Protein AF-0000000070301333 (afdb_homodimer)

Organism: Porphyromonas gingivalis (strain ATCC BAA-308 / W83) (NCBI:txid242619)

Radius of gyration: 38.58 Å; Cα contacts (8 Å, |Δi|>4): 1467; chains: 2; bounding box: 71×151×85 Å

InterPro domains:
  IPR019292 Type IV methyl-directed restriction enzyme EcoKMcrBC [PF10117] (130-346)
  IPR019292 Type IV methyl-directed restriction enzyme EcoKMcrBC [PTHR38733] (127-389)

Nearest PDB structures (foldseek):
  6ut8-assembly1_G  TM=3.629E-01  e=6.518E-14  Thermococcus gammatolerans
  6ut6-assembly1_G  TM=4.168E-01  e=2.386E-09  Escherichia coli K-12
  6ut5-assembly1_G  TM=4.423E-01  e=5.676E-09  Thermococcus gammatolerans
  6hz5-assembly1_M  TM=3.954E-01  e=1.388E-09  Escherichia coli K-12
  3lg7-assembly1_C  TM=2.995E-01  e=7.207E+00  synthetic construct

Foldseek 3Di:
DEAFAFDPDDQVVCCVPQVQAAWDDDLDVPRIDHQKGWDQAPVPLPPPPPPDDSSPPRHTGITGHLKAFWDAPDPVRPRIDGYDYDPPCLFFQQLLLLLLLLVLLPALVLLVSFKDFDPPDDWAQDQSCPSHVLSSLLSSLLSLLVVCLVVAADKDWDKDKDWAQDEEAAFPVVVQCVPDVVVVNPSTTIYIYIDTDSQDQLLLLLLLLLVLSLLLLVPPPDDPSCVVVNVSSVVSNVSSVRYDNDDDPVSLVPDDDDPVCPSSNVSSVSSCVSCVVQVNDSVSSPPDCPSIGTTMMGNPQSSVLSSLVSLCCVAPNPQWDAQQDFPLGTFGTFGVVVTETEHEDADAPVVPPPDDPVVVVSQQVLQCTCSNPVDDDPDRHAYEYEYEYADAQDSPSHPDDPVRQQPDADPVDPRYYYDYGYGHGDDDPDD/DEAFAFDPDDQVVCCVPQVQAAWDDALDVPRIDHQKGWDDAPVPLPPPPPPDDSSPPRHTGITGHLKAFWDAPDPVSPRIDGYHYDPPCLFFQQLLLLLLLLVLLPALVLLVSFKDFDPPDDWDQDLSCPSHVLSSLLSSLLSLLVVCLVVAADKDWDKDKDWDQDEEAAFPVVVQCVPDVVVVNPSTTIYIYIDTDSQDQLLLLLLLLLVLSLLLLVPPPDDPSCVVVNVSSVVSNVSSVRYDNDDDPVSLVPDDDDPVCPSSNVSSVSSVVSCVVQVNDSVSSPPDDPSIGTTMMGNPQSSVLSSLVSLCCVAPNPQWDAQQDFPLGTFGIFGVVVTETEHEDADAPPVPPPDDPVVVVSQQVLQCTCSNPVDDDPDRHAYEYEYEYADAQDSPSHPDDPVRQQPDADPVDPRYYYDYGYGHGDDDPDD

Sequence (862 aa):
MQEHERIPYNSSDYRNFWDEGMRLPPQKPGLDRWFFQWQWRDPLKKDENNGDSMSHMNEAGYYASYVIGVQWFDKEKTMPLVVTTKHGCDKVDFLNMFSTCFNSGIAAKDFSQIYKVDMEQPRVKAPELNSVLSPLIVVHFLSVVRGIVKRGLKKDYVQRENNLNKVKGHIAISRNERTNVIRKRFDKVLCKYQEYSENIPENRLIKKALLFSREILENLAITSSLIPLRHAIHQYLSAFCNVDEQIEVWEVKNIKHHKIFKEYDEAIRLAQMILRRYDYSITNIRPAEEEYCPVFWLDMALLYEHYVLGLLKVAYGNKIMYQAHGYTGYPDFICYDPKIVMDTKYIPRFEKDGIDVYIVRQLCGYSRDRRLFKTCPDKSIPCLIIYPKEGEPQNPFKDKTIEQLIENEDKQLWGFYRIAVPLPTLRTPNTMQEHERIPYNSSDYRNFWDEGMRLPPQKPGLDRWFFQWQWRDPLKKDENNGDSMSHMNEAGYYASYVIGVQWFDKEKTMPLVVTTKHGCDKVDFLNMFSTCFNSGIAAKDFSQIYKVDMEQPRVKAPELNSVLSPLIVVHFLSVVRGIVKRGLKKDYVQRENNLNKVKGHIAISRNERTNVIRKRFDKVLCKYQEYSENIPENRLIKKALLFSREILENLAITSSLIPLRHAIHQYLSAFCNVDEQIEVWEVKNIKHHKIFKEYDEAIRLAQMILRRYDYSITNIRPAEEEYCPVFWLDMALLYEHYVLGLLKVAYGNKIMYQAHGYTGYPDFICYDPKIVMDTKYIPRFEKDGIDVYIVRQLCGYSRDRRLFKTCPDKSIPCLIIYPKEGEPQNPFKDKTIEQLIENEDKQLWGFYRIAVPLPTLRTPNT

pLDDT: mean 81.92, std 14.08, range [30.28, 97.0]

Solvent-accessible surface area (backbone atoms only — not comparable to full-atom values): 47782 Å² total; per-residue (Å²): 90,35,39,64,33,68,53,89,60,72,39,78,81,40,38,83,76,38,57,66,34,49,74,44,81,54,82,44,95,90,41,82,35,44,48,26,32,57,39,73,53,46,79,79,69,55,75,73,72,75,79,80,62,89,71,72,55,65,59,58,34,37,24,30,27,70,31,28,36,33,45,61,74,43,93,85,63,80,39,78,41,52,30,38,59,38,92,83,45,77,47,56,27,51,53,46,44,48,37,41,22,52,72,54,58,53,53,49,69,56,49,61,64,29,37,50,73,41,82,84,50,77,63,39,83,37,56,86,51,46,75,46,51,56,49,48,52,46,51,47,35,50,41,35,45,50,56,40,60,74,72,46,76,69,65,46,75,37,85,40,76,46,76,27,77,58,93,43,81,39,71,39,60,75,58,24,39,65,65,18,57,70,65,69,36,81,66,44,42,33,19,37,29,74,41,83,34,51,58,37,71,68,48,11,44,45,47,37,32,49,54,45,43,51,50,54,55,64,71,36,83,88,42,85,54,47,49,65,56,52,51,48,49,52,52,50,52,58,75,42,64,78,32,52,63,75,67,55,70,70,56,62,73,61,61,71,83,50,88,84,43,61,61,54,44,50,32,49,53,42,24,48,51,59,32,56,74,32,68,71,34,73,83,57,65,50,86,62,81,57,39,56,30,55,29,28,43,37,33,46,47,56,46,50,44,43,30,50,46,18,51,47,36,73,54,55,41,85,54,57,40,69,54,51,72,35,82,63,43,63,51,50,32,36,29,76,81,71,59,36,41,31,39,69,43,80,46,72,73,52,83,85,45,77,79,56,50,68,58,47,11,51,54,37,25,52,59,32,15,33,68,67,42,80,61,83,69,71,45,71,49,37,34,37,40,35,28,41,33,82,41,71,70,53,71,78,50,58,97,52,56,76,70,65,63,61,68,63,63,43,90,58,32,63,52,29,24,66,48,70,42,38,42,41,53,58,79,72,76,82,124,90,36,38,63,34,69,53,91,60,72,39,78,81,38,37,84,76,40,58,65,36,48,75,44,80,54,80,45,93,90,40,84,34,45,48,25,33,58,38,72,53,46,78,77,69,54,75,72,74,75,79,80,64,88,71,74,54,64,59,57,37,35,24,30,28,71,31,28,36,32,44,60,74,42,93,84,62,79,41,79,41,52,30,38,60,39,91,82,44,77,47,55,27,52,52,48,43,47,34,40,22,53,72,53,58,53,53,49,69,56,50,62,66,30,37,52,75,39,81,84,49,77,61,40,83,37,57,85,51,46,74,48,51,56,48,48,51,46,50,47,36,51,43,34,44,49,56,42,61,72,71,47,74,70,65,44,75,38,86,40,75,46,76,26,76,58,94,43,83,40,70,40,60,74,58,22,39,66,64,16,57,70,65,67,35,80,69,43,43,33,18,37,30,73,41,82,35,50,56,37,71,70,47,12,45,44,47,38,33,49,52,45,42,51,51,54,56,65,72,36,84,88,44,86,54,45,48,64,57,52,51,47,50,52,53,50,52,58,74,41,63,80,34,54,64,75,67,56,70,70,57,60,73,62,59,71,82,52,88,84,43,60,60,53,44,51,35,50,53,42,25,49,50,57,31,56,75,32,69,73,35,75,82,58,65,58,84,70,75,64,40,56,30,56,30,27,41,34,34,47,49,57,46,49,43,42,32,50,48,19,51,47,37,74,53,55,41,85,53,57,38,70,53,50,73,35,82,62,42,64,50,50,32,35,27,78,82,70,58,34,41,32,38,70,42,81,46,73,74,52,83,86,44,77,80,55,50,67,57,47,10,50,53,37,25,52,59,32,15,34,66,68,42,79,61,85,70,72,46,70,49,35,34,35,39,36,28,42,33,84,41,73,68,53,70,78,49,58,97,52,57,77,72,66,64,61,68,63,63,43,89,58,33,64,51,30,25,64,47,73,43,36,43,40,51,61,78,72,77,81,125

Secondary structure (DSSP, 8-state):
-BTTPBPSS-GGGGHHHHTTEEEEPPSSTT--EEEEEEE---SS-------SSS--TTS-EEEE-SEEEEEESSTTS-SEEEEBPPTT-TTB-HHHHHHHHHHTT--HHHHHHHEEEESSSPPEE-HHHHHHHHHHHHHHHHHHHHHHHHH----EEEEEEEEESS--SEE-HHHHIIIIITTT-TT-EEEEEEEEES--HHHHHHHHHHHHHHHHHHHS---GGGHHHHHHHHHHHHHTTTS-S---HHHHHT----SS-HHHHHHHHHHHHHHHHTTT-GGG-SS----EE-EEEEEHHHHHHHHHHHHHHHHHGGGEEES---SS---SEEEETTEEEEEE---S--SSS---HHHHHHHHHHHTBTTT--S--SSPPPEEEEEEEES----TTTT--GGGGG-SB-SSBTTEEEEEEEEPB------/-BTTPBPSS-GGGGHHHHTTEEEEPPSSTT--EEEEEEE---SS-------SSS--TTS-EEEE-SEEEEEESSTTS-SEEEEBPPTT-TTB-HHHHHHHHHHTT--HHHHHHHEEEESSSPPEE-HHHHHHHHHHHHHHHHHHHHHHHHH----EEEEEEEEESS--SEE-HHHHIIIIITTT-TT-EEEEEEEEES--HHHHHHHHHHHHHHHHHHHS---GGGHHHHHHHHHHHHHTTTS-S---HHHHHT----SS-HHHHHHHHHHHHHHHHTTT-GGG--SS---EE-EEEEEHHHHHHHHHHHHHHHHHGGGEEES---SS---SEEEETTEEEEEE---S--SSS---HHHHHHHHHHHTBTTT--S--SSPPPEEEEEEEES----TTTT--GGGGG-SB-SSBTTEEEEEEEEPB------

Structure (mmCIF, N/CA/C/O backbone):
data_AF-0000000070301333-model_v1
#
loop_
_entity.id
_entity.type
_entity.pdbx_description
1 polymer 'Restriction endonuclease'
#
loop_
_atom_site.group_PDB
_atom_site.id
_atom_site.type_symbol
_atom_site.label_atom_id
_atom_site.label_alt_id
_atom_site.label_comp_id
_atom_site.label_asym_id
_atom_site.label_entity_id
_atom_site.label_seq_id
_atom_site.pdbx_PDB_ins_code
_atom_site.Cartn_x
_atom_site.Cartn_y
_atom_site.Cartn_z
_atom_site.occupancy
_atom_site.B_iso_or_equiv
_atom_site.auth_seq_id
_atom_site.auth_comp_id
_atom_site.auth_asym_id
_atom_site.auth_atom_id
_atom_site.pdbx_PDB_model_num
ATOM 1 N N . MET A 1 1 ? -14.18 21.859 -7.996 1 83.62 1 MET A N 1
ATOM 2 C CA . MET A 1 1 ? -14.234 20.422 -7.801 1 83.62 1 MET A CA 1
ATOM 3 C C . MET A 1 1 ? -14.094 20.062 -6.328 1 83.62 1 MET A C 1
ATOM 5 O O . MET A 1 1 ? -13.727 20.906 -5.512 1 83.62 1 MET A O 1
ATOM 9 N N . GLN A 1 2 ? -14.438 18.812 -6.059 1 75.69 2 GLN A N 1
ATOM 10 C CA . GLN A 1 2 ? -14.336 18.375 -4.672 1 75.69 2 GLN A CA 1
ATOM 11 C C . GLN A 1 2 ? -13.18 17.406 -4.484 1 75.69 2 GLN A C 1
ATOM 13 O O . GLN A 1 2 ? -12.609 16.906 -5.461 1 75.69 2 GLN A O 1
ATOM 18 N N . GLU A 1 3 ? -12.906 17.219 -3.318 1 75.75 3 GLU A N 1
ATOM 19 C CA . GLU A 1 3 ? -11.875 16.25 -2.961 1 75.75 3 GLU A CA 1
ATOM 20 C C . GLU A 1 3 ? -12.141 14.898 -3.619 1 75.75 3 GLU A C 1
ATOM 22 O O . GLU A 1 3 ? -13.289 14.469 -3.73 1 75.75 3 GLU A O 1
ATOM 27 N N . HIS A 1 4 ? -11.117 14.234 -4.117 1 71.94 4 HIS A N 1
ATOM 28 C CA . HIS A 1 4 ? -11.102 12.883 -4.664 1 71.94 4 HIS A CA 1
ATOM 29 C C . HIS A 1 4 ? -11.797 12.828 -6.023 1 71.94 4 HIS A C 1
ATOM 31 O O . HIS A 1 4 ? -12.016 11.742 -6.57 1 71.94 4 HIS A O 1
ATOM 37 N N . GLU A 1 5 ? -12.117 13.992 -6.52 1 77.75 5 GLU A N 1
ATOM 38 C CA . GLU A 1 5 ? -12.727 14.031 -7.848 1 77.75 5 GLU A CA 1
ATOM 39 C C . GLU A 1 5 ? -11.664 14.172 -8.93 1 77.75 5 GLU A C 1
ATOM 41 O O . GLU A 1 5 ? -10.57 14.68 -8.68 1 77.75 5 GLU A O 1
ATOM 46 N N . ARG A 1 6 ? -12.023 13.711 -10.125 1 83 6 ARG A N 1
ATOM 47 C CA . ARG A 1 6 ? -11.133 13.82 -11.273 1 83 6 ARG A CA 1
ATOM 48 C C . ARG A 1 6 ? -10.984 15.266 -11.727 1 83 6 ARG A C 1
ATOM 50 O O . ARG A 1 6 ? -11.969 16.016 -11.758 1 83 6 ARG A O 1
ATOM 57 N N . ILE A 1 7 ? -9.742 15.547 -12.109 1 87.38 7 ILE A N 1
ATOM 58 C CA . ILE A 1 7 ? -9.5 16.891 -12.633 1 87.38 7 ILE A CA 1
ATOM 59 C C . ILE A 1 7 ? -10.234 17.062 -13.961 1 87.38 7 ILE A C 1
ATOM 61 O O . ILE A 1 7 ? -10.203 16.172 -14.812 1 87.38 7 ILE A O 1
ATOM 65 N N . PRO A 1 8 ? -10.852 18.188 -14.094 1 79.81 8 PRO A N 1
ATOM 66 C CA . PRO A 1 8 ? -11.711 18.391 -15.258 1 79.81 8 PRO A CA 1
ATOM 67 C C . PRO A 1 8 ? -10.922 18.609 -16.547 1 79.81 8 PRO A C 1
ATOM 69 O O . PRO A 1 8 ? -11.484 18.531 -17.641 1 79.81 8 PRO A O 1
ATOM 72 N N . TYR A 1 9 ? -9.672 18.812 -16.484 1 84 9 TYR A N 1
ATOM 73 C CA . TYR A 1 9 ? -8.852 19.062 -17.656 1 84 9 TYR A CA 1
ATOM 74 C C . TYR A 1 9 ? -8.344 17.75 -18.266 1 84 9 TYR A C 1
ATOM 76 O O . TYR A 1 9 ? -8.391 16.703 -17.609 1 84 9 TYR A O 1
ATOM 84 N N . ASN A 1 10 ? -7.949 17.859 -19.516 1 78.88 10 ASN A N 1
ATOM 85 C CA . ASN A 1 10 ? -7.414 16.672 -20.188 1 78.88 10 ASN A CA 1
ATOM 86 C C . ASN A 1 10 ? -6.09 16.234 -19.562 1 78.88 10 ASN A C 1
ATOM 88 O O . ASN A 1 10 ? -5.031 16.734 -19.938 1 78.88 10 ASN A O 1
ATOM 92 N N . SER A 1 11 ? -6.16 15.312 -18.75 1 76.88 11 SER A N 1
ATOM 93 C CA . SER A 1 11 ? -5.035 14.852 -17.938 1 76.88 11 SER A CA 1
ATOM 94 C C . SER A 1 11 ? -3.922 14.281 -18.812 1 76.88 11 SER A C 1
ATOM 96 O O . SER A 1 11 ? -2.74 14.469 -18.516 1 76.88 11 SER A O 1
ATOM 98 N N . SER A 1 12 ? -4.305 13.664 -19.891 1 75.38 12 SER A N 1
ATOM 99 C CA . SER A 1 12 ? -3.334 12.977 -20.75 1 75.38 12 SER A CA 1
ATOM 100 C C . SER A 1 12 ? -2.348 13.961 -21.359 1 75.38 12 SER A C 1
ATOM 102 O O . SER A 1 12 ? -1.167 13.648 -21.516 1 75.38 12 SER A O 1
ATOM 104 N N . ASP A 1 13 ? -2.871 15.172 -21.594 1 79.38 13 ASP A N 1
ATOM 105 C CA . ASP A 1 13 ? -2.043 16.172 -22.25 1 79.38 13 ASP A CA 1
ATOM 106 C C . ASP A 1 13 ? -0.993 16.734 -21.281 1 79.38 13 ASP A C 1
ATOM 108 O O . ASP A 1 13 ? 0.009 17.312 -21.719 1 79.38 13 ASP A O 1
ATOM 112 N N . TYR A 1 14 ? -1.27 16.516 -20.062 1 82.81 14 TYR A N 1
ATOM 113 C CA . TYR A 1 14 ? -0.387 17.156 -19.109 1 82.81 14 TYR A CA 1
ATOM 114 C C . TYR A 1 14 ? 0.442 16.125 -18.344 1 82.81 14 TYR A C 1
ATOM 116 O O . TYR A 1 14 ? 1.125 16.453 -17.375 1 82.81 14 TYR A O 1
ATOM 124 N N . ARG A 1 15 ? 0.427 14.93 -18.766 1 80.5 15 ARG A N 1
ATOM 125 C CA . ARG A 1 15 ? 1.143 13.859 -18.094 1 80.5 15 ARG A CA 1
ATOM 126 C C . ARG A 1 15 ? 2.648 14.094 -18.125 1 80.5 15 ARG A C 1
ATOM 128 O O . ARG A 1 15 ? 3.354 13.773 -17.156 1 80.5 15 ARG A O 1
ATOM 135 N N . ASN A 1 16 ? 3.078 14.664 -19.172 1 75.44 16 ASN A N 1
ATOM 136 C CA . ASN A 1 16 ? 4.508 14.945 -19.25 1 75.44 16 ASN A CA 1
ATOM 137 C C . ASN A 1 16 ? 4.914 16.078 -18.328 1 75.44 16 ASN A C 1
ATOM 139 O O . ASN A 1 16 ? 6.059 16.141 -17.859 1 75.44 16 ASN A O 1
ATOM 143 N N . PHE A 1 17 ? 3.93 16.922 -18.109 1 81.38 17 PHE A N 1
ATOM 144 C CA . PHE A 1 17 ? 4.215 18.078 -17.281 1 81.38 17 PHE A CA 1
ATOM 145 C C . PHE A 1 17 ? 4.121 17.719 -15.805 1 81.38 17 PHE A C 1
ATOM 147 O O . PHE A 1 17 ? 5.012 18.062 -15.023 1 81.38 17 PHE A O 1
ATOM 154 N N . TRP A 1 18 ? 3.197 16.953 -15.375 1 86.19 18 TRP A N 1
ATOM 155 C CA . TRP A 1 18 ? 2.922 16.719 -13.961 1 86.19 18 TRP A CA 1
ATOM 156 C C . TRP A 1 18 ? 3.439 15.359 -13.523 1 86.19 18 TRP A C 1
ATOM 158 O O . TRP A 1 18 ? 3.555 15.078 -12.328 1 86.19 18 TRP A O 1
ATOM 168 N N . ASP A 1 19 ? 3.74 14.539 -14.5 1 82.44 19 ASP A N 1
ATOM 169 C CA . ASP A 1 19 ? 4.152 13.18 -14.188 1 82.44 19 ASP A CA 1
ATOM 170 C C . ASP A 1 19 ? 3.211 12.539 -13.172 1 82.44 19 ASP A C 1
ATOM 172 O O . ASP A 1 19 ? 2.043 12.281 -13.469 1 82.44 19 ASP A O 1
ATOM 176 N N . GLU A 1 20 ? 3.65 12.383 -11.977 1 85.06 20 GLU A N 1
ATOM 177 C CA . GLU A 1 20 ? 2.84 11.719 -10.953 1 85.06 20 GLU A CA 1
ATOM 178 C C . GLU A 1 20 ? 1.775 12.664 -10.398 1 85.06 20 GLU A C 1
ATOM 180 O O . GLU A 1 20 ? 0.793 12.219 -9.805 1 85.06 20 GLU A O 1
ATOM 185 N N . GLY A 1 21 ? 1.959 13.883 -10.539 1 89.19 21 GLY A N 1
ATOM 186 C CA . GLY A 1 21 ? 1.018 14.859 -10.016 1 89.19 21 GLY A CA 1
ATOM 187 C C . GLY A 1 21 ? 1.693 16.031 -9.328 1 89.19 21 GLY A C 1
ATOM 188 O O . GLY A 1 21 ? 2.891 16.266 -9.516 1 89.19 21 GLY A O 1
ATOM 189 N N . MET A 1 22 ? 0.933 16.812 -8.68 1 89.56 22 MET A N 1
ATOM 190 C CA . MET A 1 22 ? 1.472 17.938 -7.93 1 89.56 22 MET A CA 1
ATOM 191 C C . MET A 1 22 ? 1.773 17.547 -6.488 1 89.56 22 MET A C 1
ATOM 193 O O . MET A 1 22 ? 0.866 17.469 -5.66 1 89.56 22 MET A O 1
ATOM 197 N N . ARG A 1 23 ? 3.047 17.391 -6.238 1 86.44 23 ARG A N 1
ATOM 198 C CA . ARG A 1 23 ? 3.506 16.969 -4.922 1 86.44 23 ARG A CA 1
ATOM 199 C C . ARG A 1 23 ? 3.629 18.156 -3.975 1 86.44 23 ARG A C 1
ATOM 201 O O . ARG A 1 23 ? 4.105 19.219 -4.367 1 86.44 23 ARG A O 1
ATOM 208 N N . LEU A 1 24 ? 3.121 17.922 -2.797 1 86.62 24 LEU A N 1
ATOM 209 C CA . LEU A 1 24 ? 3.24 18.938 -1.748 1 86.62 24 LEU A CA 1
ATOM 210 C C . LEU A 1 24 ? 4.387 18.594 -0.801 1 86.62 24 LEU A C 1
ATOM 212 O O . LEU A 1 24 ? 4.902 17.484 -0.813 1 86.62 24 LEU A O 1
ATOM 216 N N . PRO A 1 25 ? 4.828 19.531 -0.057 1 80.06 25 PRO A N 1
ATOM 217 C CA . PRO A 1 25 ? 5.863 19.203 0.93 1 80.06 25 PRO A CA 1
ATOM 218 C C . PRO A 1 25 ? 5.434 18.109 1.903 1 80.06 25 PRO A C 1
ATOM 220 O O . PRO A 1 25 ? 4.305 18.125 2.4 1 80.06 25 PRO A O 1
ATOM 223 N N . PRO A 1 26 ? 6.355 17.141 2.027 1 73.5 26 PRO A N 1
ATOM 224 C CA . PRO A 1 26 ? 5.984 16.016 2.877 1 73.5 26 PRO A CA 1
ATOM 225 C C . PRO A 1 26 ? 5.801 16.406 4.34 1 73.5 26 PRO A C 1
ATOM 227 O O . PRO A 1 26 ? 6.457 17.328 4.82 1 73.5 26 PRO A O 1
ATOM 230 N N . GLN A 1 27 ? 4.707 15.82 4.961 1 65.12 27 GLN A N 1
ATOM 231 C CA . GLN A 1 27 ? 4.527 16.016 6.395 1 65.12 27 GLN A CA 1
ATOM 232 C C . GLN A 1 27 ? 5.688 15.406 7.18 1 65.12 27 GLN A C 1
ATOM 234 O O . GLN A 1 27 ? 6.188 16.016 8.125 1 65.12 27 GLN A O 1
ATOM 239 N N . LYS A 1 28 ? 5.934 14.148 6.812 1 62.59 28 LYS A N 1
ATOM 240 C CA . LYS A 1 28 ? 7.004 13.344 7.391 1 62.59 28 LYS A CA 1
ATOM 241 C C . LYS A 1 28 ? 7.852 12.688 6.305 1 62.59 28 LYS A C 1
ATOM 243 O O . LYS A 1 28 ? 7.398 12.531 5.168 1 62.59 28 LYS A O 1
ATOM 248 N N . PRO A 1 29 ? 9.086 12.523 6.754 1 58.12 29 PRO A N 1
ATOM 249 C CA . PRO A 1 29 ? 9.906 11.844 5.75 1 58.12 29 PRO A CA 1
ATOM 250 C C . PRO A 1 29 ? 9.258 10.555 5.23 1 58.12 29 PRO A C 1
ATOM 252 O O . PRO A 1 29 ? 8.805 9.727 6.02 1 58.12 29 PRO A O 1
ATOM 255 N N . GLY A 1 30 ? 9.086 10.523 3.994 1 57.09 30 GLY A N 1
ATOM 256 C CA . GLY A 1 30 ? 8.602 9.297 3.375 1 57.09 30 GLY A CA 1
ATOM 257 C C . GLY A 1 30 ? 7.117 9.32 3.072 1 57.09 30 GLY A C 1
ATOM 258 O O . GLY A 1 30 ? 6.594 8.406 2.434 1 57.09 30 GLY A O 1
ATOM 259 N N . LEU A 1 31 ? 6.457 10.328 3.66 1 66 31 LEU A N 1
ATOM 260 C CA . LEU A 1 31 ? 5.023 10.398 3.395 1 66 31 LEU A CA 1
ATOM 261 C C . LEU A 1 31 ? 4.707 11.492 2.381 1 66 31 LEU A C 1
ATOM 263 O O . LEU A 1 31 ? 4.742 12.68 2.713 1 66 31 LEU A O 1
ATOM 267 N N . ASP A 1 32 ? 4.434 11.07 1.215 1 74.12 32 ASP A N 1
ATOM 268 C CA . ASP A 1 32 ? 4.137 12.008 0.139 1 74.12 32 ASP A CA 1
ATOM 269 C C . ASP A 1 32 ? 2.715 12.555 0.268 1 74.12 32 ASP A C 1
ATOM 271 O O . ASP A 1 32 ? 1.812 11.852 0.725 1 74.12 32 ASP A O 1
ATOM 275 N N . ARG A 1 33 ? 2.643 13.797 -0.004 1 84.12 33 ARG A N 1
ATOM 276 C CA . ARG A 1 33 ? 1.361 14.484 -0.081 1 84.12 33 ARG A CA 1
ATOM 277 C C . ARG A 1 33 ? 1.146 15.086 -1.466 1 84.12 33 ARG A C 1
ATOM 279 O O . ARG A 1 33 ? 2.084 15.602 -2.076 1 84.12 33 ARG A O 1
ATOM 286 N N . TRP A 1 34 ? -0.141 14.93 -1.83 1 87.38 34 TRP A N 1
ATOM 287 C CA . TRP A 1 34 ? -0.433 15.367 -3.189 1 87.38 34 TRP A CA 1
ATOM 288 C C . TRP A 1 34 ? -1.647 16.297 -3.215 1 87.38 34 TRP A C 1
ATOM 290 O O . TRP A 1 34 ? -2.633 16.047 -2.514 1 87.38 34 TRP A O 1
ATOM 300 N N . PHE A 1 35 ? -1.53 17.328 -3.963 1 91.56 35 PHE A N 1
ATOM 301 C CA . PHE A 1 35 ? -2.742 18.078 -4.27 1 91.56 35 PHE A CA 1
ATOM 302 C C . PHE A 1 35 ? -3.627 17.312 -5.242 1 91.56 35 PHE A C 1
ATOM 304 O O . PHE A 1 35 ? -4.844 17.234 -5.051 1 91.56 35 PHE A O 1
ATOM 311 N N . PHE A 1 36 ? -3.002 16.781 -6.266 1 90.19 36 PHE A N 1
ATOM 312 C CA . PHE A 1 36 ? -3.611 15.805 -7.156 1 90.19 36 PHE A CA 1
ATOM 313 C C . PHE A 1 36 ? -2.578 14.789 -7.633 1 90.19 36 PHE A C 1
ATOM 315 O O . PHE A 1 36 ? -1.377 15.062 -7.609 1 90.19 36 PHE A O 1
ATOM 322 N N . GLN A 1 37 ? -3.045 13.68 -7.996 1 87.81 37 GLN A N 1
ATOM 323 C CA . GLN A 1 37 ? -2.156 12.594 -8.398 1 87.81 37 GLN A CA 1
ATOM 324 C C . GLN A 1 37 ? -2.777 11.766 -9.516 1 87.81 37 GLN A C 1
ATOM 326 O O . GLN A 1 37 ? -3.998 11.594 -9.57 1 87.81 37 GLN A O 1
ATOM 331 N N . TRP A 1 38 ? -1.888 11.266 -10.305 1 85.56 38 TRP A N 1
ATOM 332 C CA . TRP A 1 38 ? -2.34 10.414 -11.391 1 85.56 38 TRP A CA 1
ATOM 333 C C . TRP A 1 38 ? -2.854 9.078 -10.859 1 85.56 38 TRP A C 1
ATOM 335 O O . TRP A 1 38 ? -2.219 8.461 -10.008 1 85.56 38 TRP A O 1
ATOM 345 N N . GLN A 1 39 ? -4.02 8.766 -11.258 1 80.06 39 GLN A N 1
ATOM 346 C CA . GLN A 1 39 ? -4.578 7.457 -10.945 1 80.06 39 GLN A CA 1
ATOM 347 C C . GLN A 1 39 ? -4.848 6.656 -12.219 1 80.06 39 GLN A C 1
ATOM 349 O O . GLN A 1 39 ? -5.363 7.195 -13.203 1 80.06 39 GLN A O 1
ATOM 354 N N . TRP A 1 40 ? -4.32 5.344 -12.141 1 75.44 40 TRP A N 1
ATOM 355 C CA . TRP A 1 40 ? -4.512 4.477 -13.297 1 75.44 40 TRP A CA 1
ATOM 356 C C . TRP A 1 40 ? -5.91 3.875 -13.305 1 75.44 40 TRP A C 1
ATOM 358 O O . TRP A 1 40 ? -6.57 3.807 -12.266 1 75.44 40 TRP A O 1
ATOM 368 N N . ARG A 1 41 ? -6.348 3.453 -14.547 1 62.59 41 ARG A N 1
ATOM 369 C CA . ARG A 1 41 ? -7.641 2.787 -14.695 1 62.59 41 ARG A CA 1
ATOM 370 C C . ARG A 1 41 ? -7.645 1.444 -13.969 1 62.59 41 ARG A C 1
ATOM 372 O O . ARG A 1 41 ? -6.676 0.687 -14.055 1 62.59 41 ARG A O 1
ATOM 379 N N . ASP A 1 42 ? -8.438 1.274 -12.945 1 56.81 42 ASP A N 1
ATOM 380 C CA . ASP A 1 42 ? -8.578 -0.063 -12.375 1 56.81 42 ASP A CA 1
ATOM 381 C C . ASP A 1 42 ? -9.523 -0.92 -13.219 1 56.81 42 ASP A C 1
ATOM 383 O O . ASP A 1 42 ? -10.727 -0.674 -13.258 1 56.81 42 ASP A O 1
ATOM 387 N N . PRO A 1 43 ? -9.023 -1.763 -14.242 1 50.84 43 PRO A N 1
ATOM 388 C CA . PRO A 1 43 ? -9.938 -2.543 -15.078 1 50.84 43 PRO A CA 1
ATOM 389 C C . PRO A 1 43 ? -10.93 -3.373 -14.266 1 50.84 43 PRO A C 1
ATOM 391 O O . PRO A 1 43 ? -12.008 -3.713 -14.758 1 50.84 43 PRO A O 1
ATOM 394 N N . LEU A 1 44 ? -10.477 -4.074 -13.219 1 49.28 44 LEU A N 1
ATOM 395 C CA . LEU A 1 44 ? -11.352 -5.02 -12.531 1 49.28 44 LEU A CA 1
ATOM 396 C C . LEU A 1 44 ? -12.438 -4.289 -11.758 1 49.28 44 LEU A C 1
ATOM 398 O O . LEU A 1 44 ? -13.367 -4.918 -11.242 1 49.28 44 LEU A O 1
ATOM 402 N N . LYS A 1 45 ? -12.156 -3.172 -11.391 1 44.44 45 LYS A N 1
ATOM 403 C CA . LYS A 1 45 ? -13.297 -2.586 -10.68 1 44.44 45 LYS A CA 1
ATOM 404 C C . LYS A 1 45 ? -14.477 -2.383 -11.617 1 44.44 45 LYS A C 1
ATOM 406 O O . LYS A 1 45 ? -14.609 -1.325 -12.242 1 44.44 45 LYS A O 1
ATOM 411 N N . LYS A 1 46 ? -14.797 -3.367 -12.5 1 39.84 46 LYS A N 1
ATOM 412 C CA . LYS A 1 46 ? -16.156 -3.41 -13.016 1 39.84 46 LYS A CA 1
ATOM 413 C C . LYS A 1 46 ? -17.156 -2.873 -12 1 39.84 46 LYS A C 1
ATOM 415 O O . LYS A 1 46 ? -16.875 -2.822 -10.805 1 39.84 46 LYS A O 1
ATOM 420 N N . ASP A 1 47 ? -18.547 -2.859 -12.555 1 34.25 47 ASP A N 1
ATOM 421 C CA . ASP A 1 47 ? -19.859 -2.42 -12.102 1 34.25 47 ASP A CA 1
ATOM 422 C C . ASP A 1 47 ? -20.188 -2.988 -10.727 1 34.25 47 ASP A C 1
ATOM 424 O O . ASP A 1 47 ? -21.297 -3.467 -10.492 1 34.25 47 ASP A O 1
ATOM 428 N N . GLU A 1 48 ? -19.453 -3.838 -10.07 1 33.03 48 GLU A N 1
ATOM 429 C CA . GLU A 1 48 ? -20.438 -4.145 -9.047 1 33.03 48 GLU A CA 1
ATOM 430 C C . GLU A 1 48 ? -21.078 -2.875 -8.492 1 33.03 48 GLU A C 1
ATOM 432 O O . GLU A 1 48 ? -20.391 -1.858 -8.328 1 33.03 48 GLU A O 1
ATOM 437 N N . ASN A 1 49 ? -22.406 -2.748 -8.672 1 31.08 49 ASN A N 1
ATOM 438 C CA . ASN A 1 49 ? -23.469 -1.893 -8.141 1 31.08 49 ASN A CA 1
ATOM 439 C C . ASN A 1 49 ? -23.125 -1.387 -6.742 1 31.08 49 ASN A C 1
ATOM 441 O O . ASN A 1 49 ? -24.016 -0.947 -6.008 1 31.08 49 ASN A O 1
ATOM 445 N N . ASN A 1 50 ? -22.25 -2.07 -5.965 1 31.89 50 ASN A N 1
ATOM 446 C CA . ASN A 1 50 ? -22.562 -1.412 -4.699 1 31.89 50 ASN A CA 1
ATOM 447 C C . ASN A 1 50 ? -22.219 0.074 -4.738 1 31.89 50 ASN A C 1
ATOM 449 O O . ASN A 1 50 ? -21.188 0.461 -5.277 1 31.89 50 ASN A O 1
ATOM 453 N N . GLY A 1 51 ? -23.141 0.978 -4.691 1 30.98 51 GLY A N 1
ATOM 454 C CA . GLY A 1 51 ? -23.359 2.414 -4.633 1 30.98 51 GLY A CA 1
ATOM 455 C C . GLY A 1 51 ? -22.156 3.191 -4.168 1 30.98 51 GLY A C 1
ATOM 456 O O . GLY A 1 51 ? -21.766 4.191 -4.785 1 30.98 51 GLY A O 1
ATOM 457 N N . ASP A 1 52 ? -21.797 3.164 -2.91 1 32.88 52 ASP A N 1
ATOM 458 C CA . ASP A 1 52 ? -21.203 4.289 -2.189 1 32.88 52 ASP A CA 1
ATOM 459 C C . ASP A 1 52 ? -19.688 4.316 -2.348 1 32.88 52 ASP A C 1
ATOM 461 O O . ASP A 1 52 ? -19 5.105 -1.696 1 32.88 52 ASP A O 1
ATOM 465 N N . SER A 1 53 ? -19.031 3.141 -2.588 1 36.03 53 SER A N 1
ATOM 466 C CA . SER A 1 53 ? -17.609 3.26 -2.293 1 36.03 53 SER A CA 1
ATOM 467 C C . SER A 1 53 ? -16.906 4.125 -3.328 1 36.03 53 SER A C 1
ATOM 469 O O . SER A 1 53 ? -17.391 4.289 -4.449 1 36.03 53 SER A O 1
ATOM 471 N N . MET A 1 54 ? -15.922 4.961 -3.152 1 38.88 54 MET A N 1
ATOM 472 C CA . MET A 1 54 ? -15.094 5.816 -3.992 1 38.88 54 MET A CA 1
ATOM 473 C C . MET A 1 54 ? -14.633 5.07 -5.246 1 38.88 54 MET A C 1
ATOM 475 O O . MET A 1 54 ? -13.469 5.168 -5.637 1 38.88 54 MET A O 1
ATOM 479 N N . SER A 1 55 ? -15.141 4.016 -5.676 1 40.03 55 SER A N 1
ATOM 480 C CA . SER A 1 55 ? -14.953 3.133 -6.824 1 40.03 55 SER A CA 1
ATOM 481 C C . SER A 1 55 ? -15.047 3.904 -8.133 1 40.03 55 SER A C 1
ATOM 483 O O . SER A 1 55 ? -15.086 3.307 -9.211 1 40.03 55 SER A O 1
ATOM 485 N N . HIS A 1 56 ? -15.359 5.223 -8.078 1 44.06 56 HIS A N 1
ATOM 486 C CA . HIS A 1 56 ? -15.578 5.863 -9.367 1 44.06 56 HIS A CA 1
ATOM 487 C C . HIS A 1 56 ? -14.281 5.957 -10.164 1 44.06 56 HIS A C 1
ATOM 489 O O . HIS A 1 56 ? -14.203 6.695 -11.148 1 44.06 56 HIS A O 1
ATOM 495 N N . MET A 1 57 ? -13.211 5.434 -9.68 1 50.94 57 MET A N 1
ATOM 496 C CA . MET A 1 57 ? -12.016 5.758 -10.453 1 50.94 57 MET A CA 1
ATOM 497 C C . MET A 1 57 ? -12 4.98 -11.766 1 50.94 57 MET A C 1
ATOM 499 O O . MET A 1 57 ? -11.312 3.965 -11.883 1 50.94 57 MET A O 1
ATOM 503 N N . ASN A 1 58 ? -12.953 5.117 -12.562 1 58.5 58 ASN A N 1
ATOM 504 C CA . ASN A 1 58 ? -13.156 4.359 -13.797 1 58.5 58 ASN A CA 1
ATOM 505 C C . ASN A 1 58 ? -12.172 4.789 -14.883 1 58.5 58 ASN A C 1
ATOM 507 O O . ASN A 1 58 ? -11.859 4.012 -15.789 1 58.5 58 ASN A O 1
ATOM 511 N N . GLU A 1 59 ? -11.711 6.086 -14.797 1 71.19 59 GLU A N 1
ATOM 512 C CA . GLU A 1 59 ? -10.867 6.516 -15.906 1 71.19 59 GLU A CA 1
ATOM 513 C C . GLU A 1 59 ? -9.5 6.98 -15.422 1 71.19 59 GLU A C 1
ATOM 515 O O . GLU A 1 59 ? -9.391 7.602 -14.359 1 71.19 59 GLU A O 1
ATOM 520 N N . ALA A 1 60 ? -8.562 6.559 -16.109 1 77.44 60 ALA A N 1
ATOM 521 C CA . ALA A 1 60 ? -7.215 7.031 -15.797 1 77.44 60 ALA A CA 1
ATOM 522 C C . ALA A 1 60 ? -7.129 8.555 -15.891 1 77.44 60 ALA A C 1
ATOM 524 O O . ALA A 1 60 ? -7.75 9.164 -16.766 1 77.44 60 ALA A O 1
ATOM 525 N N . GLY A 1 61 ? -6.559 9.234 -14.969 1 85.25 61 GLY A N 1
ATOM 526 C CA . GLY A 1 61 ? -6.383 10.672 -14.945 1 85.25 61 GLY A CA 1
ATOM 527 C C . GLY A 1 61 ? -5.895 11.195 -13.609 1 85.25 61 GLY A C 1
ATOM 528 O O . GLY A 1 61 ? -5.555 10.414 -12.719 1 85.25 61 GLY A O 1
ATOM 529 N N . TYR A 1 62 ? -5.762 12.523 -13.602 1 88.38 62 TYR A N 1
ATOM 530 C CA . TYR A 1 62 ? -5.383 13.148 -12.344 1 88.38 62 TYR A CA 1
ATOM 531 C C . TYR A 1 62 ? -6.594 13.336 -11.438 1 88.38 62 TYR A C 1
ATOM 533 O O . TYR A 1 62 ? -7.645 13.797 -11.883 1 88.38 62 TYR A O 1
ATOM 541 N N . TYR A 1 63 ? -6.441 12.984 -10.195 1 86.25 63 TYR A N 1
ATOM 542 C CA . TYR A 1 63 ? -7.5 13.102 -9.195 1 86.25 63 TYR A CA 1
ATOM 543 C C . TYR A 1 63 ? -7.043 13.945 -8.008 1 86.25 63 TYR A C 1
ATOM 545 O O . TYR A 1 63 ? -5.898 13.828 -7.566 1 86.25 63 TYR A O 1
ATOM 553 N N . ALA A 1 64 ? -8.008 14.719 -7.516 1 86.38 64 ALA A N 1
ATOM 554 C CA . ALA A 1 64 ? -7.723 15.469 -6.297 1 86.38 64 ALA A CA 1
ATOM 555 C C . ALA A 1 64 ? -7.566 14.531 -5.102 1 86.38 64 ALA A C 1
ATOM 557 O O . ALA A 1 64 ? -8.141 13.438 -5.082 1 86.38 64 ALA A O 1
ATOM 558 N N . SER A 1 65 ? -6.789 14.984 -4.18 1 83.38 65 SER A N 1
ATOM 559 C CA . SER A 1 65 ? -6.543 14.219 -2.963 1 83.38 65 SER A CA 1
ATOM 560 C C . SER A 1 65 ? -7.383 14.742 -1.802 1 83.38 65 SER A C 1
ATOM 562 O O . SER A 1 65 ? -8.477 15.273 -2.008 1 83.38 65 SER A O 1
ATOM 564 N N . TYR A 1 66 ? -6.93 14.547 -0.582 1 80.5 66 TYR A N 1
ATOM 565 C CA . TYR A 1 66 ? -7.617 15.008 0.62 1 80.5 66 TYR A CA 1
ATOM 566 C C . TYR A 1 66 ? -7.227 16.438 0.949 1 80.5 66 TYR A C 1
ATOM 568 O O . TYR A 1 66 ? -7.547 16.953 2.027 1 80.5 66 TYR A O 1
ATOM 576 N N . VAL A 1 67 ? -6.598 17.094 0.056 1 88.56 67 VAL A N 1
ATOM 577 C CA . VAL A 1 67 ? -6.133 18.469 0.235 1 88.56 67 VAL A CA 1
ATOM 578 C C . VAL A 1 67 ? -7.062 19.422 -0.502 1 88.56 67 VAL A C 1
ATOM 580 O O . VAL A 1 67 ? -7.406 19.203 -1.664 1 88.56 67 VAL A O 1
ATOM 583 N N . ILE A 1 68 ? -7.508 20.391 0.183 1 89.94 68 ILE A N 1
ATOM 584 C CA . ILE A 1 68 ? -8.344 21.406 -0.458 1 89.94 68 ILE A CA 1
ATOM 585 C C . ILE A 1 68 ? -7.52 22.672 -0.711 1 89.94 68 ILE A C 1
ATOM 587 O O . ILE A 1 68 ? -6.438 22.828 -0.143 1 89.94 68 ILE A O 1
ATOM 591 N N . GLY A 1 69 ? -8.023 23.5 -1.666 1 92.62 69 GLY A N 1
ATOM 592 C CA . GLY A 1 69 ? -7.316 24.734 -1.951 1 92.62 69 GLY A CA 1
ATOM 593 C C . GLY A 1 69 ? -7.418 25.172 -3.404 1 92.62 69 GLY A C 1
ATOM 594 O O . GLY A 1 69 ? -8.352 24.766 -4.109 1 92.62 69 GLY A O 1
ATOM 595 N N . VAL A 1 70 ? -6.578 26.078 -3.646 1 92.25 70 VAL A N 1
ATOM 596 C CA . VAL A 1 70 ? -6.562 26.672 -4.98 1 92.25 70 VAL A CA 1
ATOM 597 C C . VAL A 1 70 ? -5.152 26.578 -5.566 1 92.25 70 VAL A C 1
ATOM 599 O O . VAL A 1 70 ? -4.18 26.969 -4.918 1 92.25 70 VAL A O 1
ATOM 602 N N . GLN A 1 71 ? -5.109 26 -6.762 1 92.06 71 GLN A N 1
ATOM 603 C CA . GLN A 1 71 ? -3.842 25.906 -7.48 1 92.06 71 GLN A CA 1
ATOM 604 C C . GLN A 1 71 ? -4.031 26.172 -8.969 1 92.06 71 GLN A C 1
ATOM 606 O O . GLN A 1 71 ? -5.148 26.062 -9.484 1 92.06 71 GLN A O 1
ATOM 611 N N . TRP A 1 72 ? -2.947 26.531 -9.539 1 91.75 72 TRP A N 1
ATOM 612 C CA . TRP A 1 72 ? -2.943 26.609 -10.992 1 91.75 72 TRP A CA 1
ATOM 613 C C . TRP A 1 72 ? -2.477 25.281 -11.602 1 91.75 72 TRP A C 1
ATOM 615 O O . TRP A 1 72 ? -1.438 24.75 -11.203 1 91.75 72 TRP A O 1
ATOM 625 N N . PHE A 1 73 ? -3.201 24.812 -12.57 1 90.12 73 PHE A N 1
ATOM 626 C CA . PHE A 1 73 ? -2.891 23.516 -13.18 1 90.12 73 PHE A CA 1
ATOM 627 C C . PHE A 1 73 ? -1.8 23.672 -14.227 1 90.12 73 PHE A C 1
ATOM 629 O O . PHE A 1 73 ? -1.042 22.719 -14.477 1 90.12 73 PHE A O 1
ATOM 636 N N . ASP A 1 74 ? -1.767 24.812 -14.836 1 88.56 74 ASP A N 1
ATOM 637 C CA . ASP A 1 74 ? -0.806 25.016 -15.914 1 88.56 74 ASP A CA 1
ATOM 638 C C . ASP A 1 74 ? 0.216 26.078 -15.547 1 88.56 74 ASP A C 1
ATOM 640 O O . ASP A 1 74 ? -0.01 26.875 -14.633 1 88.56 74 ASP A O 1
ATOM 644 N N . LYS A 1 75 ? 1.286 26.125 -16.281 1 86.25 75 LYS A N 1
ATOM 645 C CA . LYS A 1 75 ? 2.344 27.109 -16.047 1 86.25 75 LYS A CA 1
ATOM 646 C C . LYS A 1 75 ? 1.881 28.516 -16.422 1 86.25 75 LYS A C 1
ATOM 648 O O . LYS A 1 75 ? 2.268 29.484 -15.773 1 86.25 75 LYS A O 1
ATOM 653 N N . GLU A 1 76 ? 0.994 28.625 -17.344 1 88.62 76 GLU A N 1
ATOM 654 C CA . GLU A 1 76 ? 0.523 29.922 -17.844 1 88.62 76 GLU A CA 1
ATOM 655 C C . GLU A 1 76 ? -0.527 30.516 -16.922 1 88.62 76 GLU A C 1
ATOM 657 O O . GLU A 1 76 ? -0.931 31.672 -17.109 1 88.62 76 GLU A O 1
ATOM 662 N N . LYS A 1 77 ? -0.942 29.812 -15.945 1 90.94 77 LYS A N 1
ATOM 663 C CA . LYS A 1 77 ? -1.914 30.281 -14.961 1 90.94 77 LYS A CA 1
ATOM 664 C C . LYS A 1 77 ? -3.234 30.656 -15.633 1 90.94 77 LYS A C 1
ATOM 666 O O . LYS A 1 77 ? -3.777 31.734 -15.391 1 90.94 77 LYS A O 1
ATOM 671 N N . THR A 1 78 ? -3.715 29.719 -16.453 1 90.5 78 THR A N 1
ATOM 672 C CA . THR A 1 78 ? -4.984 29.906 -17.156 1 90.5 78 THR A CA 1
ATOM 673 C C . THR A 1 78 ? -5.992 28.844 -16.719 1 90.5 78 THR A C 1
ATOM 675 O O . THR A 1 78 ? -7.184 28.953 -17.016 1 90.5 78 THR A O 1
ATOM 678 N N . MET A 1 79 ? -5.5 27.891 -16.016 1 91.56 79 MET A N 1
ATOM 679 C CA . MET A 1 79 ? -6.355 26.766 -15.641 1 91.56 79 MET A CA 1
ATOM 680 C C . MET A 1 79 ? -6.434 26.625 -14.125 1 91.56 79 MET A C 1
ATOM 682 O O . MET A 1 79 ? -5.746 25.797 -13.539 1 91.56 79 MET A O 1
ATOM 686 N N . PRO A 1 80 ? -7.371 27.375 -13.523 1 91.44 80 PRO A N 1
ATOM 687 C CA . PRO A 1 80 ? -7.488 27.297 -12.07 1 91.44 80 PRO A CA 1
ATOM 688 C C . PRO A 1 80 ? -8.102 25.969 -11.594 1 91.44 80 PRO A C 1
ATOM 690 O O . PRO A 1 80 ? -9.031 25.469 -12.227 1 91.44 80 PRO A O 1
ATOM 693 N N . LEU A 1 81 ? -7.461 25.422 -10.609 1 92.06 81 LEU A N 1
ATOM 694 C CA . LEU A 1 81 ? -8 24.25 -9.906 1 92.06 81 LEU A CA 1
ATOM 695 C C . LEU A 1 81 ? -8.484 24.641 -8.516 1 92.06 81 LEU A C 1
ATOM 697 O O . LEU A 1 81 ? -7.68 25.016 -7.656 1 92.06 81 LEU A O 1
ATOM 701 N N . VAL A 1 82 ? -9.82 24.594 -8.305 1 91.06 82 VAL A N 1
ATOM 702 C CA . VAL A 1 82 ? -10.414 24.891 -7.004 1 91.06 82 VAL A CA 1
ATOM 703 C C . VAL A 1 82 ? -10.984 23.609 -6.398 1 91.06 82 VAL A C 1
ATOM 705 O O . VAL A 1 82 ? -11.961 23.062 -6.902 1 91.06 82 VAL A O 1
ATOM 708 N N . VAL A 1 83 ? -10.305 23.141 -5.383 1 89.62 83 VAL A N 1
ATOM 709 C CA . VAL A 1 83 ? -10.742 21.922 -4.715 1 89.62 83 VAL A CA 1
ATOM 710 C C . VAL A 1 83 ? -11.406 22.266 -3.383 1 89.62 83 VAL A C 1
ATOM 712 O O . VAL A 1 83 ? -10.773 22.844 -2.5 1 89.62 83 VAL A O 1
ATOM 715 N N . THR A 1 84 ? -12.617 21.859 -3.236 1 87.88 84 THR A N 1
ATOM 716 C CA . THR A 1 84 ? -13.359 22.109 -2.002 1 87.88 84 THR A CA 1
ATOM 717 C C . THR A 1 84 ? -13.609 20.797 -1.259 1 87.88 84 THR A C 1
ATOM 719 O O . THR A 1 84 ? -13.117 19.734 -1.669 1 87.88 84 THR A O 1
ATOM 722 N N . THR A 1 85 ? -14.18 20.922 -0.136 1 81.5 85 THR A N 1
ATOM 723 C CA . THR A 1 85 ? -14.422 19.75 0.706 1 81.5 85 THR A CA 1
ATOM 724 C C . THR A 1 85 ? -15.414 18.812 0.036 1 81.5 85 THR A C 1
ATOM 726 O O . THR A 1 85 ? -16.109 19.188 -0.913 1 81.5 85 THR A O 1
ATOM 729 N N . LYS A 1 86 ? -15.273 17.625 0.489 1 71.44 86 LYS A N 1
ATOM 730 C CA . LYS A 1 86 ? -16.109 16.578 -0.073 1 71.44 86 LYS A CA 1
ATOM 731 C C . LYS A 1 86 ? -17.594 16.875 0.159 1 71.44 86 LYS A C 1
ATOM 733 O O . LYS A 1 86 ? -17.938 17.656 1.041 1 71.44 86 LYS A O 1
ATOM 738 N N . HIS A 1 87 ? -18.344 16.188 -0.652 1 61.09 87 HIS A N 1
ATOM 739 C CA . HIS A 1 87 ? -19.781 16.328 -0.494 1 61.09 87 HIS A CA 1
ATOM 740 C C . HIS A 1 87 ? -20.234 15.961 0.917 1 61.09 87 HIS A C 1
ATOM 742 O O . HIS A 1 87 ? -19.781 14.953 1.469 1 61.09 87 HIS A O 1
ATOM 748 N N . GLY A 1 88 ? -20.906 16.734 1.571 1 59.62 88 GLY A N 1
ATOM 749 C CA . GLY A 1 88 ? -21.359 16.516 2.934 1 59.62 88 GLY A CA 1
ATOM 750 C C . GLY A 1 88 ? -20.562 17.281 3.965 1 59.62 88 GLY A C 1
ATOM 751 O O . GLY A 1 88 ? -20.953 17.359 5.133 1 59.62 88 GLY A O 1
ATOM 752 N N . CYS A 1 89 ? -19.5 17.797 3.449 1 61.84 89 CYS A N 1
ATOM 753 C CA . CYS A 1 89 ? -18.672 18.578 4.359 1 61.84 89 CYS A CA 1
ATOM 754 C C . CYS A 1 89 ? -18.594 20.031 3.916 1 61.84 89 CYS A C 1
ATOM 756 O O . CYS A 1 89 ? -17.578 20.703 4.141 1 61.84 89 CYS A O 1
ATOM 758 N N . ASP A 1 90 ? -19.672 20.391 3.219 1 64.69 90 ASP A N 1
ATOM 759 C CA . ASP A 1 90 ? -19.656 21.734 2.641 1 64.69 90 ASP A CA 1
ATOM 760 C C . ASP A 1 90 ? -19.828 22.797 3.719 1 64.69 90 ASP A C 1
ATOM 762 O O . ASP A 1 90 ? -19.469 23.969 3.521 1 64.69 90 ASP A O 1
ATOM 766 N N . LYS A 1 91 ? -20.281 22.312 4.859 1 73.12 91 LYS A N 1
ATOM 767 C CA . LYS A 1 91 ? -20.625 23.312 5.863 1 73.12 91 LYS A CA 1
ATOM 768 C C . LYS A 1 91 ? -19.719 23.203 7.086 1 73.12 91 LYS A C 1
ATOM 770 O O . LYS A 1 91 ? -20.156 23.422 8.219 1 73.12 91 LYS A O 1
ATOM 775 N N . VAL A 1 92 ? -18.531 22.875 6.727 1 78.19 92 VAL A N 1
ATOM 776 C CA . VAL A 1 92 ? -17.594 22.703 7.84 1 78.19 92 VAL A CA 1
ATOM 777 C C . VAL A 1 92 ? -17.25 24.062 8.445 1 78.19 92 VAL A C 1
ATOM 779 O O . VAL A 1 92 ? -17.016 25.031 7.711 1 78.19 92 VAL A O 1
ATOM 782 N N . ASP A 1 93 ? -17.391 24.125 9.766 1 81.38 93 ASP A N 1
ATOM 783 C CA . ASP A 1 93 ? -16.938 25.312 10.5 1 81.38 93 ASP A CA 1
ATOM 784 C C . ASP A 1 93 ? -15.43 25.25 10.766 1 81.38 93 ASP A C 1
ATOM 786 O O . ASP A 1 93 ? -15 24.844 11.852 1 81.38 93 ASP A O 1
ATOM 790 N N . PHE A 1 94 ? -14.734 25.766 9.867 1 82.06 94 PHE A N 1
ATOM 791 C CA . PHE A 1 94 ? -13.273 25.703 9.945 1 82.06 94 PHE A CA 1
ATOM 792 C C . PHE A 1 94 ? -12.758 26.516 11.125 1 82.06 94 PHE A C 1
ATOM 794 O O . PHE A 1 94 ? -11.766 26.141 11.758 1 82.06 94 PHE A O 1
ATOM 801 N N . LEU A 1 95 ? -13.383 27.547 11.359 1 80.75 95 LEU A N 1
ATOM 802 C CA . LEU A 1 95 ? -12.945 28.391 12.469 1 80.75 95 LEU A CA 1
ATOM 803 C C . LEU A 1 95 ? -13.008 27.641 13.789 1 80.75 95 LEU A C 1
ATOM 805 O O . LEU A 1 95 ? -12.078 27.734 14.602 1 80.75 95 LEU A O 1
ATOM 809 N N . ASN A 1 96 ? -14.062 26.953 13.961 1 82.5 96 ASN A N 1
ATOM 810 C CA . ASN A 1 96 ? -14.188 26.141 15.164 1 82.5 96 ASN A CA 1
ATOM 811 C C . ASN A 1 96 ? -13.109 25.078 15.227 1 82.5 96 ASN A C 1
ATOM 813 O O . ASN A 1 96 ? -12.547 24.812 16.297 1 82.5 96 ASN A O 1
ATOM 817 N N . MET A 1 97 ? -12.852 24.531 14.18 1 83.62 97 MET A N 1
ATOM 818 C CA . MET A 1 97 ? -11.805 23.516 14.133 1 83.62 97 MET A CA 1
ATOM 819 C C . MET A 1 97 ? -10.445 24.094 14.492 1 83.62 97 MET A C 1
ATOM 821 O O . MET A 1 97 ? -9.727 23.531 15.32 1 83.62 97 MET A O 1
ATOM 825 N N . PHE A 1 98 ? -10.258 25.25 13.922 1 84.56 98 PHE A N 1
ATOM 826 C CA . PHE A 1 98 ? -8.969 25.891 14.164 1 84.56 98 PHE A CA 1
ATOM 827 C C . PHE A 1 98 ? -8.867 26.359 15.617 1 84.56 98 PHE A C 1
ATOM 829 O O . PHE A 1 98 ? -7.805 26.25 16.234 1 84.56 98 PHE A O 1
ATOM 836 N N . SER A 1 99 ? -9.922 26.812 16.031 1 83.31 99 SER A N 1
ATOM 837 C CA . SER A 1 99 ? -9.969 27.281 17.422 1 83.31 99 SER A CA 1
ATOM 838 C C . SER A 1 99 ? -9.688 26.141 18.391 1 83.31 99 SER A C 1
ATOM 840 O O . SER A 1 99 ? -8.969 26.328 19.375 1 83.31 99 SER A O 1
ATOM 842 N N . THR A 1 100 ? -10.281 25.047 18.109 1 83.06 100 THR A N 1
ATOM 843 C CA . THR A 1 100 ? -10.062 23.859 18.938 1 83.06 100 THR A CA 1
ATOM 844 C C . THR A 1 100 ? -8.586 23.453 18.906 1 83.06 100 THR A C 1
ATOM 846 O O . THR A 1 100 ? -8.016 23.109 19.938 1 83.06 100 THR A O 1
ATOM 849 N N . CYS A 1 101 ? -8.047 23.531 17.766 1 83.25 101 CYS A N 1
ATOM 850 C CA . CYS A 1 101 ? -6.625 23.234 17.641 1 83.25 101 CYS A CA 1
ATOM 851 C C . CYS A 1 101 ? -5.785 24.219 18.438 1 83.25 101 CYS A C 1
ATOM 853 O O . CYS A 1 101 ? -4.84 23.812 19.125 1 83.25 101 CYS A O 1
ATOM 855 N N . PHE A 1 102 ? -6.168 25.438 18.406 1 81.62 102 PHE A N 1
ATOM 856 C CA . PHE A 1 102 ? -5.461 26.5 19.125 1 81.62 102 PHE A CA 1
ATOM 857 C C . PHE A 1 102 ? -5.539 26.281 20.625 1 81.62 102 PHE A C 1
ATOM 859 O O . PHE A 1 102 ? -4.535 26.406 21.328 1 81.62 102 PHE A O 1
ATOM 866 N N . ASN A 1 103 ? -6.652 25.922 21 1 76.19 103 ASN A N 1
ATOM 867 C CA . ASN A 1 103 ? -6.895 25.766 22.438 1 76.19 103 ASN A CA 1
ATOM 868 C C . ASN A 1 103 ? -6.121 24.578 23 1 76.19 103 ASN A C 1
ATOM 870 O O . ASN A 1 103 ? -5.758 24.578 24.188 1 76.19 103 ASN A O 1
ATOM 874 N N . SER A 1 104 ? -5.922 23.641 22.156 1 74.06 104 SER A N 1
ATOM 875 C CA . SER A 1 104 ? -5.223 22.438 22.609 1 74.06 104 SER A CA 1
ATOM 876 C C . SER A 1 104 ? -3.717 22.672 22.656 1 74.06 104 SER A C 1
ATOM 878 O O . SER A 1 104 ? -2.975 21.828 23.156 1 74.06 104 SER A O 1
ATOM 880 N N . GLY A 1 105 ? -3.344 23.812 22.266 1 71.56 105 GLY A N 1
ATOM 881 C CA . GLY A 1 105 ? -1.93 24.141 22.328 1 71.56 105 GLY A CA 1
ATOM 882 C C . GLY A 1 105 ? -1.144 23.641 21.125 1 71.56 105 GLY A C 1
ATOM 883 O O . GLY A 1 105 ? 0.029 23.281 21.266 1 71.56 105 GLY A O 1
ATOM 884 N N . ILE A 1 106 ? -1.839 23.578 20.094 1 68.31 106 ILE A N 1
ATOM 885 C CA . ILE A 1 106 ? -1.108 23.172 18.891 1 68.31 106 ILE A CA 1
ATOM 886 C C . ILE A 1 106 ? 0.063 24.125 18.656 1 68.31 106 ILE A C 1
ATOM 888 O O . ILE A 1 106 ? -0.068 25.328 18.828 1 68.31 106 ILE A O 1
ATOM 892 N N . ALA A 1 107 ? 1.198 23.469 18.375 1 68 107 ALA A N 1
ATOM 893 C CA . ALA A 1 107 ? 2.389 24.281 18.109 1 68 107 ALA A CA 1
ATOM 894 C C . ALA A 1 107 ? 2.281 24.984 16.75 1 68 107 ALA A C 1
ATOM 896 O O . ALA A 1 107 ? 1.626 24.469 15.836 1 68 107 ALA A O 1
ATOM 897 N N . ALA A 1 108 ? 2.783 26.172 16.719 1 71.88 108 ALA A N 1
ATOM 898 C CA . ALA A 1 108 ? 2.816 26.953 15.484 1 71.88 108 ALA A CA 1
ATOM 899 C C . ALA A 1 108 ? 3.387 26.141 14.336 1 71.88 108 ALA A C 1
ATOM 901 O O . ALA A 1 108 ? 2.91 26.234 13.195 1 71.88 108 ALA A O 1
ATOM 902 N N . LYS A 1 109 ? 4.352 25.344 14.648 1 74.31 109 LYS A N 1
ATOM 903 C CA . LYS A 1 109 ? 5.031 24.547 13.625 1 74.31 109 LYS A CA 1
ATOM 904 C C . LYS A 1 109 ? 4.078 23.547 12.977 1 74.31 109 LYS A C 1
ATOM 906 O O . LYS A 1 109 ? 4.238 23.203 11.812 1 74.31 109 LYS A O 1
ATOM 911 N N . ASP A 1 110 ? 3.139 23.156 13.734 1 78.31 110 ASP A N 1
ATOM 912 C CA . ASP A 1 110 ? 2.18 22.188 13.227 1 78.31 110 ASP A CA 1
ATOM 913 C C . ASP A 1 110 ? 1.257 22.828 12.188 1 78.31 110 ASP A C 1
ATOM 915 O O . ASP A 1 110 ? 0.881 22.172 11.203 1 78.31 110 ASP A O 1
ATOM 919 N N . PHE A 1 111 ? 0.993 24.062 12.398 1 79.12 111 PHE A N 1
ATOM 920 C CA . PHE A 1 111 ? 0.156 24.781 11.438 1 79.12 111 PHE A CA 1
ATOM 921 C C . PHE A 1 111 ? 0.861 24.891 10.086 1 79.12 111 PHE A C 1
ATOM 923 O O . PHE A 1 111 ? 0.225 24.797 9.039 1 79.12 111 PHE A O 1
ATOM 930 N N . SER A 1 112 ? 2.15 25.062 10.18 1 76.88 112 SER A N 1
ATOM 931 C CA . SER A 1 112 ? 2.918 25.234 8.945 1 76.88 112 SER A CA 1
ATOM 932 C C . SER A 1 112 ? 2.914 23.953 8.117 1 76.88 112 SER A C 1
ATOM 934 O O . SER A 1 112 ? 3.172 23.984 6.914 1 76.88 112 SER A O 1
ATOM 936 N N . GLN A 1 113 ? 2.574 22.906 8.758 1 83.25 113 GLN A N 1
ATOM 937 C CA . GLN A 1 113 ? 2.512 21.625 8.055 1 83.25 113 GLN A CA 1
ATOM 938 C C . GLN A 1 113 ? 1.118 21.375 7.488 1 83.25 113 GLN A C 1
ATOM 940 O O . GLN A 1 113 ? 0.958 20.609 6.543 1 83.25 113 GLN A O 1
ATOM 945 N N . ILE A 1 114 ? 0.207 22.047 8 1 87.12 114 ILE A N 1
ATOM 946 C CA . ILE A 1 114 ? -1.188 21.781 7.68 1 87.12 114 ILE A CA 1
ATOM 947 C C . ILE A 1 114 ? -1.582 22.531 6.41 1 87.12 114 ILE A C 1
ATOM 949 O O . ILE A 1 114 ? -2.412 22.047 5.633 1 87.12 114 ILE A O 1
ATOM 953 N N . TYR A 1 115 ? -1.004 23.75 6.289 1 89.06 115 TYR A N 1
ATOM 954 C CA . TYR A 1 115 ? -1.399 24.547 5.129 1 89.06 115 TYR A CA 1
ATOM 955 C C . TYR A 1 115 ? -0.247 25.406 4.641 1 89.06 115 TYR A C 1
ATOM 957 O O . TYR A 1 115 ? 0.754 25.578 5.344 1 89.06 115 TYR A O 1
ATOM 965 N N . LYS A 1 116 ? -0.366 25.875 3.422 1 89.19 116 LYS A N 1
ATOM 966 C CA . LYS A 1 116 ? 0.562 26.844 2.852 1 89.19 116 LYS A CA 1
ATOM 967 C C . LYS A 1 116 ? -0.156 27.797 1.905 1 89.19 116 LYS A C 1
ATOM 969 O O . LYS A 1 116 ? -1.1 27.406 1.215 1 89.19 116 LYS A O 1
ATOM 974 N N . VAL A 1 117 ? 0.291 29.031 1.991 1 88.31 117 VAL A N 1
ATOM 975 C CA . VAL A 1 117 ? -0.282 30.062 1.135 1 88.31 117 VAL A CA 1
ATOM 976 C C . VAL A 1 117 ? 0.816 30.688 0.282 1 88.31 117 VAL A C 1
ATOM 978 O O . VAL A 1 117 ? 1.924 30.938 0.767 1 88.31 117 VAL A O 1
ATOM 981 N N . ASP A 1 118 ? 0.526 30.828 -0.952 1 88.56 118 ASP A N 1
ATOM 982 C CA . ASP A 1 118 ? 1.414 31.547 -1.857 1 88.56 118 ASP A CA 1
ATOM 983 C C . ASP A 1 118 ? 0.789 32.875 -2.301 1 88.56 118 ASP A C 1
ATOM 985 O O . ASP A 1 118 ? -0.09 32.906 -3.164 1 88.56 118 ASP A O 1
ATOM 989 N N . MET A 1 119 ? 1.379 33.969 -1.776 1 83.25 119 MET A N 1
ATOM 990 C CA . MET A 1 119 ? 0.812 35.281 -2.039 1 83.25 119 MET A CA 1
ATOM 991 C C . MET A 1 119 ? 1.401 35.875 -3.309 1 83.25 119 MET A C 1
ATOM 993 O O . MET A 1 119 ? 0.912 36.906 -3.803 1 83.25 119 MET A O 1
ATOM 997 N N . GLU A 1 120 ? 2.367 35.219 -3.82 1 84.62 120 GLU A N 1
ATOM 998 C CA . GLU A 1 120 ? 3.055 35.781 -4.977 1 84.62 120 GLU A CA 1
ATOM 999 C C . GLU A 1 120 ? 2.35 35.375 -6.277 1 84.62 120 GLU A C 1
ATOM 1001 O O . GLU A 1 120 ? 2.436 36.125 -7.27 1 84.62 120 GLU A O 1
ATOM 1006 N N . GLN A 1 121 ? 1.617 34.406 -6.246 1 88.75 121 GLN A N 1
ATOM 1007 C CA . GLN A 1 121 ? 0.918 33.969 -7.453 1 88.75 121 GLN A CA 1
ATOM 1008 C C . GLN A 1 121 ? -0.393 34.719 -7.633 1 88.75 121 GLN A C 1
ATOM 1010 O O . GLN A 1 121 ? -0.956 35.25 -6.66 1 88.75 121 GLN A O 1
ATOM 1015 N N . PRO A 1 122 ? -0.87 34.781 -8.883 1 89.56 122 PRO A N 1
ATOM 1016 C CA . PRO A 1 122 ? -2.16 35.438 -9.102 1 89.56 122 PRO A CA 1
ATOM 1017 C C . PRO A 1 122 ? -3.303 34.75 -8.344 1 89.56 122 PRO A C 1
ATOM 1019 O O . PRO A 1 122 ? -3.336 33.531 -8.234 1 89.56 122 PRO A O 1
ATOM 1022 N N . ARG A 1 123 ? -4.156 35.594 -7.91 1 88.69 123 ARG A N 1
ATOM 1023 C CA . ARG A 1 123 ? -5.301 35.094 -7.156 1 88.69 123 ARG A CA 1
ATOM 1024 C C . ARG A 1 123 ? -6.32 34.438 -8.078 1 88.69 123 ARG A C 1
ATOM 1026 O O . ARG A 1 123 ? -6.348 34.688 -9.281 1 88.69 123 ARG A O 1
ATOM 1033 N N . VAL A 1 124 ? -7.027 33.5 -7.512 1 90.56 124 VAL A N 1
ATOM 1034 C CA . VAL A 1 124 ? -8.031 32.781 -8.258 1 90.56 124 VAL A CA 1
ATOM 1035 C C . VAL A 1 124 ? -9.422 33.062 -7.688 1 90.56 124 VAL A C 1
ATOM 1037 O O . VAL A 1 124 ? -9.578 33.219 -6.477 1 90.56 124 VAL A O 1
ATOM 1040 N N . LYS A 1 125 ? -10.43 33.125 -8.562 1 87.56 125 LYS A N 1
ATOM 1041 C CA . LYS A 1 125 ? -11.812 33.312 -8.117 1 87.56 125 LYS A CA 1
ATOM 1042 C C . LYS A 1 125 ? -12.336 32.031 -7.445 1 87.56 125 LYS A C 1
ATOM 1044 O O . LYS A 1 125 ? -12.578 31.031 -8.109 1 87.56 125 LYS A O 1
ATOM 1049 N N . ALA A 1 126 ? -12.406 32.094 -6.148 1 87.25 126 ALA A N 1
ATOM 1050 C CA . ALA A 1 126 ? -12.898 30.953 -5.371 1 87.25 126 ALA A CA 1
ATOM 1051 C C . ALA A 1 126 ? -13.617 31.438 -4.113 1 87.25 126 ALA A C 1
ATOM 1053 O O . ALA A 1 126 ? -13.141 31.219 -2.996 1 87.25 126 ALA A O 1
ATOM 1054 N N . PRO A 1 127 ? -14.805 31.906 -4.199 1 78.81 127 PRO A N 1
ATOM 1055 C CA . PRO A 1 127 ? -15.531 32.469 -3.051 1 78.81 127 PRO A CA 1
ATOM 1056 C C . PRO A 1 127 ? -15.836 31.406 -1.984 1 78.81 127 PRO A C 1
ATOM 1058 O O . PRO A 1 127 ? -15.906 31.734 -0.796 1 78.81 127 PRO A O 1
ATOM 1061 N N . GLU A 1 128 ? -15.914 30.188 -2.395 1 77.75 128 GLU A N 1
ATOM 1062 C CA . GLU A 1 128 ? -16.25 29.094 -1.473 1 77.75 128 GLU A CA 1
ATOM 1063 C C . GLU A 1 128 ? -15.133 28.859 -0.464 1 77.75 128 GLU A C 1
ATOM 1065 O O . GLU A 1 128 ? -15.367 28.312 0.614 1 77.75 128 GLU A O 1
ATOM 1070 N N . LEU A 1 129 ? -13.953 29.297 -0.848 1 82 129 LEU A N 1
ATOM 1071 C CA . LEU A 1 129 ? -12.805 28.969 -0.006 1 82 129 LEU A CA 1
ATOM 1072 C C . LEU A 1 129 ? -12.352 30.172 0.795 1 82 129 LEU A C 1
ATOM 1074 O O . LEU A 1 129 ? -11.43 30.078 1.611 1 82 129 LEU A O 1
ATOM 1078 N N . ASN A 1 130 ? -13.016 31.25 0.671 1 71 130 ASN A N 1
ATOM 1079 C CA . ASN A 1 130 ? -12.641 32.438 1.409 1 71 130 ASN A CA 1
ATOM 1080 C C . ASN A 1 130 ? -12.906 32.281 2.904 1 71 130 ASN A C 1
ATOM 1082 O O . ASN A 1 130 ? -12.141 32.781 3.73 1 71 130 ASN A O 1
ATOM 1086 N N . SER A 1 131 ? -13.898 31.594 3.189 1 72.56 131 SER A N 1
ATOM 1087 C CA . SER A 1 131 ? -14.281 31.406 4.582 1 72.56 131 SER A CA 1
ATOM 1088 C C . SER A 1 131 ? -13.336 30.438 5.289 1 72.56 131 SER A C 1
ATOM 1090 O O . SER A 1 131 ? -13.398 30.281 6.512 1 72.56 131 SER A O 1
ATOM 1092 N N . VAL A 1 132 ? -12.453 29.953 4.547 1 79.62 132 VAL A N 1
ATOM 1093 C CA . VAL A 1 132 ? -11.539 28.953 5.105 1 79.62 132 VAL A CA 1
ATOM 1094 C C . VAL A 1 132 ? -10.195 29.609 5.418 1 79.62 132 VAL A C 1
ATOM 1096 O O . VAL A 1 132 ? -9.672 29.469 6.527 1 79.62 132 VAL A O 1
ATOM 1099 N N . LEU A 1 133 ? -9.742 30.375 4.547 1 81.75 133 LEU A N 1
ATOM 1100 C CA . LEU A 1 133 ? -8.352 30.797 4.602 1 81.75 133 LEU A CA 1
ATOM 1101 C C . LEU A 1 133 ? -8.148 31.875 5.672 1 81.75 133 LEU A C 1
ATOM 1103 O O . LEU A 1 133 ? -7.207 31.797 6.465 1 81.75 133 LEU A O 1
ATOM 1107 N N . SER A 1 134 ? -9.023 32.781 5.773 1 79 134 SER A N 1
ATOM 1108 C CA . SER A 1 134 ? -8.844 33.938 6.676 1 79 134 SER A CA 1
ATOM 1109 C C . SER A 1 134 ? -8.797 33.469 8.133 1 79 134 SER A C 1
ATOM 1111 O O . SER A 1 134 ? -7.859 33.781 8.859 1 79 134 SER A O 1
ATOM 1113 N N . PRO A 1 135 ? -9.75 32.688 8.484 1 81.94 135 PRO A N 1
ATOM 1114 C CA . PRO A 1 135 ? -9.68 32.188 9.859 1 81.94 135 PRO A CA 1
ATOM 1115 C C . PRO A 1 135 ? -8.422 31.375 10.133 1 81.94 135 PRO A C 1
ATOM 1117 O O . PRO A 1 135 ? -7.859 31.453 11.227 1 81.94 135 PRO A O 1
ATOM 1120 N N . LEU A 1 136 ? -8.055 30.719 9.18 1 85 136 LEU A N 1
ATOM 1121 C CA . LEU A 1 136 ? -6.883 29.875 9.336 1 85 136 LEU A CA 1
ATOM 1122 C C . LEU A 1 136 ? -5.633 30.703 9.594 1 85 136 LEU A C 1
ATOM 1124 O O . LEU A 1 136 ? -4.855 30.391 10.5 1 85 136 LEU A O 1
ATOM 1128 N N . ILE A 1 137 ? -5.484 31.734 8.852 1 87.38 137 ILE A N 1
ATOM 1129 C CA . ILE A 1 137 ? -4.309 32.594 8.977 1 87.38 137 ILE A CA 1
ATOM 1130 C C . ILE A 1 137 ? -4.32 33.281 10.336 1 87.38 137 ILE A C 1
ATOM 1132 O O . ILE A 1 137 ? -3.285 33.406 10.992 1 87.38 137 ILE A O 1
ATOM 1136 N N . VAL A 1 138 ? -5.441 33.688 10.727 1 88.56 138 VAL A N 1
ATOM 1137 C CA . VAL A 1 138 ? -5.586 34.406 11.992 1 88.56 138 VAL A CA 1
ATOM 1138 C C . VAL A 1 138 ? -5.207 33.5 13.156 1 88.56 138 VAL A C 1
ATOM 1140 O O . VAL A 1 138 ? -4.426 33.875 14.023 1 88.56 138 VAL A O 1
ATOM 1143 N N . VAL A 1 139 ? -5.754 32.344 13.117 1 88.12 139 VAL A N 1
ATOM 1144 C CA . VAL A 1 139 ? -5.496 31.406 14.211 1 88.12 139 VAL A CA 1
ATOM 1145 C C . VAL A 1 139 ? -4.016 31.016 14.234 1 88.12 139 VAL A C 1
ATOM 1147 O O . VAL A 1 139 ? -3.41 30.922 15.305 1 88.12 139 VAL A O 1
ATOM 1150 N N . HIS A 1 140 ? -3.494 30.781 13.109 1 89.56 140 HIS A N 1
ATOM 1151 C CA . HIS A 1 140 ? -2.064 30.516 13.016 1 89.56 140 HIS A CA 1
ATOM 1152 C C . HIS A 1 140 ? -1.245 31.672 13.586 1 89.56 140 HIS A C 1
ATOM 1154 O O . HIS A 1 140 ? -0.317 31.453 14.367 1 89.56 140 HIS A O 1
ATOM 1160 N N . PHE A 1 141 ? -1.568 32.844 13.227 1 91.81 141 PHE A N 1
ATOM 1161 C CA . PHE A 1 141 ? -0.921 34.062 13.703 1 91.81 141 PHE A CA 1
ATOM 1162 C C . PHE A 1 141 ? -0.989 34.156 15.219 1 91.81 141 PHE A C 1
ATOM 1164 O O . PHE A 1 141 ? 0.026 34.406 15.883 1 91.81 141 PHE A O 1
ATOM 1171 N N . LEU A 1 142 ? -2.119 33.906 15.742 1 91.62 142 LEU A N 1
ATOM 1172 C CA . LEU A 1 142 ? -2.307 33.969 17.188 1 91.62 142 LEU A CA 1
ATOM 1173 C C . LEU A 1 142 ? -1.473 32.938 17.906 1 91.62 142 LEU A C 1
ATOM 1175 O O . LEU A 1 142 ? -0.955 33.156 18.984 1 91.62 142 LEU A O 1
ATOM 1179 N N . SER A 1 143 ? -1.387 31.797 17.297 1 89.69 143 SER A N 1
ATOM 1180 C CA . SER A 1 143 ? -0.582 30.734 17.891 1 89.69 143 SER A CA 1
ATOM 1181 C C . SER A 1 143 ? 0.89 31.125 17.953 1 89.69 143 SER A C 1
ATOM 1183 O O . SER A 1 143 ? 1.575 30.812 18.938 1 89.69 143 SER A O 1
ATOM 1185 N N . VAL A 1 144 ? 1.383 31.797 16.969 1 90.81 144 VAL A N 1
ATOM 1186 C CA . VAL A 1 144 ? 2.77 32.25 16.938 1 90.81 144 VAL A CA 1
ATOM 1187 C C . VAL A 1 144 ? 2.975 33.375 17.969 1 90.81 144 VAL A C 1
ATOM 1189 O O . VAL A 1 144 ? 3.963 33.375 18.703 1 90.81 144 VAL A O 1
ATOM 1192 N N . VAL A 1 145 ? 2.062 34.25 18.016 1 94.06 145 VAL A N 1
ATOM 1193 C CA . VAL A 1 145 ? 2.158 35.375 18.922 1 94.06 145 VAL A CA 1
ATOM 1194 C C . VAL A 1 145 ? 2.137 34.906 20.375 1 94.06 145 VAL A C 1
ATOM 1196 O O . VAL A 1 145 ? 2.793 35.469 21.234 1 94.06 145 VAL A O 1
ATOM 1199 N N . ARG A 1 146 ? 1.391 33.875 20.594 1 91.19 146 ARG A N 1
ATOM 1200 C CA . ARG A 1 146 ? 1.367 33.25 21.922 1 91.19 146 ARG A CA 1
ATOM 1201 C C . ARG A 1 146 ? 2.779 32.969 22.422 1 91.19 146 ARG A C 1
ATOM 1203 O O . ARG A 1 146 ? 3.117 33.281 23.562 1 91.19 146 ARG A O 1
ATOM 1210 N N . GLY A 1 147 ? 3.553 32.375 21.562 1 89.44 147 GLY A N 1
ATOM 1211 C CA . GLY A 1 147 ? 4.934 32.094 21.922 1 89.44 147 GLY A CA 1
ATOM 1212 C C . GLY A 1 147 ? 5.742 33.344 22.219 1 89.44 147 GLY A C 1
ATOM 1213 O O . GLY A 1 147 ? 6.551 33.375 23.141 1 89.44 147 GLY A O 1
ATOM 1214 N N . ILE A 1 148 ? 5.496 34.375 21.469 1 92.12 148 ILE A N 1
ATOM 1215 C CA . ILE A 1 148 ? 6.211 35.625 21.625 1 92.12 148 ILE A CA 1
ATOM 1216 C C . ILE A 1 148 ? 5.852 36.281 22.969 1 92.12 148 ILE A C 1
ATOM 1218 O O . ILE A 1 148 ? 6.73 36.719 23.703 1 92.12 148 ILE A O 1
ATOM 1222 N N . VAL A 1 149 ? 4.609 36.281 23.281 1 94.12 149 VAL A N 1
ATOM 1223 C CA . VAL A 1 149 ? 4.129 36.906 24.516 1 94.12 149 VAL A CA 1
ATOM 1224 C C . VAL A 1 149 ? 4.633 36.125 25.719 1 94.12 149 VAL A C 1
ATOM 1226 O O . VAL A 1 149 ? 5.016 36.688 26.734 1 94.12 149 VAL A O 1
ATOM 1229 N N . LYS A 1 150 ? 4.656 34.844 25.594 1 90.31 150 LYS A N 1
ATOM 1230 C CA . LYS A 1 150 ? 5.133 34 26.688 1 90.31 150 LYS A CA 1
ATOM 1231 C C . LYS A 1 150 ? 6.609 34.281 26.969 1 90.31 150 LYS A C 1
ATOM 1233 O O . LYS A 1 150 ? 7.035 34.25 28.141 1 90.31 150 LYS A O 1
ATOM 1238 N N . ARG A 1 151 ? 7.371 34.531 26 1 90.12 151 ARG A N 1
ATOM 1239 C CA . ARG A 1 151 ? 8.805 34.781 26.141 1 90.12 151 ARG A CA 1
ATOM 1240 C C . ARG A 1 151 ? 9.102 36.25 26.438 1 90.12 151 ARG A C 1
ATOM 1242 O O . ARG A 1 151 ? 10.18 36.562 26.938 1 90.12 151 ARG A O 1
ATOM 1249 N N . GLY A 1 152 ? 8.211 37.031 26.141 1 91.44 152 GLY A N 1
ATOM 1250 C CA . GLY A 1 152 ? 8.406 38.469 26.281 1 91.44 152 GLY A CA 1
ATOM 1251 C C . GLY A 1 152 ? 8.727 39.156 24.969 1 91.44 152 GLY A C 1
ATOM 1252 O O . GLY A 1 152 ? 9.461 38.625 24.141 1 91.44 152 GLY A O 1
ATOM 1253 N N . LEU A 1 153 ? 8.234 40.312 24.812 1 93.19 153 LEU A N 1
ATOM 1254 C CA . LEU A 1 153 ? 8.383 41.062 23.562 1 93.19 153 LEU A CA 1
ATOM 1255 C C . LEU A 1 153 ? 9.828 41.469 23.344 1 93.19 153 LEU A C 1
ATOM 1257 O O . LEU A 1 153 ? 10.531 41.844 24.281 1 93.19 153 LEU A O 1
ATOM 1261 N N . LYS A 1 154 ? 10.188 41.344 22.156 1 90.25 154 LYS A N 1
ATOM 1262 C CA . LYS A 1 154 ? 11.516 41.812 21.75 1 90.25 154 LYS A CA 1
ATOM 1263 C C . LYS A 1 154 ? 11.68 43.312 22 1 90.25 154 LYS A C 1
ATOM 1265 O O . LYS A 1 154 ? 10.758 44.094 21.75 1 90.25 154 LYS A O 1
ATOM 1270 N N . LYS A 1 155 ? 12.797 43.656 22.5 1 90.69 155 LYS A N 1
ATOM 1271 C CA . LYS A 1 155 ? 13.133 45.062 22.703 1 90.69 155 LYS A CA 1
ATOM 1272 C C . LYS A 1 155 ? 14.367 45.438 21.891 1 90.69 155 LYS A C 1
ATOM 1274 O O . LYS A 1 155 ? 15.195 44.594 21.578 1 90.69 155 LYS A O 1
ATOM 1279 N N . ASP A 1 156 ? 14.281 46.625 21.531 1 87.56 156 ASP A N 1
ATOM 1280 C CA . ASP A 1 156 ? 15.422 47.188 20.797 1 87.56 156 ASP A CA 1
ATOM 1281 C C . ASP A 1 156 ? 15.516 48.688 20.984 1 87.56 156 ASP A C 1
ATOM 1283 O O . ASP A 1 156 ? 14.617 49.312 21.547 1 87.56 156 ASP A O 1
ATOM 1287 N N . TYR A 1 157 ? 16.672 49.25 20.609 1 86 157 TYR A N 1
ATOM 1288 C CA . TYR A 1 157 ? 16.891 50.688 20.734 1 86 157 TYR A CA 1
ATOM 1289 C C . TYR A 1 157 ? 16.141 51.438 19.656 1 86 157 TYR A C 1
ATOM 1291 O O . TYR A 1 157 ? 16.203 51.094 18.484 1 86 157 TYR A O 1
ATOM 1299 N N . VAL A 1 158 ? 15.352 52.344 20.094 1 86.5 158 VAL A N 1
ATOM 1300 C CA . VAL A 1 158 ? 14.594 53.219 19.188 1 86.5 158 VAL A CA 1
ATOM 1301 C C . VAL A 1 158 ? 15.031 54.656 19.359 1 86.5 158 VAL A C 1
ATOM 1303 O O . VAL A 1 158 ? 15.258 55.125 20.484 1 86.5 158 VAL A O 1
ATOM 1306 N N . GLN A 1 159 ? 15.195 55.375 18.219 1 86.25 159 GLN A N 1
ATOM 1307 C CA . GLN A 1 159 ? 15.594 56.781 18.266 1 86.25 159 GLN A CA 1
ATOM 1308 C C . GLN A 1 159 ? 14.438 57.688 18.703 1 86.25 159 GLN A C 1
ATOM 1310 O O . GLN A 1 159 ? 13.32 57.562 18.188 1 86.25 159 GLN A O 1
ATOM 1315 N N . ARG A 1 160 ? 14.648 58.438 19.703 1 85.94 160 ARG A N 1
ATOM 1316 C CA . ARG A 1 160 ? 13.656 59.375 20.203 1 85.94 160 ARG A CA 1
ATOM 1317 C C . ARG A 1 160 ? 14.203 60.812 20.188 1 85.94 160 ARG A C 1
ATOM 1319 O O . ARG A 1 160 ? 15.406 61.031 20.312 1 85.94 160 ARG A O 1
ATOM 1326 N N . GLU A 1 161 ? 13.273 61.688 19.844 1 85.62 161 GLU A N 1
ATOM 1327 C CA . GLU A 1 161 ? 13.586 63.094 19.891 1 85.62 161 GLU A CA 1
ATOM 1328 C C . GLU A 1 161 ? 12.602 63.844 20.781 1 85.62 161 GLU A C 1
ATOM 1330 O O . GLU A 1 161 ? 11.406 63.906 20.5 1 85.62 161 GLU A O 1
ATOM 1335 N N . ASN A 1 162 ? 13.047 64.25 21.844 1 86.06 162 ASN A N 1
ATOM 1336 C CA . ASN A 1 162 ? 12.148 65 22.75 1 86.06 162 ASN A CA 1
ATOM 1337 C C . ASN A 1 162 ? 12.82 66.188 23.359 1 86.06 162 ASN A C 1
ATOM 1339 O O . ASN A 1 162 ? 14.047 66.312 23.406 1 86.06 162 ASN A O 1
ATOM 1343 N N . ASN A 1 163 ? 11.898 67.125 23.688 1 88 163 ASN A N 1
ATOM 1344 C CA . ASN A 1 163 ? 12.32 68.312 24.438 1 88 163 ASN A CA 1
ATOM 1345 C C . ASN A 1 163 ? 12.43 68 25.938 1 88 163 ASN A C 1
ATOM 1347 O O . ASN A 1 163 ? 11.414 67.812 26.609 1 88 163 ASN A O 1
ATOM 1351 N N . LEU A 1 164 ? 13.633 67.938 26.406 1 86.69 164 LEU A N 1
ATOM 1352 C CA . LEU A 1 164 ? 13.867 67.438 27.766 1 86.69 164 LEU A CA 1
ATOM 1353 C C . LEU A 1 164 ? 14.469 68.562 28.609 1 86.69 164 LEU A C 1
ATOM 1355 O O . LEU A 1 164 ? 14.961 69.562 28.078 1 86.69 164 LEU A O 1
ATOM 1359 N N . ASN A 1 165 ? 14.367 68.312 29.906 1 88.12 165 ASN A N 1
ATOM 1360 C CA . ASN A 1 165 ? 14.945 69.312 30.844 1 88.12 165 ASN A CA 1
ATOM 1361 C C . ASN A 1 165 ? 16.438 69 31.078 1 88.12 165 ASN A C 1
ATOM 1363 O O . ASN A 1 165 ? 17.141 69.875 31.594 1 88.12 165 ASN A O 1
ATOM 1367 N N . LYS A 1 166 ? 16.781 67.812 30.75 1 87 166 LYS A N 1
ATOM 1368 C CA . LYS A 1 166 ? 18.188 67.438 30.859 1 87 166 LYS A CA 1
ATOM 1369 C C . LYS A 1 166 ? 18.672 66.812 29.547 1 87 166 LYS A C 1
ATOM 1371 O O . LYS A 1 166 ? 17.891 66.25 28.781 1 87 166 LYS A O 1
ATOM 1376 N N . VAL A 1 167 ? 19.984 67.062 29.281 1 84.69 167 VAL A N 1
ATOM 1377 C CA . VAL A 1 167 ? 20.547 66.562 28.047 1 84.69 167 VAL A CA 1
ATOM 1378 C C . VAL A 1 167 ? 20.641 65.062 28.109 1 84.69 167 VAL A C 1
ATOM 1380 O O . VAL A 1 167 ? 21.156 64.5 29.078 1 84.69 167 VAL A O 1
ATOM 1383 N N . LYS A 1 168 ? 20 64.438 27.203 1 84.62 168 LYS A N 1
ATOM 1384 C CA . LYS A 1 168 ? 20.078 63 27.016 1 84.62 168 LYS A CA 1
ATOM 1385 C C . LYS A 1 168 ? 20.516 62.656 25.594 1 84.62 168 LYS A C 1
ATOM 1387 O O . LYS A 1 168 ? 19.891 63.125 24.625 1 84.62 168 LYS A O 1
ATOM 1392 N N . GLY A 1 169 ? 21.578 61.844 25.484 1 84.12 169 GLY A N 1
ATOM 1393 C CA . GLY A 1 169 ? 22.094 61.5 24.156 1 84.12 169 GLY A CA 1
ATOM 1394 C C . GLY A 1 169 ? 22.766 62.688 23.469 1 84.12 169 GLY A C 1
ATOM 1395 O O . GLY A 1 169 ? 23.688 63.281 24.016 1 84.12 169 GLY A O 1
ATOM 1396 N N . HIS A 1 170 ? 22.109 62.969 22.219 1 87.5 170 HIS A N 1
ATOM 1397 C CA . HIS A 1 170 ? 22.672 64.062 21.422 1 87.5 170 HIS A CA 1
ATOM 1398 C C . HIS A 1 170 ? 21.656 65.188 21.266 1 87.5 170 HIS A C 1
ATOM 1400 O O . HIS A 1 170 ? 20.469 64.938 21.094 1 87.5 170 HIS A O 1
ATOM 1406 N N . ILE A 1 171 ? 22.219 66.375 21.391 1 86.44 171 ILE A N 1
ATOM 1407 C CA . ILE A 1 171 ? 21.359 67.562 21.188 1 86.44 171 ILE A CA 1
ATOM 1408 C C . ILE A 1 171 ? 21.141 67.812 19.688 1 86.44 171 ILE A C 1
ATOM 1410 O O . ILE A 1 171 ? 22.109 67.812 18.906 1 86.44 171 ILE A O 1
ATOM 1414 N N . ALA A 1 172 ? 19.875 67.938 19.312 1 86.94 172 ALA A N 1
ATOM 1415 C CA . ALA A 1 172 ? 19.547 68.312 17.953 1 86.94 172 ALA A CA 1
ATOM 1416 C C . ALA A 1 172 ? 19.734 69.812 17.766 1 86.94 172 ALA A C 1
ATOM 1418 O O . ALA A 1 172 ? 18.766 70.625 17.844 1 86.94 172 ALA A O 1
ATOM 1419 N N . ILE A 1 173 ? 20.781 70.188 17.453 1 84.19 173 ILE A N 1
ATOM 1420 C CA . ILE A 1 173 ? 21.234 71.625 17.547 1 84.19 173 ILE A CA 1
ATOM 1421 C C . ILE A 1 173 ? 20.312 72.5 16.734 1 84.19 173 ILE A C 1
ATOM 1423 O O . ILE A 1 173 ? 19.766 73.5 17.25 1 84.19 173 ILE A O 1
ATOM 1427 N N . SER A 1 174 ? 20.203 72.125 15.469 1 85.88 174 SER A N 1
ATOM 1428 C CA . SER A 1 174 ? 19.422 72.938 14.578 1 85.88 174 SER A CA 1
ATOM 1429 C C . SER A 1 174 ? 17.969 73.062 15.031 1 85.88 174 SER A C 1
ATOM 1431 O O . SER A 1 174 ? 17.391 74.125 15.062 1 85.88 174 SER A O 1
ATOM 1433 N N . ARG A 1 175 ? 17.516 72 15.438 1 87.56 175 ARG A N 1
ATOM 1434 C CA . ARG A 1 175 ? 16.094 72 15.82 1 87.56 175 ARG A CA 1
ATOM 1435 C C . ARG A 1 175 ? 15.898 72.562 17.219 1 87.56 175 ARG A C 1
ATOM 1437 O O . ARG A 1 175 ? 14.883 73.188 17.469 1 87.56 175 ARG A O 1
ATOM 1444 N N . ASN A 1 176 ? 16.797 72.375 18.031 1 87.56 176 ASN A N 1
ATOM 1445 C CA . ASN A 1 176 ? 16.734 73 19.359 1 87.56 176 ASN A CA 1
ATOM 1446 C C . ASN A 1 176 ? 16.766 74.5 19.297 1 87.56 176 ASN A C 1
ATOM 1448 O O . ASN A 1 176 ? 16.078 75.188 20.078 1 87.56 176 ASN A O 1
ATOM 1452 N N . GLU A 1 177 ? 17.484 75 18.375 1 85.75 177 GLU A N 1
ATOM 1453 C CA . GLU A 1 177 ? 17.547 76.438 18.203 1 85.75 177 GLU A CA 1
ATOM 1454 C C . GLU A 1 177 ? 16.188 77 17.797 1 85.75 177 GLU A C 1
ATOM 1456 O O . GLU A 1 177 ? 15.75 78.062 18.359 1 85.75 177 GLU A O 1
ATOM 1461 N N . ARG A 1 178 ? 15.648 76.25 16.969 1 87.44 178 ARG A N 1
ATOM 1462 C CA . ARG A 1 178 ? 14.375 76.688 16.422 1 87.44 178 ARG A CA 1
ATOM 1463 C C . ARG A 1 178 ? 13.258 76.5 17.453 1 87.44 178 ARG A C 1
ATOM 1465 O O . ARG A 1 178 ? 12.367 77.375 17.547 1 87.44 178 ARG A O 1
ATOM 1472 N N . THR A 1 179 ? 13.398 75.562 18.25 1 86.75 179 THR A N 1
ATOM 1473 C CA . THR A 1 179 ? 12.289 75.188 19.125 1 86.75 179 THR A CA 1
ATOM 1474 C C . THR A 1 179 ? 12.438 75.812 20.484 1 86.75 179 THR A C 1
ATOM 1476 O O . THR A 1 179 ? 11.445 76.25 21.109 1 86.75 179 THR A O 1
ATOM 1479 N N . ASN A 1 180 ? 13.68 75.938 20.922 1 85.5 180 ASN A N 1
ATOM 1480 C CA . ASN A 1 180 ? 13.852 76.375 22.297 1 85.5 180 ASN A CA 1
ATOM 1481 C C . ASN A 1 180 ? 14.602 77.688 22.359 1 85.5 180 ASN A C 1
ATOM 1483 O O . ASN A 1 180 ? 14.156 78.625 23.031 1 85.5 180 ASN A O 1
ATOM 1487 N N . VAL A 1 181 ? 15.602 77.875 21.625 1 82.56 181 VAL A N 1
ATOM 1488 C CA . VAL A 1 181 ? 16.469 79 21.766 1 82.56 181 VAL A CA 1
ATOM 1489 C C . VAL A 1 181 ? 15.758 80.25 21.25 1 82.56 181 VAL A C 1
ATOM 1491 O O . VAL A 1 181 ? 15.719 81.312 21.938 1 82.56 181 VAL A O 1
ATOM 1494 N N . ILE A 1 182 ? 15.156 80.062 20.125 1 86.25 182 ILE A N 1
ATOM 1495 C CA . ILE A 1 182 ? 14.492 81.188 19.516 1 86.25 182 ILE A CA 1
ATOM 1496 C C . ILE A 1 182 ? 13.273 81.562 20.344 1 86.25 182 ILE A C 1
ATOM 1498 O O . ILE A 1 182 ? 12.953 82.75 20.453 1 86.25 182 ILE A O 1
ATOM 1502 N N . ARG A 1 183 ? 12.719 80.625 20.953 1 88.81 183 ARG A N 1
ATOM 1503 C CA . ARG A 1 183 ? 11.5 80.875 21.719 1 88.81 183 ARG A CA 1
ATOM 1504 C C . ARG A 1 183 ? 11.82 81.188 23.172 1 88.81 183 ARG A C 1
ATOM 1506 O O . ARG A 1 183 ? 10.914 81.25 24.016 1 88.81 183 ARG A O 1
ATOM 1513 N N . LYS A 1 184 ? 13.109 81.312 23.531 1 85.56 184 LYS A N 1
ATOM 1514 C CA . LYS A 1 184 ? 13.633 81.688 24.844 1 85.56 184 LYS A CA 1
ATOM 1515 C C . LYS A 1 184 ? 13.234 80.688 25.906 1 85.56 184 LYS A C 1
ATOM 1517 O O . LYS A 1 184 ? 12.859 81.062 27.031 1 85.56 184 LYS A O 1
ATOM 1522 N N . ARG A 1 185 ? 13.031 79.5 25.547 1 87.06 185 ARG A N 1
ATOM 1523 C CA . ARG A 1 185 ? 12.828 78.438 26.484 1 87.06 185 ARG A CA 1
ATOM 1524 C C . ARG A 1 185 ? 14.156 77.75 26.812 1 87.06 185 ARG A C 1
ATOM 1526 O O . ARG A 1 185 ? 14.469 76.688 26.25 1 87.06 185 ARG A O 1
ATOM 1533 N N . PHE A 1 186 ? 14.844 78.25 27.766 1 83 186 PHE A N 1
ATOM 1534 C CA . PHE A 1 186 ? 16.188 77.75 28.062 1 83 186 PHE A CA 1
ATOM 1535 C C . PHE A 1 186 ? 16.141 76.625 29.047 1 83 186 PHE A C 1
ATOM 1537 O O . PHE A 1 186 ? 17.141 75.938 29.281 1 83 186 PHE A O 1
ATOM 1544 N N . ASP A 1 187 ? 14.914 76.375 29.453 1 86.31 187 ASP A N 1
ATOM 1545 C CA . ASP A 1 187 ? 14.758 75.312 30.438 1 86.31 187 ASP A CA 1
ATOM 1546 C C . ASP A 1 187 ? 14.602 73.938 29.75 1 86.31 187 ASP A C 1
ATOM 1548 O O . ASP A 1 187 ? 14.68 72.875 30.391 1 86.31 187 ASP A O 1
ATOM 1552 N N . LYS A 1 188 ? 14.484 74.062 28.422 1 88.88 188 LYS A N 1
ATOM 1553 C CA . LYS A 1 188 ? 14.281 72.812 27.672 1 88.88 188 LYS A CA 1
ATOM 1554 C C . LYS A 1 188 ? 15.336 72.625 26.594 1 88.88 188 LYS A C 1
ATOM 1556 O O . LYS A 1 188 ? 15.844 73.625 26.047 1 88.88 188 LYS A O 1
ATOM 1561 N N . VAL A 1 189 ? 15.781 71.438 26.375 1 90.12 189 VAL A N 1
ATOM 1562 C CA . VAL A 1 189 ? 16.75 71.125 25.328 1 90.12 189 VAL A CA 1
ATOM 1563 C C . VAL A 1 189 ? 16.203 70 24.469 1 90.12 189 VAL A C 1
ATOM 1565 O O . VAL A 1 189 ? 15.773 68.938 25 1 90.12 189 VAL A O 1
ATOM 1568 N N . LEU A 1 190 ? 16.188 70.188 23.172 1 88.5 190 LEU A N 1
ATOM 1569 C CA . LEU A 1 190 ? 15.789 69.125 22.25 1 88.5 190 LEU A CA 1
ATOM 1570 C C . LEU A 1 190 ? 16.922 68.125 22.047 1 88.5 190 LEU A C 1
ATOM 1572 O O . LEU A 1 190 ? 17.984 68.5 21.547 1 88.5 190 LEU A O 1
ATOM 1576 N N . CYS A 1 191 ? 16.641 66.875 22.531 1 90.81 191 CYS A N 1
ATOM 1577 C CA . CYS A 1 191 ? 17.672 65.812 22.484 1 90.81 191 CYS A CA 1
ATOM 1578 C C . CYS A 1 191 ? 17.25 64.688 21.609 1 90.81 191 CYS A C 1
ATOM 1580 O O . CYS A 1 191 ? 16.062 64.375 21.484 1 90.81 191 CYS A O 1
ATOM 1582 N N . LYS A 1 192 ? 18.25 64.125 20.906 1 89.12 192 LYS A N 1
ATOM 1583 C CA . LYS A 1 192 ? 18.109 62.812 20.219 1 89.12 192 LYS A CA 1
ATOM 1584 C C . LYS A 1 192 ? 18.797 61.688 20.984 1 89.12 192 LYS A C 1
ATOM 1586 O O . LYS A 1 192 ? 20 61.781 21.297 1 89.12 192 LYS A O 1
ATOM 1591 N N . TYR A 1 193 ? 17.953 60.75 21.406 1 88.12 193 TYR A N 1
ATOM 1592 C CA . TYR A 1 193 ? 18.547 59.688 22.188 1 88.12 193 TYR A CA 1
ATOM 1593 C C . TYR A 1 193 ? 17.922 58.344 21.812 1 88.12 193 TYR A C 1
ATOM 1595 O O . TYR A 1 193 ? 16.922 58.281 21.109 1 88.12 193 TYR A O 1
ATOM 1603 N N . GLN A 1 194 ? 18.641 57.25 22.203 1 86.38 194 GLN A N 1
ATOM 1604 C CA . GLN A 1 194 ? 18.125 55.906 22 1 86.38 194 GLN A CA 1
ATOM 1605 C C . GLN A 1 194 ? 17.5 55.344 23.281 1 86.38 194 GLN A C 1
ATOM 1607 O O . GLN A 1 194 ? 18.047 55.531 24.359 1 86.38 194 GLN A O 1
ATOM 1612 N N . GLU A 1 195 ? 16.312 54.938 23.094 1 86.5 195 GLU A N 1
ATOM 1613 C CA . GLU A 1 195 ? 15.617 54.312 24.219 1 86.5 195 GLU A CA 1
ATOM 1614 C C . GLU A 1 195 ? 15.359 52.844 23.953 1 86.5 195 GLU A C 1
ATOM 1616 O O . GLU A 1 195 ? 15.008 52.438 22.844 1 86.5 195 GLU A O 1
ATOM 1621 N N . TYR A 1 196 ? 15.734 51.969 24.953 1 87.81 196 TYR A N 1
ATOM 1622 C CA . TYR A 1 196 ? 15.445 50.562 24.859 1 87.81 196 TYR A CA 1
ATOM 1623 C C . TYR A 1 196 ? 13.969 50.281 25.141 1 87.81 196 TYR A C 1
ATOM 1625 O O . TYR A 1 196 ? 13.492 50.469 26.25 1 87.81 196 TYR A O 1
ATOM 1633 N N . SER A 1 197 ? 13.25 50 24.094 1 90.88 197 SER A N 1
ATOM 1634 C CA . SER A 1 197 ? 11.797 49.906 24.172 1 90.88 197 SER A CA 1
ATOM 1635 C C . SER A 1 197 ? 11.258 48.75 23.359 1 90.88 197 SER A C 1
ATOM 1637 O O . SER A 1 197 ? 11.953 48.219 22.484 1 90.88 197 SER A O 1
ATOM 1639 N N . GLU A 1 198 ? 10.07 48.344 23.703 1 93.56 198 GLU A N 1
ATOM 1640 C CA . GLU A 1 198 ? 9.367 47.312 22.938 1 93.56 198 GLU A CA 1
ATOM 1641 C C . GLU A 1 198 ? 8.664 47.938 21.734 1 93.56 198 GLU A C 1
ATOM 1643 O O . GLU A 1 198 ? 8.18 47.188 20.859 1 93.56 198 GLU A O 1
ATOM 1648 N N . ASN A 1 199 ? 8.664 49.219 21.688 1 91.56 199 ASN A N 1
ATOM 1649 C CA . ASN A 1 199 ? 7.969 49.906 20.609 1 91.56 199 ASN A CA 1
ATOM 1650 C C . ASN A 1 199 ? 8.812 49.938 19.328 1 91.56 199 ASN A C 1
ATOM 1652 O O . ASN A 1 199 ? 9.172 51.031 18.844 1 91.56 199 ASN A O 1
ATOM 1656 N N . ILE A 1 200 ? 9.086 48.781 18.828 1 89.31 200 ILE A N 1
ATOM 1657 C CA . ILE A 1 200 ? 9.867 48.594 17.609 1 89.31 200 ILE A CA 1
ATOM 1658 C C . ILE A 1 200 ? 8.938 48.281 16.453 1 89.31 200 ILE A C 1
ATOM 1660 O O . ILE A 1 200 ? 7.789 47.875 16.656 1 89.31 200 ILE A O 1
ATOM 1664 N N . PRO A 1 201 ? 9.383 48.438 15.25 1 88.38 201 PRO A N 1
ATOM 1665 C CA . PRO A 1 201 ? 8.523 48.25 14.078 1 88.38 201 PRO A CA 1
ATOM 1666 C C . PRO A 1 201 ? 7.914 46.844 14.031 1 88.38 201 PRO A C 1
ATOM 1668 O O . PRO A 1 201 ? 6.758 46.688 13.633 1 88.38 201 PRO A O 1
ATOM 1671 N N . GLU A 1 202 ? 8.672 45.844 14.422 1 90.38 202 GLU A N 1
ATOM 1672 C CA . GLU A 1 202 ? 8.18 44.469 14.406 1 90.38 202 GLU A CA 1
ATOM 1673 C C . GLU A 1 202 ? 6.965 44.312 15.312 1 90.38 202 GLU A C 1
ATOM 1675 O O . GLU A 1 202 ? 5.945 43.75 14.914 1 90.38 202 GLU A O 1
ATOM 1680 N N . ASN A 1 203 ? 7.098 44.906 16.484 1 93.25 203 ASN A N 1
ATOM 1681 C CA . ASN A 1 203 ? 6.008 44.812 17.453 1 93.25 203 ASN A CA 1
ATOM 1682 C C . ASN A 1 203 ? 4.809 45.656 17.016 1 93.25 203 ASN A C 1
ATOM 1684 O O . ASN A 1 203 ? 3.662 45.281 17.266 1 93.25 203 ASN A O 1
ATOM 1688 N N . ARG A 1 204 ? 5.066 46.75 16.406 1 92.94 204 ARG A N 1
ATOM 1689 C CA . ARG A 1 204 ? 3.977 47.594 15.906 1 92.94 204 ARG A CA 1
ATOM 1690 C C . ARG A 1 204 ? 3.191 46.875 14.812 1 92.94 204 ARG A C 1
ATOM 1692 O O . ARG A 1 204 ? 1.962 46.938 14.773 1 92.94 204 ARG A O 1
ATOM 1699 N N . LEU A 1 205 ? 3.949 46.219 14.008 1 91.69 205 LEU A N 1
ATOM 1700 C CA . LEU A 1 205 ? 3.307 45.438 12.953 1 91.69 205 LEU A CA 1
ATOM 1701 C C . LEU A 1 205 ? 2.434 44.344 13.547 1 91.69 205 LEU A C 1
ATOM 1703 O O . LEU A 1 205 ? 1.303 44.125 13.102 1 91.69 205 LEU A O 1
ATOM 1707 N N . ILE A 1 206 ? 2.959 43.656 14.477 1 94.69 206 ILE A N 1
ATOM 1708 C CA . ILE A 1 206 ? 2.242 42.562 15.125 1 94.69 206 ILE A CA 1
ATOM 1709 C C . ILE A 1 206 ? 0.987 43.125 15.812 1 94.69 206 ILE A C 1
ATOM 1711 O O . ILE A 1 206 ? -0.085 42.5 15.719 1 94.69 206 ILE A O 1
ATOM 1715 N N . LYS A 1 207 ? 1.143 44.188 16.484 1 95.31 207 LYS A N 1
ATOM 1716 C CA . LYS A 1 207 ? -0.013 44.781 17.156 1 95.31 207 LYS A CA 1
ATOM 1717 C C . LYS A 1 207 ? -1.096 45.156 16.141 1 95.31 207 LYS A C 1
ATOM 1719 O O . LYS A 1 207 ? -2.283 44.938 16.391 1 95.31 207 LYS A O 1
ATOM 1724 N N . LYS A 1 208 ? -0.677 45.781 15.07 1 92.69 208 LYS A N 1
ATOM 1725 C CA . LYS A 1 208 ? -1.642 46.125 14.031 1 92.69 208 LYS A CA 1
ATOM 1726 C C . LYS A 1 208 ? -2.385 44.875 13.531 1 92.69 208 LYS A C 1
ATOM 1728 O O . LYS A 1 208 ? -3.605 44.906 13.359 1 92.69 208 LYS A O 1
ATOM 1733 N N . ALA A 1 209 ? -1.665 43.875 13.273 1 93.19 209 ALA A N 1
ATOM 1734 C CA . ALA A 1 209 ? -2.271 42.625 12.812 1 93.19 209 ALA A CA 1
ATOM 1735 C C . ALA A 1 209 ? -3.229 42.062 13.867 1 93.19 209 ALA A C 1
ATOM 1737 O O . ALA A 1 209 ? -4.25 41.469 13.523 1 93.19 209 ALA A O 1
ATOM 1738 N N . LEU A 1 210 ? -2.873 42.188 15.141 1 95.25 210 LEU A N 1
ATOM 1739 C CA . LEU A 1 210 ? -3.76 41.781 16.219 1 95.25 210 LEU A CA 1
ATOM 1740 C C . LEU A 1 210 ? -5.082 42.531 16.172 1 95.25 210 LEU A C 1
ATOM 1742 O O . LEU A 1 210 ? -6.148 41.938 16.344 1 95.25 210 LEU A O 1
ATOM 1746 N N . LEU A 1 211 ? -5 43.75 15.906 1 92.5 211 LEU A N 1
ATOM 1747 C CA . LEU A 1 211 ? -6.199 44.562 15.812 1 92.5 211 LEU A CA 1
ATOM 1748 C C . LEU A 1 211 ? -7.059 44.125 14.625 1 92.5 211 LEU A C 1
ATOM 1750 O O . LEU A 1 211 ? -8.281 44.062 14.742 1 92.5 211 LEU A O 1
ATOM 1754 N N . PHE A 1 212 ? -6.391 43.875 13.555 1 89.31 212 PHE A N 1
ATOM 1755 C CA . PHE A 1 212 ? -7.105 43.375 12.383 1 89.31 212 PHE A CA 1
ATOM 1756 C C . PHE A 1 212 ? -7.777 42.031 12.688 1 89.31 212 PHE A C 1
ATOM 1758 O O . PHE A 1 212 ? -8.922 41.812 12.289 1 89.31 212 PHE A O 1
ATOM 1765 N N . SER A 1 213 ? -7.004 41.188 13.328 1 90.94 213 SER A N 1
ATOM 1766 C CA . SER A 1 213 ? -7.527 39.875 13.688 1 90.94 213 SER A CA 1
ATOM 1767 C C . SER A 1 213 ? -8.781 40 14.555 1 90.94 213 SER A C 1
ATOM 1769 O O . SER A 1 213 ? -9.727 39.25 14.391 1 90.94 213 SER A O 1
ATOM 1771 N N . ARG A 1 214 ? -8.711 40.906 15.469 1 90 214 ARG A N 1
ATOM 1772 C CA . ARG A 1 214 ? -9.875 41.156 16.312 1 90 214 ARG A CA 1
ATOM 1773 C C . ARG A 1 214 ? -11.094 41.531 15.469 1 90 214 ARG A C 1
ATOM 1775 O O . ARG A 1 214 ? -12.188 41.031 15.695 1 90 214 ARG A O 1
ATOM 1782 N N . GLU A 1 215 ? -10.898 42.344 14.523 1 86.06 215 GLU A N 1
ATOM 1783 C CA . GLU A 1 215 ? -11.984 42.781 13.656 1 86.06 215 GLU A CA 1
ATOM 1784 C C . GLU A 1 215 ? -12.516 41.656 12.797 1 86.06 215 GLU A C 1
ATOM 1786 O O . GLU A 1 215 ? -13.727 41.531 12.57 1 86.06 215 GLU A O 1
ATOM 1791 N N . ILE A 1 216 ? -11.609 40.938 12.312 1 81.81 216 ILE A N 1
ATOM 1792 C CA . ILE A 1 216 ? -11.984 39.781 11.477 1 81.81 216 ILE A CA 1
ATOM 1793 C C . ILE A 1 216 ? -12.875 38.844 12.281 1 81.81 216 ILE A C 1
ATOM 1795 O O . ILE A 1 216 ? -13.898 38.375 11.781 1 81.81 216 ILE A O 1
ATOM 1799 N N . LEU A 1 217 ? -12.477 38.531 13.492 1 82.38 217 LEU A N 1
ATOM 1800 C CA . LEU A 1 217 ? -13.211 37.594 14.328 1 82.38 217 LEU A CA 1
ATOM 1801 C C . LEU A 1 217 ? -14.555 38.156 14.758 1 82.38 217 LEU A C 1
ATOM 1803 O O . LEU A 1 217 ? -15.523 37.438 14.922 1 82.38 217 LEU A O 1
ATOM 1807 N N . GLU A 1 218 ? -14.562 39.406 14.906 1 78.62 218 GLU A N 1
ATOM 1808 C CA . GLU A 1 218 ? -15.805 40.062 15.312 1 78.62 218 GLU A CA 1
ATOM 1809 C C . GLU A 1 218 ? -16.828 40.031 14.188 1 78.62 218 GLU A C 1
ATOM 1811 O O . GLU A 1 218 ? -18.047 40 14.445 1 78.62 218 GLU A O 1
ATOM 1816 N N . ASN A 1 219 ? -16.344 40.094 12.984 1 73.19 219 ASN A N 1
ATOM 1817 C CA . ASN A 1 219 ? -17.234 40.062 11.828 1 73.19 219 ASN A CA 1
ATOM 1818 C C . ASN A 1 219 ? -17.75 38.656 11.555 1 73.19 219 ASN A C 1
ATOM 1820 O O . ASN A 1 219 ? -18.688 38.469 10.781 1 73.19 219 ASN A O 1
ATOM 1824 N N . LEU A 1 220 ? -17.109 37.812 12.125 1 69.62 220 LEU A N 1
ATOM 1825 C CA . LEU A 1 220 ? -17.578 36.438 11.984 1 69.62 220 LEU A CA 1
ATOM 1826 C C . LEU A 1 220 ? -18.578 36.094 13.078 1 69.62 220 LEU A C 1
ATOM 1828 O O . LEU A 1 220 ? -18.562 36.688 14.156 1 69.62 220 LEU A O 1
ATOM 1832 N N . ALA A 1 221 ? -19.703 35.438 12.742 1 58.53 221 ALA A N 1
ATOM 1833 C CA . ALA A 1 221 ? -20.75 35.125 13.711 1 58.53 221 ALA A CA 1
ATOM 1834 C C . ALA A 1 221 ? -20.156 34.531 14.984 1 58.53 221 ALA A C 1
ATOM 1836 O O . ALA A 1 221 ? -19.281 33.688 14.93 1 58.53 221 ALA A O 1
ATOM 1837 N N . ILE A 1 222 ? -20.438 35.219 16.125 1 56.22 222 ILE A N 1
ATOM 1838 C CA . ILE A 1 222 ? -19.953 34.875 17.453 1 56.22 222 ILE A CA 1
ATOM 1839 C C . ILE A 1 222 ? -20.422 33.469 17.812 1 56.22 222 ILE A C 1
ATOM 1841 O O . ILE A 1 222 ? -21.625 33.188 17.875 1 56.22 222 ILE A O 1
ATOM 1845 N N . THR A 1 223 ? -19.594 32.469 17.578 1 62.09 223 THR A N 1
ATOM 1846 C CA . THR A 1 223 ? -19.859 31.156 18.125 1 62.09 223 THR A CA 1
ATOM 1847 C C . THR A 1 223 ? -19 30.891 19.359 1 62.09 223 THR A C 1
ATOM 1849 O O . THR A 1 223 ? -17.953 31.531 19.547 1 62.09 223 THR A O 1
ATOM 1852 N N . SER A 1 224 ? -19.578 30.297 20.359 1 64.31 224 SER A N 1
ATOM 1853 C CA . SER A 1 224 ? -18.875 29.906 21.578 1 64.31 224 SER A CA 1
ATOM 1854 C C . SER A 1 224 ? -17.469 29.438 21.266 1 64.31 224 SER A C 1
ATOM 1856 O O . SER A 1 224 ? -16.562 29.578 22.109 1 64.31 224 SER A O 1
ATOM 1858 N N . SER A 1 225 ? -17.281 29.125 20.047 1 66.94 225 SER A N 1
ATOM 1859 C CA . SER A 1 225 ? -15.992 28.562 19.656 1 66.94 225 SER A CA 1
ATOM 1860 C C . SER A 1 225 ? -14.938 29.656 19.484 1 66.94 225 SER A C 1
ATOM 1862 O O . SER A 1 225 ? -13.742 29.375 19.5 1 66.94 225 SER A O 1
ATOM 1864 N N . LEU A 1 226 ? -15.445 30.875 19.469 1 77.56 226 LEU A N 1
ATOM 1865 C CA . LEU A 1 226 ? -14.523 31.953 19.172 1 77.56 226 LEU A CA 1
ATOM 1866 C C . LEU A 1 226 ? -14.031 32.625 20.453 1 77.56 226 LEU A C 1
ATOM 1868 O O . LEU A 1 226 ? -13.117 33.438 20.422 1 77.56 226 LEU A O 1
ATOM 1872 N N . ILE A 1 227 ? -14.547 32.156 21.578 1 80.62 227 ILE A N 1
ATOM 1873 C CA . ILE A 1 227 ? -14.273 32.781 22.859 1 80.62 227 ILE A CA 1
ATOM 1874 C C . ILE A 1 227 ? -12.789 32.688 23.188 1 80.62 227 ILE A C 1
ATOM 1876 O O . ILE A 1 227 ? -12.141 33.688 23.531 1 80.62 227 ILE A O 1
ATOM 1880 N N . PRO A 1 228 ? -12.297 31.531 23 1 82.38 228 PRO A N 1
ATOM 1881 C CA . PRO A 1 228 ? -10.867 31.422 23.328 1 82.38 228 PRO A CA 1
ATOM 1882 C C . PRO A 1 228 ? -9.992 32.312 22.453 1 82.38 228 PRO A C 1
ATOM 1884 O O . PRO A 1 228 ? -8.984 32.844 22.906 1 82.38 228 PRO A O 1
ATOM 1887 N N . LEU A 1 229 ? -10.344 32.5 21.281 1 88.19 229 LEU A N 1
ATOM 1888 C CA . LEU A 1 229 ? -9.562 33.344 20.359 1 88.19 229 LEU A CA 1
ATOM 1889 C C . LEU A 1 229 ? -9.68 34.812 20.75 1 88.19 229 LEU A C 1
ATOM 1891 O O . LEU A 1 229 ? -8.688 35.531 20.719 1 88.19 229 LEU A O 1
ATOM 1895 N N . ARG A 1 230 ? -10.812 35.156 21.125 1 88.44 230 ARG A N 1
ATOM 1896 C CA . ARG A 1 230 ? -11.031 36.531 21.547 1 88.44 230 ARG A CA 1
ATOM 1897 C C . ARG A 1 230 ? -10.258 36.844 22.812 1 88.44 230 ARG A C 1
ATOM 1899 O O . ARG A 1 230 ? -9.656 37.906 22.938 1 88.44 230 ARG A O 1
ATOM 1906 N N . HIS A 1 231 ? -10.328 35.875 23.641 1 90.44 231 HIS A N 1
ATOM 1907 C CA . HIS A 1 231 ? -9.57 36.031 24.875 1 90.44 231 HIS A CA 1
ATOM 1908 C C . HIS A 1 231 ? -8.078 36.156 24.609 1 90.44 231 HIS A C 1
ATOM 1910 O O . HIS A 1 231 ? -7.395 36.969 25.219 1 90.44 231 HIS A O 1
ATOM 1916 N N . ALA A 1 232 ? -7.645 35.375 23.781 1 91.81 232 ALA A N 1
ATOM 1917 C CA . ALA A 1 232 ? -6.23 35.406 23.422 1 91.81 232 ALA A CA 1
ATOM 1918 C C . ALA A 1 232 ? -5.852 36.781 22.844 1 91.81 232 ALA A C 1
ATOM 1920 O O . ALA A 1 232 ? -4.828 37.344 23.219 1 91.81 232 ALA A O 1
ATOM 1921 N N . ILE A 1 233 ? -6.66 37.281 21.969 1 94.31 233 ILE A N 1
ATOM 1922 C CA . ILE A 1 233 ? -6.391 38.562 21.344 1 94.31 233 ILE A CA 1
ATOM 1923 C C . ILE A 1 233 ? -6.328 39.656 22.406 1 94.31 233 ILE A C 1
ATOM 1925 O O . ILE A 1 233 ? -5.426 40.5 22.375 1 94.31 233 ILE A O 1
ATOM 1929 N N . HIS A 1 234 ? -7.223 39.562 23.297 1 93.75 234 HIS A N 1
ATOM 1930 C CA . HIS A 1 234 ? -7.242 40.531 24.375 1 93.75 234 HIS A CA 1
ATOM 1931 C C . HIS A 1 234 ? -5.977 40.469 25.234 1 93.75 234 HIS A C 1
ATOM 1933 O O . HIS A 1 234 ? -5.383 41.469 25.562 1 93.75 234 HIS A O 1
ATOM 1939 N N . GLN A 1 235 ? -5.664 39.312 25.547 1 95.56 235 GLN A N 1
ATOM 1940 C CA . GLN A 1 235 ? -4.457 39.094 26.328 1 95.56 235 GLN A CA 1
ATOM 1941 C C . GLN A 1 235 ? -3.217 39.594 25.594 1 95.56 235 GLN A C 1
ATOM 1943 O O . GLN A 1 235 ? -2.338 40.188 26.188 1 95.56 235 GLN A O 1
ATOM 1948 N N . TYR A 1 236 ? -3.178 39.312 24.375 1 96.56 236 TYR A N 1
ATOM 1949 C CA . TYR A 1 236 ? -2.01 39.719 23.594 1 96.56 236 TYR A CA 1
ATOM 1950 C C . TYR A 1 236 ? -1.945 41.219 23.422 1 96.56 236 TYR A C 1
ATOM 1952 O O . TYR A 1 236 ? -0.874 41.812 23.547 1 96.56 236 TYR A O 1
ATOM 1960 N N . LEU A 1 237 ? -3.105 41.781 23.156 1 95.75 237 LEU A N 1
ATOM 1961 C CA . LEU A 1 237 ? -3.145 43.25 23.016 1 95.75 237 LEU A CA 1
ATOM 1962 C C . LEU A 1 237 ? -2.719 43.938 24.312 1 95.75 237 LEU A C 1
ATOM 1964 O O . LEU A 1 237 ? -2.086 45 24.281 1 95.75 237 LEU A O 1
ATOM 1968 N N . SER A 1 238 ? -3.027 43.281 25.422 1 95.81 238 SER A N 1
ATOM 1969 C CA . SER A 1 238 ? -2.596 43.812 26.703 1 95.81 238 SER A CA 1
ATOM 1970 C C . SER A 1 238 ? -1.079 43.75 26.859 1 95.81 238 SER A C 1
ATOM 1972 O O . SER A 1 238 ? -0.462 44.656 27.406 1 95.81 238 SER A O 1
ATOM 1974 N N . ALA A 1 239 ? -0.525 42.688 26.391 1 95.56 239 ALA A N 1
ATOM 1975 C CA . ALA A 1 239 ? 0.927 42.562 26.438 1 95.56 239 ALA A CA 1
ATOM 1976 C C . ALA A 1 239 ? 1.606 43.594 25.547 1 95.56 239 ALA A C 1
ATOM 1978 O O . ALA A 1 239 ? 2.75 43.969 25.797 1 95.56 239 ALA A O 1
ATOM 1979 N N . PHE A 1 240 ? 0.873 44.062 24.562 1 96 240 PHE A N 1
ATOM 1980 C CA . PHE A 1 240 ? 1.409 45.031 23.609 1 96 240 PHE A CA 1
ATOM 1981 C C . PHE A 1 240 ? 0.979 46.438 23.984 1 96 240 PHE A C 1
ATOM 1983 O O . PHE A 1 240 ? 0.944 47.344 23.141 1 96 240 PHE A O 1
ATOM 1990 N N . CYS A 1 241 ? 0.647 46.688 25.141 1 92.94 241 CYS A N 1
ATOM 1991 C CA . CYS A 1 241 ? 0.097 47.969 25.578 1 92.94 241 CYS A CA 1
ATOM 1992 C C . CYS A 1 241 ? 1.093 49.094 25.344 1 92.94 241 CYS A C 1
ATOM 1994 O O . CYS A 1 241 ? 0.7 50.219 25.016 1 92.94 241 CYS A O 1
ATOM 1996 N N . ASN A 1 242 ? 2.418 48.844 25.422 1 92.31 242 ASN A N 1
ATOM 1997 C CA . ASN A 1 242 ? 3.439 49.875 25.297 1 92.31 242 ASN A CA 1
ATOM 1998 C C . ASN A 1 242 ? 3.908 50.031 23.844 1 92.31 242 ASN A C 1
ATOM 2000 O O . ASN A 1 242 ? 4.875 50.75 23.578 1 92.31 242 ASN A O 1
ATOM 2004 N N . VAL A 1 243 ? 3.221 49.375 22.984 1 94.31 243 VAL A N 1
ATOM 2005 C CA . VAL A 1 243 ? 3.564 49.406 21.562 1 94.31 243 VAL A CA 1
ATOM 2006 C C . VAL A 1 243 ? 2.543 50.281 20.812 1 94.31 243 VAL A C 1
ATOM 2008 O O . VAL A 1 243 ? 1.337 50.125 21.031 1 94.31 243 VAL A O 1
ATOM 2011 N N . ASP A 1 244 ? 3.041 51.094 19.969 1 90.94 244 ASP A N 1
ATOM 2012 C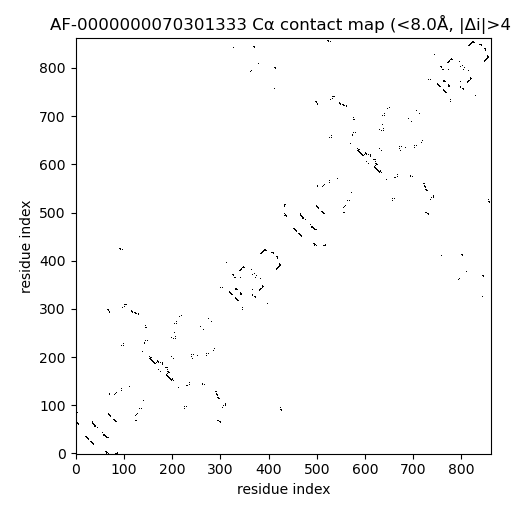 CA . ASP A 1 244 ? 2.158 51.969 19.188 1 90.94 244 ASP A CA 1
ATOM 2013 C C . ASP A 1 244 ? 1.416 51.188 18.109 1 90.94 244 ASP A C 1
ATOM 2015 O O . ASP A 1 244 ? 1.919 50.156 17.625 1 90.94 244 ASP A O 1
ATOM 2019 N N . GLU A 1 245 ? 0.268 51.594 17.672 1 86.75 245 GLU A N 1
ATOM 2020 C CA . GLU A 1 245 ? -0.569 50.906 16.703 1 86.75 245 GLU A CA 1
ATOM 2021 C C . GLU A 1 245 ? -0.254 51.344 15.273 1 86.75 245 GLU A C 1
ATOM 2023 O O . GLU A 1 245 ? -0.626 50.688 14.312 1 86.75 245 GLU A O 1
ATOM 2028 N N . GLN A 1 246 ? 0.349 52.438 15.164 1 81.62 246 GLN A N 1
ATOM 2029 C CA . GLN A 1 246 ? 0.56 53 13.844 1 81.62 246 GLN A CA 1
ATOM 2030 C C . GLN A 1 246 ? 1.869 52.5 13.234 1 81.62 246 GLN A C 1
ATOM 2032 O O . GLN A 1 246 ? 2.896 52.469 13.914 1 81.62 246 GLN A O 1
ATOM 2037 N N . ILE A 1 247 ? 1.698 51.906 12.078 1 78.62 247 ILE A N 1
ATOM 2038 C CA . ILE A 1 247 ? 2.873 51.531 11.305 1 78.62 247 ILE A CA 1
ATOM 2039 C C . ILE A 1 247 ? 2.664 51.875 9.836 1 78.62 247 ILE A C 1
ATOM 2041 O O . ILE A 1 247 ? 1.579 51.656 9.289 1 78.62 247 ILE A O 1
ATOM 2045 N N . GLU A 1 248 ? 3.662 52.562 9.344 1 74.38 248 GLU A N 1
ATOM 2046 C CA . GLU A 1 248 ? 3.578 52.906 7.934 1 74.38 248 GLU A CA 1
ATOM 2047 C C . GLU A 1 248 ? 3.941 51.719 7.043 1 74.38 248 GLU A C 1
ATOM 2049 O O . GLU A 1 248 ? 4.746 50.875 7.43 1 74.38 248 GLU A O 1
ATOM 2054 N N . VAL A 1 249 ? 3.34 51.688 5.914 1 67.94 249 VAL A N 1
ATOM 2055 C CA . VAL A 1 249 ? 3.504 50.594 4.953 1 67.94 249 VAL A CA 1
ATOM 2056 C C . VAL A 1 249 ? 4.984 50.438 4.621 1 67.94 249 VAL A C 1
ATOM 2058 O O . VAL A 1 249 ? 5.461 49.281 4.469 1 67.94 249 VAL A O 1
ATOM 2061 N N . TRP A 1 250 ? 5.617 51.531 4.527 1 69.44 250 TRP A N 1
ATOM 2062 C CA . TRP A 1 250 ? 7.023 51.469 4.133 1 69.44 250 TRP A CA 1
ATOM 2063 C C . TRP A 1 250 ? 7.863 50.812 5.227 1 69.44 250 TRP A C 1
ATOM 2065 O O . TRP A 1 250 ? 8.875 50.188 4.938 1 69.44 250 TRP A O 1
ATOM 2075 N N . GLU A 1 251 ? 7.469 50.969 6.445 1 72.31 251 GLU A N 1
ATOM 2076 C CA . GLU A 1 251 ? 8.172 50.312 7.551 1 72.31 251 GLU A CA 1
ATOM 2077 C C . GLU A 1 251 ? 8.008 48.812 7.496 1 72.31 251 GLU A C 1
ATOM 2079 O O . GLU A 1 251 ? 8.945 48.062 7.82 1 72.31 251 GLU A O 1
ATOM 2084 N N . VAL A 1 252 ? 6.91 48.5 7.082 1 69.94 252 VAL A N 1
ATOM 2085 C CA . VAL A 1 252 ? 6.566 47.062 7.008 1 69.94 252 VAL A CA 1
ATOM 2086 C C . VAL A 1 252 ? 7.469 46.375 5.988 1 69.94 252 VAL A C 1
ATOM 2088 O O . VAL A 1 252 ? 7.93 45.25 6.223 1 69.94 252 VAL A O 1
ATOM 2091 N N . LYS A 1 253 ? 7.648 47.031 4.926 1 66.44 253 LYS A N 1
ATOM 2092 C CA . LYS A 1 253 ? 8.43 46.469 3.824 1 66.44 253 LYS A CA 1
ATOM 2093 C C . LYS A 1 253 ? 9.898 46.344 4.203 1 66.44 253 LYS A C 1
ATOM 2095 O O . LYS A 1 253 ? 10.625 45.531 3.637 1 66.44 253 LYS A O 1
ATOM 2100 N N . ASN A 1 254 ? 10.312 47.156 5.168 1 65.81 254 ASN A N 1
ATOM 2101 C CA . ASN A 1 254 ? 11.734 47.219 5.5 1 65.81 254 ASN A CA 1
ATOM 2102 C C . ASN A 1 254 ? 12.07 46.312 6.695 1 65.81 254 ASN A C 1
ATOM 2104 O O . ASN A 1 254 ? 13.203 46.312 7.172 1 65.81 254 ASN A O 1
ATOM 2108 N N . ILE A 1 255 ? 11.039 45.719 7.129 1 68.88 255 ILE A N 1
ATOM 2109 C CA . ILE A 1 255 ? 11.32 44.875 8.281 1 68.88 255 ILE A CA 1
ATOM 2110 C C . ILE A 1 255 ? 12.211 43.719 7.852 1 68.88 255 ILE A C 1
ATOM 2112 O O . ILE A 1 255 ? 11.891 42.969 6.906 1 68.88 255 ILE A O 1
ATOM 2116 N N . LYS A 1 256 ? 13.492 43.75 8.359 1 59.47 256 LYS A N 1
ATOM 2117 C CA . LYS A 1 256 ? 14.508 42.75 8.031 1 59.47 256 LYS A CA 1
ATOM 2118 C C . LYS A 1 256 ? 14.281 41.469 8.828 1 59.47 256 LYS A C 1
ATOM 2120 O O . LYS A 1 256 ? 13.805 41.5 9.961 1 59.47 256 LYS A O 1
ATOM 2125 N N . HIS A 1 257 ? 14.391 40.375 8.141 1 62.47 257 HIS A N 1
ATOM 2126 C CA . HIS A 1 257 ? 14.375 39.062 8.766 1 62.47 257 HIS A CA 1
ATOM 2127 C C . HIS A 1 257 ? 15.547 38.906 9.727 1 62.47 257 HIS A C 1
ATOM 2129 O O . HIS A 1 257 ? 16.656 39.344 9.438 1 62.47 257 HIS A O 1
ATOM 2135 N N . HIS A 1 258 ? 15.203 38.75 11.016 1 58 258 HIS A N 1
ATOM 2136 C CA . HIS A 1 258 ? 16.281 38.469 11.977 1 58 258 HIS A CA 1
ATOM 2137 C C . HIS A 1 258 ? 16.469 37 12.195 1 58 258 HIS A C 1
ATOM 2139 O O . HIS A 1 258 ? 15.484 36.25 12.266 1 58 258 HIS A O 1
ATOM 2145 N N . LYS A 1 259 ? 17.656 36.5 12.008 1 55.16 259 LYS A N 1
ATOM 2146 C CA . LYS A 1 259 ? 18.062 35.125 12.133 1 55.16 259 LYS A CA 1
ATOM 2147 C C . LYS A 1 259 ? 17.766 34.562 13.523 1 55.16 259 LYS A C 1
ATOM 2149 O O . LYS A 1 259 ? 17.484 33.375 13.688 1 55.16 259 LYS A O 1
ATOM 2154 N N . ILE A 1 260 ? 17.734 35.469 14.477 1 53.66 260 ILE A N 1
ATOM 2155 C CA . ILE A 1 260 ? 17.75 35 15.852 1 53.66 260 ILE A CA 1
ATOM 2156 C C . ILE A 1 260 ? 16.312 34.719 16.328 1 53.66 260 ILE A C 1
ATOM 2158 O O . ILE A 1 260 ? 16.078 33.812 17.125 1 53.66 260 ILE A O 1
ATOM 2162 N N . PHE A 1 261 ? 15.438 35.531 15.742 1 64.25 261 PHE A N 1
ATOM 2163 C CA . PHE A 1 261 ? 14.102 35.375 16.297 1 64.25 261 PHE A CA 1
ATOM 2164 C C . PHE A 1 261 ? 13.172 34.75 15.258 1 64.25 261 PHE A C 1
ATOM 2166 O O . PHE A 1 261 ? 12.375 35.438 14.633 1 64.25 261 PHE A O 1
ATOM 2173 N N . LYS A 1 262 ? 13.203 33.438 15.156 1 74.94 262 LYS A N 1
ATOM 2174 C CA . LYS A 1 262 ? 12.453 32.656 14.172 1 74.94 262 LYS A CA 1
ATOM 2175 C C . LYS A 1 262 ? 10.953 32.844 14.344 1 74.94 262 LYS A C 1
ATOM 2177 O O . LYS A 1 262 ? 10.219 33 13.359 1 74.94 262 LYS A O 1
ATOM 2182 N N . GLU A 1 263 ? 10.586 33.062 15.633 1 83.31 263 GLU A N 1
ATOM 2183 C CA . GLU A 1 263 ? 9.164 33.25 15.898 1 83.31 263 GLU A CA 1
ATOM 2184 C C . GLU A 1 263 ? 8.68 34.594 15.375 1 83.31 263 GLU A C 1
ATOM 2186 O O . GLU A 1 263 ? 7.57 34.688 14.844 1 83.31 263 GLU A O 1
ATOM 2191 N N . TYR A 1 264 ? 9.547 35.562 15.484 1 88.38 264 TYR A N 1
ATOM 2192 C CA . TYR A 1 264 ? 9.164 36.906 15 1 88.38 264 TYR A CA 1
ATOM 2193 C C . TYR A 1 264 ? 9.039 36.906 13.484 1 88.38 264 TYR A C 1
ATOM 2195 O O . TYR A 1 264 ? 8.133 37.531 12.93 1 88.38 264 TYR A O 1
ATOM 2203 N N . ASP A 1 265 ? 9.914 36.156 12.891 1 88 265 ASP A N 1
ATOM 2204 C CA . ASP A 1 265 ? 9.852 36.094 11.43 1 88 265 ASP A CA 1
ATOM 2205 C C . ASP A 1 265 ? 8.523 35.531 10.961 1 88 265 ASP A C 1
ATOM 2207 O O . ASP A 1 265 ? 7.902 36.031 10.031 1 88 265 ASP A O 1
ATOM 2211 N N . GLU A 1 266 ? 8.195 34.562 11.641 1 89.19 266 GLU A N 1
ATOM 2212 C CA . GLU A 1 266 ? 6.93 33.938 11.289 1 89.19 266 GLU A CA 1
ATOM 2213 C C . GLU A 1 266 ? 5.75 34.844 11.609 1 89.19 266 GLU A C 1
ATOM 2215 O O . GLU A 1 266 ? 4.789 34.938 10.844 1 89.19 266 GLU A O 1
ATOM 2220 N N . ALA A 1 267 ? 5.805 35.438 12.734 1 91.88 267 ALA A N 1
ATOM 2221 C CA . ALA A 1 267 ? 4.742 36.375 13.125 1 91.88 267 ALA A CA 1
ATOM 2222 C C . ALA A 1 267 ? 4.621 37.531 12.125 1 91.88 267 ALA A C 1
ATOM 2224 O O . ALA A 1 267 ? 3.512 37.906 11.766 1 91.88 267 ALA A O 1
ATOM 2225 N N . ILE A 1 268 ? 5.758 38 11.703 1 90.69 268 ILE A N 1
ATOM 2226 C CA . ILE A 1 268 ? 5.781 39.094 10.758 1 90.69 268 ILE A CA 1
ATOM 2227 C C . ILE A 1 268 ? 5.191 38.656 9.422 1 90.69 268 ILE A C 1
ATOM 2229 O O . ILE A 1 268 ? 4.371 39.375 8.828 1 90.69 268 ILE A O 1
ATOM 2233 N N . ARG A 1 269 ? 5.598 37.562 9.016 1 88.25 269 ARG A N 1
ATOM 2234 C CA . ARG A 1 269 ? 5.078 37 7.762 1 88.25 269 ARG A CA 1
ATOM 2235 C C . ARG A 1 269 ? 3.557 36.875 7.812 1 88.25 269 ARG A C 1
ATOM 2237 O O . ARG A 1 269 ? 2.863 37.312 6.891 1 88.25 269 ARG A O 1
ATOM 2244 N N . LEU A 1 270 ? 3.035 36.312 8.82 1 91.06 270 LEU A N 1
ATOM 2245 C CA . LEU A 1 270 ? 1.6 36.125 8.977 1 91.06 270 LEU A CA 1
ATOM 2246 C C . LEU A 1 270 ? 0.876 37.469 9.117 1 91.06 270 LEU A C 1
ATOM 2248 O O . LEU A 1 270 ? -0.22 37.625 8.578 1 91.06 270 LEU A O 1
ATOM 2252 N N . ALA A 1 271 ? 1.53 38.312 9.852 1 91.5 271 ALA A N 1
ATOM 2253 C CA . ALA A 1 271 ? 0.96 39.656 10 1 91.5 271 ALA A CA 1
ATOM 2254 C C . ALA A 1 271 ? 0.808 40.344 8.648 1 91.5 271 ALA A C 1
ATOM 2256 O O . ALA A 1 271 ? -0.239 40.938 8.352 1 91.5 271 ALA A O 1
ATOM 2257 N N . GLN A 1 272 ? 1.81 40.219 7.898 1 87.44 272 GLN A N 1
ATOM 2258 C CA . GLN A 1 272 ? 1.768 40.812 6.562 1 87.44 272 GLN A CA 1
ATOM 2259 C C . GLN A 1 272 ? 0.665 40.156 5.719 1 87.44 272 GLN A C 1
ATOM 2261 O O . GLN A 1 272 ? -0.014 40.875 4.957 1 87.44 272 GLN A O 1
ATOM 2266 N N . MET A 1 273 ? 0.49 38.969 5.816 1 86.69 273 MET A N 1
ATOM 2267 C CA . MET A 1 273 ? -0.553 38.25 5.074 1 86.69 273 MET A CA 1
ATOM 2268 C C . MET A 1 273 ? -1.937 38.781 5.469 1 86.69 273 MET A C 1
ATOM 2270 O O . MET A 1 273 ? -2.801 38.969 4.613 1 86.69 273 MET A O 1
ATOM 2274 N N . ILE A 1 274 ? -2.145 38.938 6.727 1 87.5 274 ILE A N 1
ATOM 2275 C CA . ILE A 1 274 ? -3.42 39.406 7.242 1 87.5 274 ILE A CA 1
ATOM 2276 C C . ILE A 1 274 ? -3.68 40.812 6.723 1 87.5 274 ILE A C 1
ATOM 2278 O O . ILE A 1 274 ? -4.77 41.125 6.227 1 87.5 274 ILE A O 1
ATOM 2282 N N . LEU A 1 275 ? -2.646 41.594 6.805 1 84.56 275 LEU A N 1
ATOM 2283 C CA . LEU A 1 275 ? -2.801 43 6.418 1 84.56 275 LEU A CA 1
ATOM 2284 C C . LEU A 1 275 ? -3 43.125 4.91 1 84.56 275 LEU A C 1
ATOM 2286 O O . LEU A 1 275 ? -3.803 43.938 4.453 1 84.56 275 LEU A O 1
ATOM 2290 N N . ARG A 1 276 ? -2.301 42.375 4.191 1 78.56 276 ARG A N 1
ATOM 2291 C CA . ARG A 1 276 ? -2.402 42.406 2.736 1 78.56 276 ARG A CA 1
ATOM 2292 C C . ARG A 1 276 ? -3.787 41.969 2.271 1 78.56 276 ARG A C 1
ATOM 2294 O O . ARG A 1 276 ? -4.312 42.469 1.288 1 78.56 276 ARG A O 1
ATOM 2301 N N . ARG A 1 277 ? -4.27 41.031 2.885 1 75.19 277 ARG A N 1
ATOM 2302 C CA . ARG A 1 277 ? -5.566 40.5 2.498 1 75.19 277 ARG A CA 1
ATOM 2303 C C . ARG A 1 277 ? -6.656 41.562 2.586 1 75.19 277 ARG A C 1
ATOM 2305 O O . ARG A 1 277 ? -7.605 41.562 1.802 1 75.19 277 ARG A O 1
ATOM 2312 N N . TYR A 1 278 ? -6.445 42.469 3.416 1 71.94 278 TYR A N 1
ATOM 2313 C CA . TYR A 1 278 ? -7.461 43.5 3.613 1 71.94 278 TYR A CA 1
ATOM 2314 C C . TYR A 1 278 ? -6.934 44.875 3.205 1 71.94 278 TYR A C 1
ATOM 2316 O O . TYR A 1 278 ? -7.406 45.875 3.703 1 71.94 278 TYR A O 1
ATOM 2324 N N . ASP A 1 279 ? -5.91 44.812 2.414 1 67.62 279 ASP A N 1
ATOM 2325 C CA . ASP A 1 279 ? -5.297 46 1.847 1 67.62 279 ASP A CA 1
ATOM 2326 C C . ASP A 1 279 ? -4.887 46.969 2.943 1 67.62 279 ASP A C 1
ATOM 2328 O O . ASP A 1 279 ? -5.09 48.188 2.811 1 67.62 279 ASP A O 1
ATOM 2332 N N . TYR A 1 280 ? -4.562 46.5 3.994 1 63.22 280 TYR A N 1
ATOM 2333 C CA . TYR A 1 280 ? -3.961 47.219 5.109 1 63.22 280 TYR A CA 1
ATOM 2334 C C . TYR A 1 280 ? -4.961 48.188 5.734 1 63.22 280 TYR A C 1
ATOM 2336 O O . TYR A 1 280 ? -4.57 49.125 6.43 1 63.22 280 TYR A O 1
ATOM 2344 N N . SER A 1 281 ? -6.191 48.062 5.281 1 66.06 281 SER A N 1
ATOM 2345 C CA . SER A 1 281 ? -7.23 48.906 5.867 1 66.06 281 SER A CA 1
ATOM 2346 C C . SER A 1 281 ? -8.258 48.094 6.621 1 66.06 281 SER A C 1
ATOM 2348 O O . SER A 1 281 ? -8.859 47.156 6.055 1 66.06 281 SER A O 1
ATOM 2350 N N . ILE A 1 282 ? -8.484 48.438 7.828 1 60.06 282 ILE A N 1
ATOM 2351 C CA . ILE A 1 282 ? -9.406 47.719 8.703 1 60.06 282 ILE A CA 1
ATOM 2352 C C . ILE A 1 282 ? -10.836 47.906 8.219 1 60.06 282 ILE A C 1
ATOM 2354 O O . ILE A 1 282 ? -11.68 47.031 8.398 1 60.06 282 ILE A O 1
ATOM 2358 N N . THR A 1 283 ? -11.07 49.094 7.594 1 55.03 283 THR A N 1
ATOM 2359 C CA . THR A 1 283 ? -12.406 49.438 7.121 1 55.03 283 THR A CA 1
ATOM 2360 C C . THR A 1 283 ? -12.805 48.5 5.961 1 55.03 283 THR A C 1
ATOM 2362 O O . THR A 1 283 ? -13.992 48.375 5.668 1 55.03 283 THR A O 1
ATOM 2365 N N . ASN A 1 284 ? -11.875 47.938 5.359 1 55.25 284 ASN A N 1
ATOM 2366 C CA . ASN A 1 284 ? -12.125 47.094 4.199 1 55.25 284 ASN A CA 1
ATOM 2367 C C . ASN A 1 284 ? -12.469 45.656 4.621 1 55.25 284 ASN A C 1
ATOM 2369 O O . ASN A 1 284 ? -12.641 44.781 3.771 1 55.25 284 ASN A O 1
ATOM 2373 N N . ILE A 1 285 ? -12.539 45.438 5.926 1 55.69 285 ILE A N 1
ATOM 2374 C CA . ILE A 1 285 ? -12.852 44.125 6.434 1 55.69 285 ILE A CA 1
ATOM 2375 C C . ILE A 1 285 ? -14.336 43.812 6.227 1 55.69 285 ILE A C 1
ATOM 2377 O O . ILE A 1 285 ? -14.93 43.031 6.977 1 55.69 285 ILE A O 1
ATOM 2381 N N . ARG A 1 286 ? -15.016 44.594 5.441 1 51.66 286 ARG A N 1
ATOM 2382 C CA . ARG A 1 286 ? -16.406 44.219 5.133 1 51.66 286 ARG A CA 1
ATOM 2383 C C . ARG A 1 286 ? -16.469 42.906 4.375 1 51.66 286 ARG A C 1
ATOM 2385 O O . ARG A 1 286 ? -15.562 42.562 3.615 1 51.66 286 ARG A O 1
ATOM 2392 N N . PRO A 1 287 ? -17.312 42.062 4.945 1 49.75 287 PRO A N 1
ATOM 2393 C CA . PRO A 1 287 ? -17.578 40.812 4.277 1 49.75 287 PRO A CA 1
ATOM 2394 C C . PRO A 1 287 ? -17.5 40.906 2.756 1 49.75 287 PRO A C 1
ATOM 2396 O O . PRO A 1 287 ? -17.969 40 2.047 1 49.75 287 PRO A O 1
ATOM 2399 N N . ALA A 1 288 ? -17.266 42.094 2.391 1 44.41 288 ALA A N 1
ATOM 2400 C CA . ALA A 1 288 ? -17.422 42.125 0.937 1 44.41 288 ALA A CA 1
ATOM 2401 C C . ALA A 1 288 ? -16.703 40.938 0.287 1 44.41 288 ALA A C 1
ATOM 2403 O O . ALA A 1 288 ? -15.867 40.281 0.912 1 44.41 288 ALA A O 1
ATOM 2404 N N . GLU A 1 289 ? -16.875 40.844 -1.164 1 50.03 289 GLU A N 1
ATOM 2405 C CA . GLU A 1 289 ? -16.797 39.906 -2.285 1 50.03 289 GLU A CA 1
ATOM 2406 C C . GLU A 1 289 ? -15.367 39.406 -2.479 1 50.03 289 GLU A C 1
ATOM 2408 O O . GLU A 1 289 ? -14.648 39.875 -3.361 1 50.03 289 GLU A O 1
ATOM 2413 N N . GLU A 1 290 ? -14.664 39.281 -1.45 1 56.88 290 GLU A N 1
ATOM 2414 C CA . GLU A 1 290 ? -13.398 38.781 -1.964 1 56.88 290 GLU A CA 1
ATOM 2415 C C . GLU A 1 290 ? -13.617 37.5 -2.783 1 56.88 290 GLU A C 1
ATOM 2417 O O . GLU A 1 290 ? -13.875 36.438 -2.225 1 56.88 290 GLU A O 1
ATOM 2422 N N . GLU A 1 291 ? -13.914 37.719 -3.898 1 70.31 291 GLU A N 1
ATOM 2423 C CA . GLU A 1 291 ? -14.156 36.656 -4.887 1 70.31 291 GLU A CA 1
ATOM 2424 C C . GLU A 1 291 ? -12.867 35.906 -5.23 1 70.31 291 GLU A C 1
ATOM 2426 O O . GLU A 1 291 ? -12.898 34.75 -5.641 1 70.31 291 GLU A O 1
ATOM 2431 N N . TYR A 1 292 ? -11.695 36.656 -4.789 1 82 292 TYR A N 1
ATOM 2432 C CA . TYR A 1 292 ? -10.445 36.031 -5.238 1 82 292 TYR A CA 1
ATOM 2433 C C . TYR A 1 292 ? -9.625 35.531 -4.055 1 82 292 TYR A C 1
ATOM 2435 O O . TYR A 1 292 ? -9.547 36.188 -3.018 1 82 292 TYR A O 1
ATOM 2443 N N . CYS A 1 293 ? -9.18 34.406 -4.098 1 84.62 293 CYS A N 1
ATOM 2444 C CA . CYS A 1 293 ? -8.383 33.75 -3.078 1 84.62 293 CYS A CA 1
ATOM 2445 C C . CYS A 1 293 ? -6.961 33.5 -3.574 1 84.62 293 CYS A C 1
ATOM 2447 O O . CYS A 1 293 ? -6.758 33.156 -4.738 1 84.62 293 CYS A O 1
ATOM 2449 N N . PRO A 1 294 ? -5.984 33.781 -2.688 1 87.75 294 PRO A N 1
ATOM 2450 C CA . PRO A 1 294 ? -4.637 33.375 -3.096 1 87.75 294 PRO A CA 1
ATOM 2451 C C . PRO A 1 294 ? -4.512 31.859 -3.299 1 87.75 294 PRO A C 1
ATOM 2453 O O . PRO A 1 294 ? -5.371 31.094 -2.846 1 87.75 294 PRO A O 1
ATOM 2456 N N . VAL A 1 295 ? -3.436 31.516 -3.941 1 91.19 295 VAL A N 1
ATOM 2457 C CA . VAL A 1 295 ? -3.098 30.094 -4.098 1 91.19 295 VAL A CA 1
ATOM 2458 C C . VAL A 1 295 ? -2.713 29.5 -2.746 1 91.19 295 VAL A C 1
ATOM 2460 O O . VAL A 1 295 ? -1.932 30.094 -1.999 1 91.19 295 VAL A O 1
ATOM 2463 N N . PHE A 1 296 ? -3.443 28.469 -2.41 1 92.31 296 PHE A N 1
ATOM 2464 C CA . PHE A 1 296 ? -3.125 27.828 -1.14 1 92.31 296 PHE A CA 1
ATOM 2465 C C . PHE A 1 296 ? -3.572 26.375 -1.14 1 92.31 296 PHE A C 1
ATOM 2467 O O . PHE A 1 296 ? -4.273 25.938 -2.053 1 92.31 296 PHE A O 1
ATOM 2474 N N . TRP A 1 297 ? -3.051 25.625 -0.231 1 92.44 297 TRP A N 1
ATOM 2475 C CA . TRP A 1 297 ? -3.553 24.281 0.018 1 92.44 297 TRP A CA 1
ATOM 2476 C C . TRP A 1 297 ? -3.699 24.016 1.514 1 92.44 297 TRP A C 1
ATOM 2478 O O . TRP A 1 297 ? -3.006 24.641 2.326 1 92.44 297 TRP A O 1
ATOM 2488 N N . LEU A 1 298 ? -4.652 23.219 1.889 1 91.31 298 LEU A N 1
ATOM 2489 C CA . LEU A 1 298 ? -4.965 22.828 3.258 1 91.31 298 LEU A CA 1
ATOM 2490 C C . LEU A 1 298 ? -5.148 21.328 3.363 1 91.31 298 LEU A C 1
ATOM 2492 O O . LEU A 1 298 ? -5.965 20.734 2.648 1 91.31 298 LEU A O 1
ATOM 2496 N N . ASP A 1 299 ? -4.395 20.766 4.18 1 90 299 ASP A N 1
ATOM 2497 C CA . ASP A 1 299 ? -4.48 19.328 4.422 1 90 299 ASP A CA 1
ATOM 2498 C C . ASP A 1 299 ? -5.594 19 5.418 1 90 299 ASP A C 1
ATOM 2500 O O . ASP A 1 299 ? -5.418 19.156 6.625 1 90 299 ASP A O 1
ATOM 2504 N N . MET A 1 300 ? -6.645 18.484 4.918 1 87.25 300 MET A N 1
ATOM 2505 C CA . MET A 1 300 ? -7.816 18.25 5.75 1 87.25 300 MET A CA 1
ATOM 2506 C C . MET A 1 300 ? -7.578 17.078 6.703 1 87.25 300 MET A C 1
ATOM 2508 O O . MET A 1 300 ? -8.086 17.062 7.828 1 87.25 300 MET A O 1
ATOM 2512 N N . ALA A 1 301 ? -6.875 16.125 6.258 1 87.12 301 ALA A N 1
ATOM 2513 C CA . ALA A 1 301 ? -6.582 14.977 7.105 1 87.12 301 ALA A CA 1
ATOM 2514 C C . ALA A 1 301 ? -5.766 15.383 8.328 1 87.12 301 ALA A C 1
ATOM 2516 O O . ALA A 1 301 ? -6.082 15 9.453 1 87.12 301 ALA A O 1
ATOM 2517 N N . LEU A 1 302 ? -4.781 16.156 8.062 1 87.94 302 LEU A N 1
ATOM 2518 C CA . LEU A 1 302 ? -3.928 16.625 9.156 1 87.94 302 LEU A CA 1
ATOM 2519 C C . LEU A 1 302 ? -4.684 17.578 10.062 1 87.94 302 LEU A C 1
ATOM 2521 O O . LEU A 1 302 ? -4.496 17.562 11.281 1 87.94 302 LEU A O 1
ATOM 2525 N N . LEU A 1 303 ? -5.465 18.422 9.445 1 88.06 303 LEU A N 1
ATOM 2526 C CA . LEU A 1 303 ? -6.289 19.328 10.242 1 88.06 303 LEU A CA 1
ATOM 2527 C C . LEU A 1 303 ? -7.215 18.531 11.164 1 88.06 303 LEU A C 1
ATOM 2529 O O . LEU A 1 303 ? -7.32 18.859 12.352 1 88.06 303 LEU A O 1
ATOM 2533 N N . TYR A 1 304 ? -7.848 17.562 10.625 1 89.25 304 TYR A N 1
ATOM 2534 C CA . TYR A 1 304 ? -8.742 16.719 11.422 1 89.25 304 TYR A CA 1
ATOM 2535 C C . TYR A 1 304 ? -7.984 16.016 12.539 1 89.25 304 TYR A C 1
ATOM 2537 O O . TYR A 1 304 ? -8.484 15.898 13.656 1 89.25 304 TYR A O 1
ATOM 2545 N N . GLU A 1 305 ? -6.879 15.562 12.227 1 91 305 GLU A N 1
ATOM 2546 C CA . GLU A 1 305 ? -6.023 14.906 13.211 1 91 305 GLU A CA 1
ATOM 2547 C C . GLU A 1 305 ? -5.734 15.836 14.391 1 91 305 GLU A C 1
ATOM 2549 O O . GLU A 1 305 ? -5.883 15.438 15.547 1 91 305 GLU A O 1
ATOM 2554 N N . HIS A 1 306 ? -5.41 17.031 14.078 1 88.88 306 HIS A N 1
ATOM 2555 C CA . HIS A 1 306 ? -5.102 18 15.133 1 88.88 306 HIS A CA 1
ATOM 2556 C C . HIS A 1 306 ? -6.363 18.422 15.883 1 88.88 306 HIS A C 1
ATOM 2558 O O . HIS A 1 306 ? -6.316 18.672 17.078 1 88.88 306 HIS A O 1
ATOM 2564 N N . TYR A 1 307 ? -7.41 18.484 15.18 1 89.69 307 TYR A N 1
ATOM 2565 C CA . TYR A 1 307 ? -8.688 18.766 15.82 1 89.69 307 TYR A CA 1
ATOM 2566 C C . TYR A 1 307 ? -9.031 17.703 16.859 1 89.69 307 TYR A C 1
ATOM 2568 O O . TYR A 1 307 ? -9.359 18.031 18 1 89.69 307 TYR A O 1
ATOM 2576 N N . VAL A 1 308 ? -8.906 16.484 16.484 1 92.69 308 VAL A N 1
ATOM 2577 C CA . VAL A 1 308 ? -9.18 15.367 17.375 1 92.69 308 VAL A CA 1
ATOM 2578 C C . VAL A 1 308 ? -8.188 15.375 18.531 1 92.69 308 VAL A C 1
ATOM 2580 O O . VAL A 1 308 ? -8.562 15.102 19.672 1 92.69 308 VAL A O 1
ATOM 2583 N N . LEU A 1 309 ? -6.945 15.672 18.219 1 91.06 309 LEU A N 1
ATOM 2584 C CA . LEU A 1 309 ? -5.941 15.773 19.281 1 91.06 309 LEU A CA 1
ATOM 2585 C C . LEU A 1 309 ? -6.371 16.781 20.344 1 91.06 309 LEU A C 1
ATOM 2587 O O . LEU A 1 309 ? -6.246 16.5 21.547 1 91.06 309 LEU A O 1
ATOM 2591 N N . GLY A 1 310 ? -6.863 17.891 19.859 1 87.62 310 GLY A N 1
ATOM 2592 C CA . GLY A 1 310 ? -7.355 18.891 20.797 1 87.62 310 GLY A CA 1
ATOM 2593 C C . GLY A 1 310 ? -8.453 18.359 21.703 1 87.62 310 GLY A C 1
ATOM 2594 O O . GLY A 1 310 ? -8.43 18.594 22.906 1 87.62 310 GLY A O 1
ATOM 2595 N N . LEU A 1 311 ? -9.391 17.672 21.141 1 90.88 311 LEU A N 1
ATOM 2596 C CA . LEU A 1 311 ? -10.5 17.109 21.906 1 90.88 311 LEU A CA 1
ATOM 2597 C C . LEU A 1 311 ? -10 16.062 22.891 1 90.88 311 LEU A C 1
ATOM 2599 O O . LEU A 1 311 ? -10.461 16 24.031 1 90.88 311 LEU A O 1
ATOM 2603 N N . LEU A 1 312 ? -9.055 15.242 22.484 1 92.81 312 LEU A N 1
ATOM 2604 C CA . LEU A 1 312 ? -8.492 14.195 23.312 1 92.81 312 LEU A CA 1
ATOM 2605 C C . LEU A 1 312 ? -7.715 14.789 24.484 1 92.81 312 LEU A C 1
ATOM 2607 O O . LEU A 1 312 ? -7.805 14.297 25.609 1 92.81 312 LEU A O 1
ATOM 2611 N N . LYS A 1 313 ? -6.961 15.844 24.234 1 87.88 313 LYS A N 1
ATOM 2612 C CA . LYS A 1 313 ? -6.16 16.484 25.266 1 87.88 313 LYS A CA 1
ATOM 2613 C C . LYS A 1 313 ? -7.047 17.125 26.328 1 87.88 313 LYS A C 1
ATOM 2615 O O . LYS A 1 313 ? -6.707 17.141 27.516 1 87.88 313 LYS A O 1
ATOM 2620 N N . VAL A 1 314 ? -8.125 17.672 25.875 1 85.31 314 VAL A N 1
ATOM 2621 C CA . VAL A 1 314 ? -9.086 18.266 26.797 1 85.31 314 VAL A CA 1
ATOM 2622 C C . VAL A 1 314 ? -9.664 17.188 27.703 1 85.31 314 VAL A C 1
ATOM 2624 O O . VAL A 1 314 ? -9.82 17.391 28.906 1 85.31 314 VAL A O 1
ATOM 2627 N N . ALA A 1 315 ? -9.906 16.047 27.156 1 90.56 315 ALA A N 1
ATOM 2628 C CA . ALA A 1 315 ? -10.586 14.977 27.891 1 90.56 315 ALA A CA 1
ATOM 2629 C C . ALA A 1 315 ? -9.602 14.188 28.75 1 90.56 315 ALA A C 1
ATOM 2631 O O . ALA A 1 315 ? -9.93 13.789 29.859 1 90.56 315 ALA A O 1
ATOM 2632 N N . TYR A 1 316 ? -8.336 13.969 28.219 1 93.12 316 TYR A N 1
ATOM 2633 C CA . TYR A 1 316 ? -7.473 12.992 28.875 1 93.12 316 TYR A CA 1
ATOM 2634 C C . TYR A 1 316 ? -6.125 13.609 29.219 1 93.12 316 TYR A C 1
ATOM 2636 O O . TYR A 1 316 ? -5.281 12.961 29.844 1 93.12 316 TYR A O 1
ATOM 2644 N N . GLY A 1 317 ? -5.852 14.727 28.797 1 88.06 317 GLY A N 1
ATOM 2645 C CA . GLY A 1 317 ? -4.641 15.445 29.156 1 88.06 317 GLY A CA 1
ATOM 2646 C C . GLY A 1 317 ? -3.379 14.789 28.625 1 88.06 317 GLY A C 1
ATOM 2647 O O . GLY A 1 317 ? -3.293 14.477 27.438 1 88.06 317 GLY A O 1
ATOM 2648 N N . ASN A 1 318 ? -2.451 14.445 29.5 1 88.38 318 ASN A N 1
ATOM 2649 C CA . ASN A 1 318 ? -1.114 14 29.125 1 88.38 318 ASN A CA 1
ATOM 2650 C C . ASN A 1 318 ? -1.064 12.492 28.891 1 88.38 318 ASN A C 1
ATOM 2652 O O . ASN A 1 318 ? -0.012 11.945 28.562 1 88.38 318 ASN A O 1
ATOM 2656 N N . LYS A 1 319 ? -2.193 11.914 28.969 1 93.12 319 LYS A N 1
ATOM 2657 C CA . LYS A 1 319 ? -2.229 10.469 28.75 1 93.12 319 LYS A CA 1
ATOM 2658 C C . LYS A 1 319 ? -2.08 10.148 27.266 1 93.12 319 LYS A C 1
ATOM 2660 O O . LYS A 1 319 ? -1.743 9.023 26.891 1 93.12 319 LYS A O 1
ATOM 2665 N N . ILE A 1 320 ? -2.332 11.18 26.516 1 92.69 320 ILE A N 1
ATOM 2666 C CA . ILE A 1 320 ? -2.336 10.977 25.078 1 92.69 320 ILE A CA 1
ATOM 2667 C C . ILE A 1 320 ? -0.984 11.383 24.5 1 92.69 320 ILE A C 1
ATOM 2669 O O . ILE A 1 320 ? -0.555 12.523 24.656 1 92.69 320 ILE A O 1
ATOM 2673 N N . MET A 1 321 ? -0.323 10.406 23.891 1 92.44 321 MET A N 1
ATOM 2674 C CA . MET A 1 321 ? 0.916 10.688 23.172 1 92.44 321 MET A CA 1
ATOM 2675 C C . MET A 1 321 ? 0.649 10.859 21.672 1 92.44 321 MET A C 1
ATOM 2677 O O . MET A 1 321 ? 0.004 10.016 21.047 1 92.44 321 MET A O 1
ATOM 2681 N N . TYR A 1 322 ? 1.157 11.938 21.203 1 89.31 322 TYR A N 1
ATOM 2682 C CA . TYR A 1 322 ? 0.926 12.281 19.797 1 89.31 322 TYR A CA 1
ATOM 2683 C C . TYR A 1 322 ? 2.121 11.891 18.938 1 89.31 322 TYR A C 1
ATOM 2685 O O . TYR A 1 322 ? 3.268 12.18 19.297 1 89.31 322 TYR A O 1
ATOM 2693 N N . GLN A 1 323 ? 1.924 11.117 17.875 1 84.44 323 GLN A N 1
ATOM 2694 C CA . GLN A 1 323 ? 2.855 10.766 16.797 1 84.44 323 GLN A CA 1
ATOM 2695 C C . GLN A 1 323 ? 4.145 10.18 17.375 1 84.44 323 GLN A C 1
ATOM 2697 O O . GLN A 1 323 ? 5.242 10.625 17.016 1 84.44 323 GLN A O 1
ATOM 2702 N N . ALA A 1 324 ? 3.943 9.195 18.188 1 87.56 324 ALA A N 1
ATOM 2703 C CA . ALA A 1 324 ? 5.105 8.453 18.672 1 87.56 324 ALA A CA 1
ATOM 2704 C C . ALA A 1 324 ? 5.809 7.742 17.516 1 87.56 324 ALA A C 1
ATOM 2706 O O . ALA A 1 324 ? 5.152 7.23 16.594 1 87.56 324 ALA A O 1
ATOM 2707 N N . HIS A 1 325 ? 7.086 7.684 17.547 1 86.62 325 HIS A N 1
ATOM 2708 C CA . HIS A 1 325 ? 7.871 7.102 16.469 1 86.62 325 HIS A CA 1
ATOM 2709 C C . HIS A 1 325 ? 8.031 5.598 16.656 1 86.62 325 HIS A C 1
ATOM 2711 O O . HIS A 1 325 ? 8.695 5.148 17.594 1 86.62 325 HIS A O 1
ATOM 2717 N N . GLY A 1 326 ? 7.465 4.875 15.781 1 89.5 326 GLY A N 1
ATOM 2718 C CA . GLY A 1 326 ? 7.598 3.428 15.805 1 89.5 326 GLY A CA 1
ATOM 2719 C C . GLY A 1 326 ? 8.359 2.875 14.617 1 89.5 326 GLY A C 1
ATOM 2720 O O . GLY A 1 326 ? 8.75 3.625 13.719 1 89.5 326 GLY A O 1
ATOM 2721 N N . TYR A 1 327 ? 8.672 1.634 14.68 1 88.94 327 TYR A N 1
ATOM 2722 C CA . TYR A 1 327 ? 9.297 0.911 13.578 1 88.94 327 TYR A CA 1
ATOM 2723 C C . TYR A 1 327 ? 8.336 0.78 12.398 1 88.94 327 TYR A C 1
ATOM 2725 O O . TYR A 1 327 ? 8.734 0.922 11.242 1 88.94 327 TYR A O 1
ATOM 2733 N N . THR A 1 328 ? 7.117 0.539 12.711 1 89.69 328 THR A N 1
ATOM 2734 C CA . THR A 1 328 ? 6.133 0.271 11.672 1 89.69 328 THR A CA 1
ATOM 2735 C C . THR A 1 328 ? 5.465 1.564 11.211 1 89.69 328 THR A C 1
ATOM 2737 O O . THR A 1 328 ? 4.609 1.546 10.328 1 89.69 328 THR A O 1
ATOM 2740 N N . GLY A 1 329 ? 5.746 2.641 11.836 1 88.12 329 GLY A N 1
ATOM 2741 C CA . GLY A 1 329 ? 5.168 3.912 11.438 1 88.12 329 GLY A CA 1
ATOM 2742 C C . GLY A 1 329 ? 4.902 4.84 12.609 1 88.12 329 GLY A C 1
ATOM 2743 O O . GLY A 1 329 ? 5.512 4.703 13.664 1 88.12 329 GLY A O 1
ATOM 2744 N N . TYR A 1 330 ? 4.004 5.852 12.344 1 88.06 330 TYR A N 1
ATOM 2745 C CA . TYR A 1 330 ? 3.682 6.871 13.344 1 88.06 330 TYR A CA 1
ATOM 2746 C C . TYR A 1 330 ? 2.186 6.902 13.617 1 88.06 330 TYR A C 1
ATOM 2748 O O . TYR A 1 330 ? 1.427 7.562 12.906 1 88.06 330 TYR A O 1
ATOM 2756 N N . PRO A 1 331 ? 1.824 6.16 14.688 1 94.06 331 PRO A N 1
ATOM 2757 C CA . PRO A 1 331 ? 0.406 6.273 15.039 1 94.06 331 PRO A CA 1
ATOM 2758 C C . PRO A 1 331 ? 0.013 7.691 15.445 1 94.06 331 PRO A C 1
ATOM 2760 O O . PRO A 1 331 ? 0.819 8.414 16.047 1 94.06 331 PRO A O 1
ATOM 2763 N N . ASP A 1 332 ? -1.177 8.094 15.164 1 93.25 332 ASP A N 1
ATOM 2764 C CA . ASP A 1 332 ? -1.62 9.438 15.523 1 93.25 332 ASP A CA 1
ATOM 2765 C C . ASP A 1 332 ? -1.607 9.641 17.031 1 93.25 332 ASP A C 1
ATOM 2767 O O . ASP A 1 332 ? -0.992 10.578 17.531 1 93.25 332 ASP A O 1
ATOM 2771 N N . PHE A 1 333 ? -2.275 8.672 17.75 1 96.06 333 PHE A N 1
ATOM 2772 C CA . PHE A 1 333 ? -2.389 8.789 19.203 1 96.06 333 PHE A CA 1
ATOM 2773 C C . PHE A 1 333 ? -2.127 7.449 19.875 1 96.06 333 PHE A C 1
ATOM 2775 O O . PHE A 1 333 ? -2.598 6.41 19.406 1 96.06 333 PHE A O 1
ATOM 2782 N N . ILE A 1 334 ? -1.379 7.523 20.953 1 96.56 334 ILE A N 1
ATOM 2783 C CA . ILE A 1 334 ? -1.152 6.332 21.766 1 96.56 334 ILE A CA 1
ATOM 2784 C C . ILE A 1 334 ? -1.434 6.648 23.234 1 96.56 334 ILE A C 1
ATOM 2786 O O . ILE A 1 334 ? -1.064 7.715 23.734 1 96.56 334 ILE A O 1
ATOM 2790 N N . CYS A 1 335 ? -2.154 5.809 23.859 1 96.25 335 CYS A N 1
ATOM 2791 C CA . CYS A 1 335 ? -2.285 5.789 25.312 1 96.25 335 CYS A CA 1
ATOM 2792 C C . CYS A 1 335 ? -1.604 4.562 25.906 1 96.25 335 CYS A C 1
ATOM 2794 O O . CYS A 1 335 ? -1.84 3.439 25.453 1 96.25 335 CYS A O 1
ATOM 2796 N N . TYR A 1 336 ? -0.85 4.715 26.922 1 94.06 336 TYR A N 1
ATOM 2797 C CA . TYR A 1 336 ? -0.064 3.609 27.453 1 94.06 336 TYR A CA 1
ATOM 2798 C C . TYR A 1 336 ? -0.75 2.988 28.672 1 94.06 336 TYR A C 1
ATOM 2800 O O . TYR A 1 336 ? -0.448 1.854 29.047 1 94.06 336 TYR A O 1
ATOM 2808 N N . ASP A 1 337 ? -1.637 3.801 29.219 1 92.81 337 ASP A N 1
ATOM 2809 C CA . ASP A 1 337 ? -2.414 3.273 30.344 1 92.81 337 ASP A CA 1
ATOM 2810 C C . ASP A 1 337 ? -3.84 3.82 30.328 1 92.81 337 ASP A C 1
ATOM 2812 O O . ASP A 1 337 ? -4.09 4.93 30.797 1 92.81 337 ASP A O 1
ATOM 2816 N N . PRO A 1 338 ? -4.801 3.023 30 1 94.19 338 PRO A N 1
ATOM 2817 C CA . PRO A 1 338 ? -4.699 1.701 29.375 1 94.19 338 PRO A CA 1
ATOM 2818 C C . PRO A 1 338 ? -4.051 1.745 28 1 94.19 338 PRO A C 1
ATOM 2820 O O . PRO A 1 338 ? -4.039 2.795 27.344 1 94.19 338 PRO A O 1
ATOM 2823 N N . LYS A 1 339 ? -3.469 0.612 27.547 1 94.81 339 LYS A N 1
ATOM 2824 C CA . LYS A 1 339 ? -2.807 0.561 26.25 1 94.81 339 LYS A CA 1
ATOM 2825 C C . LYS A 1 339 ? -3.824 0.596 25.109 1 94.81 339 LYS A C 1
ATOM 2827 O O . LYS A 1 339 ? -4.715 -0.253 25.047 1 94.81 339 LYS A O 1
ATOM 2832 N N . ILE A 1 340 ? -3.701 1.6 24.25 1 96.56 340 ILE A N 1
ATOM 2833 C CA . ILE A 1 340 ? -4.59 1.726 23.109 1 96.56 340 ILE A CA 1
ATOM 2834 C C . ILE A 1 340 ? -3.883 2.494 21.984 1 96.56 340 ILE A C 1
ATOM 2836 O O . ILE A 1 340 ? -3.141 3.441 22.25 1 96.56 340 ILE A O 1
ATOM 2840 N N . VAL A 1 341 ? -4.082 2.016 20.766 1 96.88 341 VAL A N 1
ATOM 2841 C CA . VAL A 1 341 ? -3.627 2.734 19.578 1 96.88 341 VAL A CA 1
ATOM 2842 C C . VAL A 1 341 ? -4.812 3.412 18.906 1 96.88 341 VAL A C 1
ATOM 2844 O O . VAL A 1 341 ? -5.84 2.775 18.656 1 96.88 341 VAL A O 1
ATOM 2847 N N . MET A 1 342 ? -4.684 4.668 18.656 1 96.69 342 MET A N 1
ATOM 2848 C CA . MET A 1 342 ? -5.762 5.41 18.016 1 96.69 342 MET A CA 1
ATOM 2849 C C . MET A 1 342 ? -5.277 6.07 16.719 1 96.69 342 MET A C 1
ATOM 2851 O O . MET A 1 342 ? -4.156 6.586 16.672 1 96.69 342 MET A O 1
ATOM 2855 N N . ASP A 1 343 ? -6.094 6.047 15.75 1 94.56 343 ASP A N 1
ATOM 2856 C CA . ASP A 1 343 ? -5.758 6.645 14.461 1 94.56 343 ASP A CA 1
ATOM 2857 C C . ASP A 1 343 ? -6.965 7.359 13.852 1 94.56 343 ASP A C 1
ATOM 2859 O O . ASP A 1 343 ? -8.086 6.848 13.906 1 94.56 343 ASP A O 1
ATOM 2863 N N . THR A 1 344 ? -6.68 8.539 13.344 1 93.31 344 THR A N 1
ATOM 2864 C CA . THR A 1 344 ? -7.742 9.32 12.719 1 93.31 344 THR A CA 1
ATOM 2865 C C . THR A 1 344 ? -7.742 9.109 11.203 1 93.31 344 THR A C 1
ATOM 2867 O O . THR A 1 344 ? -6.684 9.055 10.578 1 93.31 344 THR A O 1
ATOM 2870 N N . LYS A 1 345 ? -8.836 8.867 10.656 1 88.06 345 LYS A N 1
ATOM 2871 C CA . LYS A 1 345 ? -9.016 8.781 9.211 1 88.06 345 LYS A CA 1
ATOM 2872 C C . LYS A 1 345 ? -10.109 9.727 8.727 1 88.06 345 LYS A C 1
ATOM 2874 O O . LYS A 1 345 ? -11.281 9.531 9.031 1 88.06 345 LYS A O 1
ATOM 2879 N N . TYR A 1 346 ? -9.633 10.672 7.938 1 84.75 346 TYR A N 1
ATOM 2880 C CA . TYR A 1 346 ? -10.57 11.664 7.41 1 84.75 346 TYR A CA 1
ATOM 2881 C C . TYR A 1 346 ? -11.336 11.109 6.215 1 84.75 346 TYR A C 1
ATOM 2883 O O . TYR A 1 346 ? -11.078 11.5 5.07 1 84.75 346 TYR A O 1
ATOM 2891 N N . ILE A 1 347 ? -12.086 10.109 6.352 1 70.44 347 ILE A N 1
ATOM 2892 C CA . ILE A 1 347 ? -12.945 9.477 5.348 1 70.44 347 ILE A CA 1
ATOM 2893 C C . ILE A 1 347 ? -14.406 9.57 5.789 1 70.44 347 ILE A C 1
ATOM 2895 O O . ILE A 1 347 ? -14.781 9.031 6.832 1 70.44 347 ILE A O 1
ATOM 2899 N N . PRO A 1 348 ? -15.211 10.484 5.223 1 59.41 348 PRO A N 1
ATOM 2900 C CA . PRO A 1 348 ? -16.562 10.711 5.734 1 59.41 348 PRO A CA 1
ATOM 2901 C C . PRO A 1 348 ? -17.391 9.43 5.789 1 59.41 348 PRO A C 1
ATOM 2903 O O . PRO A 1 348 ? -18.328 9.328 6.59 1 59.41 348 PRO A O 1
ATOM 2906 N N . ARG A 1 349 ? -17.188 8.414 4.875 1 55.94 349 ARG A N 1
ATOM 2907 C CA . ARG A 1 349 ? -18.234 7.41 4.742 1 55.94 349 ARG A CA 1
ATOM 2908 C C . ARG A 1 349 ? -17.781 6.059 5.277 1 55.94 349 ARG A C 1
ATOM 2910 O O . ARG A 1 349 ? -17.484 5.145 4.504 1 55.94 349 ARG A O 1
ATOM 2917 N N . PHE A 1 350 ? -17.25 5.988 6.551 1 52.34 350 PHE A N 1
ATOM 2918 C CA . PHE A 1 350 ? -16.969 4.648 7.051 1 52.34 350 PHE A CA 1
ATOM 2919 C C . PHE A 1 350 ? -18.25 3.908 7.387 1 52.34 350 PHE A C 1
ATOM 2921 O O . PHE A 1 350 ? -18.25 2.691 7.586 1 52.34 350 PHE A O 1
ATOM 2928 N N . GLU A 1 351 ? -19.406 4.562 7.582 1 52.56 351 GLU A N 1
ATOM 2929 C CA . GLU A 1 351 ? -20.547 3.918 8.219 1 52.56 351 GLU A CA 1
ATOM 2930 C C . GLU A 1 351 ? -20.984 2.666 7.457 1 52.56 351 GLU A C 1
ATOM 2932 O O . GLU A 1 351 ? -21.359 1.663 8.062 1 52.56 351 GLU A O 1
ATOM 2937 N N . LYS A 1 352 ? -21.031 2.783 6.16 1 53.38 352 LYS A N 1
ATOM 2938 C CA . LYS A 1 352 ? -21.688 1.628 5.555 1 53.38 352 LYS A CA 1
ATOM 2939 C C . LYS A 1 352 ? -20.672 0.565 5.152 1 53.38 352 LYS A C 1
ATOM 2941 O O . LYS A 1 352 ? -21 -0.621 5.082 1 53.38 352 LYS A O 1
ATOM 2946 N N . ASP A 1 353 ? -19.484 1.024 5.062 1 62.19 353 ASP A N 1
ATOM 2947 C CA . ASP A 1 353 ? -18.562 0.071 4.449 1 62.19 353 ASP A CA 1
ATOM 2948 C C . ASP A 1 353 ? -17.484 -0.376 5.441 1 62.19 353 ASP A C 1
ATOM 2950 O O . ASP A 1 353 ? -17.25 0.298 6.445 1 62.19 353 ASP A O 1
ATOM 2954 N N . GLY A 1 354 ? -17.203 -1.665 5.637 1 72.25 354 GLY A N 1
ATOM 2955 C CA . GLY A 1 354 ? -16.109 -2.25 6.402 1 72.25 354 GLY A CA 1
ATOM 2956 C C . GLY A 1 354 ? -14.859 -1.391 6.41 1 72.25 354 GLY A C 1
ATOM 2957 O O . GLY A 1 354 ? -14.758 -0.425 5.652 1 72.25 354 GLY A O 1
ATOM 2958 N N . ILE A 1 355 ? -14.078 -1.461 7.586 1 80.12 355 ILE A N 1
ATOM 2959 C CA . ILE A 1 355 ? -12.812 -0.746 7.707 1 80.12 355 ILE A CA 1
ATOM 2960 C C . ILE A 1 355 ? -11.883 -1.14 6.559 1 80.12 355 ILE A C 1
ATOM 2962 O O . ILE A 1 355 ? -11.773 -2.32 6.219 1 80.12 355 ILE A O 1
ATOM 2966 N N . ASP A 1 356 ? -11.445 -0.147 5.961 1 84.56 356 ASP A N 1
ATOM 2967 C CA . ASP A 1 356 ? -10.461 -0.39 4.914 1 84.56 356 ASP A CA 1
ATOM 2968 C C . ASP A 1 356 ? -9.336 -1.298 5.41 1 84.56 356 ASP A C 1
ATOM 2970 O O . ASP A 1 356 ? -8.789 -1.073 6.492 1 84.56 356 ASP A O 1
ATOM 2974 N N . VAL A 1 357 ? -8.977 -2.234 4.672 1 86.88 357 VAL A N 1
ATOM 2975 C CA . VAL A 1 357 ? -8.016 -3.273 5.043 1 86.88 357 VAL A CA 1
ATOM 2976 C C . VAL A 1 357 ? -6.648 -2.646 5.297 1 86.88 357 VAL A C 1
ATOM 2978 O O . VAL A 1 357 ? -5.918 -3.072 6.195 1 86.88 357 VAL A O 1
ATOM 2981 N N . TYR A 1 358 ? -6.328 -1.679 4.535 1 85.31 358 TYR A N 1
ATOM 2982 C CA . TYR A 1 358 ? -5.023 -1.049 4.684 1 85.31 358 TYR A CA 1
ATOM 2983 C C . TYR A 1 358 ? -4.918 -0.32 6.02 1 85.31 358 TYR A C 1
ATOM 2985 O O . TYR A 1 358 ? -3.867 -0.345 6.668 1 85.31 358 TYR A O 1
ATOM 2993 N N . ILE A 1 359 ? -5.969 0.204 6.414 1 88.75 359 ILE A N 1
ATOM 2994 C CA . ILE A 1 359 ? -6.012 0.879 7.707 1 88.75 359 ILE A CA 1
ATOM 2995 C C . ILE A 1 359 ? -5.848 -0.144 8.828 1 88.75 359 ILE A C 1
ATOM 2997 O O . ILE A 1 359 ? -5.074 0.073 9.766 1 88.75 359 ILE A O 1
ATOM 3001 N N . VAL A 1 360 ? -6.531 -1.173 8.641 1 93.25 360 VAL A N 1
ATOM 3002 C CA . VAL A 1 360 ? -6.48 -2.248 9.625 1 93.25 360 VAL A CA 1
ATOM 3003 C C . VAL A 1 360 ? -5.047 -2.752 9.766 1 93.25 360 VAL A C 1
ATOM 3005 O O . VAL A 1 360 ? -4.523 -2.852 10.883 1 93.25 360 VAL A O 1
ATOM 3008 N N . ARG A 1 361 ? -4.449 -3.004 8.703 1 93.81 361 ARG A N 1
ATOM 3009 C CA . ARG A 1 361 ? -3.092 -3.545 8.695 1 93.81 361 ARG A CA 1
ATOM 3010 C C . ARG A 1 361 ? -2.109 -2.57 9.328 1 93.81 361 ARG A C 1
ATOM 3012 O O . ARG A 1 361 ? -1.229 -2.977 10.094 1 93.81 361 ARG A O 1
ATOM 3019 N N . GLN A 1 362 ? -2.316 -1.39 9.031 1 93.12 362 GLN A N 1
ATOM 3020 C CA . GLN A 1 362 ? -1.436 -0.364 9.586 1 93.12 362 GLN A CA 1
ATOM 3021 C C . GLN A 1 362 ? -1.523 -0.322 11.109 1 93.12 362 GLN A C 1
ATOM 3023 O O . GLN A 1 362 ? -0.501 -0.368 11.797 1 93.12 362 GLN A O 1
ATOM 3028 N N . LEU A 1 363 ? -2.725 -0.286 11.648 1 95.31 363 LEU A N 1
ATOM 3029 C CA . LEU A 1 363 ? -2.914 -0.203 13.094 1 95.31 363 LEU A CA 1
ATOM 3030 C C . LEU A 1 363 ? -2.422 -1.473 13.781 1 95.31 363 LEU A C 1
ATOM 3032 O O . LEU A 1 363 ? -1.871 -1.414 14.883 1 95.31 363 LEU A O 1
ATOM 3036 N N . CYS A 1 364 ? -2.633 -2.539 13.102 1 94.69 364 CYS A N 1
ATOM 3037 C CA . CYS A 1 364 ? -2.125 -3.793 13.648 1 94.69 364 CYS A CA 1
ATOM 3038 C C . CYS A 1 364 ? -0.608 -3.75 13.789 1 94.69 364 CYS A C 1
ATOM 3040 O O . CYS A 1 364 ? -0.059 -4.242 14.781 1 94.69 364 CYS A O 1
ATOM 3042 N N . GLY A 1 365 ? -0.02 -3.209 12.797 1 94.69 365 GLY A N 1
ATOM 3043 C CA . GLY A 1 365 ? 1.426 -3.068 12.859 1 94.69 365 GLY A CA 1
ATOM 3044 C C . GLY A 1 365 ? 1.898 -2.285 14.07 1 94.69 365 GLY A C 1
ATOM 3045 O O . GLY A 1 365 ? 2.867 -2.672 14.727 1 94.69 365 GLY A O 1
ATOM 3046 N N . TYR A 1 366 ? 1.183 -1.242 14.414 1 95.81 366 TYR A N 1
ATOM 3047 C CA . TYR A 1 366 ? 1.534 -0.419 15.57 1 95.81 366 TYR A CA 1
ATOM 3048 C C . TYR A 1 366 ? 1.434 -1.219 16.859 1 95.81 366 TYR A C 1
ATOM 3050 O O . TYR A 1 366 ? 2.268 -1.069 17.766 1 95.81 366 TYR A O 1
ATOM 3058 N N . SER A 1 367 ? 0.456 -2.006 16.938 1 95.25 367 SER A N 1
ATOM 3059 C CA . SER A 1 367 ? 0.131 -2.711 18.172 1 95.25 367 SER A CA 1
ATOM 3060 C C . SER A 1 367 ? 1.193 -3.75 18.516 1 95.25 367 SER A C 1
ATOM 3062 O O . SER A 1 367 ? 1.24 -4.254 19.641 1 95.25 367 SER A O 1
ATOM 3064 N N . ARG A 1 368 ? 2.043 -4.051 17.578 1 95.25 368 ARG A N 1
ATOM 3065 C CA . ARG A 1 368 ? 3.07 -5.059 17.828 1 95.25 368 ARG A CA 1
ATOM 3066 C C . ARG A 1 368 ? 4.465 -4.449 17.75 1 95.25 368 ARG A C 1
ATOM 3068 O O . ARG A 1 368 ? 5.461 -5.172 17.688 1 95.25 368 ARG A O 1
ATOM 3075 N N . ASP A 1 369 ? 4.547 -3.203 17.719 1 96.06 369 ASP A N 1
ATOM 3076 C CA . ASP A 1 369 ? 5.797 -2.459 17.578 1 96.06 369 ASP A CA 1
ATOM 3077 C C . ASP A 1 369 ? 6.512 -2.311 18.906 1 96.06 369 ASP A C 1
ATOM 3079 O O . ASP A 1 369 ? 5.996 -1.672 19.828 1 96.06 369 ASP A O 1
ATOM 3083 N N . ARG A 1 370 ? 7.727 -2.812 19.016 1 95.19 370 ARG A N 1
ATOM 3084 C CA . ARG A 1 370 ? 8.484 -2.811 20.266 1 95.19 370 ARG A CA 1
ATOM 3085 C C . ARG A 1 370 ? 8.938 -1.401 20.625 1 95.19 370 ARG A C 1
ATOM 3087 O O . ARG A 1 370 ? 9.188 -1.104 21.797 1 95.19 370 ARG A O 1
ATOM 3094 N N . ARG A 1 371 ? 9.07 -0.58 19.688 1 94.44 371 ARG A N 1
ATOM 3095 C CA . ARG A 1 371 ? 9.469 0.799 19.938 1 94.44 371 ARG A CA 1
ATOM 3096 C C . ARG A 1 371 ? 8.328 1.59 20.578 1 94.44 371 ARG A C 1
ATOM 3098 O O . ARG A 1 371 ? 8.562 2.48 21.391 1 94.44 371 ARG A O 1
ATOM 3105 N N . LEU A 1 372 ? 7.125 1.263 20.203 1 95.5 372 LEU A N 1
ATOM 3106 C CA . LEU A 1 372 ? 5.941 1.931 20.75 1 95.5 372 LEU A CA 1
ATOM 3107 C C . LEU A 1 372 ? 5.535 1.323 22.078 1 95.5 372 LEU A C 1
ATOM 3109 O O . LEU A 1 372 ? 5.148 2.045 23 1 95.5 372 LEU A O 1
ATOM 3113 N N . PHE A 1 373 ? 5.629 0.022 22.125 1 95.62 373 PHE A N 1
ATOM 3114 C CA . PHE A 1 373 ? 5.297 -0.711 23.344 1 95.62 373 PHE A CA 1
ATOM 3115 C C . PHE A 1 373 ? 6.48 -1.55 23.812 1 95.62 373 PHE A C 1
ATOM 3117 O O . PHE A 1 373 ? 6.699 -2.656 23.312 1 95.62 373 PHE A O 1
ATOM 3124 N N . LYS A 1 374 ? 7.16 -1.198 24.75 1 93.31 374 LYS A N 1
ATOM 3125 C CA . LYS A 1 374 ? 8.445 -1.752 25.188 1 93.31 374 LYS A CA 1
ATOM 3126 C C . LYS A 1 374 ? 8.25 -3.096 25.891 1 93.31 374 LYS A C 1
ATOM 3128 O O . LYS A 1 374 ? 9.148 -3.941 25.875 1 93.31 374 LYS A O 1
ATOM 3133 N N . THR A 1 375 ? 7.094 -3.238 26.469 1 92.44 375 THR A N 1
ATOM 3134 C CA . THR A 1 375 ? 6.805 -4.496 27.156 1 92.44 375 THR A CA 1
ATOM 3135 C C . THR A 1 375 ? 5.828 -5.34 26.328 1 92.44 375 THR A C 1
ATOM 3137 O O . THR A 1 375 ? 4.871 -4.809 25.766 1 92.44 375 THR A O 1
ATOM 3140 N N . CYS A 1 376 ? 6.125 -6.57 26.266 1 88.81 376 CYS A N 1
ATOM 3141 C CA . CYS A 1 376 ? 5.27 -7.484 25.516 1 88.81 376 CYS A CA 1
ATOM 3142 C C . CYS A 1 376 ? 3.832 -7.418 26.016 1 88.81 376 CYS A C 1
ATOM 3144 O O . CYS A 1 376 ? 3.57 -7.656 27.203 1 88.81 376 CYS A O 1
ATOM 3146 N N . PRO A 1 377 ? 2.996 -7.172 25.141 1 86.88 377 PRO A N 1
ATOM 3147 C CA . PRO A 1 377 ? 1.599 -7.109 25.578 1 86.88 377 PRO A CA 1
ATOM 3148 C C . PRO A 1 377 ? 1.015 -8.484 25.891 1 86.88 377 PRO A C 1
ATOM 3150 O O . PRO A 1 377 ? 1.312 -9.461 25.188 1 86.88 377 PRO A O 1
ATOM 3153 N N . ASP A 1 378 ? 0.21 -8.539 26.922 1 84.19 378 ASP A N 1
ATOM 3154 C CA . ASP A 1 378 ? -0.436 -9.789 27.312 1 84.19 378 ASP A CA 1
ATOM 3155 C C . ASP A 1 378 ? -1.555 -10.156 26.344 1 84.19 378 ASP A C 1
ATOM 3157 O O . ASP A 1 378 ? -1.815 -11.344 26.109 1 84.19 378 ASP A O 1
ATOM 3161 N N . LYS A 1 379 ? -2.191 -9.133 25.922 1 88 379 LYS A N 1
ATOM 3162 C CA . LYS A 1 379 ? -3.271 -9.273 24.938 1 88 379 LYS A CA 1
ATOM 3163 C C . LYS A 1 379 ? -3.088 -8.32 23.766 1 88 379 LYS A C 1
ATOM 3165 O O . LYS A 1 379 ? -2.225 -7.441 23.812 1 88 379 LYS A O 1
ATOM 3170 N N . SER A 1 380 ? -3.826 -8.602 22.75 1 91.38 380 SER A N 1
ATOM 3171 C CA . SER A 1 380 ? -3.77 -7.691 21.609 1 91.38 380 SER A CA 1
ATOM 3172 C C . SER A 1 380 ? -4.18 -6.277 22.016 1 91.38 380 SER A C 1
ATOM 3174 O O . SER A 1 380 ? -5.219 -6.082 22.656 1 91.38 380 SER A O 1
ATOM 3176 N N . ILE A 1 381 ? -3.354 -5.371 21.75 1 95.31 381 ILE A N 1
ATOM 3177 C CA . ILE A 1 381 ? -3.631 -3.979 22.078 1 95.31 381 ILE A CA 1
ATOM 3178 C C . ILE A 1 381 ? -4.809 -3.479 21.234 1 95.31 381 ILE A C 1
ATOM 3180 O O . ILE A 1 381 ? -4.809 -3.613 20.016 1 95.31 381 ILE A O 1
ATOM 3184 N N . PRO A 1 382 ? -5.797 -2.939 21.906 1 96.69 382 PRO A N 1
ATOM 3185 C CA . PRO A 1 382 ? -6.949 -2.434 21.156 1 96.69 382 PRO A CA 1
ATOM 3186 C C . PRO A 1 382 ? -6.578 -1.312 20.188 1 96.69 382 PRO A C 1
ATOM 3188 O O . PRO A 1 382 ? -5.707 -0.494 20.484 1 96.69 382 PRO A O 1
ATOM 3191 N N . CYS A 1 383 ? -7.219 -1.291 19.031 1 97 383 CYS A N 1
ATOM 3192 C CA . CYS A 1 383 ? -7.062 -0.267 18.016 1 97 383 CYS A CA 1
ATOM 3193 C C . CYS A 1 383 ? -8.359 0.503 17.797 1 97 383 CYS A C 1
ATOM 3195 O O . CYS A 1 383 ? -9.406 -0.092 17.531 1 97 383 CYS A O 1
ATOM 3197 N N . LEU A 1 384 ? -8.281 1.771 17.953 1 96.69 384 LEU A N 1
ATOM 3198 C CA . LEU A 1 384 ? -9.461 2.621 17.844 1 96.69 384 LEU A CA 1
ATOM 3199 C C . LEU A 1 384 ? -9.352 3.531 16.625 1 96.69 384 LEU A C 1
ATOM 3201 O O . LEU A 1 384 ? -8.398 4.293 16.484 1 96.69 384 LEU A O 1
ATOM 3205 N N . ILE A 1 385 ? -10.297 3.406 15.742 1 94.38 385 ILE A N 1
ATOM 3206 C CA . ILE A 1 385 ? -10.344 4.254 14.555 1 94.38 385 ILE A CA 1
ATOM 3207 C C . ILE A 1 385 ? -11.312 5.414 14.789 1 94.38 385 ILE A C 1
ATOM 3209 O O . ILE A 1 385 ? -12.469 5.199 15.18 1 94.38 385 ILE A O 1
ATOM 3213 N N . ILE A 1 386 ? -10.812 6.574 14.539 1 93.5 386 ILE A N 1
ATOM 3214 C CA . ILE A 1 386 ? -11.609 7.781 14.703 1 93.5 386 ILE A CA 1
ATOM 3215 C C . ILE A 1 386 ? -11.945 8.375 13.336 1 93.5 386 ILE A C 1
ATOM 3217 O O . ILE A 1 386 ? -11.055 8.578 12.508 1 93.5 386 ILE A O 1
ATOM 3221 N N . TYR A 1 387 ? -13.18 8.633 13.094 1 89.81 387 TYR A N 1
ATOM 3222 C CA . TYR A 1 387 ? -13.594 9.148 11.789 1 89.81 387 TYR A CA 1
ATOM 3223 C C . TYR A 1 387 ? -14.602 10.281 11.945 1 89.81 387 TYR A C 1
ATOM 3225 O O . TYR A 1 387 ? -15.273 10.383 12.977 1 89.81 387 TYR A O 1
ATOM 3233 N N . PRO A 1 388 ? -14.625 11.094 10.875 1 87.19 388 PRO A N 1
ATOM 3234 C CA . PRO A 1 388 ? -15.531 12.242 10.984 1 87.19 388 PRO A CA 1
ATOM 3235 C C . PRO A 1 388 ? -16.984 11.883 10.648 1 87.19 388 PRO A C 1
ATOM 3237 O O . PRO A 1 388 ? -17.234 10.938 9.898 1 87.19 388 PRO A O 1
ATOM 3240 N N . LYS A 1 389 ? -17.812 12.555 11.273 1 81.25 389 LYS A N 1
ATOM 3241 C CA . LYS A 1 389 ? -19.234 12.531 10.953 1 81.25 389 LYS A CA 1
ATOM 3242 C C . LYS A 1 389 ? -19.812 13.938 10.945 1 81.25 389 LYS A C 1
ATOM 3244 O O . LYS A 1 389 ? -19.312 14.828 11.641 1 81.25 389 LYS A O 1
ATOM 3249 N N . GLU A 1 390 ? -20.812 14.055 10.031 1 70.81 390 GLU A N 1
ATOM 3250 C CA . GLU A 1 390 ? -21.5 15.344 10.055 1 70.81 390 GLU A CA 1
ATOM 3251 C C . GLU A 1 390 ? -22.406 15.469 11.273 1 70.81 390 GLU A C 1
ATOM 3253 O O . GLU A 1 390 ? -23.078 14.508 11.656 1 70.81 390 GLU A O 1
ATOM 3258 N N . GLY A 1 391 ? -22.266 16.469 12.047 1 68.88 391 GLY A N 1
ATOM 3259 C CA . GLY A 1 391 ? -23.203 16.656 13.141 1 68.88 391 GLY A CA 1
ATOM 3260 C C . GLY A 1 391 ? -22.797 17.766 14.094 1 68.88 391 GLY A C 1
ATOM 3261 O O . GLY A 1 391 ? -21.922 18.578 13.773 1 68.88 391 GLY A O 1
ATOM 3262 N N . GLU A 1 392 ? -23.578 17.844 15.086 1 66.06 392 GLU A N 1
ATOM 3263 C CA . GLU A 1 392 ? -23.359 18.891 16.078 1 66.06 392 GLU A CA 1
ATOM 3264 C C . GLU A 1 392 ? -22.047 18.672 16.828 1 66.06 392 GLU A C 1
ATOM 3266 O O . GLU A 1 392 ? -21.719 17.547 17.188 1 66.06 392 GLU A O 1
ATOM 3271 N N . PRO A 1 393 ? -21.359 19.797 16.875 1 66.31 393 PRO A N 1
ATOM 3272 C CA . PRO A 1 393 ? -20.062 19.719 17.562 1 66.31 393 PRO A CA 1
ATOM 3273 C C . PRO A 1 393 ? -20.203 19.297 19.031 1 66.31 393 PRO A C 1
ATOM 3275 O O . PRO A 1 393 ? -20.859 19.984 19.812 1 66.31 393 PRO A O 1
ATOM 3278 N N . GLN A 1 394 ? -20.016 18.031 19.359 1 77.12 394 GLN A N 1
ATOM 3279 C CA . GLN A 1 394 ? -19.891 17.516 20.719 1 77.12 394 GLN A CA 1
ATOM 3280 C C . GLN A 1 394 ? -18.641 16.656 20.859 1 77.12 394 GLN A C 1
ATOM 3282 O O . GLN A 1 394 ? -18.281 15.914 19.953 1 77.12 394 GLN A O 1
ATOM 3287 N N . ASN A 1 395 ? -17.906 17.031 21.953 1 84.94 395 ASN A N 1
ATOM 3288 C CA . ASN A 1 395 ? -16.75 16.188 22.234 1 84.94 395 ASN A CA 1
ATOM 3289 C C . ASN A 1 395 ? -17.156 14.805 22.719 1 84.94 395 ASN A C 1
ATOM 3291 O O . ASN A 1 395 ? -17.578 14.648 23.859 1 84.94 395 ASN A O 1
ATOM 3295 N N . PRO A 1 396 ? -17.031 13.875 21.938 1 89.31 396 PRO A N 1
ATOM 3296 C CA . PRO A 1 396 ? -17.5 12.539 22.328 1 89.31 396 PRO A CA 1
ATOM 3297 C C . PRO A 1 396 ? -16.641 11.898 23.406 1 89.31 396 PRO A C 1
ATOM 3299 O O . PRO A 1 396 ? -17.031 10.891 24 1 89.31 396 PRO A O 1
ATOM 3302 N N . PHE A 1 397 ? -15.508 12.5 23.734 1 93.38 397 PHE A N 1
ATOM 3303 C CA . PHE A 1 397 ? -14.578 11.93 24.703 1 93.38 397 PHE A CA 1
ATOM 3304 C C . PHE A 1 397 ? -14.852 12.469 26.094 1 93.38 397 PHE A C 1
ATOM 3306 O O . PHE A 1 397 ? -14.414 11.883 27.094 1 93.38 397 PHE A O 1
ATOM 3313 N N . LYS A 1 398 ? -15.539 13.523 26.109 1 88.44 398 LYS A N 1
ATOM 3314 C CA . LYS A 1 398 ? -15.742 14.188 27.391 1 88.44 398 LYS A CA 1
ATOM 3315 C C . LYS A 1 398 ? -16.531 13.297 28.344 1 88.44 398 LYS A C 1
ATOM 3317 O O . LYS A 1 398 ? -17.531 12.68 27.953 1 88.44 398 LYS A O 1
ATOM 3322 N N . ASP A 1 399 ? -16.109 13.102 29.547 1 90.06 399 ASP A N 1
ATOM 3323 C CA . ASP A 1 399 ? -16.75 12.398 30.656 1 90.06 399 ASP A CA 1
ATOM 3324 C C . ASP A 1 399 ? -16.766 10.891 30.406 1 90.06 399 ASP A C 1
ATOM 3326 O O . ASP A 1 399 ? -17.656 10.188 30.891 1 90.06 399 ASP A O 1
ATOM 3330 N N . LYS A 1 400 ? -16 10.422 29.578 1 93.38 400 LYS A N 1
ATOM 3331 C CA . LYS A 1 400 ? -15.828 8.992 29.344 1 93.38 400 LYS A CA 1
ATOM 3332 C C . LYS A 1 400 ? -14.391 8.555 29.625 1 93.38 400 LYS A C 1
ATOM 3334 O O . LYS A 1 400 ? -13.453 9.312 29.375 1 93.38 400 LYS A O 1
ATOM 3339 N N . THR A 1 401 ? -14.336 7.383 30.203 1 94.19 401 THR A N 1
ATOM 3340 C CA . THR A 1 401 ? -13.008 6.801 30.328 1 94.19 401 THR A CA 1
ATOM 3341 C C . THR A 1 401 ? -12.547 6.188 29.016 1 94.19 401 THR A C 1
ATOM 3343 O O . THR A 1 401 ? -13.367 5.918 28.125 1 94.19 401 THR A O 1
ATOM 3346 N N . ILE A 1 402 ? -11.289 6.031 28.859 1 93.94 402 ILE A N 1
ATOM 3347 C CA . ILE A 1 402 ? -10.727 5.473 27.625 1 93.94 402 ILE A CA 1
ATOM 3348 C C . ILE A 1 402 ? -11.273 4.062 27.406 1 93.94 402 ILE A C 1
ATOM 3350 O O . ILE A 1 402 ? -11.531 3.666 26.266 1 93.94 402 ILE A O 1
ATOM 3354 N N . GLU A 1 403 ? -11.5 3.326 28.484 1 94.06 403 GLU A N 1
ATOM 3355 C CA . GLU A 1 403 ? -12.031 1.967 28.422 1 94.06 403 GLU A CA 1
ATOM 3356 C C . GLU A 1 403 ? -13.445 1.951 27.859 1 94.06 403 GLU A C 1
ATOM 3358 O O . GLU A 1 403 ? -13.844 0.989 27.203 1 94.06 403 GLU A O 1
ATOM 3363 N N . GLN A 1 404 ? -14.07 3.018 28.062 1 94.5 404 GLN A N 1
ATOM 3364 C CA . GLN A 1 404 ? -15.453 3.111 27.609 1 94.5 404 GLN A CA 1
ATOM 3365 C C . GLN A 1 404 ? -15.531 3.355 26.094 1 94.5 404 GLN A C 1
ATOM 3367 O O . GLN A 1 404 ? -16.578 3.184 25.484 1 94.5 404 GLN A O 1
ATOM 3372 N N . LEU A 1 405 ? -14.422 3.754 25.547 1 93.88 405 LEU A N 1
ATOM 3373 C CA . LEU A 1 405 ? -14.375 4.004 24.109 1 93.88 405 LEU A CA 1
ATOM 3374 C C . LEU A 1 405 ? -14.289 2.693 23.328 1 93.88 405 LEU A C 1
ATOM 3376 O O . LEU A 1 405 ? -14.539 2.666 22.125 1 93.88 405 LEU A O 1
ATOM 3380 N N . ILE A 1 406 ? -13.891 1.626 24.031 1 94.19 406 ILE A N 1
ATOM 3381 C CA . ILE A 1 406 ? -13.641 0.358 23.359 1 94.19 406 ILE A CA 1
ATOM 3382 C C . ILE A 1 406 ? -14.672 -0.678 23.797 1 94.19 406 ILE A C 1
ATOM 3384 O O . ILE A 1 406 ? -14.32 -1.811 24.125 1 94.19 406 ILE A O 1
ATOM 3388 N N . GLU A 1 407 ? -15.836 -0.349 23.766 1 90.62 407 GLU A N 1
ATOM 3389 C CA . GLU A 1 407 ? -16.906 -1.243 24.203 1 90.62 407 GLU A CA 1
ATOM 3390 C C . GLU A 1 407 ? -17.484 -2.021 23.016 1 90.62 407 GLU A C 1
ATOM 3392 O O . GLU A 1 407 ? -17.781 -3.213 23.141 1 90.62 407 GLU A O 1
ATOM 3397 N N . ASN A 1 408 ? -17.609 -1.374 21.859 1 91.94 408 ASN A N 1
ATOM 3398 C CA . ASN A 1 408 ? -18.188 -2.016 20.688 1 91.94 408 ASN A CA 1
ATOM 3399 C C . ASN A 1 408 ? -17.109 -2.479 19.719 1 91.94 408 ASN A C 1
ATOM 3401 O O . ASN A 1 408 ? -16.641 -1.699 18.875 1 91.94 408 ASN A O 1
ATOM 3405 N N . GLU A 1 409 ? -16.922 -3.77 19.766 1 93.75 409 GLU A N 1
ATOM 3406 C CA . GLU A 1 409 ? -15.859 -4.34 18.938 1 93.75 409 GLU A CA 1
ATOM 3407 C C . GLU A 1 409 ? -16.344 -4.586 17.516 1 93.75 409 GLU A C 1
ATOM 3409 O O . GLU A 1 409 ? -17.516 -4.859 17.281 1 93.75 409 GLU A O 1
ATOM 3414 N N . ASP A 1 410 ? -15.453 -4.453 16.578 1 93.19 410 ASP A N 1
ATOM 3415 C CA . ASP A 1 410 ? -15.75 -4.695 15.172 1 93.19 410 ASP A CA 1
ATOM 3416 C C . ASP A 1 410 ? -16.203 -6.137 14.945 1 93.19 410 ASP A C 1
ATOM 3418 O O . ASP A 1 410 ? -15.688 -7.059 15.578 1 93.19 410 ASP A O 1
ATOM 3422 N N . LYS A 1 411 ? -16.984 -6.344 13.969 1 91.69 411 LYS A N 1
ATOM 3423 C CA . LYS A 1 411 ? -17.562 -7.656 13.719 1 91.69 411 LYS A CA 1
ATOM 3424 C C . LYS A 1 411 ? -16.609 -8.555 12.945 1 91.69 411 LYS A C 1
ATOM 3426 O O . LYS A 1 411 ? -16.703 -9.781 13.016 1 91.69 411 LYS A O 1
ATOM 3431 N N . GLN A 1 412 ? -15.711 -7.969 12.297 1 93.31 412 GLN A N 1
ATOM 3432 C CA . GLN A 1 412 ? -14.852 -8.758 11.414 1 93.31 412 GLN A CA 1
ATOM 3433 C C . GLN A 1 412 ? -13.438 -8.852 11.969 1 93.31 412 GLN A C 1
ATOM 3435 O O . GLN A 1 412 ? -12.641 -9.672 11.5 1 93.31 412 GLN A O 1
ATOM 3440 N N . LEU A 1 413 ? -13.125 -8.062 13.023 1 95.38 413 LEU A N 1
ATOM 3441 C CA . LEU A 1 413 ? -11.75 -7.973 13.492 1 95.38 413 LEU A CA 1
ATOM 3442 C C . LEU A 1 413 ? -11.688 -8.039 15.016 1 95.38 413 LEU A C 1
ATOM 3444 O O . LEU A 1 413 ? -12.5 -7.418 15.703 1 95.38 413 LEU A O 1
ATOM 3448 N N . TRP A 1 414 ? -10.766 -8.727 15.484 1 95.31 414 TRP A N 1
ATOM 3449 C CA . TRP A 1 414 ? -10.531 -8.773 16.922 1 95.31 414 TRP A CA 1
ATOM 3450 C C . TRP A 1 414 ? -9.789 -7.527 17.391 1 95.31 414 TRP A C 1
ATOM 3452 O O . TRP A 1 414 ? -8.781 -7.141 16.812 1 95.31 414 TRP A O 1
ATOM 3462 N N . GLY A 1 415 ? -10.312 -6.875 18.406 1 94.69 415 GLY A N 1
ATOM 3463 C CA . GLY A 1 415 ? -9.602 -5.781 19.047 1 94.69 415 GLY A CA 1
ATOM 3464 C C . GLY A 1 415 ? -9.703 -4.473 18.297 1 94.69 415 GLY A C 1
ATOM 3465 O O . GLY A 1 415 ? -8.852 -3.596 18.438 1 94.69 415 GLY A O 1
ATOM 3466 N N . PHE A 1 416 ? -10.617 -4.344 17.391 1 95.38 416 PHE A N 1
ATOM 3467 C CA . PHE A 1 416 ? -10.797 -3.113 16.625 1 95.38 416 PHE A CA 1
ATOM 3468 C C . PHE A 1 416 ? -12.094 -2.416 17.031 1 95.38 416 PHE A C 1
ATOM 3470 O O . PHE A 1 416 ? -13.117 -3.066 17.234 1 95.38 416 PHE A O 1
ATOM 3477 N N . TYR A 1 417 ? -12 -1.151 17.156 1 95.5 417 TYR A N 1
ATOM 3478 C CA . TYR A 1 417 ? -13.117 -0.306 17.562 1 95.5 417 TYR A CA 1
ATOM 3479 C C . TYR A 1 417 ? -13.18 0.959 16.719 1 95.5 417 TYR A C 1
ATOM 3481 O O . TYR A 1 417 ? -12.195 1.332 16.078 1 95.5 417 TYR A O 1
ATOM 3489 N N . ARG A 1 418 ? -14.375 1.596 16.672 1 92.75 418 ARG A N 1
ATOM 3490 C CA . ARG A 1 418 ? -14.547 2.836 15.93 1 92.75 418 ARG A CA 1
ATOM 3491 C C . ARG A 1 418 ? -15.359 3.85 16.734 1 92.75 418 ARG A C 1
ATOM 3493 O O . ARG A 1 418 ? -16.266 3.475 17.469 1 92.75 418 ARG A O 1
ATOM 3500 N N . ILE A 1 419 ? -15.023 5.074 16.562 1 91.88 419 ILE A N 1
ATOM 3501 C CA . ILE A 1 419 ? -15.789 6.156 17.172 1 91.88 419 ILE A CA 1
ATOM 3502 C C . ILE A 1 419 ? -15.891 7.332 16.203 1 91.88 419 ILE A C 1
ATOM 3504 O O . ILE A 1 419 ? -14.922 7.656 15.516 1 91.88 419 ILE A O 1
ATOM 3508 N N . ALA A 1 420 ? -17.047 7.875 16.094 1 89.38 420 ALA A N 1
ATOM 3509 C CA . ALA A 1 420 ? -17.266 9.039 15.25 1 89.38 420 ALA A CA 1
ATOM 3510 C C . ALA A 1 420 ? -17.094 10.336 16.031 1 89.38 420 ALA A C 1
ATOM 3512 O O . ALA A 1 420 ? -17.625 10.484 17.125 1 89.38 420 ALA A O 1
ATOM 3513 N N . VAL A 1 421 ? -16.281 11.18 15.453 1 90.69 421 VAL A N 1
ATOM 3514 C CA . VAL A 1 421 ? -16.125 12.523 16.016 1 90.69 421 VAL A CA 1
ATOM 3515 C C . VAL A 1 421 ? -16.688 13.555 15.039 1 90.69 421 VAL A C 1
ATOM 3517 O O . VAL A 1 421 ? -16.156 13.734 13.938 1 90.69 421 VAL A O 1
ATOM 3520 N N . PRO A 1 422 ? -17.703 14.188 15.453 1 85.5 422 PRO A N 1
ATOM 3521 C CA . PRO A 1 422 ? -18.359 15.109 14.531 1 85.5 422 PRO A CA 1
ATOM 3522 C C . PRO A 1 422 ? -17.5 16.312 14.188 1 85.5 422 PRO A C 1
ATOM 3524 O O . PRO A 1 422 ? -16.766 16.828 15.039 1 85.5 422 PRO A O 1
ATOM 3527 N N . LEU A 1 423 ? -17.594 16.719 12.914 1 84.06 423 LEU A N 1
ATOM 3528 C CA . LEU A 1 423 ? -17.031 18 12.492 1 84.06 423 LEU A CA 1
ATOM 3529 C C . LEU A 1 423 ? -17.969 19.141 12.852 1 84.06 423 LEU A C 1
ATOM 3531 O O . LEU A 1 423 ? -19.188 19.016 12.719 1 84.06 423 LEU A O 1
ATOM 3535 N N . PRO A 1 424 ? -17.375 20.172 13.273 1 82.38 424 PRO A N 1
ATOM 3536 C CA . PRO A 1 424 ? -18.25 21.312 13.516 1 82.38 424 PRO A CA 1
ATOM 3537 C C . PRO A 1 424 ? -18.859 21.875 12.227 1 82.38 424 PRO A C 1
ATOM 3539 O O . PRO A 1 424 ? -18.172 21.922 11.195 1 82.38 424 PRO A O 1
ATOM 3542 N N . THR A 1 425 ? -20.141 22.156 12.273 1 80.12 425 THR A N 1
ATOM 3543 C CA . THR A 1 425 ? -20.812 22.688 11.094 1 80.12 425 THR A CA 1
ATOM 3544 C C . THR A 1 425 ? -21.328 24.094 11.367 1 80.12 425 THR A C 1
ATOM 3546 O O . THR A 1 425 ? -21.609 24.453 12.508 1 80.12 425 THR A O 1
ATOM 3549 N N . LEU A 1 426 ? -21.422 24.891 10.203 1 73.31 426 LEU A N 1
ATOM 3550 C CA . LEU A 1 426 ? -21.953 26.234 10.297 1 73.31 426 LEU A CA 1
ATOM 3551 C C . LEU A 1 426 ? -23.469 26.219 10.523 1 73.31 426 LEU A C 1
ATOM 3553 O O . LEU A 1 426 ? -24.172 25.391 9.945 1 73.31 426 LEU A O 1
ATOM 3557 N N . ARG A 1 427 ? -24.078 26.781 11.672 1 60.5 427 ARG A N 1
ATOM 3558 C CA . ARG A 1 427 ? -25.516 26.828 11.953 1 60.5 427 ARG A CA 1
ATOM 3559 C C . ARG A 1 427 ? -26.25 27.578 10.852 1 60.5 427 ARG A C 1
ATOM 3561 O O . ARG A 1 427 ? -25.781 28.609 10.367 1 60.5 427 ARG A O 1
ATOM 3568 N N . THR A 1 428 ? -26.984 26.828 10.016 1 54.62 428 THR A N 1
ATOM 3569 C CA . THR A 1 428 ? -27.891 27.547 9.133 1 54.62 428 THR A CA 1
ATOM 3570 C C . THR A 1 428 ? -28.75 28.547 9.93 1 54.62 428 THR A C 1
ATOM 3572 O O . THR A 1 428 ? -29.266 28.219 10.992 1 54.62 428 THR A O 1
ATOM 3575 N N . PRO A 1 429 ? -28.719 29.859 9.516 1 42.84 429 PRO A N 1
ATOM 3576 C CA . PRO A 1 429 ? -29.703 30.734 10.148 1 42.84 429 PRO A CA 1
ATOM 3577 C C . PRO A 1 429 ? -31.125 30.156 10.125 1 42.84 429 PRO A C 1
ATOM 3579 O O . PRO A 1 429 ? -31.5 29.5 9.156 1 42.84 429 PRO A O 1
ATOM 3582 N N . ASN A 1 430 ? -31.672 29.719 11.258 1 35.94 430 ASN A N 1
ATOM 3583 C CA . ASN A 1 430 ? -33.125 29.531 11.258 1 35.94 430 ASN A CA 1
ATOM 3584 C C . ASN A 1 430 ? -33.812 30.609 10.422 1 35.94 430 ASN A C 1
ATOM 3586 O O . ASN A 1 430 ? -33.656 31.812 10.68 1 35.94 430 ASN A O 1
ATOM 3590 N N . THR A 1 431 ? -34.156 30.266 9.148 1 30.61 431 THR A N 1
ATOM 3591 C CA . THR A 1 431 ? -35.281 31.078 8.742 1 30.61 431 THR A CA 1
ATOM 3592 C C . THR A 1 431 ? -36.438 30.922 9.727 1 30.61 431 THR A C 1
ATOM 3594 O O . THR A 1 431 ? -36.781 29.797 10.117 1 30.61 431 THR A O 1
ATOM 3597 N N . MET B 1 1 ? 17.719 -8.984 -18.984 1 83.75 1 MET B N 1
ATOM 3598 C CA . MET B 1 1 ? 17.609 -8.242 -17.734 1 83.75 1 MET B CA 1
ATOM 3599 C C . MET B 1 1 ? 17.141 -9.141 -16.594 1 83.75 1 MET B C 1
ATOM 3601 O O . MET B 1 1 ? 16.703 -10.266 -16.828 1 83.75 1 MET B O 1
ATOM 3605 N N . GLN B 1 2 ? 17.297 -8.602 -15.391 1 75.81 2 GLN B N 1
ATOM 3606 C CA . GLN B 1 2 ? 16.891 -9.391 -14.234 1 75.81 2 GLN B CA 1
ATOM 3607 C C . GLN B 1 2 ? 15.617 -8.812 -13.602 1 75.81 2 GLN B C 1
ATOM 3609 O O . GLN B 1 2 ? 15.211 -7.699 -13.922 1 75.81 2 GLN B O 1
ATOM 3614 N N . GLU B 1 3 ? 15.102 -9.57 -12.812 1 75.88 3 GLU B N 1
ATOM 3615 C CA . GLU B 1 3 ? 13.938 -9.133 -12.047 1 75.88 3 GLU B CA 1
ATOM 3616 C C . GLU B 1 3 ? 14.195 -7.805 -11.352 1 75.88 3 GLU B C 1
ATOM 3618 O O . GLU B 1 3 ? 15.297 -7.562 -10.859 1 75.88 3 GLU B O 1
ATOM 3623 N N . HIS B 1 4 ? 13.234 -6.895 -11.344 1 71.94 4 HIS B N 1
ATOM 3624 C CA . HIS B 1 4 ? 13.203 -5.621 -10.633 1 71.94 4 HIS B CA 1
ATOM 3625 C C . HIS B 1 4 ? 14.148 -4.609 -11.273 1 71.94 4 HIS B C 1
ATOM 3627 O O . HIS B 1 4 ? 14.375 -3.531 -10.719 1 71.94 4 HIS B O 1
ATOM 3633 N N . GLU B 1 5 ? 14.664 -4.992 -12.406 1 77.88 5 GLU B N 1
ATOM 3634 C CA . GLU B 1 5 ? 15.531 -4.051 -13.117 1 77.88 5 GLU B CA 1
ATOM 3635 C C . GLU B 1 5 ? 14.727 -3.199 -14.102 1 77.88 5 GLU B C 1
ATOM 3637 O O . GLU B 1 5 ? 13.664 -3.613 -14.562 1 77.88 5 GLU B O 1
ATOM 3642 N N . ARG B 1 6 ? 15.273 -2.029 -14.391 1 83.25 6 ARG B N 1
ATOM 3643 C CA . ARG B 1 6 ? 14.648 -1.118 -15.344 1 83.25 6 ARG B CA 1
ATOM 3644 C C . ARG B 1 6 ? 14.734 -1.67 -16.766 1 83.25 6 ARG B C 1
ATOM 3646 O O . ARG B 1 6 ? 15.766 -2.213 -17.156 1 83.25 6 ARG B O 1
ATOM 3653 N N . ILE B 1 7 ? 13.625 -1.438 -17.453 1 87.69 7 ILE B N 1
ATOM 3654 C CA . ILE B 1 7 ? 13.617 -1.858 -18.844 1 87.69 7 ILE B CA 1
ATOM 3655 C C . ILE B 1 7 ? 14.617 -1.02 -19.641 1 87.69 7 ILE B C 1
ATOM 3657 O O . ILE B 1 7 ? 14.688 0.199 -19.469 1 87.69 7 ILE B O 1
ATOM 3661 N N . PRO B 1 8 ? 15.344 -1.685 -20.484 1 80.25 8 PRO B N 1
ATOM 3662 C CA . PRO B 1 8 ? 16.438 -1.002 -21.172 1 80.25 8 PRO B CA 1
ATOM 3663 C C . PRO B 1 8 ? 15.945 -0.06 -22.266 1 80.25 8 PRO B C 1
ATOM 3665 O O . PRO B 1 8 ? 16.719 0.773 -22.766 1 80.25 8 PRO B O 1
ATOM 3668 N N . TYR B 1 9 ? 14.734 -0.101 -22.625 1 84.5 9 TYR B N 1
ATOM 3669 C CA . TYR B 1 9 ? 14.188 0.734 -23.703 1 84.5 9 TYR B CA 1
ATOM 3670 C C . TYR B 1 9 ? 13.695 2.064 -23.141 1 84.5 9 TYR B C 1
ATOM 3672 O O . TYR B 1 9 ? 13.523 2.219 -21.938 1 84.5 9 TYR B O 1
ATOM 3680 N N . ASN B 1 10 ? 13.562 3.004 -24.047 1 79.25 10 ASN B N 1
ATOM 3681 C CA . ASN B 1 10 ? 13.07 4.312 -23.641 1 79.25 10 ASN B CA 1
ATOM 3682 C C . ASN B 1 10 ? 11.609 4.246 -23.188 1 79.25 10 ASN B C 1
ATOM 3684 O O . ASN B 1 10 ? 10.695 4.328 -24.016 1 79.25 10 ASN B O 1
ATOM 3688 N N . SER B 1 11 ? 11.438 4.188 -21.969 1 77.06 11 SER B N 1
ATOM 3689 C CA . SER B 1 11 ? 10.133 3.963 -21.344 1 77.06 11 SER B CA 1
ATOM 3690 C C . SER B 1 11 ? 9.172 5.102 -21.672 1 77.06 11 SER B C 1
ATOM 3692 O O . SER B 1 11 ? 7.977 4.871 -21.875 1 77.06 11 SER B O 1
ATOM 3694 N N . SER B 1 12 ? 9.695 6.297 -21.766 1 75.44 12 SER B N 1
ATOM 3695 C CA . SER B 1 12 ? 8.852 7.477 -21.938 1 75.44 12 SER B CA 1
ATOM 3696 C C . SER B 1 12 ? 8.109 7.43 -23.266 1 75.44 12 SER B C 1
ATOM 3698 O O . SER B 1 12 ? 6.965 7.871 -23.359 1 75.44 12 SER B O 1
ATOM 3700 N N . ASP B 1 13 ? 8.773 6.781 -24.234 1 79.75 13 ASP B N 1
ATOM 3701 C CA . ASP B 1 13 ? 8.195 6.738 -25.562 1 79.75 13 ASP B CA 1
ATOM 3702 C C . ASP B 1 13 ? 7.031 5.754 -25.625 1 79.75 13 ASP B C 1
ATOM 3704 O O . ASP B 1 13 ? 6.203 5.82 -26.531 1 79.75 13 ASP B O 1
ATOM 3708 N N . TYR B 1 14 ? 7.031 4.934 -24.672 1 83.06 14 TYR B N 1
ATOM 3709 C CA . TYR B 1 14 ? 6.035 3.873 -24.75 1 83.06 14 TYR B CA 1
ATOM 3710 C C . TYR B 1 14 ? 4.98 4.02 -23.672 1 83.06 14 TYR B C 1
ATOM 3712 O O . TYR B 1 14 ? 4.156 3.125 -23.469 1 83.06 14 TYR B O 1
ATOM 3720 N N . ARG B 1 15 ? 4.973 5.094 -23 1 80.94 15 ARG B N 1
ATOM 3721 C CA . ARG B 1 15 ? 4.035 5.305 -21.891 1 80.94 15 ARG B CA 1
ATOM 3722 C C . ARG B 1 15 ? 2.596 5.324 -22.391 1 80.94 15 ARG B C 1
ATOM 3724 O O . ARG B 1 15 ? 1.688 4.852 -21.703 1 80.94 15 ARG B O 1
ATOM 3731 N N . ASN B 1 16 ? 2.428 5.816 -23.562 1 75.69 16 ASN B N 1
ATOM 3732 C CA . ASN B 1 16 ? 1.076 5.844 -24.109 1 75.69 16 ASN B CA 1
ATOM 3733 C C . ASN B 1 16 ? 0.605 4.449 -24.5 1 75.69 16 ASN B C 1
ATOM 3735 O O . ASN B 1 16 ? -0.595 4.168 -24.5 1 75.69 16 ASN B O 1
ATOM 3739 N N . PHE B 1 17 ? 1.601 3.674 -24.828 1 81.56 17 PHE B N 1
ATOM 3740 C CA . PHE B 1 17 ? 1.271 2.328 -25.281 1 81.56 17 PHE B CA 1
ATOM 3741 C C . PHE B 1 17 ? 1.034 1.397 -24.094 1 81.56 17 PHE B C 1
ATOM 3743 O O . PHE B 1 17 ? 0.042 0.666 -24.062 1 81.56 17 PHE B O 1
ATOM 3750 N N . TRP B 1 18 ? 1.779 1.452 -23.062 1 86.38 18 TRP B N 1
ATOM 3751 C CA . TRP B 1 18 ? 1.744 0.479 -21.984 1 86.38 18 TRP B CA 1
ATOM 3752 C C . TRP B 1 18 ? 1.023 1.047 -20.766 1 86.38 18 TRP B C 1
ATOM 3754 O O . TRP B 1 18 ? 0.649 0.304 -19.844 1 86.38 18 TRP B O 1
ATOM 3764 N N . ASP B 1 19 ? 0.856 2.355 -20.766 1 82.62 19 ASP B N 1
ATOM 3765 C CA . ASP B 1 19 ? 0.26 3.006 -19.609 1 82.62 19 ASP B CA 1
ATOM 3766 C C . ASP B 1 19 ? 0.917 2.531 -18.312 1 82.62 19 ASP B C 1
ATOM 3768 O O . ASP B 1 19 ? 2.094 2.805 -18.078 1 82.62 19 ASP B O 1
ATOM 3772 N N . GLU B 1 20 ? 0.232 1.76 -17.562 1 85.06 20 GLU B N 1
ATOM 3773 C CA . GLU B 1 20 ? 0.757 1.309 -16.281 1 85.06 20 GLU B CA 1
ATOM 3774 C C . GLU B 1 20 ? 1.778 0.19 -16.469 1 85.06 20 GLU B C 1
ATOM 3776 O O . GLU B 1 20 ? 2.586 -0.073 -15.57 1 85.06 20 GLU B O 1
ATOM 3781 N N . GLY B 1 21 ? 1.737 -0.459 -17.516 1 89.38 21 GLY B N 1
ATOM 3782 C CA . GLY B 1 21 ? 2.646 -1.566 -17.766 1 89.38 21 GLY B CA 1
ATOM 3783 C C . GLY B 1 21 ? 1.963 -2.764 -18.406 1 89.38 21 GLY B C 1
ATOM 3784 O O . GLY B 1 21 ? 0.855 -2.646 -18.938 1 89.38 21 GLY B O 1
ATOM 3785 N N . MET B 1 22 ? 2.65 -3.834 -18.469 1 89.88 22 MET B N 1
ATOM 3786 C CA . MET B 1 22 ? 2.086 -5.07 -19 1 89.88 22 MET B CA 1
ATOM 3787 C C . MET B 1 22 ? 1.463 -5.91 -17.891 1 89.88 22 MET B C 1
ATOM 3789 O O . MET B 1 22 ? 2.17 -6.598 -17.156 1 89.88 22 MET B O 1
ATOM 3793 N N . ARG B 1 23 ? 0.152 -5.871 -17.891 1 86.81 23 ARG B N 1
ATOM 3794 C CA . ARG B 1 23 ? -0.604 -6.582 -16.859 1 86.81 23 ARG B CA 1
ATOM 3795 C C . ARG B 1 23 ? -0.795 -8.047 -17.234 1 86.81 23 ARG B C 1
ATOM 3797 O O . ARG B 1 23 ? -1.07 -8.367 -18.406 1 86.81 23 ARG B O 1
ATOM 3804 N N . LEU B 1 24 ? -0.55 -8.867 -16.25 1 86.81 24 LEU B N 1
ATOM 3805 C CA . LEU B 1 24 ? -0.775 -10.297 -16.422 1 86.81 24 LEU B CA 1
ATOM 3806 C C . LEU B 1 24 ? -2.104 -10.711 -15.797 1 86.81 24 LEU B C 1
ATOM 3808 O O . LEU B 1 24 ? -2.707 -9.953 -15.039 1 86.81 24 LEU B O 1
ATOM 3812 N N . PRO B 1 25 ? -2.604 -11.836 -16.156 1 80.19 25 PRO B N 1
ATOM 3813 C CA . PRO B 1 25 ? -3.826 -12.297 -15.492 1 80.19 25 PRO B CA 1
ATOM 3814 C C . PRO B 1 25 ? -3.682 -12.391 -13.977 1 80.19 25 PRO B C 1
ATOM 3816 O O . PRO B 1 25 ? -2.666 -12.883 -13.477 1 80.19 25 PRO B O 1
ATOM 3819 N N . PRO B 1 26 ? -4.691 -11.789 -13.328 1 73.62 26 PRO B N 1
ATOM 3820 C CA . PRO B 1 26 ? -4.586 -11.75 -11.867 1 73.62 26 PRO B CA 1
ATOM 3821 C C . PRO B 1 26 ? -4.633 -13.141 -11.242 1 73.62 26 PRO B C 1
ATOM 3823 O O . PRO B 1 26 ? -5.27 -14.047 -11.789 1 73.62 26 PRO B O 1
ATOM 3826 N N . GLN B 1 27 ? -3.76 -13.328 -10.195 1 65.5 27 GLN B N 1
ATOM 3827 C CA . GLN B 1 27 ? -3.816 -14.57 -9.422 1 65.5 27 GLN B CA 1
ATOM 3828 C C . GLN B 1 27 ? -5.164 -14.719 -8.727 1 65.5 27 GLN B C 1
ATOM 3830 O O . GLN B 1 27 ? -5.758 -15.805 -8.734 1 65.5 27 GLN B O 1
ATOM 3835 N N . LYS B 1 28 ? -5.477 -13.625 -8.016 1 62.72 28 LYS B N 1
ATOM 3836 C CA . LYS B 1 28 ? -6.723 -13.492 -7.27 1 62.72 28 LYS B CA 1
ATOM 3837 C C . LYS B 1 28 ? -7.418 -12.172 -7.59 1 62.72 28 LYS B C 1
ATOM 3839 O O . LYS B 1 28 ? -6.781 -11.219 -8.055 1 62.72 28 LYS B O 1
ATOM 3844 N N . PRO B 1 29 ? -8.719 -12.305 -7.453 1 58.12 29 PRO B N 1
A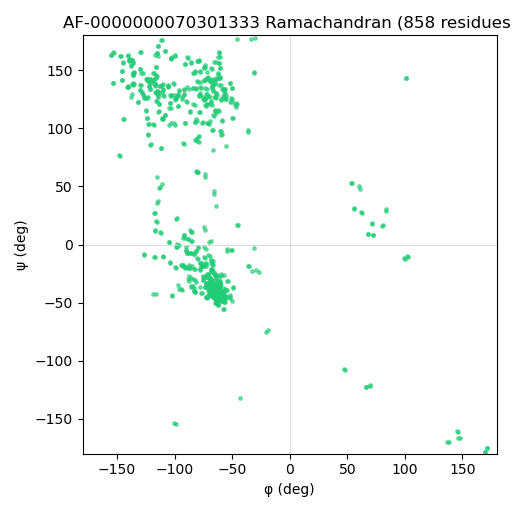TOM 3845 C CA . PRO B 1 29 ? -9.406 -11.039 -7.695 1 58.12 29 PRO B CA 1
ATOM 3846 C C . PRO B 1 29 ? -8.805 -9.883 -6.891 1 58.12 29 PRO B C 1
ATOM 3848 O O . PRO B 1 29 ? -8.602 -10.008 -5.68 1 58.12 29 PRO B O 1
ATOM 3851 N N . GLY B 1 30 ? -8.406 -8.922 -7.574 1 56.75 30 GLY B N 1
ATOM 3852 C CA . GLY B 1 30 ? -7.945 -7.711 -6.91 1 56.75 30 GLY B CA 1
ATOM 3853 C C . GLY B 1 30 ? -6.434 -7.625 -6.809 1 56.75 30 GLY B C 1
ATOM 3854 O O . GLY B 1 30 ? -5.891 -6.605 -6.383 1 56.75 30 GLY B O 1
ATOM 3855 N N . LEU B 1 31 ? -5.801 -8.773 -7.113 1 66.69 31 LEU B N 1
ATOM 3856 C CA . LEU B 1 31 ? -4.348 -8.742 -7.031 1 66.69 31 LEU B CA 1
ATOM 3857 C C . LEU B 1 31 ? -3.727 -8.688 -8.422 1 66.69 31 LEU B C 1
ATOM 3859 O O . LEU B 1 31 ? -3.664 -9.711 -9.117 1 66.69 31 LEU B O 1
ATOM 3863 N N . ASP B 1 32 ? -3.303 -7.543 -8.773 1 74.12 32 ASP B N 1
ATOM 3864 C CA . ASP B 1 32 ? -2.709 -7.34 -10.094 1 74.12 32 ASP B CA 1
ATOM 3865 C C . ASP B 1 32 ? -1.303 -7.93 -10.156 1 74.12 32 ASP B C 1
ATOM 3867 O O . ASP B 1 32 ? -0.587 -7.957 -9.148 1 74.12 32 ASP B O 1
ATOM 3871 N N . ARG B 1 33 ? -1.065 -8.484 -11.273 1 84.44 33 ARG B N 1
ATOM 3872 C CA . ARG B 1 33 ? 0.258 -9 -11.602 1 84.44 33 ARG B CA 1
ATOM 3873 C C . ARG B 1 33 ? 0.81 -8.328 -12.859 1 84.44 33 ARG B C 1
ATOM 3875 O O . ARG B 1 33 ? 0.073 -8.094 -13.82 1 84.44 33 ARG B O 1
ATOM 3882 N N . TRP B 1 34 ? 2.131 -8.062 -12.688 1 87.44 34 TRP B N 1
ATOM 3883 C CA . TRP B 1 34 ? 2.732 -7.316 -13.789 1 87.44 34 TRP B CA 1
ATOM 3884 C C . TRP B 1 34 ? 4.008 -7.996 -14.273 1 87.44 34 TRP B C 1
ATOM 3886 O O . TRP B 1 34 ? 4.801 -8.492 -13.469 1 87.44 34 TRP B O 1
ATOM 3896 N N . PHE B 1 35 ? 4.152 -8.047 -15.547 1 91.81 35 PHE B N 1
ATOM 3897 C CA . PHE B 1 35 ? 5.469 -8.398 -16.078 1 91.81 35 PHE B CA 1
ATOM 3898 C C . PHE B 1 35 ? 6.449 -7.254 -15.883 1 91.81 35 PHE B C 1
ATOM 3900 O O . PHE B 1 35 ? 7.586 -7.465 -15.453 1 91.81 35 PHE B O 1
ATOM 3907 N N . PHE B 1 36 ? 5.992 -6.062 -16.219 1 90.31 36 PHE B N 1
ATOM 3908 C CA . PHE B 1 36 ? 6.672 -4.82 -15.875 1 90.31 36 PHE B CA 1
ATOM 3909 C C . PHE B 1 36 ? 5.664 -3.717 -15.578 1 90.31 36 PHE B C 1
ATOM 3911 O O . PHE B 1 36 ? 4.512 -3.789 -16.016 1 90.31 36 PHE B O 1
ATOM 3918 N N . GLN B 1 37 ? 6.098 -2.781 -14.852 1 87.81 37 GLN B N 1
ATOM 3919 C CA . GLN B 1 37 ? 5.211 -1.702 -14.43 1 87.81 37 GLN B CA 1
ATOM 3920 C C . GLN B 1 37 ? 5.961 -0.377 -14.336 1 87.81 37 GLN B C 1
ATOM 3922 O O . GLN B 1 37 ? 7.145 -0.352 -13.992 1 87.81 37 GLN B O 1
ATOM 3927 N N . TRP B 1 38 ? 5.199 0.633 -14.602 1 85.69 38 TRP B N 1
ATOM 3928 C CA . TRP B 1 38 ? 5.777 1.971 -14.508 1 85.69 38 TRP B CA 1
ATOM 3929 C C . TRP B 1 38 ? 6.047 2.346 -13.055 1 85.69 38 TRP B C 1
ATOM 3931 O O . TRP B 1 38 ? 5.195 2.139 -12.188 1 85.69 38 TRP B O 1
ATOM 3941 N N . GLN B 1 39 ? 7.234 2.723 -12.82 1 80.25 39 GLN B N 1
ATOM 3942 C CA . GLN B 1 39 ? 7.594 3.248 -11.508 1 80.25 39 GLN B CA 1
ATOM 3943 C C . GLN B 1 39 ? 8.031 4.707 -11.602 1 80.25 39 GLN B C 1
ATOM 3945 O O . GLN B 1 39 ? 8.781 5.078 -12.5 1 80.25 39 GLN B O 1
ATOM 3950 N N . TRP B 1 40 ? 7.375 5.52 -10.648 1 75.44 40 TRP B N 1
ATOM 3951 C CA . TRP B 1 40 ? 7.707 6.941 -10.633 1 75.44 40 TRP B CA 1
ATOM 3952 C C . TRP B 1 40 ? 9.016 7.188 -9.898 1 75.44 40 TRP B C 1
ATOM 3954 O O . TRP B 1 40 ? 9.438 6.367 -9.078 1 75.44 40 TRP B O 1
ATOM 3964 N N . ARG B 1 41 ? 9.648 8.367 -10.234 1 62.69 41 ARG B N 1
ATOM 3965 C CA . ARG B 1 41 ? 10.875 8.773 -9.547 1 62.69 41 ARG B CA 1
ATOM 3966 C C . ARG B 1 41 ? 10.609 9.055 -8.078 1 62.69 41 ARG B C 1
ATOM 3968 O O . ARG B 1 41 ? 9.609 9.688 -7.73 1 62.69 41 ARG B O 1
ATOM 3975 N N . ASP B 1 42 ? 11.18 8.297 -7.172 1 56.81 42 ASP B N 1
ATOM 3976 C CA . ASP B 1 42 ? 11.078 8.672 -5.766 1 56.81 42 ASP B CA 1
ATOM 3977 C C . ASP B 1 42 ? 12.086 9.766 -5.418 1 56.81 42 ASP B C 1
ATOM 3979 O O . ASP B 1 42 ? 13.297 9.516 -5.391 1 56.81 42 ASP B O 1
ATOM 3983 N N . PRO B 1 43 ? 11.719 11.109 -5.484 1 51.16 43 PRO B N 1
ATOM 3984 C CA . PRO B 1 43 ? 12.703 12.164 -5.203 1 51.16 43 PRO B CA 1
ATOM 3985 C C . PRO B 1 43 ? 13.422 11.953 -3.871 1 51.16 43 PRO B C 1
ATOM 3987 O O . PRO B 1 43 ? 14.539 12.438 -3.688 1 51.16 43 PRO B O 1
ATOM 3990 N N . LEU B 1 44 ? 12.734 11.594 -2.807 1 49.94 44 LEU B N 1
ATOM 3991 C CA . LEU B 1 44 ? 13.352 11.562 -1.486 1 49.94 44 LEU B CA 1
ATOM 3992 C C . LEU B 1 44 ? 14.328 10.398 -1.374 1 49.94 44 LEU B C 1
ATOM 3994 O O . LEU B 1 44 ? 15.086 10.312 -0.406 1 49.94 44 LEU B O 1
ATOM 3998 N N . LYS B 1 45 ? 14.047 9.469 -2.092 1 45.19 45 LYS B N 1
ATOM 3999 C CA . LYS B 1 45 ? 15.078 8.461 -1.882 1 45.19 45 LYS B CA 1
ATOM 4000 C C . LYS B 1 45 ? 16.438 8.945 -2.373 1 45.19 45 LYS B C 1
ATOM 4002 O O . LYS B 1 45 ? 16.797 8.742 -3.537 1 45.19 45 LYS B O 1
ATOM 4007 N N . LYS B 1 46 ? 16.812 10.219 -2.016 1 40.09 46 LYS B N 1
ATOM 4008 C CA . LYS B 1 46 ? 18.234 10.539 -2.057 1 40.09 46 LYS B CA 1
ATOM 4009 C C . LYS B 1 46 ? 19.078 9.32 -1.693 1 40.09 46 LYS B C 1
ATOM 4011 O O . LYS B 1 46 ? 18.578 8.375 -1.077 1 40.09 46 LYS B O 1
ATOM 4016 N N . ASP B 1 47 ? 20.5 9.617 -1.812 1 34.38 47 ASP B N 1
ATOM 4017 C CA . ASP B 1 47 ? 21.75 8.883 -1.644 1 34.38 47 ASP B CA 1
ATOM 4018 C C . ASP B 1 47 ? 21.766 8.141 -0.308 1 34.38 47 ASP B C 1
ATOM 4020 O O . ASP B 1 47 ? 22.812 8.07 0.345 1 34.38 47 ASP B O 1
ATOM 4024 N N . GLU B 1 48 ? 20.828 8.227 0.61 1 32.78 48 GLU B N 1
ATOM 4025 C CA . GLU B 1 48 ? 21.578 7.555 1.665 1 32.78 48 GLU B CA 1
ATOM 4026 C C . GLU B 1 48 ? 22.219 6.266 1.15 1 32.78 48 GLU B C 1
ATOM 4028 O O . GLU B 1 48 ? 21.625 5.559 0.334 1 32.78 48 GLU B O 1
ATOM 4033 N N . ASN B 1 49 ? 23.562 6.199 1.239 1 31.38 49 ASN B N 1
ATOM 4034 C CA . ASN B 1 49 ? 24.578 5.156 1.11 1 31.38 49 ASN B CA 1
ATOM 4035 C C . ASN B 1 49 ? 24.031 3.787 1.5 1 31.38 49 ASN B C 1
ATOM 4037 O O . ASN B 1 49 ? 24.797 2.865 1.789 1 31.38 49 ASN B O 1
ATOM 4041 N N . ASN B 1 50 ? 22.938 3.691 2.311 1 32.19 50 ASN B N 1
ATOM 4042 C CA . ASN B 1 50 ? 23.062 2.273 2.631 1 32.19 50 ASN B CA 1
ATOM 4043 C C . ASN B 1 50 ? 22.891 1.4 1.391 1 32.19 50 ASN B C 1
ATOM 4045 O O . ASN B 1 50 ? 22.031 1.674 0.55 1 32.19 50 ASN B O 1
ATOM 4049 N N . GLY B 1 51 ? 23.844 0.688 0.924 1 31.23 51 GLY B N 1
ATOM 4050 C CA . GLY B 1 51 ? 24.188 -0.287 -0.098 1 31.23 51 GLY B CA 1
ATOM 4051 C C . GLY B 1 51 ? 22.984 -1.021 -0.652 1 31.23 51 GLY B C 1
ATOM 4052 O O . GLY B 1 51 ? 22.859 -1.189 -1.867 1 31.23 51 GLY B O 1
ATOM 4053 N N . ASP B 1 52 ? 22.422 -1.955 0.064 1 33.12 52 ASP B N 1
ATOM 4054 C CA . ASP B 1 52 ? 21.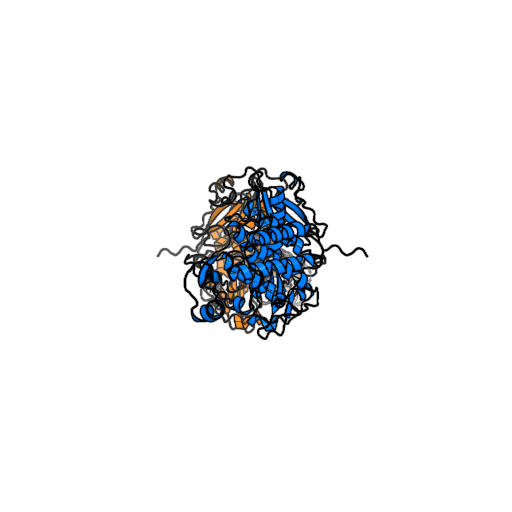812 -3.17 -0.473 1 33.12 52 ASP B CA 1
ATOM 4055 C C . ASP B 1 52 ? 20.359 -2.922 -0.886 1 33.12 52 ASP B C 1
ATOM 4057 O O . ASP B 1 52 ? 19.641 -3.857 -1.251 1 33.12 52 ASP B O 1
ATOM 4061 N N . SER B 1 53 ? 19.641 -1.964 -0.239 1 35.97 53 SER B N 1
ATOM 4062 C CA . SER B 1 53 ? 18.203 -2.148 -0.417 1 35.97 53 SER B CA 1
ATOM 4063 C C . SER B 1 53 ? 17.781 -1.806 -1.84 1 35.97 53 SER B C 1
ATOM 4065 O O . SER B 1 53 ? 18.484 -1.087 -2.551 1 35.97 53 SER B O 1
ATOM 4067 N N . MET B 1 54 ? 16.797 -2.334 -2.553 1 38.84 54 MET B N 1
ATOM 4068 C CA . MET B 1 54 ? 16.203 -2.125 -3.867 1 38.84 54 MET B CA 1
ATOM 4069 C C . MET B 1 54 ? 15.977 -0.64 -4.133 1 38.84 54 MET B C 1
ATOM 4071 O O . MET B 1 54 ? 14.891 -0.236 -4.559 1 38.84 54 MET B O 1
ATOM 4075 N N . SER B 1 55 ? 16.516 0.298 -3.5 1 40.12 55 SER B N 1
ATOM 4076 C CA . SER B 1 55 ? 16.516 1.757 -3.541 1 40.12 55 SER B CA 1
ATOM 4077 C C . SER B 1 55 ? 16.891 2.27 -4.926 1 40.12 55 SER B C 1
ATOM 4079 O O . SER B 1 55 ? 17.078 3.475 -5.117 1 40.12 55 SER B O 1
ATOM 4081 N N . HIS B 1 56 ? 17.281 1.368 -5.867 1 44.44 56 HIS B N 1
ATOM 4082 C CA . HIS B 1 56 ? 17.812 1.931 -7.105 1 44.44 56 HIS B CA 1
ATOM 4083 C C . HIS B 1 56 ? 16.703 2.604 -7.918 1 44.44 56 HIS B C 1
ATOM 4085 O O . HIS B 1 56 ? 16.906 2.906 -9.102 1 44.44 56 HIS B O 1
ATOM 4091 N N . MET B 1 57 ? 15.523 2.645 -7.445 1 51.28 57 MET B N 1
ATOM 4092 C CA . MET B 1 57 ? 14.57 3.158 -8.422 1 51.28 57 MET B CA 1
ATOM 4093 C C . MET B 1 57 ? 14.734 4.664 -8.602 1 51.28 57 MET B C 1
ATOM 4095 O O . MET B 1 57 ? 14.008 5.449 -7.996 1 51.28 57 MET B O 1
ATOM 4099 N N . ASN B 1 58 ? 15.836 5.117 -9.016 1 58.84 58 ASN B N 1
ATOM 4100 C CA . ASN B 1 58 ? 16.219 6.52 -9.133 1 58.84 58 ASN B CA 1
ATOM 4101 C C . ASN B 1 58 ? 15.516 7.195 -10.305 1 58.84 58 ASN B C 1
ATOM 4103 O O . ASN B 1 58 ? 15.32 8.414 -10.305 1 58.84 58 ASN B O 1
ATOM 4107 N N . GLU B 1 59 ? 15.188 6.359 -11.344 1 71.69 59 GLU B N 1
ATOM 4108 C CA . GLU B 1 59 ? 14.633 7.039 -12.508 1 71.69 59 GLU B CA 1
ATOM 4109 C C . GLU B 1 59 ? 13.242 6.508 -12.852 1 71.69 59 GLU B C 1
ATOM 4111 O O . GLU B 1 59 ? 12.969 5.316 -12.695 1 71.69 59 GLU B O 1
ATOM 4116 N N . ALA B 1 60 ? 12.422 7.402 -13.133 1 77.44 60 ALA B N 1
ATOM 4117 C CA . ALA B 1 60 ? 11.086 6.996 -13.578 1 77.44 60 ALA B CA 1
ATOM 4118 C C . ALA B 1 60 ? 11.172 6.129 -14.828 1 77.44 60 ALA B C 1
ATOM 4120 O O . ALA B 1 60 ? 12.008 6.367 -15.703 1 77.44 60 ALA B O 1
ATOM 4121 N N . GLY B 1 61 ? 10.5 5.047 -14.922 1 85.38 61 GLY B N 1
ATOM 4122 C CA . GLY B 1 61 ? 10.453 4.145 -16.062 1 85.38 61 GLY B CA 1
ATOM 4123 C C . GLY B 1 61 ? 9.766 2.828 -15.75 1 85.38 61 GLY B C 1
ATOM 4124 O O . GLY B 1 61 ? 9.188 2.658 -14.68 1 85.38 61 GLY B O 1
ATOM 4125 N N . TYR B 1 62 ? 9.758 2.012 -16.797 1 88.5 62 TYR B N 1
ATOM 4126 C CA . TYR B 1 62 ? 9.195 0.681 -16.594 1 88.5 62 TYR B CA 1
ATOM 4127 C C . TYR B 1 62 ? 10.219 -0.253 -15.953 1 88.5 62 TYR B C 1
ATOM 4129 O O . TYR B 1 62 ? 11.375 -0.297 -16.375 1 88.5 62 TYR B O 1
ATOM 4137 N N . TYR B 1 63 ? 9.781 -0.977 -14.977 1 86.38 63 TYR B N 1
ATOM 4138 C CA . TYR B 1 63 ? 10.633 -1.925 -14.258 1 86.38 63 TYR B CA 1
ATOM 4139 C C . TYR B 1 63 ? 10.023 -3.322 -14.281 1 86.38 63 TYR B C 1
ATOM 4141 O O . TYR B 1 63 ? 8.812 -3.482 -14.148 1 86.38 63 TYR B O 1
ATOM 4149 N N . ALA B 1 64 ? 10.938 -4.289 -14.406 1 86.44 64 ALA B N 1
ATOM 4150 C CA . ALA B 1 64 ? 10.484 -5.676 -14.305 1 86.44 64 ALA B CA 1
ATOM 4151 C C . ALA B 1 64 ? 10.008 -5.996 -12.891 1 86.44 64 ALA B C 1
ATOM 4153 O O . ALA B 1 64 ? 10.477 -5.398 -11.922 1 86.44 64 ALA B O 1
ATOM 4154 N N . SER B 1 65 ? 9.086 -6.91 -12.844 1 83.5 65 SER B N 1
ATOM 4155 C CA . SER B 1 65 ? 8.539 -7.348 -11.562 1 83.5 65 SER B CA 1
ATOM 4156 C C . SER B 1 65 ? 9.188 -8.648 -11.102 1 83.5 65 SER B C 1
ATOM 4158 O O . SER B 1 65 ? 10.344 -8.922 -11.43 1 83.5 65 SER B O 1
ATOM 4160 N N . TYR B 1 66 ? 8.5 -9.43 -10.297 1 80.56 66 TYR B N 1
ATOM 4161 C CA . TYR B 1 66 ? 8.984 -10.711 -9.797 1 80.56 66 TYR B CA 1
ATOM 4162 C C . TYR B 1 66 ? 8.68 -11.828 -10.781 1 80.56 66 TYR B C 1
ATOM 4164 O O . TYR B 1 66 ? 8.852 -13.008 -10.469 1 80.56 66 TYR B O 1
ATOM 4172 N N . VAL B 1 67 ? 8.266 -11.484 -11.938 1 88.62 67 VAL B N 1
ATOM 4173 C CA . VAL B 1 67 ? 7.91 -12.445 -12.977 1 88.62 67 VAL B CA 1
ATOM 4174 C C . VAL B 1 67 ? 9.055 -12.57 -13.977 1 88.62 67 VAL B C 1
ATOM 4176 O O . VAL B 1 67 ? 9.594 -11.562 -14.438 1 88.62 67 VAL B O 1
ATOM 4179 N N . ILE B 1 68 ? 9.438 -13.75 -14.227 1 90.06 68 ILE B N 1
ATOM 4180 C CA . ILE B 1 68 ? 10.477 -13.969 -15.227 1 90.06 68 ILE B CA 1
ATOM 4181 C C . ILE B 1 68 ? 9.852 -14.484 -16.516 1 90.06 68 ILE B C 1
ATOM 4183 O O . ILE B 1 68 ? 8.695 -14.922 -16.516 1 90.06 68 ILE B O 1
ATOM 4187 N N . GLY B 1 69 ? 10.617 -14.336 -17.641 1 92.75 69 GLY B N 1
ATOM 4188 C CA . GLY B 1 69 ? 10.102 -14.82 -18.906 1 92.75 69 GLY B CA 1
ATOM 4189 C C . GLY B 1 69 ? 10.531 -13.977 -20.094 1 92.75 69 GLY B C 1
ATOM 4190 O O . GLY B 1 69 ? 11.547 -13.281 -20.031 1 92.75 69 GLY B O 1
ATOM 4191 N N . VAL B 1 70 ? 9.836 -14.273 -21.109 1 92.38 70 VAL B N 1
ATOM 4192 C CA . VAL B 1 70 ? 10.141 -13.609 -22.375 1 92.38 70 VAL B CA 1
ATOM 4193 C C . VAL B 1 70 ? 8.875 -12.969 -22.938 1 92.38 70 VAL B C 1
ATOM 4195 O O . VAL B 1 70 ? 7.832 -13.617 -23.047 1 92.38 70 VAL B O 1
ATOM 4198 N N . GLN B 1 71 ? 9.008 -11.68 -23.219 1 92.19 71 GLN B N 1
ATOM 4199 C CA . GLN B 1 71 ? 7.91 -10.938 -23.828 1 92.19 71 GLN B CA 1
ATOM 4200 C C . GLN B 1 71 ? 8.414 -9.969 -24.891 1 92.19 71 GLN B C 1
ATOM 4202 O O . GLN B 1 71 ? 9.594 -9.609 -24.891 1 92.19 71 GLN B O 1
ATOM 4207 N N . TRP B 1 72 ? 7.512 -9.656 -25.734 1 91.88 72 TRP B N 1
ATOM 4208 C CA . TRP B 1 72 ? 7.805 -8.57 -26.672 1 91.88 72 TRP B CA 1
ATOM 4209 C C . TRP B 1 72 ? 7.344 -7.23 -26.109 1 91.88 72 TRP B C 1
ATOM 4211 O O . TRP B 1 72 ? 6.203 -7.098 -25.656 1 91.88 72 TRP B O 1
ATOM 4221 N N . PHE B 1 73 ? 8.203 -6.254 -26.203 1 90.31 73 PHE B N 1
ATOM 4222 C CA . PHE B 1 73 ? 7.895 -4.949 -25.625 1 90.31 73 PHE B CA 1
ATOM 4223 C C . PHE B 1 73 ? 7.055 -4.121 -26.594 1 90.31 73 PHE B C 1
ATOM 4225 O O . PHE B 1 73 ? 6.273 -3.268 -26.172 1 90.31 73 PHE B O 1
ATOM 4232 N N . ASP B 1 74 ? 7.246 -4.359 -27.844 1 88.69 74 ASP B N 1
ATOM 4233 C CA . ASP B 1 74 ? 6.539 -3.561 -28.844 1 88.69 74 ASP B CA 1
ATOM 4234 C C . ASP B 1 74 ? 5.574 -4.422 -29.656 1 88.69 74 ASP B C 1
ATOM 4236 O O . ASP B 1 74 ? 5.691 -5.648 -29.672 1 88.69 74 ASP B O 1
ATOM 4240 N N . LYS B 1 75 ? 4.684 -3.777 -30.344 1 86.44 75 LYS B N 1
ATOM 4241 C CA . LYS B 1 75 ? 3.699 -4.469 -31.156 1 86.44 75 LYS B CA 1
ATOM 4242 C C . LYS B 1 75 ? 4.355 -5.113 -32.375 1 86.44 75 LYS B C 1
ATOM 4244 O O . LYS B 1 75 ? 3.943 -6.191 -32.812 1 86.44 75 LYS B O 1
ATOM 4249 N N . GLU B 1 76 ? 5.414 -4.555 -32.844 1 88.69 76 GLU B N 1
ATOM 4250 C CA . GLU B 1 76 ? 6.094 -5.02 -34.062 1 88.69 76 GLU B CA 1
ATOM 4251 C C . GLU B 1 76 ? 6.992 -6.219 -33.75 1 88.69 76 GLU B C 1
ATOM 4253 O O . GLU B 1 76 ? 7.527 -6.84 -34.688 1 88.69 76 GLU B O 1
ATOM 4258 N N . LYS B 1 77 ? 7.129 -6.57 -32.531 1 91.06 77 LYS B N 1
ATOM 4259 C CA . LYS B 1 77 ? 7.926 -7.719 -32.125 1 91.06 77 LYS B CA 1
ATOM 4260 C C . LYS B 1 77 ? 9.383 -7.559 -32.531 1 91.06 77 LYS B C 1
ATOM 4262 O O . LYS B 1 77 ? 9.969 -8.477 -33.125 1 91.06 77 LYS B O 1
ATOM 4267 N N . THR B 1 78 ? 9.93 -6.371 -32.219 1 90.62 78 THR B N 1
ATOM 4268 C CA . THR B 1 78 ? 11.32 -6.07 -32.531 1 90.62 78 THR B CA 1
ATOM 4269 C C . THR B 1 78 ? 12.117 -5.832 -31.25 1 90.62 78 THR B C 1
ATOM 4271 O O . THR B 1 78 ? 13.344 -5.785 -31.281 1 90.62 78 THR B O 1
ATOM 4274 N N . MET B 1 79 ? 11.406 -5.73 -30.188 1 91.69 79 MET B N 1
ATOM 4275 C CA . MET B 1 79 ? 12.062 -5.402 -28.922 1 91.69 79 MET B CA 1
ATOM 4276 C C . MET B 1 79 ? 11.82 -6.496 -27.891 1 91.69 79 MET B C 1
ATOM 4278 O O . MET B 1 79 ? 10.953 -6.359 -27.016 1 91.69 79 MET B O 1
ATOM 4282 N N . PRO B 1 80 ? 12.695 -7.508 -27.922 1 91.56 80 PRO B N 1
ATOM 4283 C CA . PRO B 1 80 ? 12.508 -8.602 -26.953 1 91.56 80 PRO B CA 1
ATOM 4284 C C . PRO B 1 80 ? 12.891 -8.195 -25.531 1 91.56 80 PRO B C 1
ATOM 4286 O O . PRO B 1 80 ? 13.867 -7.477 -25.328 1 91.56 80 PRO B O 1
ATOM 4289 N N . LEU B 1 81 ? 12.023 -8.555 -24.625 1 92.12 81 LEU B N 1
ATOM 4290 C CA . LEU B 1 81 ? 12.305 -8.422 -23.203 1 92.12 81 LEU B CA 1
ATOM 4291 C C . LEU B 1 81 ? 12.531 -9.789 -22.562 1 92.12 81 LEU B C 1
ATOM 4293 O O . LEU B 1 81 ? 11.617 -10.609 -22.516 1 92.12 81 LEU B O 1
ATOM 4297 N N . VAL B 1 82 ? 13.781 -10.062 -22.141 1 91.19 82 VAL B N 1
ATOM 4298 C CA . VAL B 1 82 ? 14.133 -11.305 -21.453 1 91.19 82 VAL B CA 1
ATOM 4299 C C . VAL B 1 82 ? 14.445 -11.023 -19.984 1 91.19 82 VAL B C 1
ATOM 4301 O O . VAL B 1 82 ? 15.445 -10.375 -19.672 1 91.19 82 VAL B O 1
ATOM 4304 N N . VAL B 1 83 ? 13.539 -11.438 -19.156 1 89.75 83 VAL B N 1
ATOM 4305 C CA . VAL B 1 83 ? 13.719 -11.227 -17.719 1 89.75 83 VAL B CA 1
ATOM 4306 C C . VAL B 1 83 ? 14.133 -12.539 -17.047 1 89.75 83 VAL B C 1
ATOM 4308 O O . VAL B 1 83 ? 13.398 -13.523 -17.094 1 89.75 83 VAL B O 1
ATOM 4311 N N . THR B 1 84 ? 15.25 -12.523 -16.406 1 87.94 84 THR B N 1
ATOM 4312 C CA . THR B 1 84 ? 15.75 -13.695 -15.695 1 87.94 84 THR B CA 1
ATOM 4313 C C . THR B 1 84 ? 15.719 -13.469 -14.188 1 87.94 84 THR B C 1
ATOM 4315 O O . THR B 1 84 ? 15.219 -12.445 -13.711 1 87.94 84 THR B O 1
ATOM 4318 N N . THR B 1 85 ? 16.062 -14.484 -13.492 1 81.81 85 THR B N 1
ATOM 4319 C CA . THR B 1 85 ? 16.031 -14.43 -12.039 1 81.81 85 THR B CA 1
ATOM 4320 C C . THR B 1 85 ? 17.031 -13.398 -11.508 1 81.81 85 THR B C 1
ATOM 4322 O O . THR B 1 85 ? 17.922 -12.969 -12.234 1 81.81 85 THR B O 1
ATOM 4325 N N . LYS B 1 86 ? 16.703 -13.008 -10.352 1 71.62 86 LYS B N 1
ATOM 4326 C CA . LYS B 1 86 ? 17.531 -11.992 -9.711 1 71.62 86 LYS B CA 1
ATOM 4327 C C . LYS B 1 86 ? 18.953 -12.5 -9.5 1 71.62 86 LYS B C 1
ATOM 4329 O O . LYS B 1 86 ? 19.203 -13.703 -9.516 1 71.62 86 LYS B O 1
ATOM 4334 N N . HIS B 1 87 ? 19.766 -11.508 -9.305 1 61.28 87 HIS B N 1
ATOM 4335 C CA . HIS B 1 87 ? 21.156 -11.859 -9.031 1 61.28 87 HIS B CA 1
ATOM 4336 C C . HIS B 1 87 ? 21.266 -12.766 -7.809 1 61.28 87 HIS B C 1
ATOM 4338 O O . HIS B 1 87 ? 20.609 -12.531 -6.797 1 61.28 87 HIS B O 1
ATOM 4344 N N . GLY B 1 88 ? 21.875 -13.805 -7.863 1 60.09 88 GLY B N 1
ATOM 4345 C CA . GLY B 1 88 ? 22.031 -14.773 -6.789 1 60.09 88 GLY B CA 1
ATOM 4346 C C . GLY B 1 88 ? 21.125 -15.977 -6.93 1 60.09 88 GLY B C 1
ATOM 4347 O O . GLY B 1 88 ? 21.266 -16.969 -6.203 1 60.09 88 GLY B O 1
ATOM 4348 N N . CYS B 1 89 ? 20.25 -15.812 -7.852 1 62.41 89 CYS B N 1
ATOM 4349 C CA . CYS B 1 89 ? 19.328 -16.922 -8.078 1 62.41 89 CYS B CA 1
ATOM 4350 C C . CYS B 1 89 ? 19.484 -17.469 -9.492 1 62.41 89 CYS B C 1
ATOM 4352 O O . CYS B 1 89 ? 18.516 -17.953 -10.078 1 62.41 89 CYS B O 1
ATOM 4354 N N . ASP B 1 90 ? 20.703 -17.266 -9.992 1 65.06 90 ASP B N 1
ATOM 4355 C CA . ASP B 1 90 ? 20.938 -17.656 -11.383 1 65.06 90 ASP B CA 1
ATOM 4356 C C . ASP B 1 90 ? 21 -19.172 -11.523 1 65.06 90 ASP B C 1
ATOM 4358 O O . ASP B 1 90 ? 20.781 -19.703 -12.617 1 65.06 90 ASP B O 1
ATOM 4362 N N . LYS B 1 91 ? 21.188 -19.797 -10.367 1 73.38 91 LYS B N 1
ATOM 4363 C CA . LYS B 1 91 ? 21.406 -21.234 -10.477 1 73.38 91 LYS B CA 1
ATOM 4364 C C . LYS B 1 91 ? 20.266 -22.016 -9.836 1 73.38 91 LYS B C 1
ATOM 4366 O O . LYS B 1 91 ? 20.484 -23.078 -9.25 1 73.38 91 LYS B O 1
ATOM 4371 N N . VAL B 1 92 ? 19.141 -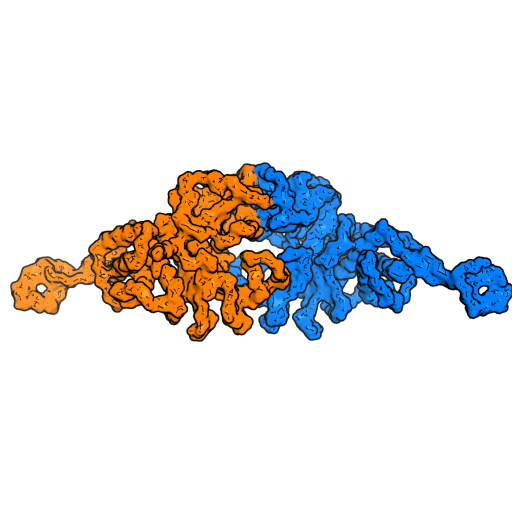21.438 -10.039 1 78.19 92 VAL B N 1
ATOM 4372 C CA . VAL B 1 92 ? 18 -22.094 -9.422 1 78.19 92 VAL B CA 1
ATOM 4373 C C . VAL B 1 92 ? 17.672 -23.375 -10.18 1 78.19 92 VAL B C 1
ATOM 4375 O O . VAL B 1 92 ? 17.672 -23.391 -11.414 1 78.19 92 VAL B O 1
ATOM 4378 N N . ASP B 1 93 ? 17.547 -24.453 -9.406 1 81.38 93 ASP B N 1
ATOM 4379 C CA . ASP B 1 93 ? 17.062 -25.719 -9.961 1 81.38 93 ASP B CA 1
ATOM 4380 C C . ASP B 1 93 ? 15.539 -25.734 -10.047 1 81.38 93 ASP B C 1
ATOM 4382 O O . ASP B 1 93 ? 14.875 -26.281 -9.164 1 81.38 93 ASP B O 1
ATOM 4386 N N . PHE B 1 94 ? 15.086 -25.312 -11.125 1 82.12 94 PHE B N 1
ATOM 4387 C CA . PHE B 1 94 ? 13.641 -25.188 -11.32 1 82.12 94 PHE B CA 1
ATOM 4388 C C . PHE B 1 94 ? 12.977 -26.547 -11.344 1 82.12 94 PHE B C 1
ATOM 4390 O O . PHE B 1 94 ? 11.852 -26.703 -10.867 1 82.12 94 PHE B O 1
ATOM 4397 N N . LEU B 1 95 ? 13.641 -27.453 -11.875 1 80.94 95 LEU B N 1
ATOM 4398 C CA . LEU B 1 95 ? 13.078 -28.797 -11.945 1 80.94 95 LEU B CA 1
ATOM 4399 C C . LEU B 1 95 ? 12.797 -29.344 -10.555 1 80.94 95 LEU B C 1
ATOM 4401 O O . LEU B 1 95 ? 11.75 -29.938 -10.312 1 80.94 95 LEU B O 1
ATOM 4405 N N . ASN B 1 96 ? 13.734 -29.156 -9.727 1 82.75 96 ASN B N 1
ATOM 4406 C CA . ASN B 1 96 ? 13.547 -29.594 -8.344 1 82.75 96 ASN B CA 1
ATOM 4407 C C . ASN B 1 96 ? 12.375 -28.859 -7.688 1 82.75 96 ASN B C 1
ATOM 4409 O O . ASN B 1 96 ? 11.594 -29.469 -6.949 1 82.75 96 ASN B O 1
ATOM 4413 N N . MET B 1 97 ? 12.273 -27.672 -7.949 1 83.75 97 MET B N 1
ATOM 4414 C CA . MET B 1 97 ? 11.172 -26.906 -7.395 1 83.75 97 MET B CA 1
ATOM 4415 C C . MET B 1 97 ? 9.828 -27.422 -7.895 1 83.75 97 MET B C 1
ATOM 4417 O O . MET B 1 97 ? 8.906 -27.641 -7.105 1 83.75 97 MET B O 1
ATOM 4421 N N . PHE B 1 98 ? 9.867 -27.688 -9.164 1 84.81 98 PHE B N 1
ATOM 4422 C CA . PHE B 1 98 ? 8.625 -28.156 -9.766 1 84.81 98 PHE B CA 1
ATOM 4423 C C . PHE B 1 98 ? 8.281 -29.562 -9.273 1 84.81 98 PHE B C 1
ATOM 4425 O O . PHE B 1 98 ? 7.109 -29.859 -9.031 1 84.81 98 PHE B O 1
ATOM 4432 N N . SER B 1 99 ? 9.273 -30.266 -9.172 1 83.5 99 SER B N 1
ATOM 4433 C CA . SER B 1 99 ? 9.078 -31.625 -8.695 1 83.5 99 SER B CA 1
ATOM 4434 C C . SER B 1 99 ? 8.508 -31.641 -7.281 1 83.5 99 SER B C 1
ATOM 4436 O O . SER B 1 99 ? 7.629 -32.438 -6.969 1 83.5 99 SER B O 1
ATOM 4438 N N . THR B 1 100 ? 9.047 -30.797 -6.477 1 83.19 100 THR B N 1
ATOM 4439 C CA . THR B 1 100 ? 8.547 -30.672 -5.113 1 83.19 100 THR B CA 1
ATOM 4440 C C . THR B 1 100 ? 7.082 -30.25 -5.105 1 83.19 100 THR B C 1
ATOM 4442 O O . THR B 1 100 ? 6.281 -30.781 -4.332 1 83.19 100 THR B O 1
ATOM 4445 N N . CYS B 1 101 ? 6.781 -29.375 -5.969 1 83.31 101 CYS B N 1
ATOM 4446 C CA . CYS B 1 101 ? 5.391 -28.953 -6.094 1 83.31 101 CYS B CA 1
ATOM 4447 C C . CYS B 1 101 ? 4.504 -30.109 -6.535 1 83.31 101 CYS B C 1
ATOM 4449 O O . CYS B 1 101 ? 3.412 -30.297 -5.996 1 83.31 101 CYS B O 1
ATOM 4451 N N . PHE B 1 102 ? 5 -30.891 -7.426 1 81.75 102 PHE B N 1
ATOM 4452 C CA . PHE B 1 102 ? 4.27 -32.031 -7.953 1 81.75 102 PHE B CA 1
ATOM 4453 C C . PHE B 1 102 ? 4.027 -33.062 -6.863 1 81.75 102 PHE B C 1
ATOM 4455 O O . PHE B 1 102 ? 2.916 -33.594 -6.727 1 81.75 102 PHE B O 1
ATOM 4462 N N . ASN B 1 103 ? 5.008 -33.25 -6.145 1 76.38 103 ASN B N 1
ATOM 4463 C CA . ASN B 1 103 ? 4.949 -34.281 -5.113 1 76.38 103 ASN B CA 1
ATOM 4464 C C . ASN B 1 103 ? 3.969 -33.906 -4.004 1 76.38 103 ASN B C 1
ATOM 4466 O O . ASN B 1 103 ? 3.381 -34.781 -3.367 1 76.38 103 ASN B O 1
ATOM 4470 N N . SER B 1 104 ? 3.855 -32.625 -3.832 1 74.44 104 SER B N 1
ATOM 4471 C CA . SER B 1 104 ? 2.969 -32.156 -2.771 1 74.44 104 SER B CA 1
ATOM 4472 C C . SER B 1 104 ? 1.51 -32.188 -3.213 1 74.44 104 SER B C 1
ATOM 4474 O O . SER B 1 104 ? 0.604 -31.984 -2.404 1 74.44 104 SER B O 1
ATOM 4476 N N . GLY B 1 105 ? 1.334 -32.562 -4.426 1 72.06 105 GLY B N 1
ATOM 4477 C CA . GLY B 1 105 ? -0.027 -32.688 -4.922 1 72.06 105 GLY B CA 1
ATOM 4478 C C . GLY B 1 105 ? -0.606 -31.375 -5.402 1 72.06 105 GLY B C 1
ATOM 4479 O O . GLY B 1 105 ? -1.808 -31.125 -5.27 1 72.06 105 GLY B O 1
ATOM 4480 N N . ILE B 1 106 ? 0.264 -30.594 -5.855 1 68.81 106 ILE B N 1
ATOM 4481 C CA . ILE B 1 106 ? -0.249 -29.344 -6.406 1 68.81 106 ILE B CA 1
ATOM 4482 C C . ILE B 1 106 ? -1.256 -29.656 -7.512 1 68.81 106 ILE B C 1
ATOM 4484 O O . ILE B 1 106 ? -1.051 -30.562 -8.32 1 68.81 106 ILE B O 1
ATOM 4488 N N . ALA B 1 107 ? -2.367 -28.922 -7.398 1 68.25 107 ALA B N 1
ATOM 4489 C CA . ALA B 1 107 ? -3.396 -29.109 -8.414 1 68.25 107 ALA B CA 1
ATOM 4490 C C . ALA B 1 107 ? -2.961 -28.5 -9.75 1 68.25 107 ALA B C 1
ATOM 4492 O O . ALA B 1 107 ? -2.188 -27.547 -9.781 1 68.25 107 ALA B O 1
ATOM 4493 N N . ALA B 1 108 ? -3.336 -29.172 -10.797 1 72.06 108 ALA B N 1
ATOM 4494 C CA . ALA B 1 108 ? -3.051 -28.703 -12.148 1 72.06 108 ALA B CA 1
ATOM 4495 C C . ALA B 1 108 ? -3.457 -27.234 -12.32 1 72.06 108 ALA B C 1
ATOM 4497 O O . ALA B 1 108 ? -2.76 -26.469 -12.977 1 72.06 108 ALA B O 1
ATOM 4498 N N . LYS B 1 109 ? -4.547 -26.906 -11.695 1 74.44 109 LYS B N 1
ATOM 4499 C CA . LYS B 1 109 ? -5.078 -25.547 -11.836 1 74.44 109 LYS B CA 1
ATOM 4500 C C . LYS B 1 109 ? -4.117 -24.516 -11.25 1 74.44 109 LYS B C 1
ATOM 4502 O O . LYS B 1 109 ? -4.066 -23.375 -11.719 1 74.44 109 LYS B O 1
ATOM 4507 N N . ASP B 1 110 ? -3.373 -24.953 -10.32 1 78.75 110 ASP B N 1
ATOM 4508 C CA . ASP B 1 110 ? -2.428 -24.047 -9.688 1 78.75 110 ASP B CA 1
ATOM 4509 C C . ASP B 1 110 ? -1.26 -23.719 -10.617 1 78.75 110 ASP B C 1
ATOM 4511 O O . ASP B 1 110 ? -0.763 -22.594 -10.633 1 78.75 110 ASP B O 1
ATOM 4515 N N . PHE B 1 111 ? -0.926 -24.688 -11.398 1 79.56 111 PHE B N 1
ATOM 4516 C CA . PHE B 1 111 ? 0.15 -24.469 -12.352 1 79.56 111 PHE B CA 1
ATOM 4517 C C . PHE B 1 111 ? -0.258 -23.438 -13.398 1 79.56 111 PHE B C 1
ATOM 4519 O O . PHE B 1 111 ? 0.562 -22.625 -13.828 1 79.56 111 PHE B O 1
ATOM 4526 N N . SER B 1 112 ? -1.517 -23.484 -13.734 1 77.25 112 SER B N 1
ATOM 4527 C CA . SER B 1 112 ? -2.004 -22.562 -14.758 1 77.25 112 SER B CA 1
ATOM 4528 C C . SER B 1 112 ? -1.959 -21.125 -14.258 1 77.25 112 SER B C 1
ATOM 4530 O O . SER B 1 112 ? -1.966 -20.188 -15.062 1 77.25 112 SER B O 1
ATOM 4532 N N . GLN B 1 113 ? -1.854 -21 -13.016 1 83.62 113 GLN B N 1
ATOM 4533 C CA . GLN B 1 113 ? -1.777 -19.656 -12.43 1 83.62 113 GLN B CA 1
ATOM 4534 C C . GLN B 1 113 ? -0.329 -19.203 -12.305 1 83.62 113 GLN B C 1
ATOM 4536 O O . GLN B 1 113 ? -0.06 -18 -12.234 1 83.62 113 GLN B O 1
ATOM 4541 N N . ILE B 1 114 ? 0.527 -20.109 -12.328 1 87.31 114 ILE B N 1
ATOM 4542 C CA . ILE B 1 114 ? 1.925 -19.812 -12.039 1 87.31 114 ILE B CA 1
ATOM 4543 C C . ILE B 1 114 ? 2.635 -19.344 -13.305 1 87.31 114 ILE B C 1
ATOM 4545 O O . ILE B 1 114 ? 3.555 -18.531 -13.242 1 87.31 114 ILE B O 1
ATOM 4549 N N . TYR B 1 115 ? 2.211 -19.969 -14.438 1 89.12 115 TYR B N 1
ATOM 4550 C CA . TYR B 1 115 ? 2.902 -19.609 -15.672 1 89.12 115 TYR B CA 1
ATOM 4551 C C . TYR B 1 115 ? 1.958 -19.656 -16.859 1 89.12 115 TYR B C 1
ATOM 4553 O O . TYR B 1 115 ? 0.858 -20.219 -16.766 1 89.12 115 TYR B O 1
ATOM 4561 N N . LYS B 1 116 ? 2.355 -19.016 -17.922 1 89.25 116 LYS B N 1
ATOM 4562 C CA . LYS B 1 116 ? 1.655 -19.094 -19.203 1 89.25 116 LYS B CA 1
ATOM 4563 C C . LYS B 1 116 ? 2.637 -19.031 -20.375 1 89.25 116 LYS B C 1
ATOM 4565 O O . LYS B 1 116 ? 3.648 -18.328 -20.297 1 89.25 116 LYS B O 1
ATOM 4570 N N . VAL B 1 117 ? 2.303 -19.828 -21.359 1 88.31 117 VAL B N 1
ATOM 4571 C CA . VAL B 1 117 ? 3.131 -19.859 -22.562 1 88.31 117 VAL B CA 1
ATOM 4572 C C . VAL B 1 117 ? 2.289 -19.5 -23.781 1 88.31 117 VAL B C 1
ATOM 4574 O O . VAL B 1 117 ? 1.136 -19.922 -23.906 1 88.31 117 VAL B O 1
ATOM 4577 N N . ASP B 1 118 ? 2.824 -18.656 -24.562 1 88.5 118 ASP B N 1
ATOM 4578 C CA . ASP B 1 118 ? 2.205 -18.328 -25.844 1 88.5 118 ASP B CA 1
ATOM 4579 C C . ASP B 1 118 ? 3.029 -18.875 -27.016 1 88.5 118 ASP B C 1
ATOM 4581 O O . ASP B 1 118 ? 4.055 -18.297 -27.375 1 88.5 118 ASP B O 1
ATOM 4585 N N . MET B 1 119 ? 2.453 -19.891 -27.641 1 83.19 119 MET B N 1
ATOM 4586 C CA . MET B 1 119 ? 3.186 -20.578 -28.719 1 83.19 119 MET B CA 1
ATOM 4587 C C . MET B 1 119 ? 2.916 -19.922 -30.062 1 83.19 119 MET B C 1
ATOM 4589 O O . MET B 1 119 ? 3.59 -20.219 -31.047 1 83.19 119 MET B O 1
ATOM 4593 N N . GLU B 1 120 ? 2.006 -19 -30.031 1 84.62 120 GLU B N 1
ATOM 4594 C CA . GLU B 1 120 ? 1.618 -18.406 -31.312 1 84.62 120 GLU B CA 1
ATOM 4595 C C . GLU B 1 120 ? 2.525 -17.219 -31.656 1 84.62 120 GLU B C 1
ATOM 4597 O O . GLU B 1 120 ? 2.703 -16.906 -32.844 1 84.62 120 GLU B O 1
ATOM 4602 N N . GLN B 1 121 ? 3.146 -16.703 -30.734 1 88.75 121 GLN B N 1
ATOM 4603 C CA . GLN B 1 121 ? 4.027 -15.562 -30.984 1 88.75 121 GLN B CA 1
ATOM 4604 C C . GLN B 1 121 ? 5.414 -16.031 -31.422 1 88.75 121 GLN B C 1
ATOM 4606 O O . GLN B 1 121 ? 5.82 -17.156 -31.125 1 88.75 121 GLN B O 1
ATOM 4611 N N . PRO B 1 122 ? 6.133 -15.133 -32.125 1 89.62 122 PRO B N 1
ATOM 4612 C CA . PRO B 1 122 ? 7.5 -15.492 -32.5 1 89.62 122 PRO B CA 1
ATOM 4613 C C . PRO B 1 122 ? 8.398 -15.766 -31.312 1 89.62 122 PRO B C 1
ATOM 4615 O O . PRO B 1 122 ? 8.289 -15.086 -30.281 1 89.62 122 PRO B O 1
ATOM 4618 N N . ARG B 1 123 ? 9.219 -16.703 -31.5 1 88.75 123 ARG B N 1
ATOM 4619 C CA . ARG B 1 123 ? 10.141 -17.078 -30.438 1 88.75 123 ARG B CA 1
ATOM 4620 C C . ARG B 1 123 ? 11.258 -16.047 -30.281 1 88.75 123 ARG B C 1
ATOM 4622 O O . ARG B 1 123 ? 11.547 -15.297 -31.219 1 88.75 123 ARG B O 1
ATOM 4629 N N . VAL B 1 124 ? 11.742 -15.984 -29.109 1 90.62 124 VAL B N 1
ATOM 4630 C CA . VAL B 1 124 ? 12.805 -15.031 -28.781 1 90.62 124 VAL B CA 1
ATOM 4631 C C . VAL B 1 124 ? 14.07 -15.789 -28.375 1 90.62 124 VAL B C 1
ATOM 4633 O O . VAL B 1 124 ? 13.992 -16.828 -27.734 1 90.62 124 VAL B O 1
ATOM 4636 N N . LYS B 1 125 ? 15.234 -15.258 -28.766 1 87.62 125 LYS B N 1
ATOM 4637 C CA . LYS B 1 125 ? 16.5 -15.844 -28.359 1 87.62 125 LYS B CA 1
ATOM 4638 C C . LYS B 1 125 ? 16.766 -15.625 -26.875 1 87.62 125 LYS B C 1
ATOM 4640 O O . LYS B 1 125 ? 17.047 -14.5 -26.438 1 87.62 125 LYS B O 1
ATOM 4645 N N . ALA B 1 126 ? 16.578 -16.672 -26.125 1 87.31 126 ALA B N 1
ATOM 4646 C CA . ALA B 1 126 ? 16.797 -16.609 -24.688 1 87.31 126 ALA B CA 1
ATOM 4647 C C . ALA B 1 126 ? 17.297 -17.938 -24.141 1 87.31 126 ALA B C 1
ATOM 4649 O O . ALA B 1 126 ? 16.594 -18.625 -23.406 1 87.31 126 ALA B O 1
ATOM 4650 N N . PRO B 1 127 ? 18.531 -18.281 -24.328 1 78.94 127 PRO B N 1
ATOM 4651 C CA . PRO B 1 127 ? 19.062 -19.594 -23.922 1 78.94 127 PRO B CA 1
ATOM 4652 C C . PRO B 1 127 ? 19.047 -19.781 -22.406 1 78.94 127 PRO B C 1
ATOM 4654 O O . PRO B 1 127 ? 18.906 -20.922 -21.922 1 78.94 127 PRO B O 1
ATOM 4657 N N . GLU B 1 128 ? 19.094 -18.703 -21.688 1 77.88 128 GLU B N 1
ATOM 4658 C CA . GLU B 1 128 ? 19.141 -18.766 -20.234 1 77.88 128 GLU B CA 1
ATOM 4659 C C . GLU B 1 128 ? 17.828 -19.297 -19.656 1 77.88 128 GLU B C 1
ATOM 4661 O O . GLU B 1 128 ? 17.781 -19.797 -18.547 1 77.88 128 GLU B O 1
ATOM 4666 N N . LEU B 1 129 ? 16.781 -19.156 -20.469 1 82 129 LEU B N 1
ATOM 4667 C CA . LEU B 1 129 ? 15.469 -19.5 -19.922 1 82 129 LEU B CA 1
ATOM 4668 C C . LEU B 1 129 ? 14.977 -20.828 -20.469 1 82 129 LEU B C 1
ATOM 4670 O O . LEU B 1 129 ? 13.914 -21.312 -20.078 1 82 129 LEU B O 1
ATOM 4674 N N . ASN B 1 130 ? 15.758 -21.453 -21.25 1 70.94 130 ASN B N 1
ATOM 4675 C CA . ASN B 1 130 ? 15.367 -22.75 -21.812 1 70.94 130 ASN B CA 1
ATOM 4676 C C . ASN B 1 130 ? 15.312 -23.828 -20.734 1 70.94 130 ASN B C 1
ATOM 4678 O O . ASN B 1 130 ? 14.453 -24.719 -20.781 1 70.94 130 ASN B O 1
ATOM 4682 N N . SER B 1 131 ? 16.156 -23.719 -19.828 1 72.88 131 SER B N 1
ATOM 4683 C CA . SER B 1 131 ? 16.234 -24.703 -18.75 1 72.88 131 SER B CA 1
ATOM 4684 C C . SER B 1 131 ? 15.07 -24.562 -17.781 1 72.88 131 SER B C 1
ATOM 4686 O O . SER B 1 131 ? 14.883 -25.422 -16.906 1 72.88 131 SER B O 1
ATOM 4688 N N . VAL B 1 132 ? 14.312 -23.609 -18.016 1 79.75 132 VAL B N 1
ATOM 4689 C CA . VAL B 1 132 ? 13.227 -23.328 -17.094 1 79.75 132 VAL B CA 1
ATOM 4690 C C . VAL B 1 132 ? 11.906 -23.844 -17.672 1 79.75 132 VAL B C 1
ATOM 4692 O O . VAL B 1 132 ? 11.164 -24.562 -17 1 79.75 132 VAL B O 1
ATOM 4695 N N . LEU B 1 133 ? 11.711 -23.609 -18.891 1 81.81 133 LEU B N 1
ATOM 4696 C CA . LEU B 1 133 ? 10.375 -23.781 -19.469 1 81.81 133 LEU B CA 1
ATOM 4697 C C . LEU B 1 133 ? 10.07 -25.25 -19.688 1 81.81 133 LEU B C 1
ATOM 4699 O O . LEU B 1 133 ? 8.984 -25.719 -19.328 1 81.81 133 LEU B O 1
ATOM 4703 N N . SER B 1 134 ? 11 -26 -20.156 1 79 134 SER B N 1
ATOM 4704 C CA . SER B 1 134 ? 10.75 -27.391 -20.531 1 79 134 SER B CA 1
ATOM 4705 C C . SER B 1 134 ? 10.367 -28.219 -19.297 1 79 134 SER B C 1
ATOM 4707 O O . SER B 1 134 ? 9.344 -28.891 -19.297 1 79 134 SER B O 1
ATOM 4709 N N . PRO B 1 135 ? 11.156 -28.094 -18.312 1 81.88 135 PRO B N 1
ATOM 4710 C CA . PRO B 1 135 ? 10.773 -28.844 -17.109 1 81.88 135 PRO B CA 1
ATOM 4711 C C . PRO B 1 135 ? 9.414 -28.422 -16.562 1 81.88 135 PRO B C 1
ATOM 4713 O O . PRO B 1 135 ? 8.656 -29.266 -16.062 1 81.88 135 PRO B O 1
ATOM 4716 N N . LEU B 1 136 ? 9.18 -27.25 -16.703 1 84.94 136 LEU B N 1
ATOM 4717 C CA . LEU B 1 136 ? 7.926 -26.719 -16.172 1 84.94 136 LEU B CA 1
ATOM 4718 C C . LEU B 1 136 ? 6.734 -27.328 -16.906 1 84.94 136 LEU B C 1
ATOM 4720 O O . LEU B 1 136 ? 5.77 -27.766 -16.281 1 84.94 136 LEU B O 1
ATOM 4724 N N . ILE B 1 137 ? 6.836 -27.375 -18.172 1 87.38 137 ILE B N 1
ATOM 4725 C CA . ILE B 1 137 ? 5.742 -27.891 -19 1 87.38 137 ILE B CA 1
ATOM 4726 C C . ILE B 1 137 ? 5.555 -29.375 -18.719 1 87.38 137 ILE B C 1
ATOM 4728 O O . ILE B 1 137 ? 4.426 -29.859 -18.625 1 87.38 137 ILE B O 1
ATOM 4732 N N . VAL B 1 138 ? 6.613 -30.047 -18.578 1 88.56 138 VAL B N 1
ATOM 4733 C CA . VAL B 1 138 ? 6.57 -31.484 -18.344 1 88.56 138 VAL B CA 1
ATOM 4734 C C . VAL B 1 138 ? 5.883 -31.766 -17 1 88.56 138 VAL B C 1
ATOM 4736 O O . VAL B 1 138 ? 4.988 -32.625 -16.938 1 88.56 138 VAL B O 1
ATOM 4739 N N . VAL B 1 139 ? 6.309 -31.078 -16.016 1 88.19 139 VAL B N 1
ATOM 4740 C CA . VAL B 1 139 ? 5.754 -31.312 -14.695 1 88.19 139 VAL B CA 1
ATOM 4741 C C . VAL B 1 139 ? 4.27 -30.953 -14.68 1 88.19 139 VAL B C 1
ATOM 4743 O O . VAL B 1 139 ? 3.457 -31.656 -14.078 1 88.19 139 VAL B O 1
ATOM 4746 N N . HIS B 1 140 ? 3.963 -29.875 -15.281 1 89.62 140 HIS B N 1
ATOM 4747 C CA . HIS B 1 140 ? 2.561 -29.5 -15.414 1 89.62 140 HIS B CA 1
ATOM 4748 C C . HIS B 1 140 ? 1.76 -30.594 -16.125 1 89.62 140 HIS B C 1
ATOM 4750 O O . HIS B 1 140 ? 0.681 -30.969 -15.664 1 89.62 140 HIS B O 1
ATOM 4756 N N . PHE B 1 141 ? 2.266 -31.078 -17.188 1 91.94 141 PHE B N 1
ATOM 4757 C CA . PHE B 1 141 ? 1.654 -32.156 -17.969 1 91.94 141 PHE B CA 1
ATOM 4758 C C . PHE B 1 141 ? 1.428 -33.406 -17.109 1 91.94 141 PHE B C 1
ATOM 4760 O O . PHE B 1 141 ? 0.329 -33.938 -17.094 1 91.94 141 PHE B O 1
ATOM 4767 N N . LEU B 1 142 ? 2.4 -33.719 -16.375 1 91.69 142 LEU B N 1
ATOM 4768 C CA . LEU B 1 142 ? 2.303 -34.906 -15.531 1 91.69 142 LEU B CA 1
ATOM 4769 C C . LEU B 1 142 ? 1.245 -34.719 -14.453 1 91.69 142 LEU B C 1
ATOM 4771 O O . LEU B 1 142 ? 0.545 -35.688 -14.086 1 91.69 142 LEU B O 1
ATOM 4775 N N . SER B 1 143 ? 1.171 -33.562 -13.961 1 89.81 143 SER B N 1
ATOM 4776 C CA . SER B 1 143 ? 0.167 -33.25 -12.938 1 89.81 143 SER B CA 1
ATOM 4777 C C . SER B 1 143 ? -1.245 -33.438 -13.492 1 89.81 143 SER B C 1
ATOM 4779 O O . SER B 1 143 ? -2.137 -33.906 -12.797 1 89.81 143 SER B O 1
ATOM 4781 N N . VAL B 1 144 ? -1.466 -33.031 -14.695 1 90.88 144 VAL B N 1
ATOM 4782 C CA . VAL B 1 144 ? -2.768 -33.156 -15.344 1 90.88 144 VAL B CA 1
ATOM 4783 C C . VAL B 1 144 ? -3.066 -34.625 -15.633 1 90.88 144 VAL B C 1
ATOM 4785 O O . VAL B 1 144 ? -4.176 -35.094 -15.383 1 90.88 144 VAL B O 1
ATOM 4788 N N . VAL B 1 145 ? -2.105 -35.312 -16.094 1 94.12 145 VAL B N 1
ATOM 4789 C CA . VAL B 1 145 ? -2.27 -36.719 -16.453 1 94.12 145 VAL B CA 1
ATOM 4790 C C . VAL B 1 145 ? -2.584 -37.531 -15.2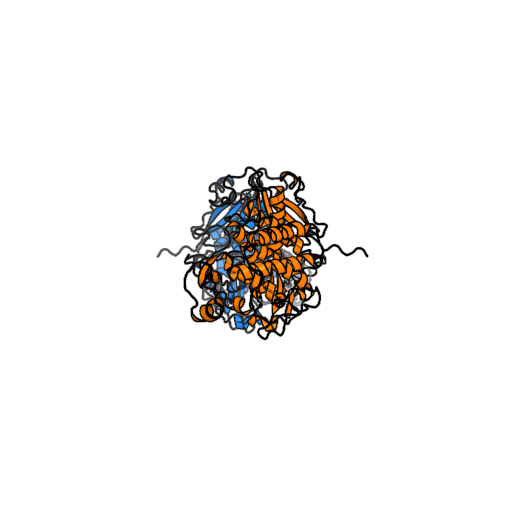03 1 94.12 145 VAL B C 1
ATOM 4792 O O . VAL B 1 145 ? -3.342 -38.5 -15.258 1 94.12 145 VAL B O 1
ATOM 4795 N N . ARG B 1 146 ? -1.999 -37.125 -14.125 1 91.25 146 ARG B N 1
ATOM 4796 C CA . ARG B 1 146 ? -2.297 -37.781 -12.859 1 91.25 146 ARG B CA 1
ATOM 4797 C C . ARG B 1 146 ? -3.801 -37.844 -12.609 1 91.25 146 ARG B C 1
ATOM 4799 O O . ARG B 1 146 ? -4.328 -38.875 -12.227 1 91.25 146 ARG B O 1
ATOM 4806 N N . GLY B 1 147 ? -4.449 -36.75 -12.82 1 89.56 147 GLY B N 1
ATOM 4807 C CA . GLY B 1 147 ? -5.891 -36.719 -12.656 1 89.56 147 GLY B CA 1
ATOM 4808 C C . GLY B 1 147 ? -6.621 -37.656 -13.602 1 89.56 147 GLY B C 1
ATOM 4809 O O . GLY B 1 147 ? -7.598 -38.312 -13.219 1 89.56 147 GLY B O 1
ATOM 4810 N N . ILE B 1 148 ? -6.129 -37.719 -14.789 1 92.12 148 ILE B N 1
ATOM 4811 C CA . ILE B 1 148 ? -6.738 -38.562 -15.812 1 92.12 148 ILE B CA 1
ATOM 4812 C C . ILE B 1 148 ? -6.594 -40.031 -15.438 1 92.12 148 ILE B C 1
ATOM 4814 O O . ILE B 1 148 ? -7.555 -40.812 -15.508 1 92.12 148 ILE B O 1
ATOM 4818 N N . VAL B 1 149 ? -5.449 -40.406 -14.992 1 94.19 149 VAL B N 1
ATOM 4819 C CA . VAL B 1 149 ? -5.164 -41.812 -14.641 1 94.19 149 VAL B CA 1
ATOM 4820 C C . VAL B 1 149 ? -5.973 -42.188 -13.406 1 94.19 149 VAL B C 1
ATOM 4822 O O . VAL B 1 149 ? -6.488 -43.312 -13.328 1 94.19 149 VAL B O 1
ATOM 4825 N N . LYS B 1 150 ? -6.094 -41.312 -12.516 1 90.44 150 LYS B N 1
ATOM 4826 C CA . LYS B 1 150 ? -6.855 -41.562 -11.297 1 90.44 150 LYS B CA 1
ATOM 4827 C C . LYS B 1 150 ? -8.328 -41.812 -11.617 1 90.44 150 LYS B C 1
ATOM 4829 O O . LYS B 1 150 ? -8.977 -42.656 -10.992 1 90.44 150 LYS B O 1
ATOM 4834 N N . ARG B 1 151 ? -8.852 -41.156 -12.578 1 90.12 151 ARG B N 1
ATOM 4835 C CA . ARG B 1 151 ? -10.258 -41.281 -12.953 1 90.12 151 ARG B CA 1
ATOM 4836 C C . ARG B 1 151 ? -10.453 -42.406 -13.969 1 90.12 151 ARG B C 1
ATOM 4838 O O . ARG B 1 151 ? -11.578 -42.875 -14.156 1 90.12 151 ARG B O 1
ATOM 4845 N N . GLY B 1 152 ? -9.445 -42.75 -14.586 1 91.38 152 GLY B N 1
ATOM 4846 C CA . GLY B 1 152 ? -9.531 -43.75 -15.648 1 91.38 152 GLY B CA 1
ATOM 4847 C C . GLY B 1 152 ? -9.523 -43.125 -17.031 1 91.38 152 GLY B C 1
ATOM 4848 O O . GLY B 1 152 ? -10.125 -42.094 -17.266 1 91.38 152 GLY B O 1
ATOM 4849 N N . LEU B 1 153 ? -8.891 -43.781 -17.922 1 93.12 153 LEU B N 1
ATOM 4850 C CA . LEU B 1 153 ? -8.719 -43.25 -19.266 1 93.12 153 LEU B CA 1
ATOM 4851 C C . LEU B 1 153 ? -10.047 -43.219 -20.016 1 93.12 153 LEU B C 1
ATOM 4853 O O . LEU B 1 153 ? -10.875 -44.094 -19.875 1 93.12 153 LEU B O 1
ATOM 4857 N N . LYS B 1 154 ? -10.188 -42.188 -20.719 1 90.19 154 LYS B N 1
ATOM 4858 C CA . LYS B 1 154 ? -11.359 -42.031 -21.562 1 90.19 154 LYS B CA 1
ATOM 4859 C C . LYS B 1 154 ? -11.422 -43.156 -22.609 1 90.19 154 LYS B C 1
ATOM 4861 O O . LYS B 1 154 ? -10.398 -43.531 -23.188 1 90.19 154 LYS B O 1
ATOM 4866 N N . LYS B 1 155 ? -12.586 -43.656 -22.781 1 90.62 155 LYS B N 1
ATOM 4867 C CA . LYS B 1 155 ? -12.82 -44.656 -23.812 1 90.62 155 LYS B CA 1
ATOM 4868 C C . LYS B 1 155 ? -13.82 -44.156 -24.859 1 90.62 155 LYS B C 1
ATOM 4870 O O . LYS B 1 155 ? -14.656 -43.281 -24.562 1 90.62 155 LYS B O 1
ATOM 4875 N N . ASP B 1 156 ? -13.547 -44.625 -25.984 1 87.38 156 ASP B N 1
ATOM 4876 C CA . ASP B 1 156 ? -14.469 -44.281 -27.062 1 87.38 156 ASP B CA 1
ATOM 4877 C C . ASP B 1 156 ? -14.461 -45.375 -28.141 1 87.38 156 ASP B C 1
ATOM 4879 O O . ASP B 1 156 ? -13.633 -46.281 -28.094 1 87.38 156 ASP B O 1
ATOM 4883 N N . TYR B 1 157 ? -15.484 -45.312 -29 1 85.69 157 TYR B N 1
ATOM 4884 C CA . TYR B 1 157 ? -15.586 -46.312 -30.078 1 85.69 157 TYR B CA 1
ATOM 4885 C C . TYR B 1 157 ? -14.562 -46 -31.156 1 85.69 157 TYR B C 1
ATOM 4887 O O . TYR B 1 157 ? -14.422 -44.875 -31.609 1 85.69 157 TYR B O 1
ATOM 4895 N N . VAL B 1 158 ? -13.789 -47 -31.453 1 86.19 158 VAL B N 1
ATOM 4896 C CA . VAL B 1 158 ? -12.789 -46.906 -32.531 1 86.19 158 VAL B CA 1
ATOM 4897 C C . VAL B 1 158 ? -13.109 -47.906 -33.625 1 86.19 158 VAL B C 1
ATOM 4899 O O . VAL B 1 158 ? -13.5 -49.062 -33.344 1 86.19 158 VAL B O 1
ATOM 4902 N N . GLN B 1 159 ? -13 -47.469 -34.875 1 86 159 GLN B N 1
ATOM 4903 C CA . GLN B 1 159 ? -13.266 -48.344 -36.031 1 86 159 GLN B CA 1
ATOM 4904 C C . GLN B 1 159 ? -12.133 -49.344 -36.219 1 86 159 GLN B C 1
ATOM 4906 O O . GLN B 1 159 ? -10.961 -49 -36.219 1 86 159 GLN B O 1
ATOM 4911 N N . ARG B 1 160 ? -12.469 -50.562 -36.25 1 85.56 160 ARG B N 1
ATOM 4912 C CA . ARG B 1 160 ? -11.508 -51.656 -36.5 1 85.56 160 ARG B CA 1
ATOM 4913 C C . ARG B 1 160 ? -11.898 -52.469 -37.719 1 85.56 160 ARG B C 1
ATOM 4915 O O . ARG B 1 160 ? -13.086 -52.594 -38.031 1 85.56 160 ARG B O 1
ATOM 4922 N N . GLU B 1 161 ? -10.867 -52.844 -38.406 1 85.31 161 GLU B N 1
ATOM 4923 C CA . GLU B 1 161 ? -11.055 -53.75 -39.531 1 85.31 161 GLU B CA 1
ATOM 4924 C C . GLU B 1 161 ? -10.203 -55 -39.375 1 85.31 161 GLU B C 1
ATOM 4926 O O . GLU B 1 161 ? -8.969 -54.906 -39.344 1 85.31 161 GLU B O 1
ATOM 4931 N N . ASN B 1 162 ? -10.805 -56.031 -39.125 1 85.62 162 ASN B N 1
ATOM 4932 C CA . ASN B 1 162 ? -10.047 -57.25 -38.969 1 85.62 162 ASN B CA 1
ATOM 4933 C C . ASN B 1 162 ? -10.711 -58.438 -39.656 1 85.62 162 ASN B C 1
ATOM 4935 O O . ASN B 1 162 ? -11.906 -58.406 -39.969 1 85.62 162 ASN B O 1
ATOM 4939 N N . ASN B 1 163 ? -9.789 -59.344 -40 1 87.62 163 ASN B N 1
ATOM 4940 C CA . ASN B 1 163 ? -10.25 -60.625 -40.531 1 87.62 163 ASN B CA 1
ATOM 4941 C C . ASN B 1 163 ? -10.68 -61.594 -39.438 1 87.62 163 ASN B C 1
ATOM 4943 O O . ASN B 1 163 ? -9.844 -62.094 -38.688 1 87.62 163 ASN B O 1
ATOM 4947 N N . LEU B 1 164 ? -11.961 -61.781 -39.312 1 86.19 164 LEU B N 1
ATOM 4948 C CA . LEU B 1 164 ? -12.508 -62.531 -38.188 1 86.19 164 LEU B CA 1
ATOM 4949 C C . LEU B 1 164 ? -13.164 -63.812 -38.656 1 86.19 164 LEU B C 1
ATOM 4951 O O . LEU B 1 164 ? -13.438 -64 -39.844 1 86.19 164 LEU B O 1
ATOM 4955 N N . ASN B 1 165 ? -13.328 -64.688 -37.656 1 87.81 165 ASN B N 1
ATOM 4956 C CA . ASN B 1 165 ? -13.992 -65.938 -37.969 1 87.81 165 ASN B CA 1
ATOM 4957 C C . ASN B 1 165 ? -15.516 -65.812 -37.906 1 87.81 165 ASN B C 1
ATOM 4959 O O . ASN B 1 165 ? -16.234 -66.688 -38.375 1 87.81 165 ASN B O 1
ATOM 4963 N N . LYS B 1 166 ? -15.898 -64.75 -37.219 1 86.62 166 LYS B N 1
ATOM 4964 C CA . LYS B 1 166 ? -17.328 -64.438 -37.156 1 86.62 166 LYS B CA 1
ATOM 4965 C C . LYS B 1 166 ? -17.594 -63 -37.562 1 86.62 166 LYS B C 1
ATOM 4967 O O . LYS B 1 166 ? -16.734 -62.156 -37.438 1 86.62 166 LYS B O 1
ATOM 4972 N N . VAL B 1 167 ? -18.797 -62.875 -38.188 1 84.31 167 VAL B N 1
ATOM 4973 C CA . VAL B 1 167 ? -19.141 -61.531 -38.625 1 84.31 167 VAL B CA 1
ATOM 4974 C C . VAL B 1 167 ? -19.375 -60.594 -37.438 1 84.31 167 VAL B C 1
ATOM 4976 O O . VAL B 1 167 ? -20.125 -60.938 -36.531 1 84.31 167 VAL B O 1
ATOM 4979 N N . LYS B 1 168 ? -18.625 -59.625 -37.406 1 83.94 168 LYS B N 1
ATOM 4980 C CA . LYS B 1 168 ? -18.797 -58.562 -36.406 1 83.94 168 LYS B CA 1
ATOM 4981 C C . LYS B 1 168 ? -18.969 -57.188 -37.094 1 83.94 168 LYS B C 1
ATOM 4983 O O . LYS B 1 168 ? -18.125 -56.781 -37.906 1 83.94 168 LYS B O 1
ATOM 4988 N N . GLY B 1 169 ? -20.062 -56.469 -36.719 1 83.56 169 GLY B N 1
ATOM 4989 C CA . GLY B 1 169 ? -20.328 -55.188 -37.375 1 83.56 169 GLY B CA 1
ATOM 4990 C C . GLY B 1 169 ? -20.75 -55.344 -38.812 1 83.56 169 GLY B C 1
ATOM 4991 O O . GLY B 1 169 ? -21.703 -56.031 -39.125 1 83.56 169 GLY B O 1
ATOM 4992 N N . HIS B 1 170 ? -19.828 -54.625 -39.688 1 87.12 170 HIS B N 1
ATOM 4993 C CA . HIS B 1 170 ? -20.125 -54.625 -41.094 1 87.12 170 HIS B CA 1
ATOM 4994 C C . HIS B 1 170 ? -19.016 -55.312 -41.875 1 87.12 170 HIS B C 1
ATOM 4996 O O . HIS B 1 170 ? -17.828 -55.156 -41.562 1 87.12 170 HIS B O 1
ATOM 5002 N N . ILE B 1 171 ? -19.469 -56.125 -42.844 1 86.31 171 ILE B N 1
ATOM 5003 C CA . ILE B 1 171 ? -18.484 -56.781 -43.688 1 86.31 171 ILE B CA 1
ATOM 5004 C C . ILE B 1 171 ? -17.969 -55.781 -44.719 1 86.31 171 ILE B C 1
ATOM 5006 O O . ILE B 1 171 ? -18.734 -55.094 -45.375 1 86.31 171 ILE B O 1
ATOM 5010 N N . ALA B 1 172 ? -16.625 -55.719 -44.812 1 86.5 172 ALA B N 1
ATOM 5011 C CA . ALA B 1 172 ? -16.016 -54.938 -45.906 1 86.5 172 ALA B CA 1
ATOM 5012 C C . ALA B 1 172 ? -16.016 -55.719 -47.188 1 86.5 172 ALA B C 1
ATOM 5014 O O . ALA B 1 172 ? -15.016 -56.344 -47.562 1 86.5 172 ALA B O 1
ATOM 5015 N N . ILE B 1 173 ? -16.953 -55.625 -47.875 1 83.62 173 ILE B N 1
ATOM 5016 C CA . ILE B 1 173 ? -17.297 -56.5 -48.969 1 83.62 173 ILE B CA 1
ATOM 5017 C C . ILE B 1 173 ? -16.156 -56.531 -49.969 1 83.62 173 ILE B C 1
ATOM 5019 O O . ILE B 1 173 ? -15.633 -57.625 -50.312 1 83.62 173 ILE B O 1
ATOM 5023 N N . SER B 1 174 ? -15.812 -55.312 -50.406 1 85.5 174 SER B N 1
ATOM 5024 C CA . SER B 1 174 ? -14.805 -55.25 -51.469 1 85.5 174 SER B CA 1
ATOM 5025 C C . SER B 1 174 ? -13.469 -55.812 -50.969 1 85.5 174 SER B C 1
ATOM 5027 O O . SER B 1 174 ? -12.812 -56.562 -51.688 1 85.5 174 SER B O 1
ATOM 5029 N N . ARG B 1 175 ? -13.195 -55.5 -49.844 1 87.25 175 ARG B N 1
ATOM 5030 C CA . ARG B 1 175 ? -11.898 -55.906 -49.312 1 87.25 175 ARG B CA 1
ATOM 5031 C C . ARG B 1 175 ? -11.93 -57.375 -48.906 1 87.25 175 ARG B C 1
ATOM 5033 O O . ARG B 1 175 ? -10.93 -58.094 -49.062 1 87.25 175 ARG B O 1
ATOM 5040 N N . ASN B 1 176 ? -12.977 -57.812 -48.406 1 87.31 176 ASN B N 1
ATOM 5041 C CA . ASN B 1 176 ? -13.133 -59.219 -48.062 1 87.31 176 ASN B CA 1
ATOM 5042 C C . ASN B 1 176 ? -13.008 -60.125 -49.281 1 87.31 176 ASN B C 1
ATOM 5044 O O . ASN B 1 176 ? -12.438 -61.219 -49.188 1 87.31 176 ASN B O 1
ATOM 5048 N N . GLU B 1 177 ? -13.492 -59.656 -50.375 1 85.44 177 GLU B N 1
ATOM 5049 C CA . GLU B 1 177 ? -13.391 -60.406 -51.625 1 85.44 177 GLU B CA 1
ATOM 5050 C C . GLU B 1 177 ? -11.938 -60.594 -52.031 1 85.44 177 GLU B C 1
ATOM 5052 O O . GLU B 1 177 ? -11.523 -61.719 -52.406 1 85.44 177 GLU B O 1
ATOM 5057 N N . ARG B 1 178 ? -11.297 -59.5 -51.812 1 87.12 178 ARG B N 1
ATOM 5058 C CA . ARG B 1 178 ? -9.906 -59.5 -52.25 1 87.12 178 ARG B CA 1
ATOM 5059 C C . ARG B 1 178 ? -9.031 -60.312 -51.281 1 87.12 178 ARG B C 1
ATOM 5061 O O . ARG B 1 178 ? -8.109 -61 -51.719 1 87.12 178 ARG B O 1
ATOM 5068 N N . THR B 1 179 ? -9.43 -60.312 -50.094 1 86.31 179 THR B N 1
ATOM 5069 C CA . THR B 1 179 ? -8.547 -60.844 -49.062 1 86.31 179 THR B CA 1
ATOM 5070 C C . THR B 1 179 ? -8.906 -62.312 -48.781 1 86.31 179 THR B C 1
ATOM 5072 O O . THR B 1 179 ? -8.023 -63.125 -48.5 1 86.31 179 THR B O 1
ATOM 5075 N N . ASN B 1 180 ? -10.195 -62.562 -48.812 1 85.12 180 ASN B N 1
ATOM 5076 C CA . ASN B 1 180 ? -10.594 -63.906 -48.375 1 85.12 180 ASN B CA 1
ATOM 5077 C C . ASN B 1 180 ? -11.227 -64.688 -49.5 1 85.12 180 ASN B C 1
ATOM 5079 O O . ASN B 1 180 ? -10.852 -65.875 -49.719 1 85.12 180 ASN B O 1
ATOM 5083 N N . VAL B 1 181 ? -12.039 -64.125 -50.25 1 82.19 181 VAL B N 1
ATOM 5084 C CA . VAL B 1 181 ? -12.812 -64.875 -51.219 1 82.19 181 VAL B CA 1
ATOM 5085 C C . VAL B 1 181 ? -11.906 -65.375 -52.375 1 82.19 181 VAL B C 1
ATOM 5087 O O . VAL B 1 181 ? -11.914 -66.5 -52.719 1 82.19 181 VAL B O 1
ATOM 5090 N N . ILE B 1 182 ? -11.117 -64.375 -52.75 1 86.19 182 ILE B N 1
ATOM 5091 C CA . ILE B 1 182 ? -10.25 -64.688 -53.875 1 86.19 182 ILE B CA 1
ATOM 5092 C C . ILE B 1 182 ? -9.188 -65.75 -53.438 1 86.19 182 ILE B C 1
ATOM 5094 O O . ILE B 1 182 ? -8.805 -66.625 -54.219 1 86.19 182 ILE B O 1
ATOM 5098 N N . ARG B 1 183 ? -8.859 -65.625 -52.25 1 88.69 183 ARG B N 1
ATOM 5099 C CA . ARG B 1 183 ? -7.793 -66.5 -51.75 1 88.69 183 ARG B CA 1
ATOM 5100 C C . ARG B 1 183 ? -8.367 -67.812 -51.156 1 88.69 183 ARG B C 1
ATOM 5102 O O . ARG B 1 183 ? -7.645 -68.562 -50.531 1 88.69 183 ARG B O 1
ATOM 5109 N N . LYS B 1 184 ? -9.68 -68 -51.281 1 85.44 184 LYS B N 1
ATOM 5110 C CA . LYS B 1 184 ? -10.406 -69.188 -50.875 1 85.44 184 LYS B CA 1
ATOM 5111 C C . LYS B 1 184 ? -10.328 -69.438 -49.375 1 85.44 184 LYS B C 1
ATOM 5113 O O . LYS B 1 184 ? -10.148 -70.562 -48.906 1 85.44 184 LYS B O 1
ATOM 5118 N N . ARG B 1 185 ? -10.164 -68.438 -48.656 1 86.62 185 ARG B N 1
ATOM 5119 C CA . ARG B 1 185 ? -10.258 -68.5 -47.188 1 86.62 185 ARG B CA 1
ATOM 5120 C C . ARG B 1 185 ? -11.672 -68.188 -46.719 1 86.62 185 ARG B C 1
ATOM 5122 O O . ARG B 1 185 ? -11.961 -67.062 -46.312 1 86.62 185 ARG B O 1
ATOM 5129 N N . PHE B 1 186 ? -12.477 -69.188 -46.688 1 82.62 186 PHE B N 1
ATOM 5130 C CA . PHE B 1 186 ? -13.891 -69 -46.406 1 82.62 186 PHE B CA 1
ATOM 5131 C C . PHE B 1 186 ? -14.141 -69 -44.906 1 82.62 186 PHE B C 1
ATOM 5133 O O . PHE B 1 186 ? -15.227 -68.688 -44.438 1 82.62 186 PHE B O 1
ATOM 5140 N N . ASP B 1 187 ? -13.055 -69.312 -44.25 1 86 187 ASP B N 1
ATOM 5141 C CA . ASP B 1 187 ? -13.188 -69.438 -42.781 1 86 187 ASP B CA 1
ATOM 5142 C C . ASP B 1 187 ? -13.016 -68.062 -42.125 1 86 187 ASP B C 1
ATOM 5144 O O . ASP B 1 187 ? -13.312 -67.875 -40.938 1 86 187 ASP B O 1
ATOM 5148 N N . LYS B 1 188 ? -12.633 -67.125 -43 1 88.5 188 LYS B N 1
ATOM 5149 C CA . LYS B 1 188 ? -12.391 -65.75 -42.469 1 88.5 188 LYS B CA 1
ATOM 5150 C C . LYS B 1 188 ? -13.219 -64.75 -43.188 1 88.5 188 LYS B C 1
ATOM 5152 O O . LYS B 1 188 ? -13.508 -64.875 -44.406 1 88.5 188 LYS B O 1
ATOM 5157 N N . VAL B 1 189 ? -13.727 -63.781 -42.5 1 89.75 189 VAL B N 1
ATOM 5158 C CA . VAL B 1 189 ? -14.484 -62.656 -43.062 1 89.75 189 VAL B CA 1
ATOM 5159 C C . VAL B 1 189 ? -13.891 -61.344 -42.594 1 89.75 189 VAL B C 1
ATOM 5161 O O . VAL B 1 189 ? -13.672 -61.156 -41.375 1 89.75 189 VAL B O 1
ATOM 5164 N N . LEU B 1 190 ? -13.602 -60.469 -43.531 1 88.12 190 LEU B N 1
ATOM 5165 C CA . LEU B 1 190 ? -13.117 -59.125 -43.188 1 88.12 190 LEU B CA 1
ATOM 5166 C C . LEU B 1 190 ? -14.266 -58.219 -42.75 1 88.12 190 LEU B C 1
ATOM 5168 O O . LEU B 1 190 ? -15.18 -57.969 -43.531 1 88.12 190 LEU B O 1
ATOM 5172 N N . CYS B 1 191 ? -14.211 -57.844 -41.438 1 90.44 191 CYS B N 1
ATOM 5173 C CA . CYS B 1 191 ? -15.305 -57.062 -40.875 1 90.44 191 CYS B CA 1
ATOM 5174 C C . CYS B 1 191 ? -14.812 -55.688 -40.438 1 90.44 191 CYS B C 1
ATOM 5176 O O . CYS B 1 191 ? -13.656 -55.531 -40.031 1 90.44 191 CYS B O 1
ATOM 5178 N N . LYS B 1 192 ? -15.695 -54.688 -40.594 1 88.88 192 LYS B N 1
ATOM 5179 C CA . LYS B 1 192 ? -15.547 -53.375 -40 1 88.88 192 LYS B CA 1
ATOM 5180 C C . LYS B 1 192 ? -16.484 -53.219 -38.812 1 88.88 192 LYS B C 1
ATOM 5182 O O . LYS B 1 192 ? -17.688 -53.406 -38.938 1 88.88 192 LYS B O 1
ATOM 5187 N N . TYR B 1 193 ? -15.812 -53.031 -37.656 1 87.75 193 TYR B N 1
ATOM 5188 C CA . TYR B 1 193 ? -16.641 -52.906 -36.469 1 87.75 193 TYR B CA 1
ATOM 5189 C C . TYR B 1 193 ? -16.078 -51.844 -35.531 1 87.75 193 TYR B C 1
ATOM 5191 O O . TYR B 1 193 ? -14.961 -51.344 -35.719 1 87.75 193 TYR B O 1
ATOM 5199 N N . GLN B 1 194 ? -16.953 -51.375 -34.594 1 86.31 194 GLN B N 1
ATOM 5200 C CA . GLN B 1 194 ? -16.531 -50.406 -33.594 1 86.31 194 GLN B CA 1
ATOM 5201 C C . GLN B 1 194 ? -16.234 -51.094 -32.25 1 86.31 194 GLN B C 1
ATOM 5203 O O . GLN B 1 194 ? -16.969 -52 -31.844 1 86.31 194 GLN B O 1
ATOM 5208 N N . GLU B 1 195 ? -15.07 -50.844 -31.828 1 86.12 195 GLU B N 1
ATOM 5209 C CA . GLU B 1 195 ? -14.672 -51.375 -30.531 1 86.12 195 GLU B CA 1
ATOM 5210 C C . GLU B 1 195 ? -14.516 -50.25 -29.5 1 86.12 195 GLU B C 1
ATOM 5212 O O . GLU B 1 195 ? -13.977 -49.188 -29.812 1 86.12 195 GLU B O 1
ATOM 5217 N N . TYR B 1 196 ? -15.148 -50.469 -28.328 1 87.69 196 TYR B N 1
ATOM 5218 C CA . TYR B 1 196 ? -14.984 -49.531 -27.219 1 87.69 196 TYR B CA 1
ATOM 5219 C C . TYR B 1 196 ? -13.625 -49.719 -26.562 1 87.69 196 TYR B C 1
ATOM 5221 O O . TYR B 1 196 ? -13.359 -50.75 -25.953 1 87.69 196 TYR B O 1
ATOM 5229 N N . SER B 1 197 ? -12.734 -48.812 -26.828 1 90.81 197 SER B N 1
ATOM 5230 C CA . SER B 1 197 ? -11.336 -48.969 -26.422 1 90.81 197 SER B CA 1
ATOM 5231 C C . SER B 1 197 ? -10.766 -47.656 -25.891 1 90.81 197 SER B C 1
ATOM 5233 O O . SER B 1 197 ? -11.312 -46.562 -26.156 1 90.81 197 SER B O 1
ATOM 5235 N N . GLU B 1 198 ? -9.711 -47.781 -25.141 1 93.5 198 GLU B N 1
ATOM 5236 C CA . GLU B 1 198 ? -8.969 -46.625 -24.672 1 93.5 198 GLU B CA 1
ATOM 5237 C C . GLU B 1 198 ? -7.984 -46.125 -25.719 1 93.5 198 GLU B C 1
ATOM 5239 O O . GLU B 1 198 ? -7.414 -45.031 -25.594 1 93.5 198 GLU B O 1
ATOM 5244 N N . ASN B 1 199 ? -7.855 -46.906 -26.766 1 91.44 199 ASN B N 1
ATOM 5245 C CA . ASN B 1 199 ? -6.898 -46.562 -27.812 1 91.44 199 ASN B CA 1
ATOM 5246 C C . ASN B 1 199 ? -7.465 -45.531 -28.766 1 91.44 199 ASN B C 1
ATOM 5248 O O . ASN B 1 199 ? -7.629 -45.781 -29.953 1 91.44 199 ASN B O 1
ATOM 5252 N N . ILE B 1 200 ? -7.75 -44.375 -28.234 1 89.19 200 ILE B N 1
ATOM 5253 C CA . ILE B 1 200 ? -8.289 -43.25 -28.984 1 89.19 200 ILE B CA 1
ATOM 5254 C C . ILE B 1 200 ? -7.18 -42.219 -29.25 1 89.19 200 ILE B C 1
ATOM 5256 O O . ILE B 1 200 ? -6.145 -42.25 -28.578 1 89.19 200 ILE B O 1
ATOM 5260 N N . PRO B 1 201 ? -7.355 -41.375 -30.188 1 88.19 201 PRO B N 1
ATOM 5261 C CA . PRO B 1 201 ? -6.309 -40.406 -30.562 1 88.19 201 PRO B CA 1
ATOM 5262 C C . PRO B 1 201 ? -5.832 -39.562 -29.391 1 88.19 201 PRO B C 1
ATOM 5264 O O . PRO B 1 201 ? -4.641 -39.281 -29.281 1 88.19 201 PRO B O 1
ATOM 5267 N N . GLU B 1 202 ? -6.746 -39.156 -28.531 1 90.25 202 GLU B N 1
ATOM 5268 C CA . GLU B 1 202 ? -6.383 -38.312 -27.375 1 90.25 202 GLU B CA 1
ATOM 5269 C C . GLU B 1 202 ? -5.395 -39.062 -26.469 1 90.25 202 GLU B C 1
ATOM 5271 O O . GLU B 1 202 ? -4.379 -38.469 -26.062 1 90.25 202 GLU B O 1
ATOM 5276 N N . ASN B 1 203 ? -5.711 -40.312 -26.25 1 93.19 203 ASN B N 1
ATOM 5277 C CA . ASN B 1 203 ? -4.848 -41.125 -25.391 1 93.19 203 ASN B CA 1
ATOM 5278 C C . ASN B 1 203 ? -3.512 -41.406 -26.062 1 93.19 203 ASN B C 1
ATOM 5280 O O . ASN B 1 203 ? -2.479 -41.5 -25.391 1 93.19 203 ASN B O 1
ATOM 5284 N N . ARG B 1 204 ? -3.543 -41.594 -27.344 1 92.88 204 ARG B N 1
ATOM 5285 C CA . ARG B 1 204 ? -2.301 -41.844 -28.062 1 92.88 204 ARG B CA 1
ATOM 5286 C C . ARG B 1 204 ? -1.387 -40.625 -28.016 1 92.88 204 ARG B C 1
ATOM 5288 O O . ARG B 1 204 ? -0.172 -40.75 -27.844 1 92.88 204 ARG B O 1
ATOM 5295 N N . LEU B 1 205 ? -2.02 -39.531 -28.141 1 91.62 205 LEU B N 1
ATOM 5296 C CA . LEU B 1 205 ? -1.257 -38.281 -28.047 1 91.62 205 LEU B CA 1
ATOM 5297 C C . LEU B 1 205 ? -0.627 -38.125 -26.672 1 91.62 205 LEU B C 1
ATOM 5299 O O . LEU B 1 205 ? 0.545 -37.781 -26.562 1 91.62 205 LEU B O 1
ATOM 5303 N N . ILE B 1 206 ? -1.389 -38.375 -25.688 1 94.62 206 ILE B N 1
ATOM 5304 C CA . ILE B 1 206 ? -0.923 -38.281 -24.312 1 94.62 206 ILE B CA 1
ATOM 5305 C C . ILE B 1 206 ? 0.218 -39.25 -24.062 1 94.62 206 ILE B C 1
ATOM 5307 O O . ILE B 1 206 ? 1.225 -38.906 -23.453 1 94.62 206 ILE B O 1
ATOM 5311 N N . LYS B 1 207 ? 0.033 -40.438 -24.516 1 95.31 207 LYS B N 1
ATOM 5312 C CA . LYS B 1 207 ? 1.085 -41.438 -24.344 1 95.31 207 LYS B CA 1
ATOM 5313 C C . LYS B 1 207 ? 2.377 -41 -25.031 1 95.31 207 LYS B C 1
ATOM 5315 O O . LYS B 1 207 ? 3.465 -41.156 -24.469 1 95.31 207 LYS B O 1
ATOM 5320 N N . LYS B 1 208 ? 2.236 -40.5 -26.234 1 92.62 208 LYS B N 1
ATOM 5321 C CA . LYS B 1 208 ? 3.416 -40.031 -26.953 1 92.62 208 LYS B CA 1
ATOM 5322 C C . LYS B 1 208 ? 4.125 -38.938 -26.141 1 92.62 208 LYS B C 1
ATOM 5324 O O . LYS B 1 208 ? 5.352 -38.938 -26.031 1 92.62 208 LYS B O 1
ATOM 5329 N N . ALA B 1 209 ? 3.383 -38.031 -25.656 1 93.12 209 ALA B N 1
ATOM 5330 C CA . ALA B 1 209 ? 3.945 -36.969 -24.859 1 93.12 209 ALA B CA 1
ATOM 5331 C C . ALA B 1 209 ? 4.617 -37.5 -23.594 1 93.12 209 ALA B C 1
ATOM 5333 O O . ALA B 1 209 ? 5.621 -36.969 -23.141 1 93.12 209 ALA B O 1
ATOM 5334 N N . LEU B 1 210 ? 4.023 -38.531 -23 1 95.25 210 LEU B N 1
ATOM 5335 C CA . LEU B 1 210 ? 4.633 -39.188 -21.844 1 95.25 210 LEU B CA 1
ATOM 5336 C C . LEU B 1 210 ? 6.008 -39.75 -22.188 1 95.25 210 LEU B C 1
ATOM 5338 O O . LEU B 1 210 ? 6.957 -39.625 -21.422 1 95.25 210 LEU B O 1
ATOM 5342 N N . LEU B 1 211 ? 6.098 -40.312 -23.297 1 92.5 211 LEU B N 1
ATOM 5343 C CA . LEU B 1 211 ? 7.363 -40.844 -23.75 1 92.5 211 LEU B CA 1
ATOM 5344 C C . LEU B 1 211 ? 8.398 -39.75 -23.969 1 92.5 211 LEU B C 1
ATOM 5346 O O . LEU B 1 211 ? 9.562 -39.906 -23.594 1 92.5 211 LEU B O 1
ATOM 5350 N N . PHE B 1 212 ? 7.938 -38.688 -24.562 1 89.19 212 PHE B N 1
ATOM 5351 C CA . PHE B 1 212 ? 8.82 -37.562 -24.734 1 89.19 212 PHE B CA 1
ATOM 5352 C C . PHE B 1 212 ? 9.289 -37.031 -23.391 1 89.19 212 PHE B C 1
ATOM 5354 O O . PHE B 1 212 ? 10.461 -36.688 -23.219 1 89.19 212 PHE B O 1
ATOM 5361 N N . SER B 1 213 ? 8.32 -36.906 -22.5 1 91 213 SER B N 1
ATOM 5362 C CA . SER B 1 213 ? 8.633 -36.406 -21.156 1 91 213 SER B CA 1
ATOM 5363 C C . SER B 1 213 ? 9.695 -37.281 -20.484 1 91 213 SER B C 1
ATOM 5365 O O . SER B 1 213 ? 10.586 -36.781 -19.812 1 91 213 SER B O 1
ATOM 5367 N N . ARG B 1 214 ? 9.531 -38.562 -20.641 1 90 214 ARG B N 1
ATOM 5368 C CA . ARG B 1 214 ? 10.523 -39.469 -20.094 1 90 214 ARG B CA 1
ATOM 5369 C C . ARG B 1 214 ? 11.914 -39.188 -20.656 1 90 214 ARG B C 1
ATOM 5371 O O . ARG B 1 214 ? 12.891 -39.125 -19.906 1 90 214 ARG B O 1
ATOM 5378 N N . GLU B 1 215 ? 12 -38.938 -21.891 1 86.06 215 GLU B N 1
ATOM 5379 C CA . GLU B 1 215 ? 13.273 -38.625 -22.547 1 86.06 215 GLU B CA 1
ATOM 5380 C C . GLU B 1 215 ? 13.852 -37.312 -22.062 1 86.06 215 GLU B C 1
ATOM 5382 O O . GLU B 1 215 ? 15.062 -37.188 -21.875 1 86.06 215 GLU B O 1
ATOM 5387 N N . ILE B 1 216 ? 13 -36.406 -22 1 81.88 216 ILE B N 1
ATOM 5388 C CA . ILE B 1 216 ? 13.422 -35.062 -21.547 1 81.88 216 ILE B CA 1
ATOM 5389 C C . ILE B 1 216 ? 14.031 -35.188 -20.156 1 81.88 216 ILE B C 1
ATOM 5391 O O . ILE B 1 216 ? 15.086 -34.594 -19.891 1 81.88 216 ILE B O 1
ATOM 5395 N N . LEU B 1 217 ? 13.375 -35.875 -19.25 1 82.56 217 LEU B N 1
ATOM 5396 C CA . LEU B 1 217 ? 13.828 -36 -17.875 1 82.56 217 LEU B CA 1
ATOM 5397 C C . LEU B 1 217 ? 15.117 -36.844 -17.797 1 82.56 217 LEU B C 1
ATOM 5399 O O . LEU B 1 217 ? 15.961 -36.594 -16.938 1 82.56 217 LEU B O 1
ATOM 5403 N N . GLU B 1 218 ? 15.211 -37.719 -18.656 1 78.81 218 GLU B N 1
ATOM 5404 C CA . GLU B 1 218 ? 16.406 -38.562 -18.672 1 78.81 218 GLU B CA 1
ATOM 5405 C C . GLU B 1 218 ? 17.641 -37.781 -19.109 1 78.81 218 GLU B C 1
ATOM 5407 O O . GLU B 1 218 ? 18.75 -38.062 -18.703 1 78.81 218 GLU B O 1
ATOM 5412 N N . ASN B 1 219 ? 17.391 -36.844 -20 1 73.38 219 ASN B N 1
ATOM 5413 C CA . ASN B 1 219 ? 18.484 -36 -20.484 1 73.38 219 ASN B CA 1
ATOM 5414 C C . ASN B 1 219 ? 18.922 -34.969 -19.453 1 73.38 219 ASN B C 1
ATOM 5416 O O . ASN B 1 219 ? 19.969 -34.344 -19.594 1 73.38 219 ASN B O 1
ATOM 5420 N N . LEU B 1 220 ? 18.094 -34.812 -18.609 1 69.75 220 LEU B N 1
ATOM 5421 C CA . LEU B 1 220 ? 18.438 -33.906 -17.531 1 69.75 220 LEU B CA 1
ATOM 5422 C C . LEU B 1 220 ? 19.172 -34.625 -16.406 1 69.75 220 LEU B C 1
ATOM 5424 O O . LEU B 1 220 ? 19 -35.844 -16.219 1 69.75 220 LEU B O 1
ATOM 5428 N N . ALA B 1 221 ? 20.297 -34.062 -15.883 1 58.44 221 ALA B N 1
ATOM 5429 C CA . ALA B 1 221 ? 21.094 -34.719 -14.852 1 58.44 221 ALA B CA 1
ATOM 5430 C C . ALA B 1 221 ? 20.203 -35.281 -13.742 1 58.44 221 ALA B C 1
ATOM 5432 O O . ALA B 1 221 ? 19.281 -34.625 -13.281 1 58.44 221 ALA B O 1
ATOM 5433 N N . ILE B 1 222 ? 20.297 -36.625 -13.531 1 56.28 222 ILE B N 1
ATOM 5434 C CA . ILE B 1 222 ? 19.516 -37.375 -12.555 1 56.28 222 ILE B CA 1
ATOM 5435 C C . ILE B 1 222 ? 19.766 -36.844 -11.156 1 56.28 222 ILE B C 1
ATOM 5437 O O . ILE B 1 222 ? 20.906 -36.844 -10.672 1 56.28 222 ILE B O 1
ATOM 5441 N N . THR B 1 223 ? 18.922 -35.938 -10.703 1 62.22 223 THR B N 1
ATOM 5442 C CA . THR B 1 223 ? 18.953 -35.562 -9.297 1 62.22 223 THR B CA 1
ATOM 5443 C C . THR B 1 223 ? 17.844 -36.25 -8.523 1 62.22 223 THR B C 1
ATOM 5445 O O . THR B 1 223 ? 16.859 -36.719 -9.117 1 62.22 223 THR B O 1
ATOM 5448 N N . SER B 1 224 ? 18.156 -36.719 -7.352 1 64.38 224 SER B N 1
ATOM 5449 C CA . SER B 1 224 ? 17.188 -37.344 -6.453 1 64.38 224 SER B CA 1
ATOM 5450 C C . SER B 1 224 ? 15.828 -36.688 -6.559 1 64.38 224 SER B C 1
ATOM 5452 O O . SER B 1 224 ? 14.797 -37.312 -6.34 1 64.38 224 SER B O 1
ATOM 5454 N N . SER B 1 225 ? 15.859 -35.531 -7.094 1 67 225 SER B N 1
ATOM 5455 C CA . SER B 1 225 ? 14.625 -34.75 -7.145 1 67 225 SER B CA 1
ATOM 5456 C C . SER B 1 225 ? 13.734 -35.188 -8.305 1 67 225 SER B C 1
ATOM 5458 O O . SER B 1 225 ? 12.531 -34.906 -8.312 1 67 225 SER B O 1
ATOM 5460 N N . LEU B 1 226 ? 14.352 -36 -9.148 1 77.56 226 LEU B N 1
ATOM 5461 C CA . LEU B 1 226 ? 13.617 -36.344 -10.352 1 77.56 226 LEU B CA 1
ATOM 5462 C C . LEU B 1 226 ? 12.945 -37.719 -10.195 1 77.56 226 LEU B C 1
ATOM 5464 O O . LEU B 1 226 ? 12.141 -38.125 -11.039 1 77.56 226 LEU B O 1
ATOM 5468 N N . ILE B 1 227 ? 13.188 -38.344 -9.047 1 80.75 227 ILE B N 1
ATOM 5469 C CA . ILE B 1 227 ? 12.734 -39.719 -8.836 1 80.75 227 ILE B CA 1
ATOM 5470 C C . ILE B 1 227 ? 11.203 -39.75 -8.844 1 80.75 227 ILE B C 1
ATOM 5472 O O . ILE B 1 227 ? 10.602 -40.562 -9.539 1 80.75 227 ILE B O 1
ATOM 5476 N N . PRO B 1 228 ? 10.656 -38.844 -8.164 1 82.5 228 PRO B N 1
ATOM 5477 C CA . PRO B 1 228 ? 9.188 -38.875 -8.164 1 82.5 228 PRO B CA 1
ATOM 5478 C C . PRO B 1 228 ? 8.594 -38.688 -9.555 1 82.5 228 PRO B C 1
ATOM 5480 O O . PRO B 1 228 ? 7.57 -39.281 -9.891 1 82.5 228 PRO B O 1
ATOM 5483 N N . LEU B 1 229 ? 9.18 -37.906 -10.336 1 88.25 229 LEU B N 1
ATOM 5484 C CA . LEU B 1 229 ? 8.68 -37.656 -11.688 1 88.25 229 LEU B CA 1
ATOM 5485 C C . LEU B 1 229 ? 8.852 -38.875 -12.578 1 88.25 229 LEU B C 1
ATOM 5487 O O . LEU B 1 229 ? 7.965 -39.219 -13.359 1 88.25 229 LEU B O 1
ATOM 5491 N N . ARG B 1 230 ? 9.914 -39.5 -12.383 1 88.5 230 ARG B N 1
ATOM 5492 C CA . ARG B 1 230 ? 10.18 -40.719 -13.148 1 88.5 230 ARG B CA 1
ATOM 5493 C C . ARG B 1 230 ? 9.203 -41.812 -12.773 1 88.5 230 ARG B C 1
ATOM 5495 O O . ARG B 1 230 ? 8.695 -42.531 -13.648 1 88.5 230 ARG B O 1
ATOM 5502 N N . HIS B 1 231 ? 9.016 -41.875 -11.523 1 90.5 231 HIS B N 1
ATOM 5503 C CA . HIS B 1 231 ? 8.047 -42.844 -11.047 1 90.5 231 HIS B CA 1
ATOM 5504 C C . HIS B 1 231 ? 6.656 -42.562 -11.602 1 90.5 231 HIS B C 1
ATOM 5506 O O . HIS B 1 231 ? 5.949 -43.5 -12.008 1 90.5 231 HIS B O 1
ATOM 5512 N N . ALA B 1 232 ? 6.332 -41.375 -11.578 1 91.94 232 ALA B N 1
ATOM 5513 C CA . ALA B 1 232 ? 5.023 -41 -12.102 1 91.94 232 ALA B CA 1
ATOM 5514 C C . ALA B 1 232 ? 4.895 -41.375 -13.578 1 91.94 232 ALA B C 1
ATOM 5516 O O . ALA B 1 232 ? 3.879 -41.938 -14 1 91.94 232 ALA B O 1
ATOM 5517 N N . ILE B 1 233 ? 5.902 -41.094 -14.328 1 94.38 233 ILE B N 1
ATOM 5518 C CA . ILE B 1 233 ? 5.883 -41.375 -15.758 1 94.38 233 ILE B CA 1
ATOM 5519 C C . ILE B 1 233 ? 5.715 -42.875 -15.977 1 94.38 233 ILE B C 1
ATOM 5521 O O . ILE B 1 233 ? 4.918 -43.312 -16.812 1 94.38 233 ILE B O 1
ATOM 5525 N N . HIS B 1 234 ? 6.41 -43.625 -15.188 1 93.75 234 HIS B N 1
ATOM 5526 C CA . HIS B 1 234 ? 6.309 -45.062 -15.297 1 93.75 234 HIS B CA 1
ATOM 5527 C C . HIS B 1 234 ? 4.898 -45.562 -14.969 1 93.75 234 HIS B C 1
ATOM 5529 O O . HIS B 1 234 ? 4.348 -46.406 -15.68 1 93.75 234 HIS B O 1
ATOM 5535 N N . GLN B 1 235 ? 4.422 -45.031 -13.953 1 95.56 235 GLN B N 1
ATOM 5536 C CA . GLN B 1 235 ? 3.066 -45.375 -13.547 1 95.56 235 GLN B CA 1
ATOM 5537 C C . GLN B 1 235 ? 2.051 -45 -14.617 1 95.56 235 GLN B C 1
ATOM 5539 O O . GLN B 1 235 ? 1.132 -45.781 -14.906 1 95.56 235 GLN B O 1
ATOM 5544 N N . TYR B 1 236 ? 2.217 -43.906 -15.156 1 96.56 236 TYR B N 1
ATOM 5545 C CA . TYR B 1 236 ? 1.268 -43.438 -16.156 1 96.56 236 TYR B CA 1
ATOM 5546 C C . TYR B 1 236 ? 1.383 -44.25 -17.438 1 96.56 236 TYR B C 1
ATOM 5548 O O . TYR B 1 236 ? 0.371 -44.625 -18.047 1 96.56 236 TYR B O 1
ATOM 5556 N N . LEU B 1 237 ? 2.625 -44.5 -17.812 1 95.81 237 LEU B N 1
ATOM 5557 C CA . LEU B 1 237 ? 2.83 -45.312 -19.016 1 95.81 237 LEU B CA 1
ATOM 5558 C C . LEU B 1 237 ? 2.225 -46.688 -18.859 1 95.81 237 LEU B C 1
ATOM 5560 O O . LEU B 1 237 ? 1.714 -47.281 -19.812 1 95.81 237 LEU B O 1
ATOM 5564 N N . SER B 1 238 ? 2.248 -47.188 -17.625 1 95.88 238 SER B N 1
ATOM 5565 C CA . SER B 1 238 ? 1.621 -48.469 -17.344 1 95.88 238 SER B CA 1
ATOM 5566 C C . SER B 1 238 ? 0.107 -48.406 -17.5 1 95.88 238 SER B C 1
ATOM 5568 O O . SER B 1 238 ? -0.519 -49.344 -18 1 95.88 238 SER B O 1
ATOM 5570 N N . ALA B 1 239 ? -0.438 -47.344 -17.062 1 95.62 239 ALA B N 1
ATOM 5571 C CA . ALA B 1 239 ? -1.877 -47.125 -17.219 1 95.62 239 ALA B CA 1
ATOM 5572 C C . ALA B 1 239 ? -2.268 -47.031 -18.688 1 95.62 239 ALA B C 1
ATOM 5574 O O . ALA B 1 239 ? -3.398 -47.344 -19.062 1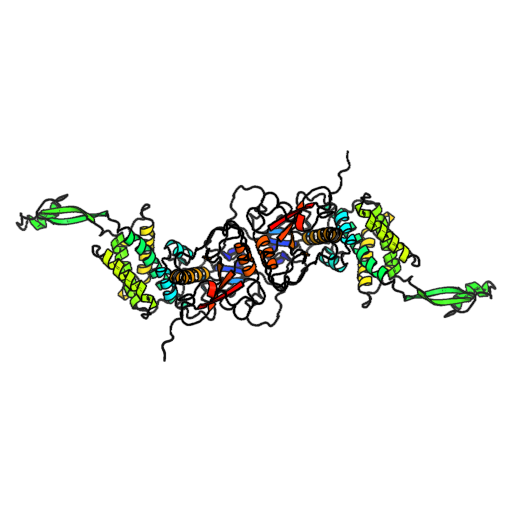 95.62 239 ALA B O 1
ATOM 5575 N N . PHE B 1 240 ? -1.313 -46.625 -19.516 1 96 240 PHE B N 1
ATOM 5576 C CA . PHE B 1 240 ? -1.559 -46.469 -20.938 1 96 240 PHE B CA 1
ATOM 5577 C C . PHE B 1 240 ? -1.079 -47.688 -21.719 1 96 240 PHE B C 1
ATOM 5579 O O . PHE B 1 240 ? -0.792 -47.594 -22.922 1 96 240 PHE B O 1
ATOM 5586 N N . CYS B 1 241 ? -0.961 -48.75 -21.141 1 92.94 241 CYS B N 1
ATOM 5587 C CA . CYS B 1 241 ? -0.39 -49.938 -21.75 1 92.94 241 CYS B CA 1
ATOM 5588 C C . CYS B 1 241 ? -1.209 -50.375 -22.969 1 92.94 241 CYS B C 1
ATOM 5590 O O . CYS B 1 241 ? -0.657 -50.844 -23.953 1 92.94 241 CYS B O 1
ATOM 5592 N N . ASN B 1 242 ? -2.547 -50.156 -23 1 92.38 242 ASN B N 1
ATOM 5593 C CA . ASN B 1 242 ? -3.42 -50.594 -24.078 1 92.38 242 ASN B CA 1
ATOM 5594 C C . ASN B 1 242 ? -3.576 -49.531 -25.156 1 92.38 242 ASN B C 1
ATOM 5596 O O . ASN B 1 242 ? -4.406 -49.656 -26.062 1 92.38 242 ASN B O 1
ATOM 5600 N N . VAL B 1 243 ? -2.793 -48.5 -25.016 1 94.25 243 VAL B N 1
ATOM 5601 C CA . VAL B 1 243 ? -2.846 -47.406 -25.984 1 94.25 243 VAL B CA 1
ATOM 5602 C C . VAL B 1 243 ? -1.617 -47.469 -26.891 1 94.25 243 VAL B C 1
ATOM 5604 O O . VAL B 1 243 ? -0.496 -47.656 -26.422 1 94.25 243 VAL B O 1
ATOM 5607 N N . ASP B 1 244 ? -1.853 -47.281 -28.141 1 90.88 244 ASP B N 1
ATOM 5608 C CA . ASP B 1 244 ? -0.756 -47.312 -29.109 1 90.88 244 ASP B CA 1
ATOM 5609 C C . ASP B 1 244 ? 0.103 -46.062 -29 1 90.88 244 ASP B C 1
ATOM 5611 O O . ASP B 1 244 ? -0.388 -45 -28.609 1 90.88 244 ASP B O 1
ATOM 5615 N N . GLU B 1 245 ? 1.345 -46.094 -29.375 1 86.5 245 GLU B N 1
ATOM 5616 C CA . GLU B 1 245 ? 2.285 -44.969 -29.25 1 86.5 245 GLU B CA 1
ATOM 5617 C C . GLU B 1 245 ? 2.301 -44.125 -30.516 1 86.5 245 GLU B C 1
ATOM 5619 O O . GLU B 1 245 ? 2.787 -43 -30.5 1 86.5 245 GLU B O 1
ATOM 5624 N N . GLN B 1 246 ? 1.835 -44.656 -31.531 1 81.5 246 GLN B N 1
ATOM 5625 C CA . GLN B 1 246 ? 1.945 -43.969 -32.812 1 81.5 246 GLN B CA 1
ATOM 5626 C C . GLN B 1 246 ? 0.743 -43.062 -33.062 1 81.5 246 GLN B C 1
ATOM 5628 O O . GLN B 1 246 ? -0.399 -43.469 -32.844 1 81.5 246 GLN B O 1
ATOM 5633 N N . ILE B 1 247 ? 1.084 -41.844 -33.281 1 78.56 247 ILE B N 1
ATOM 5634 C CA . ILE B 1 247 ? 0.056 -40.875 -33.656 1 78.56 247 ILE B CA 1
ATOM 5635 C C . ILE B 1 247 ? 0.586 -39.969 -34.781 1 78.56 247 ILE B C 1
ATOM 5637 O O . ILE B 1 247 ? 1.73 -39.531 -34.719 1 78.56 247 ILE B O 1
ATOM 5641 N N . GLU B 1 248 ? -0.22 -39.938 -35.812 1 74.06 248 GLU B N 1
ATOM 5642 C CA . GLU B 1 248 ? 0.18 -39.062 -36.906 1 74.06 248 GLU B CA 1
ATOM 5643 C C . GLU B 1 248 ? -0.118 -37.594 -36.594 1 74.06 248 GLU B C 1
ATOM 5645 O O . GLU B 1 248 ? -1.066 -37.312 -35.875 1 74.06 248 GLU B O 1
ATOM 5650 N N . VAL B 1 249 ? 0.695 -36.781 -37.125 1 67.31 249 VAL B N 1
ATOM 5651 C CA . VAL B 1 249 ? 0.616 -35.344 -36.906 1 67.31 249 VAL B CA 1
ATOM 5652 C C . VAL B 1 249 ? -0.778 -34.812 -37.25 1 67.31 249 VAL B C 1
ATOM 5654 O O . VAL B 1 249 ? -1.326 -33.969 -36.594 1 67.31 249 VAL B O 1
ATOM 5657 N N . TRP B 1 250 ? -1.263 -35.406 -38.312 1 68.5 250 TRP B N 1
ATOM 5658 C CA . TRP B 1 250 ? -2.561 -34.906 -38.781 1 68.5 250 TRP B CA 1
ATOM 5659 C C . TRP B 1 250 ? -3.66 -35.281 -37.781 1 68.5 250 TRP B C 1
ATOM 5661 O O . TRP B 1 250 ? -4.656 -34.562 -37.656 1 68.5 250 TRP B O 1
ATOM 5671 N N . GLU B 1 251 ? -3.506 -36.344 -37.094 1 71.75 251 GLU B N 1
ATOM 5672 C CA . GLU B 1 251 ? -4.473 -36.75 -36.062 1 71.75 251 GLU B CA 1
ATOM 5673 C C . GLU B 1 251 ? -4.461 -35.75 -34.906 1 71.75 251 GLU B C 1
ATOM 5675 O O . GLU B 1 251 ? -5.508 -35.469 -34.312 1 71.75 251 GLU B O 1
ATOM 5680 N N . VAL B 1 252 ? -3.344 -35.344 -34.656 1 69.31 252 VAL B N 1
ATOM 5681 C CA . VAL B 1 252 ? -3.137 -34.438 -33.562 1 69.31 252 VAL B CA 1
ATOM 5682 C C . VAL B 1 252 ? -3.881 -33.125 -33.812 1 69.31 252 VAL B C 1
ATOM 5684 O O . VAL B 1 252 ? -4.492 -32.562 -32.906 1 69.31 252 VAL B O 1
ATOM 5687 N N . LYS B 1 253 ? -3.785 -32.688 -35 1 66.06 253 LYS B N 1
ATOM 5688 C CA . LYS B 1 253 ? -4.379 -31.406 -35.375 1 66.06 253 LYS B CA 1
ATOM 5689 C C . LYS B 1 253 ? -5.902 -31.484 -35.344 1 66.06 253 LYS B C 1
ATOM 5691 O O . LYS B 1 253 ? -6.574 -30.453 -35.188 1 66.06 253 LYS B O 1
ATOM 5696 N N . ASN B 1 254 ? -6.41 -32.688 -35.469 1 65.56 254 ASN B N 1
ATOM 5697 C CA . ASN B 1 254 ? -7.855 -32.844 -35.594 1 65.56 254 ASN B CA 1
ATOM 5698 C C . ASN B 1 254 ? -8.5 -33.188 -34.25 1 65.56 254 ASN B C 1
ATOM 5700 O O . ASN B 1 254 ? -9.703 -33.469 -34.188 1 65.56 254 ASN B O 1
ATOM 5704 N N . ILE B 1 255 ? -7.645 -33.25 -33.312 1 67.75 255 ILE B N 1
ATOM 5705 C CA . ILE B 1 255 ? -8.219 -33.562 -32.031 1 67.75 255 ILE B CA 1
ATOM 5706 C C . ILE B 1 255 ? -9.125 -32.438 -31.562 1 67.75 255 ILE B C 1
ATOM 5708 O O . ILE B 1 255 ? -8.703 -31.281 -31.5 1 67.75 255 ILE B O 1
ATOM 5712 N N . LYS B 1 256 ? -10.477 -32.75 -31.547 1 59.09 256 LYS B N 1
ATOM 5713 C CA . LYS B 1 256 ? -11.508 -31.766 -31.156 1 59.09 256 LYS B CA 1
ATOM 5714 C C . LYS B 1 256 ? -11.562 -31.594 -29.656 1 59.09 256 LYS B C 1
ATOM 5716 O O . LYS B 1 256 ? -11.312 -32.531 -28.906 1 59.09 256 LYS B O 1
ATOM 5721 N N . HIS B 1 257 ? -11.617 -30.391 -29.25 1 61.59 257 HIS B N 1
ATOM 5722 C CA . HIS B 1 257 ? -11.844 -30.047 -27.844 1 61.59 257 HIS B CA 1
ATOM 5723 C C . HIS B 1 257 ? -13.203 -30.562 -27.359 1 61.59 257 HIS B C 1
ATOM 5725 O O . HIS B 1 257 ? -14.188 -30.5 -28.094 1 61.59 257 HIS B O 1
ATOM 5731 N N . HIS B 1 258 ? -13.164 -31.5 -26.422 1 57.38 258 HIS B N 1
ATOM 5732 C CA . HIS B 1 258 ? -14.43 -31.953 -25.859 1 57.38 258 HIS B CA 1
ATOM 5733 C C . HIS B 1 258 ? -14.789 -31.188 -24.594 1 57.38 258 HIS B C 1
ATOM 5735 O O . HIS B 1 258 ? -13.914 -30.891 -23.766 1 57.38 258 HIS B O 1
ATOM 5741 N N . LYS B 1 259 ? -15.969 -30.625 -24.531 1 54.66 259 LYS B N 1
ATOM 5742 C CA . LYS B 1 259 ? -16.516 -29.797 -23.453 1 54.66 259 LYS B CA 1
ATOM 5743 C C . LYS B 1 259 ? -16.547 -30.578 -22.141 1 54.66 259 LYS B C 1
ATOM 5745 O O . LYS B 1 259 ? -16.438 -29.984 -21.062 1 54.66 259 LYS B O 1
ATOM 5750 N N . ILE B 1 260 ? -16.609 -31.906 -22.281 1 53.09 260 ILE B N 1
ATOM 5751 C CA . ILE B 1 260 ? -16.953 -32.656 -21.094 1 53.09 260 ILE B CA 1
ATOM 5752 C C . ILE B 1 260 ? -15.68 -33 -20.312 1 53.09 260 ILE B C 1
ATOM 5754 O O . ILE B 1 260 ? -15.703 -33.094 -19.078 1 53.09 260 ILE B O 1
ATOM 5758 N N . PHE B 1 261 ? -14.602 -33.125 -21.109 1 63.88 261 PHE B N 1
ATOM 5759 C CA . PHE B 1 261 ? -13.422 -33.562 -20.375 1 63.88 261 PHE B CA 1
ATOM 5760 C C . PHE B 1 261 ? -12.367 -32.438 -20.312 1 63.88 261 PHE B C 1
ATOM 5762 O O . PHE B 1 261 ? -11.398 -32.469 -21.078 1 63.88 261 PHE B O 1
ATOM 5769 N N . LYS B 1 262 ? -12.516 -31.547 -19.375 1 74.56 262 LYS B N 1
ATOM 5770 C CA . LYS B 1 262 ? -11.664 -30.359 -19.219 1 74.56 262 LYS B CA 1
ATOM 5771 C C . LYS B 1 262 ? -10.211 -30.766 -18.984 1 74.56 262 LYS B C 1
ATOM 5773 O O . LYS B 1 262 ? -9.289 -30.156 -19.531 1 74.56 262 LYS B O 1
ATOM 5778 N N . GLU B 1 263 ? -10.078 -31.922 -18.297 1 83.25 263 GLU B N 1
ATOM 5779 C CA . GLU B 1 263 ? -8.727 -32.375 -18 1 83.25 263 GLU B CA 1
ATOM 5780 C C . GLU B 1 263 ? -8.016 -32.875 -19.266 1 83.25 263 GLU B C 1
ATOM 5782 O O . GLU B 1 263 ? -6.82 -32.625 -19.438 1 83.25 263 GLU B O 1
ATOM 5787 N N . TYR B 1 264 ? -8.789 -33.469 -20.125 1 88.31 264 TYR B N 1
ATOM 5788 C CA . TYR B 1 264 ? -8.188 -33.969 -21.359 1 88.31 264 TYR B CA 1
ATOM 5789 C C . TYR B 1 264 ? -7.762 -32.812 -22.266 1 88.31 264 TYR B C 1
ATOM 5791 O O . TYR B 1 264 ? -6.711 -32.844 -22.906 1 88.31 264 TYR B O 1
ATOM 5799 N N . ASP B 1 265 ? -8.57 -31.797 -22.219 1 87.94 265 ASP B N 1
ATOM 5800 C CA . ASP B 1 265 ? -8.227 -30.641 -23.031 1 87.94 265 ASP B CA 1
ATOM 5801 C C . ASP B 1 265 ? -6.891 -30.047 -22.609 1 87.94 265 ASP B C 1
ATOM 5803 O O . ASP B 1 265 ? -6.055 -29.703 -23.438 1 87.94 265 ASP B O 1
ATOM 5807 N N . GLU B 1 266 ? -6.797 -30 -21.391 1 89.12 266 GLU B N 1
ATOM 5808 C CA . GLU B 1 266 ? -5.551 -29.453 -20.859 1 89.12 266 GLU B CA 1
ATOM 5809 C C . GLU B 1 266 ? -4.375 -30.391 -21.141 1 89.12 266 GLU B C 1
ATOM 5811 O O . GLU B 1 266 ? -3.279 -29.938 -21.484 1 89.12 266 GLU B O 1
ATOM 5816 N N . ALA B 1 267 ? -4.594 -31.625 -20.953 1 91.81 267 ALA B N 1
ATOM 5817 C CA . ALA B 1 267 ? -3.545 -32.594 -21.219 1 91.81 267 ALA B CA 1
ATOM 5818 C C . ALA B 1 267 ? -3.121 -32.562 -22.688 1 91.81 267 ALA B C 1
ATOM 5820 O O . ALA B 1 267 ? -1.931 -32.656 -23 1 91.81 267 ALA B O 1
ATOM 5821 N N . ILE B 1 268 ? -4.105 -32.438 -23.531 1 90.56 268 ILE B N 1
ATOM 5822 C CA . ILE B 1 268 ? -3.838 -32.406 -24.969 1 90.56 268 ILE B CA 1
ATOM 5823 C C . ILE B 1 268 ? -3.039 -31.141 -25.297 1 90.56 268 ILE B C 1
ATOM 5825 O O . ILE B 1 268 ? -2.055 -31.203 -26.047 1 90.56 268 ILE B O 1
ATOM 5829 N N . ARG B 1 269 ? -3.459 -30.094 -24.781 1 88.19 269 ARG B N 1
ATOM 5830 C CA . ARG B 1 269 ? -2.754 -28.828 -25.016 1 88.19 269 ARG B CA 1
ATOM 5831 C C . ARG B 1 269 ? -1.293 -28.938 -24.578 1 88.19 269 ARG B C 1
ATOM 5833 O O . ARG B 1 269 ? -0.394 -28.562 -25.344 1 88.19 269 ARG B O 1
ATOM 5840 N N . LEU B 1 270 ? -1.031 -29.406 -23.438 1 91 270 LEU B N 1
ATOM 5841 C CA . LEU B 1 270 ? 0.32 -29.547 -22.891 1 91 270 LEU B CA 1
ATOM 5842 C C . LEU B 1 270 ? 1.125 -30.562 -23.703 1 91 270 LEU B C 1
ATOM 5844 O O . LEU B 1 270 ? 2.316 -30.359 -23.953 1 91 270 LEU B O 1
ATOM 5848 N N . ALA B 1 271 ? 0.415 -31.609 -24.047 1 91.44 271 ALA B N 1
ATOM 5849 C CA . ALA B 1 271 ? 1.069 -32.625 -24.891 1 91.44 271 ALA B CA 1
ATOM 5850 C C . ALA B 1 271 ? 1.552 -32 -26.203 1 91.44 271 ALA B C 1
ATOM 5852 O O . ALA B 1 271 ? 2.688 -32.25 -26.625 1 91.44 271 ALA B O 1
ATOM 5853 N N . GLN B 1 272 ? 0.711 -31.25 -26.75 1 87.25 272 GLN B N 1
ATOM 5854 C CA . GLN B 1 272 ? 1.073 -30.594 -28 1 87.25 272 GLN B CA 1
ATOM 5855 C C . GLN B 1 272 ? 2.256 -29.656 -27.797 1 87.25 272 GLN B C 1
ATOM 5857 O O . GLN B 1 272 ? 3.135 -29.562 -28.656 1 87.25 272 GLN B O 1
ATOM 5862 N N . MET B 1 273 ? 2.297 -29 -26.797 1 86.5 273 MET B N 1
ATOM 5863 C CA . MET B 1 273 ? 3.393 -28.078 -26.484 1 86.5 273 MET B CA 1
ATOM 5864 C C . MET B 1 273 ? 4.715 -28.828 -26.359 1 86.5 273 MET B C 1
ATOM 5866 O O . MET B 1 273 ? 5.742 -28.375 -26.859 1 86.5 273 MET B O 1
ATOM 5870 N N . ILE B 1 274 ? 4.68 -29.922 -25.688 1 87.44 274 ILE B N 1
ATOM 5871 C CA . ILE B 1 274 ? 5.867 -30.75 -25.5 1 87.44 274 ILE B CA 1
ATOM 5872 C C . ILE B 1 274 ? 6.359 -31.25 -26.844 1 87.44 274 ILE B C 1
ATOM 5874 O O . ILE B 1 274 ? 7.551 -31.156 -27.156 1 87.44 274 ILE B O 1
ATOM 5878 N N . LEU B 1 275 ? 5.414 -31.703 -27.594 1 84.56 275 LEU B N 1
ATOM 5879 C CA . LEU B 1 275 ? 5.777 -32.281 -28.875 1 84.56 275 LEU B CA 1
ATOM 5880 C C . LEU B 1 275 ? 6.281 -31.219 -29.844 1 84.56 275 LEU B C 1
ATOM 5882 O O . LEU B 1 275 ? 7.234 -31.453 -30.594 1 84.56 275 LEU B O 1
ATOM 5886 N N . ARG B 1 276 ? 5.668 -30.141 -29.828 1 78.62 276 ARG B N 1
ATOM 5887 C CA . ARG B 1 276 ? 6.062 -29.047 -30.719 1 78.62 276 ARG B CA 1
ATOM 5888 C C . ARG B 1 276 ? 7.461 -28.531 -30.375 1 78.62 276 ARG B C 1
ATOM 5890 O O . ARG B 1 276 ? 8.227 -28.156 -31.266 1 78.62 276 ARG B O 1
ATOM 5897 N N . ARG B 1 277 ? 7.711 -28.484 -29.203 1 75.19 277 ARG B N 1
ATOM 5898 C CA . ARG B 1 277 ? 9 -27.953 -28.766 1 75.19 277 ARG B CA 1
ATOM 5899 C C . ARG B 1 277 ? 10.148 -28.797 -29.312 1 75.19 277 ARG B C 1
ATOM 5901 O O . ARG B 1 277 ? 11.234 -28.281 -29.594 1 75.19 277 ARG B O 1
ATOM 5908 N N . TYR B 1 278 ? 9.867 -29.984 -29.547 1 72.06 278 TYR B N 1
ATOM 5909 C CA . TYR B 1 278 ? 10.922 -30.891 -30.016 1 72.06 278 TYR B CA 1
ATOM 5910 C C . TYR B 1 278 ? 10.625 -31.375 -31.422 1 72.06 278 TYR B C 1
ATOM 5912 O O . TYR B 1 278 ? 11.086 -32.438 -31.828 1 72.06 278 TYR B O 1
ATOM 5920 N N . ASP B 1 279 ? 9.773 -30.625 -32.062 1 67.69 279 ASP B N 1
ATOM 5921 C CA . ASP B 1 279 ? 9.406 -30.875 -33.438 1 67.69 279 ASP B CA 1
ATOM 5922 C C . ASP B 1 279 ? 8.883 -32.281 -33.625 1 67.69 279 ASP B C 1
ATOM 5924 O O . ASP B 1 279 ? 9.227 -32.969 -34.594 1 67.69 279 ASP B O 1
ATOM 5928 N N . TYR B 1 280 ? 8.305 -32.781 -32.688 1 63.41 280 TYR B N 1
ATOM 5929 C CA . TYR B 1 280 ? 7.562 -34.031 -32.688 1 63.41 280 TYR B CA 1
ATOM 5930 C C . TYR B 1 280 ? 8.5 -35.219 -32.875 1 63.41 280 TYR B C 1
ATOM 5932 O O . TYR B 1 280 ? 8.078 -36.312 -33.281 1 63.41 280 TYR B O 1
ATOM 5940 N N . SER B 1 281 ? 9.797 -34.906 -32.812 1 66.25 281 SER B N 1
ATOM 5941 C CA . SER B 1 281 ? 10.773 -36 -32.906 1 66.25 281 SER B CA 1
ATOM 5942 C C . SER B 1 281 ? 11.547 -36.156 -31.594 1 66.25 281 SER B C 1
ATOM 5944 O O . SER B 1 281 ? 12.141 -35.188 -31.094 1 66.25 281 SER B O 1
ATOM 5946 N N . ILE B 1 282 ? 11.57 -37.312 -31.109 1 60.47 282 ILE B N 1
ATOM 5947 C CA . ILE B 1 282 ? 12.219 -37.625 -29.844 1 60.47 282 ILE B CA 1
ATOM 5948 C C . ILE B 1 282 ? 13.734 -37.5 -29.984 1 60.47 282 ILE B C 1
ATOM 5950 O O . ILE B 1 282 ? 14.438 -37.188 -29.031 1 60.47 282 ILE B O 1
ATOM 5954 N N . THR B 1 283 ? 14.203 -37.75 -31.219 1 55.56 283 THR B N 1
ATOM 5955 C CA . THR B 1 283 ? 15.633 -37.719 -31.5 1 55.56 283 THR B CA 1
ATOM 5956 C C . THR B 1 283 ? 16.172 -36.312 -31.406 1 55.56 283 THR B C 1
ATOM 5958 O O . THR B 1 283 ? 17.375 -36.094 -31.234 1 55.56 283 THR B O 1
ATOM 5961 N N . ASN B 1 284 ? 15.328 -35.375 -31.516 1 55.19 284 ASN B N 1
ATOM 5962 C CA . ASN B 1 284 ? 15.719 -33.969 -31.516 1 55.19 284 ASN B CA 1
ATOM 5963 C C . ASN B 1 284 ? 15.828 -33.438 -30.094 1 55.19 284 ASN B C 1
ATOM 5965 O O . ASN B 1 284 ? 16.062 -32.219 -29.891 1 55.19 284 ASN B O 1
ATOM 5969 N N . ILE B 1 285 ? 15.633 -34.281 -29.094 1 55.94 285 ILE B N 1
ATOM 5970 C CA . ILE B 1 285 ? 15.695 -33.844 -27.688 1 55.94 285 ILE B CA 1
ATOM 5971 C C . ILE B 1 285 ? 17.156 -33.625 -27.297 1 55.94 285 ILE B C 1
ATOM 5973 O O . ILE B 1 285 ? 17.5 -33.781 -26.109 1 55.94 285 ILE B O 1
ATOM 5977 N N . ARG B 1 286 ? 18.062 -33.531 -28.172 1 51.66 286 ARG B N 1
ATOM 5978 C CA . ARG B 1 286 ? 19.438 -33.188 -27.812 1 51.66 286 ARG B CA 1
ATOM 5979 C C . ARG B 1 286 ? 19.516 -31.797 -27.234 1 51.66 286 ARG B C 1
ATOM 5981 O O . ARG B 1 286 ? 18.766 -30.906 -27.625 1 51.66 286 ARG B O 1
ATOM 5988 N N . PRO B 1 287 ? 20.109 -31.75 -26.031 1 49.62 287 PRO B N 1
ATOM 5989 C CA . PRO B 1 287 ? 20.359 -30.5 -25.297 1 49.62 287 PRO B CA 1
ATOM 5990 C C . PRO B 1 287 ? 20.641 -29.312 -26.203 1 49.62 287 PRO B C 1
ATOM 5992 O O . PRO B 1 287 ? 20.906 -28.219 -25.719 1 49.62 287 PRO B O 1
ATOM 5995 N N . ALA B 1 288 ? 21.062 -29.688 -27.344 1 44.03 288 ALA B N 1
ATOM 5996 C CA . ALA B 1 288 ? 21.672 -28.562 -28.062 1 44.03 288 ALA B CA 1
ATOM 5997 C C . ALA B 1 288 ? 20.828 -27.297 -27.906 1 44.03 288 ALA B C 1
ATOM 5999 O O . ALA B 1 288 ? 21.188 -26.375 -27.172 1 44.03 288 ALA B O 1
ATOM 6000 N N . GLU B 1 289 ? 20.547 -26.547 -29.188 1 48.81 289 GLU B N 1
ATOM 6001 C CA . GLU B 1 289 ? 20.531 -25.188 -29.703 1 48.81 289 GLU B CA 1
ATOM 6002 C C . GLU B 1 289 ? 19.188 -24.5 -29.406 1 48.81 289 GLU B C 1
ATOM 6004 O O . GLU B 1 289 ? 18.766 -23.625 -30.156 1 48.81 289 GLU B O 1
ATOM 6009 N N . GLU B 1 290 ? 18.391 -25.094 -28.594 1 57.09 290 GLU B N 1
ATOM 6010 C CA . GLU B 1 290 ? 17.234 -24.219 -28.703 1 57.09 290 GLU B CA 1
ATOM 6011 C C . GLU B 1 290 ? 17.516 -22.828 -28.141 1 57.09 290 GLU B C 1
ATOM 6013 O O . GLU B 1 290 ? 17.531 -22.641 -26.922 1 57.09 290 GLU B O 1
ATOM 6018 N N . GLU B 1 291 ? 18.094 -22.094 -28.875 1 70.19 291 GLU B N 1
ATOM 6019 C CA . GLU B 1 291 ? 18.422 -20.703 -28.578 1 70.19 291 GLU B CA 1
ATOM 6020 C C . GLU B 1 291 ? 17.172 -19.844 -28.469 1 70.19 291 GLU B C 1
ATOM 6022 O O . GLU B 1 291 ? 17.188 -18.797 -27.812 1 70.19 291 GLU B O 1
ATOM 6027 N N . TYR B 1 292 ? 16.031 -20.516 -28.984 1 82 292 TYR B N 1
ATOM 6028 C CA . TYR B 1 292 ? 14.844 -19.656 -29.016 1 82 292 TYR B CA 1
ATOM 6029 C C . TYR B 1 292 ? 13.766 -20.188 -28.078 1 82 292 TYR B C 1
ATOM 6031 O O . TYR B 1 292 ? 13.547 -21.391 -27.984 1 82 292 TYR B O 1
ATOM 6039 N N . CYS B 1 293 ? 13.242 -19.391 -27.328 1 84.62 293 CYS B N 1
ATOM 6040 C CA . CYS B 1 293 ? 12.203 -19.688 -26.344 1 84.62 293 CYS B CA 1
ATOM 6041 C C . CYS B 1 293 ? 10.891 -19.016 -26.734 1 84.62 293 CYS B C 1
ATOM 6043 O O . CYS B 1 293 ? 10.891 -17.875 -27.203 1 84.62 293 CYS B O 1
ATOM 6045 N N . PRO B 1 294 ? 9.789 -19.766 -26.609 1 87.75 294 PRO B N 1
ATOM 6046 C CA . PRO B 1 294 ? 8.516 -19.078 -26.797 1 87.75 294 PRO B CA 1
ATOM 6047 C C . PRO B 1 294 ? 8.289 -17.953 -25.781 1 87.75 294 PRO B C 1
ATOM 6049 O O . PRO B 1 294 ? 8.961 -17.922 -24.75 1 87.75 294 PRO B O 1
ATOM 6052 N N . VAL B 1 295 ? 7.34 -17.141 -26.125 1 91.25 295 VAL B N 1
ATOM 6053 C CA . VAL B 1 295 ? 6.906 -16.094 -25.188 1 91.25 295 VAL B CA 1
ATOM 6054 C C . VAL B 1 295 ? 6.207 -16.734 -24 1 91.25 295 VAL B C 1
ATOM 6056 O O . VAL B 1 295 ? 5.355 -17.609 -24.156 1 91.25 295 VAL B O 1
ATOM 6059 N N . PHE B 1 296 ? 6.762 -16.422 -22.844 1 92.38 296 PHE B N 1
ATOM 6060 C CA . PHE B 1 296 ? 6.137 -16.984 -21.641 1 92.38 296 PHE B CA 1
ATOM 6061 C C . PHE B 1 296 ? 6.438 -16.109 -20.438 1 92.38 296 PHE B C 1
ATOM 6063 O O . PHE B 1 296 ? 7.258 -15.195 -20.5 1 92.38 296 PHE B O 1
ATOM 6070 N N . TRP B 1 297 ? 5.684 -16.297 -19.406 1 92.5 297 TRP B N 1
ATOM 6071 C CA . TRP B 1 297 ? 6 -15.688 -18.125 1 92.5 297 TRP B CA 1
ATOM 6072 C C . TRP B 1 297 ? 5.82 -16.688 -16.984 1 92.5 297 TRP B C 1
ATOM 6074 O O . TRP B 1 297 ? 5.043 -17.641 -17.109 1 92.5 297 TRP B O 1
ATOM 6084 N N . LEU B 1 298 ? 6.598 -16.578 -15.953 1 91.38 298 LEU B N 1
ATOM 6085 C CA . LEU B 1 298 ? 6.594 -17.422 -14.766 1 91.38 298 LEU B CA 1
ATOM 6086 C C . LEU B 1 298 ? 6.602 -16.578 -13.5 1 91.38 298 LEU B C 1
ATOM 6088 O O . LEU B 1 298 ? 7.48 -15.727 -13.32 1 91.38 298 LEU B O 1
ATOM 6092 N N . ASP B 1 299 ? 5.66 -16.781 -12.727 1 90.19 299 ASP B N 1
ATOM 6093 C CA . ASP B 1 299 ? 5.551 -16.078 -11.445 1 90.19 299 ASP B CA 1
ATOM 6094 C C . ASP B 1 299 ? 6.41 -16.75 -10.375 1 90.19 299 ASP B C 1
ATOM 6096 O O . ASP B 1 299 ? 6.016 -17.766 -9.805 1 90.19 299 ASP B O 1
ATOM 6100 N N . MET B 1 300 ? 7.48 -16.141 -10.07 1 87.44 300 MET B N 1
ATOM 6101 C CA . MET B 1 300 ? 8.438 -16.75 -9.148 1 87.44 300 MET B CA 1
ATOM 6102 C C . MET B 1 300 ? 7.902 -16.734 -7.723 1 87.44 300 MET B C 1
ATOM 6104 O O . MET B 1 300 ? 8.172 -17.641 -6.941 1 87.44 300 MET B O 1
ATOM 6108 N N . ALA B 1 301 ? 7.219 -15.727 -7.398 1 87.31 301 ALA B N 1
ATOM 6109 C CA . ALA B 1 301 ? 6.66 -15.633 -6.051 1 87.31 301 ALA B CA 1
ATOM 6110 C C . ALA B 1 301 ? 5.66 -16.75 -5.793 1 87.31 301 ALA B C 1
ATOM 6112 O O . ALA B 1 301 ? 5.711 -17.422 -4.754 1 87.31 301 ALA B O 1
ATOM 6113 N N . LEU B 1 302 ? 4.816 -16.938 -6.746 1 88.06 302 LEU B N 1
ATOM 6114 C CA . LEU B 1 302 ? 3.814 -17.984 -6.609 1 88.06 302 LEU B CA 1
ATOM 6115 C C . LEU B 1 302 ? 4.465 -19.375 -6.656 1 88.06 302 LEU B C 1
ATOM 6117 O O . LEU B 1 302 ? 4.039 -20.281 -5.945 1 88.06 302 LEU B O 1
ATOM 6121 N N . LEU B 1 303 ? 5.43 -19.484 -7.523 1 88.19 303 LEU B N 1
ATOM 6122 C CA . LEU B 1 303 ? 6.164 -20.75 -7.578 1 88.19 303 LEU B CA 1
ATOM 6123 C C . LEU B 1 303 ? 6.809 -21.062 -6.23 1 88.19 303 LEU B C 1
ATOM 6125 O O . LEU B 1 303 ? 6.711 -22.188 -5.738 1 88.19 303 LEU B O 1
ATOM 6129 N N . TYR B 1 304 ? 7.441 -20.094 -5.676 1 89.44 304 TYR B N 1
ATOM 6130 C CA . TYR B 1 304 ? 8.078 -20.266 -4.375 1 89.44 304 TYR B CA 1
ATOM 6131 C C . TYR B 1 304 ? 7.055 -20.625 -3.307 1 89.44 304 TYR B C 1
ATOM 6133 O O . TYR B 1 304 ? 7.312 -21.469 -2.441 1 89.44 304 TYR B O 1
ATOM 6141 N N . GLU B 1 305 ? 5.996 -19.984 -3.357 1 91 305 GLU B N 1
ATOM 6142 C CA . GLU B 1 305 ? 4.906 -20.25 -2.426 1 91 305 GLU B CA 1
ATOM 6143 C C . GLU B 1 305 ? 4.477 -21.719 -2.486 1 91 305 GLU B C 1
ATOM 6145 O O . GLU B 1 305 ? 4.355 -22.375 -1.452 1 91 305 GLU B O 1
ATOM 6150 N N . HIS B 1 306 ? 4.332 -22.203 -3.67 1 89.06 306 HIS B N 1
ATOM 6151 C CA . HIS B 1 306 ? 3.916 -23.578 -3.834 1 89.06 306 HIS B CA 1
ATOM 6152 C C . HIS B 1 306 ? 5.039 -24.547 -3.459 1 89.06 306 HIS B C 1
ATOM 6154 O O . HIS B 1 306 ? 4.781 -25.641 -2.945 1 89.06 306 HIS B O 1
ATOM 6160 N N . TYR B 1 307 ? 6.207 -24.156 -3.736 1 89.81 307 TYR B N 1
ATOM 6161 C CA . TYR B 1 307 ? 7.359 -24.953 -3.32 1 89.81 307 TYR B CA 1
ATOM 6162 C C . TYR B 1 307 ? 7.387 -25.125 -1.806 1 89.81 307 TYR B C 1
ATOM 6164 O O . TYR B 1 307 ? 7.512 -26.234 -1.302 1 89.81 307 TYR B O 1
ATOM 6172 N N . VAL B 1 308 ? 7.23 -24.047 -1.108 1 92.69 308 VAL B N 1
ATOM 6173 C CA . VAL B 1 308 ? 7.215 -24.062 0.351 1 92.69 308 VAL B CA 1
ATOM 6174 C C . VAL B 1 308 ? 6.02 -24.875 0.849 1 92.69 308 VAL B C 1
ATOM 6176 O O . VAL B 1 308 ? 6.133 -25.625 1.823 1 92.69 308 VAL B O 1
ATOM 6179 N N . LEU B 1 309 ? 4.895 -24.688 0.192 1 91.19 309 LEU B N 1
ATOM 6180 C CA . LEU B 1 309 ? 3.715 -25.484 0.547 1 91.19 309 LEU B CA 1
ATOM 6181 C C . LEU B 1 309 ? 4.02 -26.969 0.501 1 91.19 309 LEU B C 1
ATOM 6183 O O . LEU B 1 309 ? 3.639 -27.719 1.408 1 91.19 309 LEU B O 1
ATOM 6187 N N . GLY B 1 310 ? 4.699 -27.344 -0.556 1 87.81 310 GLY B N 1
ATOM 6188 C CA . GLY B 1 310 ? 5.086 -28.75 -0.663 1 87.81 310 GLY B CA 1
ATOM 6189 C C . GLY B 1 310 ? 5.926 -29.219 0.507 1 87.81 310 GLY B C 1
ATOM 6190 O O . GLY B 1 310 ? 5.684 -30.297 1.054 1 87.81 310 GLY B O 1
ATOM 6191 N N . LEU B 1 311 ? 6.891 -28.453 0.887 1 90.94 311 LEU B N 1
ATOM 6192 C CA . LEU B 1 311 ? 7.766 -28.781 2.002 1 90.94 311 LEU B CA 1
ATOM 6193 C C . LEU B 1 311 ? 6.984 -28.844 3.311 1 90.94 311 LEU B C 1
ATOM 6195 O O . LEU B 1 311 ? 7.207 -29.734 4.133 1 90.94 311 LEU B O 1
ATOM 6199 N N . LEU B 1 312 ? 6.07 -27.922 3.504 1 92.81 312 LEU B N 1
ATOM 6200 C CA . LEU B 1 312 ? 5.258 -27.859 4.715 1 92.81 312 LEU B CA 1
ATOM 6201 C C . LEU B 1 312 ? 4.328 -29.062 4.805 1 92.81 312 LEU B C 1
ATOM 6203 O O . LEU B 1 312 ? 4.145 -29.625 5.887 1 92.81 312 LEU B O 1
ATOM 6207 N N . LYS B 1 313 ? 3.744 -29.453 3.691 1 88 313 LYS B N 1
ATOM 6208 C CA . LYS B 1 313 ? 2.816 -30.578 3.672 1 88 313 LYS B CA 1
ATOM 6209 C C . LYS B 1 313 ? 3.537 -31.891 3.977 1 88 313 LYS B C 1
ATOM 6211 O O . LYS B 1 313 ? 2.975 -32.781 4.617 1 88 313 LYS B O 1
ATOM 6216 N N . VAL B 1 314 ? 4.727 -31.969 3.49 1 85.31 314 VAL B N 1
ATOM 6217 C CA . VAL B 1 314 ? 5.531 -33.156 3.775 1 85.31 314 VAL B CA 1
ATOM 6218 C C . VAL B 1 314 ? 5.824 -33.219 5.273 1 85.31 314 VAL B C 1
ATOM 6220 O O . VAL B 1 314 ? 5.758 -34.312 5.871 1 85.31 314 VAL B O 1
ATOM 6223 N N . ALA B 1 315 ? 6.066 -32.125 5.867 1 90.56 315 ALA B N 1
ATOM 6224 C CA . ALA B 1 315 ? 6.484 -32.094 7.266 1 90.56 315 ALA B CA 1
ATOM 6225 C C . ALA B 1 315 ? 5.281 -32.156 8.203 1 90.56 315 ALA B C 1
ATOM 6227 O O . ALA B 1 315 ? 5.344 -32.812 9.25 1 90.56 315 ALA B O 1
ATOM 6228 N N . TYR B 1 316 ? 4.129 -31.5 7.805 1 93.12 316 TYR B N 1
ATOM 6229 C CA . TYR B 1 316 ? 3.068 -31.312 8.781 1 93.12 316 TYR B CA 1
ATOM 6230 C C . TYR B 1 316 ? 1.738 -31.844 8.258 1 93.12 316 TYR B C 1
ATOM 6232 O O . TYR B 1 316 ? 0.735 -31.844 8.977 1 93.12 316 TYR B O 1
ATOM 6240 N N . GLY B 1 317 ? 1.661 -32.188 7.078 1 88 317 GLY B N 1
ATOM 6241 C CA . GLY B 1 317 ? 0.473 -32.781 6.504 1 88 317 GLY B CA 1
ATOM 6242 C C . GLY B 1 317 ? -0.714 -31.844 6.449 1 88 317 GLY B C 1
ATOM 6243 O O . GLY B 1 317 ? -0.595 -30.719 5.961 1 88 317 GLY B O 1
ATOM 6244 N N . ASN B 1 318 ? -1.829 -32.219 7.066 1 88.31 318 ASN B N 1
ATOM 6245 C CA . ASN B 1 318 ? -3.1 -31.516 6.918 1 88.31 318 ASN B CA 1
ATOM 6246 C C . ASN B 1 318 ? -3.244 -30.391 7.938 1 88.31 318 ASN B C 1
ATOM 6248 O O . ASN B 1 318 ? -4.266 -29.703 7.965 1 88.31 318 ASN B O 1
ATOM 6252 N N . LYS B 1 319 ? -2.213 -30.203 8.648 1 93.06 319 LYS B N 1
ATOM 6253 C CA . LYS B 1 319 ? -2.268 -29.125 9.633 1 93.06 319 LYS B CA 1
ATOM 6254 C C . LYS B 1 319 ? -2.152 -27.766 8.953 1 93.06 319 LYS B C 1
ATOM 6256 O O . LYS B 1 319 ? -2.512 -26.734 9.539 1 93.06 319 LYS B O 1
ATOM 6261 N N . ILE B 1 320 ? -1.67 -27.875 7.758 1 92.62 320 ILE B N 1
ATOM 6262 C CA . ILE B 1 320 ? -1.402 -26.625 7.047 1 92.62 320 ILE B CA 1
ATOM 6263 C C . ILE B 1 320 ? -2.568 -26.297 6.117 1 92.62 320 ILE B C 1
ATOM 6265 O O . ILE B 1 320 ? -2.912 -27.094 5.242 1 92.62 320 ILE B O 1
ATOM 6269 N N . MET B 1 321 ? -3.186 -25.141 6.375 1 92.44 321 MET B N 1
ATOM 6270 C CA . MET B 1 321 ? -4.227 -24.641 5.484 1 92.44 321 MET B CA 1
ATOM 6271 C C . MET B 1 321 ? -3.658 -23.625 4.5 1 92.44 321 MET B C 1
ATOM 6273 O O . MET B 1 321 ? -2.99 -22.672 4.902 1 92.44 321 MET B O 1
ATOM 6277 N N . TYR B 1 322 ? -3.953 -23.891 3.279 1 89.31 322 TYR B N 1
ATOM 6278 C CA . TYR B 1 322 ? -3.42 -23.047 2.219 1 89.31 322 TYR B CA 1
ATOM 6279 C C . TYR B 1 322 ? -4.457 -22.031 1.768 1 89.31 322 TYR B C 1
ATOM 6281 O O . TYR B 1 322 ? -5.613 -22.375 1.526 1 89.31 322 TYR B O 1
ATOM 6289 N N . GLN B 1 323 ? -4.125 -20.734 1.76 1 84.25 323 GLN B N 1
ATOM 6290 C CA . GLN B 1 323 ? -4.855 -19.594 1.211 1 84.25 323 GLN B CA 1
ATOM 6291 C C . GLN B 1 323 ? -6.281 -19.547 1.748 1 84.25 323 GLN B C 1
ATOM 6293 O O . GLN B 1 323 ? -7.238 -19.453 0.976 1 84.25 323 GLN B O 1
ATOM 6298 N N . ALA B 1 324 ? -6.336 -19.578 3.047 1 87.38 324 ALA B N 1
ATOM 6299 C CA . ALA B 1 324 ? -7.637 -19.359 3.68 1 87.38 324 ALA B CA 1
ATOM 6300 C C . ALA B 1 324 ? -8.164 -17.953 3.395 1 87.38 324 ALA B C 1
ATOM 6302 O O . ALA B 1 324 ? -7.391 -17 3.352 1 87.38 324 ALA B O 1
ATOM 6303 N N . HIS B 1 325 ? -9.414 -17.844 3.209 1 86.62 325 HIS B N 1
ATOM 6304 C CA . HIS B 1 325 ? -10.016 -16.562 2.85 1 86.62 325 HIS B CA 1
ATOM 6305 C C . HIS B 1 325 ? -10.352 -15.75 4.094 1 86.62 325 HIS B C 1
ATOM 6307 O O . HIS B 1 325 ? -11.227 -16.125 4.875 1 86.62 325 HIS B O 1
ATOM 6313 N N . GLY B 1 326 ? -9.703 -14.672 4.238 1 89.5 326 GLY B N 1
ATOM 6314 C CA . GLY B 1 326 ? -9.969 -13.773 5.348 1 89.5 326 GLY B CA 1
ATOM 6315 C C . GLY B 1 326 ? -10.539 -12.438 4.91 1 89.5 326 GLY B C 1
ATOM 6316 O O . GLY B 1 326 ? -10.664 -12.172 3.713 1 89.5 326 GLY B O 1
ATOM 6317 N N . TYR B 1 327 ? -10.961 -11.688 5.848 1 89.06 327 TYR B N 1
ATOM 6318 C CA . TYR B 1 327 ? -11.422 -10.32 5.617 1 89.06 327 TYR B CA 1
ATOM 6319 C C . TYR B 1 327 ? -10.266 -9.414 5.199 1 89.06 327 TYR B C 1
ATOM 6321 O O . TYR B 1 327 ? -10.422 -8.578 4.312 1 89.06 327 TYR B O 1
ATOM 6329 N N . THR B 1 328 ? -9.156 -9.609 5.816 1 89.94 328 THR B N 1
ATOM 6330 C CA . THR B 1 328 ? -8.016 -8.734 5.59 1 89.94 328 THR B CA 1
ATOM 6331 C C . THR B 1 328 ? -7.148 -9.25 4.445 1 89.94 328 THR B C 1
ATOM 6333 O O . THR B 1 328 ? -6.141 -8.633 4.098 1 89.94 328 THR B O 1
ATOM 6336 N N . GLY B 1 329 ? -7.445 -10.367 3.92 1 88.19 329 GLY B N 1
ATOM 6337 C CA . GLY B 1 329 ? -6.684 -10.914 2.809 1 88.19 329 GLY B CA 1
ATOM 6338 C C . GLY B 1 329 ? -6.566 -12.43 2.848 1 88.19 329 GLY B C 1
ATOM 6339 O O . GLY B 1 329 ? -7.387 -13.102 3.471 1 88.19 329 GLY B O 1
ATOM 6340 N N . TYR B 1 330 ? -5.547 -12.953 2.092 1 88.12 330 TYR B N 1
ATOM 6341 C CA . TYR B 1 330 ? -5.34 -14.391 1.966 1 88.12 330 TYR B CA 1
ATOM 6342 C C . TYR B 1 330 ? -3.93 -14.773 2.402 1 88.12 330 TYR B C 1
ATOM 6344 O O . TYR B 1 330 ? -2.99 -14.719 1.608 1 88.12 330 TYR B O 1
ATOM 6352 N N . PRO B 1 331 ? -3.857 -15.156 3.693 1 94.06 331 PRO B N 1
ATOM 6353 C CA . PRO B 1 331 ? -2.533 -15.641 4.094 1 94.06 331 PRO B CA 1
ATOM 6354 C C . PRO B 1 331 ? -2.1 -16.891 3.322 1 94.06 331 PRO B C 1
ATOM 6356 O O . PRO B 1 331 ? -2.938 -17.719 2.967 1 94.06 331 PRO B O 1
ATOM 6359 N N . ASP B 1 332 ? -0.848 -17.047 3.07 1 93.38 332 ASP B N 1
ATOM 6360 C CA . ASP B 1 332 ? -0.36 -18.203 2.332 1 93.38 332 ASP B CA 1
ATOM 6361 C C . ASP B 1 332 ? -0.65 -19.5 3.09 1 93.38 332 ASP B C 1
ATOM 6363 O O . ASP B 1 332 ? -1.26 -20.422 2.543 1 93.38 332 ASP B O 1
ATOM 6367 N N . PHE B 1 333 ? -0.229 -19.5 4.406 1 96.12 333 PHE B N 1
ATOM 6368 C CA . PHE B 1 333 ? -0.391 -20.703 5.211 1 96.12 333 PHE B CA 1
ATOM 6369 C C . PHE B 1 333 ? -0.905 -20.359 6.602 1 96.12 333 PHE B C 1
ATOM 6371 O O . PHE B 1 333 ? -0.447 -19.406 7.219 1 96.12 333 PHE B O 1
ATOM 6378 N N . ILE B 1 334 ? -1.838 -21.172 7.051 1 96.56 334 ILE B N 1
ATOM 6379 C CA . ILE B 1 334 ? -2.328 -21.031 8.422 1 96.56 334 ILE B CA 1
ATOM 6380 C C . ILE B 1 334 ? -2.312 -22.391 9.117 1 96.56 334 ILE B C 1
ATOM 6382 O O . ILE B 1 334 ? -2.674 -23.406 8.516 1 96.56 334 ILE B O 1
ATOM 6386 N N . CYS B 1 335 ? -1.81 -22.422 10.273 1 96.19 335 CYS B N 1
ATOM 6387 C CA . CYS B 1 335 ? -1.968 -23.547 11.195 1 96.19 335 CYS B CA 1
ATOM 6388 C C . CYS B 1 335 ? -2.867 -23.188 12.367 1 96.19 335 CYS B C 1
ATOM 6390 O O . CYS B 1 335 ? -2.652 -22.156 13.016 1 96.19 335 CYS B O 1
ATOM 6392 N N . TYR B 1 336 ? -3.795 -23.984 12.711 1 93.94 336 TYR B N 1
ATOM 6393 C CA . TYR B 1 336 ? -4.773 -23.625 13.734 1 93.94 336 TYR B CA 1
ATOM 6394 C C . TYR B 1 336 ? -4.402 -24.234 15.078 1 93.94 336 TYR B C 1
ATOM 6396 O O . TYR B 1 336 ? -4.883 -23.797 16.125 1 93.94 336 TYR B O 1
ATOM 6404 N N . ASP B 1 337 ? -3.568 -25.266 14.961 1 92.62 337 ASP B N 1
ATOM 6405 C CA . ASP B 1 337 ? -3.082 -25.875 16.188 1 92.62 337 ASP B CA 1
ATOM 6406 C C . ASP B 1 337 ? -1.635 -26.344 16.047 1 92.62 337 ASP B C 1
ATOM 6408 O O . ASP B 1 337 ? -1.38 -27.438 15.523 1 92.62 337 ASP B O 1
ATOM 6412 N N . PRO B 1 338 ? -0.719 -25.688 16.656 1 94.12 338 PRO B N 1
ATOM 6413 C CA . PRO B 1 338 ? -0.818 -24.359 17.281 1 94.12 338 PRO B CA 1
ATOM 6414 C C . PRO B 1 338 ? -1.178 -23.266 16.281 1 94.12 338 PRO B C 1
ATOM 6416 O O . PRO B 1 338 ? -0.966 -23.422 15.086 1 94.12 338 PRO B O 1
ATOM 6419 N N . LYS B 1 339 ? -1.763 -22.156 16.781 1 94.75 339 LYS B N 1
ATOM 6420 C CA . LYS B 1 339 ? -2.156 -21.047 15.906 1 94.75 339 LYS B CA 1
ATOM 6421 C C . LYS B 1 339 ? -0.937 -20.297 15.391 1 94.75 339 LYS B C 1
ATOM 6423 O O . LYS B 1 339 ? -0.141 -19.781 16.188 1 94.75 339 LYS B O 1
ATOM 6428 N N . ILE B 1 340 ? -0.785 -20.25 14.078 1 96.5 340 ILE B N 1
ATOM 6429 C CA . ILE B 1 340 ? 0.32 -19.516 13.461 1 96.5 340 ILE B CA 1
ATOM 6430 C C . ILE B 1 340 ? -0.075 -19.062 12.055 1 96.5 340 ILE B C 1
ATOM 6432 O O . ILE B 1 340 ? -0.76 -19.797 11.336 1 96.5 340 ILE B O 1
ATOM 6436 N N . VAL B 1 341 ? 0.315 -17.844 11.727 1 96.94 341 VAL B N 1
ATOM 6437 C CA . VAL B 1 341 ? 0.173 -17.344 10.367 1 96.94 341 VAL B CA 1
ATOM 6438 C C . VAL B 1 341 ? 1.529 -17.359 9.664 1 96.94 341 VAL B C 1
ATOM 6440 O O . VAL B 1 341 ? 2.52 -16.859 10.203 1 96.94 341 VAL B O 1
ATOM 6443 N N . MET B 1 342 ? 1.571 -17.938 8.516 1 96.75 342 MET B N 1
ATOM 6444 C CA . MET B 1 342 ? 2.82 -18 7.766 1 96.75 342 MET B CA 1
ATOM 6445 C C . MET B 1 342 ? 2.658 -17.375 6.383 1 96.75 342 MET B C 1
ATOM 6447 O O . MET B 1 342 ? 1.624 -17.547 5.738 1 96.75 342 MET B O 1
ATOM 6451 N N . ASP B 1 343 ? 3.646 -16.688 5.969 1 94.62 343 ASP B N 1
ATOM 6452 C CA . ASP B 1 343 ? 3.627 -16.031 4.664 1 94.62 343 ASP B CA 1
ATOM 6453 C C . ASP B 1 343 ? 4.992 -16.125 3.982 1 94.62 343 ASP B C 1
ATOM 6455 O O . ASP B 1 343 ? 6.027 -15.953 4.629 1 94.62 343 ASP B O 1
ATOM 6459 N N . THR B 1 344 ? 4.922 -16.438 2.699 1 93.31 344 THR B N 1
ATOM 6460 C CA . THR B 1 344 ? 6.156 -16.531 1.931 1 93.31 344 THR B CA 1
ATOM 6461 C C . THR B 1 344 ? 6.434 -15.234 1.18 1 93.31 344 THR B C 1
ATOM 6463 O O . THR B 1 344 ? 5.512 -14.617 0.64 1 93.31 344 THR B O 1
ATOM 6466 N N . LYS B 1 345 ? 7.578 -14.773 1.256 1 88 345 LYS B N 1
ATOM 6467 C CA . LYS B 1 345 ? 8.023 -13.609 0.487 1 88 345 LYS B CA 1
ATOM 6468 C C . LYS B 1 345 ? 9.273 -13.938 -0.324 1 88 345 LYS B C 1
ATOM 6470 O O . LYS B 1 345 ? 10.344 -14.18 0.243 1 88 345 LYS B O 1
ATOM 6475 N N . TYR B 1 346 ? 9.07 -13.867 -1.627 1 84.88 346 TYR B N 1
ATOM 6476 C CA . TYR B 1 346 ? 10.172 -14.172 -2.529 1 84.88 346 TYR B CA 1
ATOM 6477 C C . TYR B 1 346 ? 11.109 -12.977 -2.668 1 84.88 346 TYR B C 1
ATOM 6479 O O . TYR B 1 346 ? 11.133 -12.312 -3.705 1 84.88 346 TYR B O 1
ATOM 6487 N N . ILE B 1 347 ? 11.727 -12.531 -1.654 1 70.19 347 ILE B N 1
ATOM 6488 C CA . ILE B 1 347 ? 12.703 -11.453 -1.599 1 70.19 347 ILE B CA 1
ATOM 6489 C C . ILE B 1 347 ? 14.047 -11.992 -1.104 1 70.19 347 ILE B C 1
ATOM 6491 O O . ILE B 1 347 ? 14.141 -12.516 0.009 1 70.19 347 ILE B O 1
ATOM 6495 N N . PRO B 1 348 ? 15.047 -12.188 -2.004 1 59.91 348 PRO B N 1
ATOM 6496 C CA . PRO B 1 348 ? 16.281 -12.859 -1.6 1 59.91 348 PRO B CA 1
ATOM 6497 C C . PRO B 1 348 ? 16.938 -12.211 -0.386 1 59.91 348 PRO B C 1
ATOM 6499 O O . PRO B 1 348 ? 17.672 -12.867 0.351 1 59.91 348 PRO B O 1
ATOM 6502 N N . ARG B 1 349 ? 16.812 -10.844 -0.157 1 56.38 349 ARG B N 1
ATOM 6503 C CA . ARG B 1 349 ? 17.766 -10.25 0.769 1 56.38 349 ARG B CA 1
ATOM 6504 C C . ARG B 1 349 ? 17.078 -9.719 2.014 1 56.38 349 ARG B C 1
ATOM 6506 O O . ARG B 1 349 ? 16.734 -8.531 2.084 1 56.38 349 ARG B O 1
ATOM 6513 N N . PHE B 1 350 ? 16.328 -10.609 2.775 1 52.25 350 PHE B N 1
ATOM 6514 C CA . PHE B 1 350 ? 15.852 -10.078 4.047 1 52.25 350 PHE B CA 1
ATOM 6515 C C . PHE B 1 350 ? 16.984 -10.023 5.062 1 52.25 350 PHE B C 1
ATOM 6517 O O . PHE B 1 350 ? 16.844 -9.398 6.117 1 52.25 350 PHE B O 1
ATOM 6524 N N . GLU B 1 351 ? 18.094 -10.719 4.887 1 53.12 351 GLU B N 1
ATOM 6525 C CA . GLU B 1 351 ? 19.016 -10.93 5.992 1 53.12 351 GLU B CA 1
ATOM 6526 C C . GLU B 1 351 ? 19.5 -9.602 6.566 1 53.12 351 GLU B C 1
ATOM 6528 O O . GLU B 1 351 ? 19.672 -9.469 7.777 1 53.12 351 GLU B O 1
ATOM 6533 N N . LYS B 1 352 ? 19.812 -8.664 5.695 1 53.38 352 LYS B N 1
ATOM 6534 C CA . LYS B 1 352 ? 20.469 -7.531 6.336 1 53.38 352 LYS B CA 1
ATOM 6535 C C . LYS B 1 352 ? 19.453 -6.445 6.695 1 53.38 352 LYS B C 1
ATOM 6537 O O . LYS B 1 352 ? 19.672 -5.672 7.633 1 53.38 352 LYS B O 1
ATOM 6542 N N . ASP B 1 353 ? 18.344 -6.586 6.059 1 62.28 353 ASP B N 1
ATOM 6543 C CA . ASP B 1 353 ? 17.484 -5.426 6.23 1 62.28 353 ASP B CA 1
ATOM 6544 C C . ASP B 1 353 ? 16.203 -5.797 6.977 1 62.28 353 ASP B C 1
ATOM 6546 O O . ASP B 1 353 ? 15.828 -6.973 7.027 1 62.28 353 ASP B O 1
ATOM 6550 N N . GLY B 1 354 ? 15.766 -5.105 8.023 1 72.75 354 GLY B N 1
ATOM 6551 C CA . GLY B 1 354 ? 14.492 -5.223 8.719 1 72.75 354 GLY B CA 1
ATOM 6552 C C . GLY B 1 354 ? 13.352 -5.648 7.816 1 72.75 354 GLY B C 1
ATOM 6553 O O . GLY B 1 354 ? 13.492 -5.652 6.594 1 72.75 354 GLY B O 1
ATOM 6554 N N . ILE B 1 355 ? 12.352 -6.426 8.438 1 80.62 355 ILE B N 1
ATOM 6555 C CA . ILE B 1 355 ? 11.156 -6.844 7.703 1 80.62 355 ILE B CA 1
ATOM 6556 C C . ILE B 1 355 ? 10.445 -5.617 7.137 1 80.62 355 ILE B C 1
ATOM 6558 O O . ILE B 1 355 ? 10.289 -4.605 7.828 1 80.62 355 ILE B O 1
ATOM 6562 N N . ASP B 1 356 ? 10.211 -5.73 5.93 1 84.69 356 ASP B N 1
ATOM 6563 C CA . ASP B 1 356 ? 9.43 -4.672 5.293 1 84.69 356 ASP B CA 1
ATOM 6564 C C . ASP B 1 356 ? 8.156 -4.387 6.078 1 84.69 356 ASP B C 1
ATOM 6566 O O . ASP B 1 356 ? 7.426 -5.309 6.445 1 84.69 356 ASP B O 1
ATOM 6570 N N . VAL B 1 357 ? 7.859 -3.186 6.285 1 86.94 357 VAL B N 1
ATOM 6571 C CA . VAL B 1 357 ? 6.75 -2.732 7.121 1 86.94 357 VAL B CA 1
ATOM 6572 C C . VAL B 1 357 ? 5.426 -3.191 6.52 1 86.94 357 VAL B C 1
ATOM 6574 O O . VAL B 1 357 ? 4.5 -3.555 7.25 1 86.94 357 VAL B O 1
ATOM 6577 N N . TYR B 1 358 ? 5.359 -3.178 5.254 1 85.38 358 TYR B N 1
ATOM 6578 C CA . TYR B 1 358 ? 4.113 -3.564 4.598 1 85.38 358 TYR B CA 1
ATOM 6579 C C . TYR B 1 358 ? 3.818 -5.043 4.816 1 85.38 358 TYR B C 1
ATOM 6581 O O . TYR B 1 358 ? 2.666 -5.43 5.023 1 85.38 358 TYR B O 1
ATOM 6589 N N . ILE B 1 359 ? 4.82 -5.773 4.855 1 88.88 359 ILE B N 1
ATOM 6590 C CA . ILE B 1 359 ? 4.672 -7.199 5.117 1 88.88 359 ILE B CA 1
ATOM 6591 C C . ILE B 1 359 ? 4.191 -7.41 6.551 1 88.88 359 ILE B C 1
ATOM 6593 O O . ILE B 1 359 ? 3.277 -8.203 6.797 1 88.88 359 ILE B O 1
ATOM 6597 N N . VAL B 1 360 ? 4.797 -6.684 7.375 1 93.31 360 VAL B N 1
ATOM 6598 C CA . VAL B 1 360 ? 4.449 -6.77 8.789 1 93.31 360 VAL B CA 1
ATOM 6599 C C . VAL B 1 360 ? 2.975 -6.43 8.984 1 93.31 360 VAL B C 1
ATOM 6601 O O . VAL B 1 360 ? 2.234 -7.18 9.625 1 93.31 360 VAL B O 1
ATOM 6604 N N . ARG B 1 361 ? 2.572 -5.395 8.414 1 93.88 361 ARG B N 1
ATOM 6605 C CA . ARG B 1 361 ? 1.2 -4.918 8.555 1 93.88 361 ARG B CA 1
ATOM 6606 C C . ARG B 1 361 ? 0.208 -5.93 7.992 1 93.88 361 ARG B C 1
ATOM 6608 O O . ARG B 1 361 ? -0.84 -6.18 8.594 1 93.88 361 ARG B O 1
ATOM 6615 N N . GLN B 1 362 ? 0.588 -6.461 6.941 1 93.31 362 GLN B N 1
ATOM 6616 C CA . GLN B 1 362 ? -0.281 -7.449 6.309 1 93.31 362 GLN B CA 1
ATOM 6617 C C . GLN B 1 362 ? -0.49 -8.656 7.211 1 93.31 362 GLN B C 1
ATOM 6619 O O . GLN B 1 362 ? -1.627 -9.062 7.461 1 93.31 362 GLN B O 1
ATOM 6624 N N . LEU B 1 363 ? 0.579 -9.211 7.75 1 95.38 363 LEU B N 1
ATOM 6625 C CA . LEU B 1 363 ? 0.49 -10.398 8.594 1 95.38 363 LEU B CA 1
ATOM 6626 C C . LEU B 1 363 ? -0.247 -10.086 9.891 1 95.38 363 LEU B C 1
ATOM 6628 O O . LEU B 1 363 ? -0.997 -10.922 10.398 1 95.38 363 LEU B O 1
ATOM 6632 N N . CYS B 1 364 ? -0.013 -8.914 10.359 1 94.81 364 CYS B N 1
ATOM 6633 C CA . CYS B 1 364 ? -0.738 -8.508 11.562 1 94.81 364 CYS B CA 1
ATOM 6634 C C . CYS B 1 364 ? -2.242 -8.5 11.312 1 94.81 364 CYS B C 1
ATOM 6636 O O . CYS B 1 364 ? -3.02 -8.898 12.18 1 94.81 364 CYS B O 1
ATOM 6638 N N . GLY B 1 365 ? -2.572 -8.008 10.172 1 94.69 365 GLY B N 1
ATOM 6639 C CA . GLY B 1 365 ? -3.982 -8.008 9.812 1 94.69 365 GLY B CA 1
ATOM 6640 C C . GLY B 1 365 ? -4.605 -9.391 9.844 1 94.69 365 GLY B C 1
ATOM 6641 O O . GLY B 1 365 ? -5.719 -9.562 10.344 1 94.69 365 GLY B O 1
ATOM 6642 N N . TYR B 1 366 ? -3.873 -10.383 9.383 1 95.88 366 TYR B N 1
ATOM 6643 C CA . TYR B 1 366 ? -4.367 -11.758 9.367 1 95.88 366 TYR B CA 1
ATOM 6644 C C . TYR B 1 366 ? -4.598 -12.266 10.781 1 95.88 366 TYR B C 1
ATOM 6646 O O . TYR B 1 366 ? -5.574 -12.977 11.047 1 95.88 366 TYR B O 1
ATOM 6654 N N . SER B 1 367 ? -3.734 -11.93 11.641 1 95.38 367 SER B N 1
ATOM 6655 C CA . SER B 1 367 ? -3.729 -12.477 12.992 1 95.38 367 SER B CA 1
ATOM 6656 C C . SER B 1 367 ? -4.93 -11.984 13.789 1 95.38 367 SER B C 1
ATOM 6658 O O . SER B 1 367 ? -5.25 -12.531 14.852 1 95.38 367 SER B O 1
ATOM 6660 N N . ARG B 1 368 ? -5.602 -11 13.305 1 95.38 368 ARG B N 1
ATOM 6661 C CA . ARG B 1 368 ? -6.746 -10.453 14.023 1 95.38 368 ARG B CA 1
ATOM 6662 C C . ARG B 1 368 ? -8.031 -10.633 13.227 1 95.38 368 ARG B C 1
ATOM 6664 O O . ARG B 1 368 ? -9.062 -10.039 13.555 1 95.38 368 ARG B O 1
ATOM 6671 N N . ASP B 1 369 ? -7.996 -11.398 12.234 1 96.12 369 ASP B N 1
ATOM 6672 C CA . ASP B 1 369 ? -9.109 -11.625 11.328 1 96.12 369 ASP B CA 1
ATOM 6673 C C . ASP B 1 369 ? -10.062 -12.688 11.875 1 96.12 369 ASP B C 1
ATOM 6675 O O . ASP B 1 369 ? -9.68 -13.852 12.039 1 96.12 369 ASP B O 1
ATOM 6679 N N . ARG B 1 370 ? -11.32 -12.344 12.086 1 95.19 370 ARG B N 1
ATOM 6680 C CA . ARG B 1 370 ? -12.297 -13.234 12.688 1 95.19 370 ARG B CA 1
ATOM 6681 C C . ARG B 1 370 ? -12.688 -14.352 11.727 1 95.19 370 ARG B C 1
ATOM 6683 O O . ARG B 1 370 ? -13.141 -15.422 12.148 1 95.19 370 ARG B O 1
ATOM 6690 N N . ARG B 1 371 ? -12.555 -14.125 10.492 1 94.44 371 ARG B N 1
ATOM 6691 C CA . ARG B 1 371 ? -12.859 -15.156 9.508 1 94.44 371 ARG B CA 1
ATOM 6692 C C . ARG B 1 371 ? -11.797 -16.25 9.5 1 94.44 371 ARG B C 1
ATOM 6694 O O . ARG B 1 371 ? -12.102 -17.422 9.266 1 94.44 371 ARG B O 1
ATOM 6701 N N . LEU B 1 372 ? -10.578 -15.875 9.758 1 95.56 372 LEU B N 1
ATOM 6702 C CA . LEU B 1 372 ? -9.469 -16.828 9.797 1 95.56 372 LEU B CA 1
ATOM 6703 C C . LEU B 1 372 ? -9.383 -17.516 11.156 1 95.56 372 LEU B C 1
ATOM 6705 O O . LEU B 1 372 ? -9.117 -18.719 11.227 1 95.56 372 LEU B O 1
ATOM 6709 N N . PHE B 1 373 ? -9.609 -16.719 12.172 1 95.69 373 PHE B N 1
ATOM 6710 C CA . PHE B 1 373 ? -9.594 -17.234 13.539 1 95.69 373 PHE B CA 1
ATOM 6711 C C . PHE B 1 373 ? -10.922 -16.953 14.234 1 95.69 373 PHE B C 1
ATOM 6713 O O . PHE B 1 373 ? -11.141 -15.859 14.75 1 95.69 373 PHE B O 1
ATOM 6720 N N . LYS B 1 374 ? -11.742 -17.844 14.398 1 93.31 374 LYS B N 1
ATOM 6721 C CA . LYS B 1 374 ? -13.133 -17.703 14.836 1 93.31 374 LYS B CA 1
ATOM 6722 C C . LYS B 1 374 ? -13.211 -17.422 16.328 1 93.31 374 LYS B C 1
ATOM 6724 O O . LYS B 1 374 ? -14.156 -16.781 16.797 1 93.31 374 LYS B O 1
ATOM 6729 N N . THR B 1 375 ? -12.203 -17.891 17.031 1 92.5 375 THR B N 1
ATOM 6730 C CA . THR B 1 375 ? -12.18 -17.656 18.469 1 92.5 375 THR B CA 1
ATOM 6731 C C . THR B 1 375 ? -11.141 -16.578 18.812 1 92.5 375 THR B C 1
ATOM 6733 O O . THR B 1 375 ? -10.047 -16.562 18.25 1 92.5 375 THR B O 1
ATOM 6736 N N . CYS B 1 376 ? -11.531 -15.734 19.672 1 88.88 376 CYS B N 1
ATOM 6737 C CA . CYS B 1 376 ? -10.633 -14.672 20.094 1 88.88 376 CYS B CA 1
ATOM 6738 C C . CYS B 1 376 ? -9.328 -15.242 20.641 1 88.88 376 CYS B C 1
ATOM 6740 O O . CYS B 1 376 ? -9.328 -16.031 21.578 1 88.88 376 CYS B O 1
ATOM 6742 N N . PRO B 1 377 ? -8.312 -14.789 20.078 1 87.12 377 PRO B N 1
ATOM 6743 C CA . PRO B 1 377 ? -7.035 -15.305 20.562 1 87.12 377 PRO B CA 1
ATOM 6744 C C . PRO B 1 377 ? -6.66 -14.734 21.922 1 87.12 377 PRO B C 1
ATOM 6746 O O . PRO B 1 377 ? -6.902 -13.555 22.203 1 87.12 377 PRO B O 1
ATOM 6749 N N . ASP B 1 378 ? -6.082 -15.578 22.75 1 84.19 378 ASP B N 1
ATOM 6750 C CA . ASP B 1 378 ? -5.648 -15.164 24.078 1 84.19 378 ASP B CA 1
ATOM 6751 C C . ASP B 1 378 ? -4.402 -14.289 24.016 1 84.19 378 ASP B C 1
ATOM 6753 O O . ASP B 1 378 ? -4.215 -13.391 24.828 1 84.19 378 ASP B O 1
ATOM 6757 N N . LYS B 1 379 ? -3.6 -14.672 23.078 1 88.06 379 LYS B N 1
ATOM 6758 C CA . LYS B 1 379 ? -2.369 -13.93 22.828 1 88.06 379 LYS B CA 1
ATOM 6759 C C . LYS B 1 379 ? -2.227 -13.602 21.344 1 88.06 379 LYS B C 1
ATOM 6761 O O . LYS B 1 379 ? -2.992 -14.102 20.516 1 88.06 379 LYS B O 1
ATOM 6766 N N . SER B 1 380 ? -1.327 -12.711 21.078 1 91.44 380 SER B N 1
ATOM 6767 C CA . SER B 1 380 ? -1.074 -12.391 19.688 1 91.44 380 SER B CA 1
ATOM 6768 C C . SER B 1 380 ? -0.615 -13.617 18.906 1 91.44 380 SER B C 1
ATOM 6770 O O . SER B 1 380 ? 0.289 -14.328 19.344 1 91.44 380 SER B O 1
ATOM 6772 N N . ILE B 1 381 ? -1.286 -13.906 17.891 1 95.25 381 ILE B N 1
ATOM 6773 C CA . ILE B 1 381 ? -0.946 -15.055 17.062 1 95.25 381 ILE B CA 1
ATOM 6774 C C . ILE B 1 381 ? 0.413 -14.836 16.406 1 95.25 381 ILE B C 1
ATOM 6776 O O . ILE B 1 381 ? 0.641 -13.805 15.766 1 95.25 381 ILE B O 1
ATOM 6780 N N . PRO B 1 382 ? 1.307 -15.773 16.562 1 96.62 382 PRO B N 1
ATOM 6781 C CA . PRO B 1 382 ? 2.627 -15.625 15.953 1 96.62 382 PRO B CA 1
ATOM 6782 C C . PRO B 1 382 ? 2.564 -15.547 14.43 1 96.62 382 PRO B C 1
ATOM 6784 O O . PRO B 1 382 ? 1.732 -16.203 13.805 1 96.62 382 PRO B O 1
ATOM 6787 N N . CYS B 1 383 ? 3.41 -14.734 13.859 1 96.94 383 CYS B N 1
ATOM 6788 C CA . CYS B 1 383 ? 3.555 -14.562 12.414 1 96.94 383 CYS B CA 1
ATOM 6789 C C . CYS B 1 383 ? 4.934 -15.016 11.945 1 96.94 383 CYS B C 1
ATOM 6791 O O . CYS B 1 383 ? 5.949 -14.523 12.445 1 96.94 383 CYS B O 1
ATOM 6793 N N . LEU B 1 384 ? 4.941 -15.914 11.047 1 96.69 384 LEU B N 1
ATOM 6794 C CA . LEU B 1 384 ? 6.199 -16.469 10.547 1 96.69 384 LEU B CA 1
ATOM 6795 C C . LEU B 1 384 ? 6.418 -16.094 9.086 1 96.69 384 LEU B C 1
ATOM 6797 O O . LEU B 1 384 ? 5.578 -16.375 8.234 1 96.69 384 LEU B O 1
ATOM 6801 N N . ILE B 1 385 ? 7.496 -15.422 8.828 1 94.44 385 ILE B N 1
ATOM 6802 C CA . ILE B 1 385 ? 7.855 -15.047 7.469 1 94.44 385 ILE B CA 1
ATOM 6803 C C . ILE B 1 385 ? 8.867 -16.047 6.906 1 94.44 385 ILE B C 1
ATOM 6805 O O . ILE B 1 385 ? 9.891 -16.328 7.535 1 94.44 385 ILE B O 1
ATOM 6809 N N . ILE B 1 386 ? 8.531 -16.516 5.758 1 93.5 386 ILE B N 1
ATOM 6810 C CA . ILE B 1 386 ? 9.398 -17.469 5.082 1 93.5 386 ILE B CA 1
ATOM 6811 C C . ILE B 1 386 ? 10.047 -16.828 3.863 1 93.5 386 ILE B C 1
ATOM 6813 O O . ILE B 1 386 ? 9.359 -16.234 3.025 1 93.5 386 ILE B O 1
ATOM 6817 N N . TYR B 1 387 ? 11.336 -16.922 3.764 1 89.88 387 TYR B N 1
ATOM 6818 C CA . TYR B 1 387 ? 12.039 -16.281 2.658 1 89.88 387 TYR B CA 1
ATOM 6819 C C . TYR B 1 387 ? 13.094 -17.203 2.072 1 89.88 387 TYR B C 1
ATOM 6821 O O . TYR B 1 387 ? 13.562 -18.125 2.744 1 89.88 387 TYR B O 1
ATOM 6829 N N . PRO B 1 388 ? 13.406 -16.875 0.8 1 87.25 388 PRO B N 1
ATOM 6830 C CA . PRO B 1 388 ? 14.375 -17.766 0.156 1 87.25 388 PRO B CA 1
ATOM 6831 C C . PRO B 1 388 ? 15.82 -17.422 0.513 1 87.25 388 PRO B C 1
ATOM 6833 O O . PRO B 1 388 ? 16.125 -16.266 0.84 1 87.25 388 PRO B O 1
ATOM 6836 N N . LYS B 1 389 ? 16.578 -18.406 0.527 1 81.25 389 LYS B N 1
ATOM 6837 C CA . LYS B 1 389 ? 18.031 -18.281 0.633 1 81.25 389 LYS B CA 1
ATOM 6838 C C . LYS B 1 389 ? 18.734 -19.219 -0.345 1 81.25 389 LYS B C 1
ATOM 6840 O O . LYS B 1 389 ? 18.188 -20.25 -0.725 1 81.25 389 LYS B O 1
ATOM 6845 N N . GLU B 1 390 ? 19.906 -18.672 -0.778 1 70.88 390 GLU B N 1
ATOM 6846 C CA . GLU B 1 390 ? 20.688 -19.562 -1.628 1 70.88 390 GLU B CA 1
ATOM 6847 C C . GLU B 1 390 ? 21.344 -20.672 -0.808 1 70.88 390 GLU B C 1
ATOM 6849 O O . GLU B 1 390 ? 21.828 -20.438 0.299 1 70.88 390 GLU B O 1
ATOM 6854 N N . GLY B 1 391 ? 21.156 -21.891 -1.145 1 69.06 391 GLY B N 1
ATOM 6855 C CA . GLY B 1 391 ? 21.859 -22.953 -0.443 1 69.06 391 GLY B CA 1
ATOM 6856 C C . GLY B 1 391 ? 21.375 -24.344 -0.812 1 69.06 391 GLY B C 1
ATOM 6857 O O . GLY B 1 391 ? 20.672 -24.516 -1.809 1 69.06 391 GLY B O 1
ATOM 6858 N N . GLU B 1 392 ? 21.938 -25.234 -0.118 1 66.19 392 GLU B N 1
ATOM 6859 C CA . GLU B 1 392 ? 21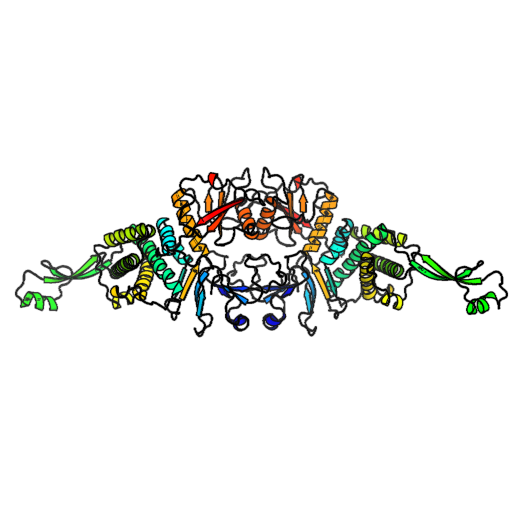.625 -26.641 -0.381 1 66.19 392 GLU B CA 1
ATOM 6860 C C . GLU B 1 392 ? 20.172 -26.953 -0.02 1 66.19 392 GLU B C 1
ATOM 6862 O O . GLU B 1 392 ? 19.672 -26.484 1.001 1 66.19 392 GLU B O 1
ATOM 6867 N N . PRO B 1 393 ? 19.609 -27.625 -0.999 1 66.38 393 PRO B N 1
ATOM 6868 C CA . PRO B 1 393 ? 18.219 -27.984 -0.778 1 66.38 393 PRO B CA 1
ATOM 6869 C C . PRO B 1 393 ? 18.016 -28.859 0.458 1 66.38 393 PRO B C 1
ATOM 6871 O O . PRO B 1 393 ? 18.578 -29.953 0.536 1 66.38 393 PRO B O 1
ATOM 6874 N N . GLN B 1 394 ? 17.641 -28.312 1.573 1 77.06 394 GLN B N 1
ATOM 6875 C CA . GLN B 1 394 ? 17.203 -29.016 2.777 1 77.06 394 GLN B CA 1
ATOM 6876 C C . GLN B 1 394 ? 15.867 -28.484 3.275 1 77.06 394 GLN B C 1
ATOM 6878 O O . GLN B 1 394 ? 15.609 -27.266 3.215 1 77.06 394 GLN B O 1
ATOM 6883 N N . ASN B 1 395 ? 14.977 -29.484 3.531 1 84.88 395 ASN B N 1
ATOM 6884 C CA . ASN B 1 395 ? 13.711 -29.078 4.125 1 84.88 395 ASN B CA 1
ATOM 6885 C C . ASN B 1 395 ? 13.883 -28.625 5.574 1 84.88 395 ASN B C 1
ATOM 6887 O O . ASN B 1 395 ? 14.055 -29.453 6.469 1 84.88 395 ASN B O 1
ATOM 6891 N N . PRO B 1 396 ? 13.844 -27.422 5.801 1 89.19 396 PRO B N 1
ATOM 6892 C CA . PRO B 1 396 ? 14.102 -26.922 7.156 1 89.19 396 PRO B CA 1
ATOM 6893 C C . PRO B 1 396 ? 12.984 -27.281 8.133 1 89.19 396 PRO B C 1
ATOM 6895 O O . PRO B 1 396 ? 13.156 -27.141 9.352 1 89.19 396 PRO B O 1
ATOM 6898 N N . PHE B 1 397 ? 11.867 -27.797 7.641 1 93.38 397 PHE B N 1
ATOM 6899 C CA . PHE B 1 397 ? 10.711 -28.094 8.484 1 93.38 397 PHE B CA 1
ATOM 6900 C C . PHE B 1 397 ? 10.758 -29.547 8.969 1 93.38 397 PHE B C 1
ATOM 6902 O O . PHE B 1 397 ? 10.086 -29.906 9.938 1 93.38 397 PHE B O 1
ATOM 6909 N N . LYS B 1 398 ? 11.523 -30.281 8.289 1 88.56 398 LYS B N 1
ATOM 6910 C CA . LYS B 1 398 ? 11.531 -31.703 8.594 1 88.56 398 LYS B CA 1
ATOM 6911 C C . LYS B 1 398 ? 12.039 -31.953 10.008 1 88.56 398 LYS B C 1
ATOM 6913 O O . LYS B 1 398 ? 13.023 -31.359 10.438 1 88.56 398 LYS B O 1
ATOM 6918 N N . ASP B 1 399 ? 11.359 -32.719 10.789 1 90.06 399 ASP B N 1
ATOM 6919 C CA . ASP B 1 399 ? 11.703 -33.188 12.125 1 90.06 399 ASP B CA 1
ATOM 6920 C C . ASP B 1 399 ? 11.625 -32.062 13.148 1 90.06 399 ASP B C 1
ATOM 6922 O O . ASP B 1 399 ? 12.336 -32.094 14.156 1 90.06 399 ASP B O 1
ATOM 6926 N N . LYS B 1 400 ? 11.008 -31.062 12.875 1 93.25 400 LYS B N 1
ATOM 6927 C CA . LYS B 1 400 ? 10.75 -29.953 13.805 1 93.25 400 LYS B CA 1
ATOM 6928 C C . LYS B 1 400 ? 9.258 -29.766 14.023 1 93.25 400 LYS B C 1
ATOM 6930 O O . LYS B 1 400 ? 8.453 -29.969 13.109 1 93.25 400 LYS B O 1
ATOM 6935 N N . THR B 1 401 ? 8.977 -29.469 15.273 1 94.12 401 THR B N 1
ATOM 6936 C CA . THR B 1 401 ? 7.598 -29.078 15.547 1 94.12 401 THR B CA 1
ATOM 6937 C C . THR B 1 401 ? 7.359 -27.625 15.133 1 94.12 401 THR B C 1
ATOM 6939 O O . THR B 1 401 ? 8.305 -26.859 14.969 1 94.12 401 THR B O 1
ATOM 6942 N N . ILE B 1 402 ? 6.141 -27.297 14.914 1 93.88 402 ILE B N 1
ATOM 6943 C CA . ILE B 1 402 ? 5.785 -25.953 14.492 1 93.88 402 ILE B CA 1
ATOM 6944 C C . ILE B 1 402 ? 6.227 -24.938 15.555 1 93.88 402 ILE B C 1
ATOM 6946 O O . ILE B 1 402 ? 6.668 -23.844 15.227 1 93.88 402 ILE B O 1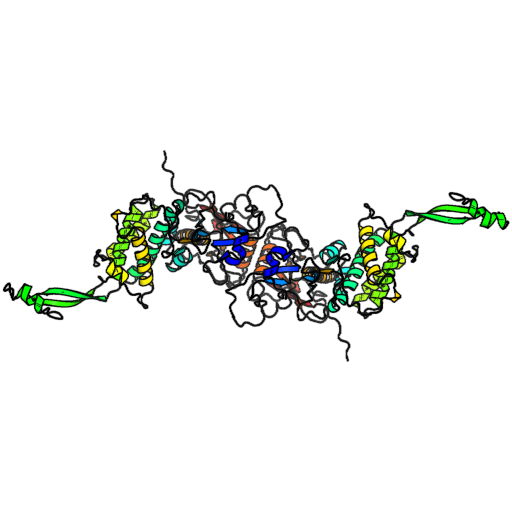
ATOM 6950 N N . GLU B 1 403 ? 6.164 -25.344 16.812 1 93.94 403 GLU B N 1
ATOM 6951 C CA . GLU B 1 403 ? 6.566 -24.484 17.938 1 93.94 403 GLU B CA 1
ATOM 6952 C C . GLU B 1 403 ? 8.062 -24.172 17.891 1 93.94 403 GLU B C 1
ATOM 6954 O O . GLU B 1 403 ? 8.492 -23.109 18.312 1 93.94 403 GLU B O 1
ATOM 6959 N N . GLN B 1 404 ? 8.734 -25.062 17.297 1 94.44 404 GLN B N 1
ATOM 6960 C CA . GLN B 1 404 ? 10.188 -24.906 17.219 1 94.44 404 GLN B CA 1
ATOM 6961 C C . GLN B 1 404 ? 10.578 -23.891 16.141 1 94.44 404 GLN B C 1
ATOM 6963 O O . GLN B 1 404 ? 11.711 -23.422 16.109 1 94.44 404 GLN B O 1
ATOM 6968 N N . LEU B 1 405 ? 9.641 -23.609 15.289 1 93.81 405 LEU B N 1
ATOM 6969 C CA . LEU B 1 405 ? 9.898 -22.656 14.219 1 93.81 405 LEU B CA 1
ATOM 6970 C C . LEU B 1 405 ? 9.852 -21.234 14.75 1 93.81 405 LEU B C 1
ATOM 6972 O O . LEU B 1 405 ? 10.336 -20.297 14.094 1 93.81 405 LEU B O 1
ATOM 6976 N N . ILE B 1 406 ? 9.227 -21.062 15.914 1 94.06 406 ILE B N 1
ATOM 6977 C CA . ILE B 1 406 ? 8.992 -19.719 16.438 1 94.06 406 ILE B CA 1
ATOM 6978 C C . ILE B 1 406 ? 9.805 -19.5 17.703 1 94.06 406 ILE B C 1
ATOM 6980 O O . ILE B 1 406 ? 9.281 -19.016 18.703 1 94.06 406 ILE B O 1
ATOM 6984 N N . GLU B 1 407 ? 10.984 -19.797 17.656 1 90.62 407 GLU B N 1
ATOM 6985 C CA . GLU B 1 407 ? 11.859 -19.672 18.828 1 90.62 407 GLU B CA 1
ATOM 6986 C C . GLU B 1 407 ? 12.57 -18.312 18.828 1 90.62 407 GLU B C 1
ATOM 6988 O O . GLU B 1 407 ? 12.719 -17.688 19.875 1 90.62 407 GLU B O 1
ATOM 6993 N N . ASN B 1 408 ? 12.992 -17.844 17.656 1 91.94 408 ASN B N 1
ATOM 6994 C CA . ASN B 1 408 ? 13.727 -16.594 17.547 1 91.94 408 ASN B CA 1
ATOM 6995 C C . ASN B 1 408 ? 12.82 -15.445 17.109 1 91.94 408 ASN B C 1
ATOM 6997 O O . ASN B 1 408 ? 12.594 -15.25 15.914 1 91.94 408 ASN B O 1
ATOM 7001 N N . GLU B 1 409 ? 12.5 -14.664 18.109 1 93.75 409 GLU B N 1
ATOM 7002 C CA . GLU B 1 409 ? 11.57 -13.57 17.844 1 93.75 409 GLU B CA 1
ATOM 7003 C C . GLU B 1 409 ? 12.297 -12.352 17.266 1 93.75 409 GLU B C 1
ATOM 7005 O O . GLU B 1 409 ? 13.469 -12.117 17.578 1 93.75 409 GLU B O 1
ATOM 7010 N N . ASP B 1 410 ? 11.625 -11.633 16.422 1 93.19 410 ASP B N 1
ATOM 7011 C CA . ASP B 1 410 ? 12.172 -10.422 15.82 1 93.19 410 ASP B CA 1
ATOM 7012 C C . ASP B 1 410 ? 12.516 -9.383 16.891 1 93.19 410 ASP B C 1
ATOM 7014 O O . ASP B 1 410 ? 11.805 -9.25 17.891 1 93.19 410 ASP B O 1
ATOM 7018 N N . LYS B 1 411 ? 13.453 -8.578 16.625 1 91.75 411 LYS B N 1
ATOM 7019 C CA . LYS B 1 411 ? 13.945 -7.617 17.609 1 91.75 411 LYS B CA 1
ATOM 7020 C C . LYS B 1 411 ? 13.078 -6.367 17.656 1 91.75 411 LYS B C 1
ATOM 7022 O O . LYS B 1 411 ? 13.031 -5.668 18.672 1 91.75 411 LYS B O 1
ATOM 7027 N N . GLN B 1 412 ? 12.383 -6.137 16.641 1 93.31 412 GLN B N 1
ATOM 7028 C CA . GLN B 1 412 ? 11.648 -4.879 16.547 1 93.31 412 GLN B CA 1
ATOM 7029 C C . GLN B 1 412 ? 10.148 -5.113 16.672 1 93.31 412 GLN B C 1
ATOM 7031 O O . GLN B 1 412 ? 9.383 -4.164 16.859 1 93.31 412 GLN B O 1
ATOM 7036 N N . LEU B 1 413 ? 9.719 -6.398 16.625 1 95.44 413 LEU B N 1
ATOM 7037 C CA . LEU B 1 413 ? 8.289 -6.688 16.562 1 95.44 413 LEU B CA 1
ATOM 7038 C C . LEU B 1 413 ? 7.922 -7.816 17.516 1 95.44 413 LEU B C 1
ATOM 7040 O O . LEU B 1 413 ? 8.633 -8.82 17.594 1 95.44 413 LEU B O 1
ATOM 7044 N N . TRP B 1 414 ? 6.867 -7.66 18.172 1 95.25 414 TRP B N 1
ATOM 7045 C CA . TRP B 1 414 ? 6.359 -8.727 19.031 1 95.25 414 TRP B CA 1
ATOM 7046 C C . TRP B 1 414 ? 5.656 -9.797 18.203 1 95.25 414 TRP B C 1
ATOM 7048 O O . TRP B 1 414 ? 4.816 -9.492 17.359 1 95.25 414 TRP B O 1
ATOM 7058 N N . GLY B 1 415 ? 6.023 -11.039 18.391 1 94.62 415 GLY B N 1
ATOM 7059 C CA . GLY B 1 415 ? 5.309 -12.156 17.797 1 94.62 415 GLY B CA 1
ATOM 7060 C C . GLY B 1 415 ? 5.68 -12.398 16.359 1 94.62 415 GLY B C 1
ATOM 7061 O O . GLY B 1 415 ? 4.906 -13 15.602 1 94.62 415 GLY B O 1
ATOM 7062 N N . PHE B 1 416 ? 6.762 -11.875 15.891 1 95.31 416 PHE B N 1
ATOM 7063 C CA . PHE B 1 416 ? 7.203 -12.07 14.516 1 95.31 416 PHE B CA 1
ATOM 7064 C C . PHE B 1 416 ? 8.453 -12.938 14.469 1 95.31 416 PHE B C 1
ATOM 7066 O O . PHE B 1 416 ? 9.352 -12.781 15.297 1 95.31 416 PHE B O 1
ATOM 7073 N N . TYR B 1 417 ? 8.453 -13.812 13.555 1 95.5 417 TYR B N 1
ATOM 7074 C CA . TYR B 1 417 ? 9.547 -14.766 13.359 1 95.5 417 TYR B CA 1
ATOM 7075 C C . TYR B 1 417 ? 9.891 -14.914 11.883 1 95.5 417 TYR B C 1
ATOM 7077 O O . TYR B 1 417 ? 9.094 -14.547 11.016 1 95.5 417 TYR B O 1
ATOM 7085 N N . ARG B 1 418 ? 11.125 -15.391 11.602 1 92.69 418 ARG B N 1
ATOM 7086 C CA . ARG B 1 418 ? 11.555 -15.609 10.219 1 92.69 418 ARG B CA 1
ATOM 7087 C C . ARG B 1 418 ? 12.289 -16.938 10.078 1 92.69 418 ARG B C 1
ATOM 7089 O O . ARG B 1 418 ? 13 -17.359 10.992 1 92.69 418 ARG B O 1
ATOM 7096 N N . ILE B 1 419 ? 12.109 -17.547 8.969 1 91.81 419 ILE B N 1
ATOM 7097 C CA . ILE B 1 419 ? 12.836 -18.766 8.641 1 91.81 419 ILE B CA 1
ATOM 7098 C C . ILE B 1 419 ? 13.234 -18.75 7.168 1 91.81 419 ILE B C 1
ATOM 7100 O O . ILE B 1 419 ? 12.453 -18.328 6.312 1 91.81 419 ILE B O 1
ATOM 7104 N N . ALA B 1 420 ? 14.438 -19.125 6.914 1 89.31 420 ALA B N 1
ATOM 7105 C CA . ALA B 1 420 ? 14.93 -19.219 5.543 1 89.31 420 ALA B CA 1
ATOM 7106 C C . ALA B 1 420 ? 14.727 -20.625 4.977 1 89.31 420 ALA B C 1
ATOM 7108 O O . ALA B 1 420 ? 15.047 -21.625 5.633 1 89.31 420 ALA B O 1
ATOM 7109 N N . VAL B 1 421 ? 14.141 -20.625 3.818 1 90.69 421 VAL B N 1
ATOM 7110 C CA . VAL B 1 421 ? 13.992 -21.891 3.086 1 90.69 421 VAL B CA 1
ATOM 7111 C C . VAL B 1 421 ? 14.828 -21.844 1.811 1 90.69 421 VAL B C 1
ATOM 7113 O O . VAL B 1 421 ? 14.562 -21.047 0.91 1 90.69 421 VAL B O 1
ATOM 7116 N N . PRO B 1 422 ? 15.805 -22.656 1.771 1 85.75 422 PRO B N 1
ATOM 7117 C CA . PRO B 1 422 ? 16.719 -22.594 0.625 1 85.75 422 PRO B CA 1
ATOM 7118 C C . PRO B 1 422 ? 16.047 -23 -0.687 1 85.75 422 PRO B C 1
ATOM 7120 O O . PRO B 1 422 ? 15.211 -23.906 -0.705 1 85.75 422 PRO B O 1
ATOM 7123 N N . LEU B 1 423 ? 16.422 -22.281 -1.732 1 84.25 423 LEU B N 1
ATOM 7124 C CA . LEU B 1 423 ? 16.078 -22.688 -3.086 1 84.25 423 LEU B CA 1
ATOM 7125 C C . LEU B 1 423 ? 17.016 -23.781 -3.58 1 84.25 423 LEU B C 1
ATOM 7127 O O . LEU B 1 423 ? 18.219 -23.719 -3.322 1 84.25 423 LEU B O 1
ATOM 7131 N N . PRO B 1 424 ? 16.438 -24.688 -4.234 1 82.5 424 PRO B N 1
ATOM 7132 C CA . PRO B 1 424 ? 17.359 -25.672 -4.801 1 82.5 424 PRO B CA 1
ATOM 7133 C C . PRO B 1 424 ? 18.25 -25.094 -5.895 1 82.5 424 PRO B C 1
ATOM 7135 O O . PRO B 1 424 ? 17.812 -24.266 -6.688 1 82.5 424 PRO B O 1
ATOM 7138 N N . THR B 1 425 ? 19.531 -25.422 -5.824 1 80.38 425 THR B N 1
ATOM 7139 C CA . THR B 1 425 ? 20.469 -24.922 -6.809 1 80.38 425 THR B CA 1
ATOM 7140 C C . THR B 1 425 ? 21.062 -26.062 -7.633 1 80.38 425 THR B C 1
ATOM 7142 O O . THR B 1 425 ? 21.141 -27.203 -7.16 1 80.38 425 THR B O 1
ATOM 7145 N N . LEU B 1 426 ? 21.469 -25.656 -8.922 1 73.38 426 LEU B N 1
ATOM 7146 C CA . LEU B 1 426 ? 22.094 -26.641 -9.805 1 73.38 426 LEU B CA 1
ATOM 7147 C C . LEU B 1 426 ? 23.516 -26.938 -9.352 1 73.38 426 LEU B C 1
ATOM 7149 O O . LEU B 1 426 ? 24.234 -26.031 -8.914 1 73.38 426 LEU B O 1
ATOM 7153 N N . ARG B 1 427 ? 23.953 -28.234 -8.969 1 60.53 427 ARG B N 1
ATOM 7154 C CA . ARG B 1 427 ? 25.297 -28.609 -8.555 1 60.53 427 ARG B CA 1
ATOM 7155 C C . ARG B 1 427 ? 26.328 -28.297 -9.641 1 60.53 427 ARG B C 1
ATOM 7157 O O . ARG B 1 427 ? 26.062 -28.531 -10.828 1 60.53 427 ARG B O 1
ATOM 7164 N N . THR B 1 428 ? 27.125 -27.25 -9.406 1 54.62 428 THR B N 1
ATOM 7165 C CA . THR B 1 428 ? 28.25 -27.109 -10.32 1 54.62 428 THR B CA 1
ATOM 7166 C C . THR B 1 428 ? 29.031 -28.422 -10.438 1 54.62 428 THR B C 1
ATOM 7168 O O . THR B 1 428 ? 29.312 -29.062 -9.43 1 54.62 428 THR B O 1
ATOM 7171 N N . PRO B 1 429 ? 29.219 -28.922 -11.695 1 43.25 429 PRO B N 1
ATOM 7172 C CA . PRO B 1 429 ? 30.141 -30.047 -11.797 1 43.25 429 PRO B CA 1
ATOM 7173 C C . PRO B 1 429 ? 31.469 -29.781 -11.094 1 43.25 429 PRO B C 1
ATOM 7175 O O . PRO B 1 429 ? 31.969 -28.641 -11.102 1 43.25 429 PRO B O 1
ATOM 7178 N N . ASN B 1 430 ? 31.766 -30.422 -9.953 1 36.03 430 ASN B N 1
ATOM 7179 C CA . ASN B 1 430 ? 33.156 -30.438 -9.539 1 36.03 430 ASN B CA 1
ATOM 7180 C C . ASN B 1 430 ? 34.094 -30.547 -10.734 1 36.03 430 ASN B C 1
ATOM 7182 O O . ASN B 1 430 ? 34 -31.484 -11.523 1 36.03 430 ASN B O 1
ATOM 7186 N N . THR B 1 431 ? 34.625 -29.359 -11.203 1 30.28 431 THR B N 1
ATOM 7187 C CA . THR B 1 431 ? 35.906 -29.656 -11.828 1 30.28 431 THR B CA 1
ATOM 7188 C C . THR B 1 431 ? 36.844 -30.375 -10.852 1 30.28 431 THR B C 1
ATOM 7190 O O . THR B 1 431 ? 36.969 -29.969 -9.695 1 30.28 431 THR B O 1
#